Protein AF-0000000080735456 (afdb_homodimer)

Organism: Fusarium oxysporum (strain Fo5176) (NCBI:txid660025)

Foldseek 3Di:
DVVPPVVPVVPPPPPPDPPVPPPPCVVPDPVLQVVLLVLLVVLLVLDDDPVLLVVLLVLLVQPPCLQQPLDDPVVLVVLVVVLVPDDPCCSVPRGLVSDAQLNLLSLLLSLLSSLQSLVVDDQDDDPPCVVSDDDPPDGSNNVSVVSNVSSVVSDVSVDLPNQDSSSLSSLQSSLVSCVVVVNLVVSLVSLLVSLVSLVVQVLFEPVSQDDFPDDDLLRRLLSQVVNQSSQSSNLSSVLSQLLSCLLVVHDGNDDPVDDGYDHHAQAPDDPRSSPDHGDHDDPPDDGGSSLVNVLSSLLVVLSVLLSVQVVVVDPVGDVVSLVVSLVSLVVSLVVRQQLLAPPNRDCVCCVPSRCVCSVVSNVLSVVVSVLSVCCVVCVPCNSVVSSVNSD/DVVPVVVPVVPPPPPPDPPVPPVPCVVPDPVLQVVLLVLLVVLLVLDDDPVLLVVLLVLLVQPPCLQQPLDDPVVLVVLVVVLVPDDPCCSVPRGLVSDALLNLLSLLLSLLSSLQSLVVDDQDDDPPCVVSDDDPPDGSNNVSVVSNVSSVVSDVSVDQPRQDSSSLSSLQSSLVSCVVVVNLVVSLVSLLVSLVSLVVQVLFEPVSQDDFPDDDLLRRLLSQVVNQSSQSSNLSSVLSQLLSCLLVVHDGNDDPVDDGYDHHAQAPDDPRSSPDHGDHDDPPDDGGSSLVNVLSSLLVVLSVLLSVQVVVVDPVGDVVSLVVSLVSLVVSLVVRQQLLAPPNRDCVCCPPSRCVCSVVSNVLSVVVSVLSVCCVVCVPCNSVVSSVNSD

Sequence (782 aa):
MGILKRIETLTDGEDGPPDLTSRDSSGGSPGKELALREKYRAIIRQLPARNYIEKLVEMYMRGFNWQYYPIDPDIFYAQLDEWNSLPFSVFSDVGPRGLNPELRAFPAVVFQIIATALLLLPEKPDSTFDSLKFAGGMRFEDLAVEYSESGQAVLDLLGKKNLSLSTVQAQFLRASFHKFTAKVTDAWHTIAIAIRDAQDLGMHRDSLDPRPKDASVESILENQWLIQRRRRIYILLAIWDLNCAMVLGRPGTVDWNQTLPTPPVDAPIPQNRTKMPVVPRSEDDHPTPITRLLWNYELCGPLRAIQNLEVDGSYPMDPAKIDEIHQCILNLDKKMPASFRMENPDTRWDHLPEAHWYPANRFYFASLHEFKNDIRRFAPRLVEELHVVFRMGILKRIETLTDGEDGPPDLTSRDSSGGSPGKELALREKYRAIIRQLPARNYIEKLVEMYMRGFNWQYYPIDPDIFYAQLDEWNSLPFSVFSDVGPRGLNPELRAFPAVVFQIIATALLLLPEKPDSTFDSLKFAGGMRFEDLAVEYSESGQAVLDLLGKKNLSLSTVQAQFLRASFHKFTAKVTDAWHTIAIAIRDAQDLGMHRDSLDPRPKDASVESILENQWLIQRRRRIYILLAIWDLNCAMVLGRPGTVDWNQTLPTPPVDAPIPQNRTKMPVVPRSEDDHPTPITRLLWNYELCGPLRAIQNLEVDGSYPMDPAKIDEIHQCILNLDKKMPASFRMENPDTRWDHLPEAHWYPANRFYFASLHEFKNDIRRFAPRLVEELHVVFR

Secondary structure (DSSP, 8-state):
-HHHHHHHGGGSS----------------HHHHHHHHHHHHHHHTTS--HHHHHHHHHHHHHHTHHHH--S-HHHHHHHHHHHHT--HHIIIIIGGGGS-HHHHHHHHHHHHHHHHHHTTS-SS--TTTGGG--STT--HHHHHHHHHHHHHHHHHHHTTTT--HHHHHHHHHHHHHHHHTT-HHHHHHHHHHHHHHHHHTTTT-GGGPPPPSSSSHHHHHHHHHHHHHHHHHHHHHHHHHHHHHHHHT---SS-TTSPPPPPPP--PPPS-TTT-------TTSPP-HHHHHHHHHHHHHHHHHHHHHHHTT-SSP-HHHHHHHHHHHHHHHHHS-GGG-SSS---TTTTSGGGTTHHHHHHHHHHHHHHHHHTTT-TTTHHHHHHHHH-/-HHHHHHHGGGSS----------------HHHHHHHHHHHHHHHTTS--HHHHHHHHHHHHHHTHHHH--S-HHHHHHHHHHHHT--HHIIIIIGGGGS-HHHHHHHHHHHHHHHHHHTTS-SS--TTTGGG--STT--HHHHHHHHHHHHHHHHHHH-STT--HHHHHHHHHHHHHHHHTT-HHHHHHHHHHHHHHHHHTTTT-GGGPPPPSSSSHHHHHHHHHHHHHHHHHHHHHHHHHHHHHHHHT---SS-TTSPPPPPPP--PPPS-TTT-------TTSPP-HHHHHHHHHHHHHHHHHHHHHHHTT-SSP-HHHHHHHHHHHHHHHHHS-GGG-SSS---TTTTSGGGTTHHHHHHHHHHHHHHHHHTTT-TTTHHHHHHHHH-

InterPro domains:
  IPR007219 Xylanolytic transcriptional activator, regulatory domain [PF04082] (101-263)
  IPR007219 Xylanolytic transcriptional activator, regulatory domain [SM00906] (187-267)

pLDDT: mean 84.7, std 20.36, range [18.61, 98.88]

Solvent-accessible surface area (backbone atoms only — not comparable to full-atom values): 43652 Å² total; per-residue (Å²): 116,79,80,60,56,68,60,61,68,67,64,63,77,76,70,63,77,74,73,78,65,68,69,76,64,78,61,51,54,72,63,51,49,51,50,51,21,52,52,51,47,58,51,61,64,66,55,72,58,66,71,58,49,54,51,29,42,51,48,23,54,72,71,49,35,57,76,64,44,82,65,57,64,70,60,50,52,51,51,49,51,51,60,73,63,55,61,70,58,46,54,74,70,59,13,61,79,69,41,57,50,49,64,53,31,36,61,20,34,50,25,21,44,38,18,48,24,35,64,74,54,67,91,60,91,42,92,79,61,52,76,74,52,88,53,91,88,61,49,53,60,56,53,17,51,50,31,35,50,46,16,49,48,50,48,62,72,58,51,81,66,67,73,34,72,36,45,33,46,23,31,45,42,43,18,50,43,26,39,75,67,72,30,53,68,60,17,43,55,34,38,46,51,23,47,51,51,34,47,73,67,30,47,53,37,66,92,49,54,79,73,48,88,49,91,45,66,42,35,41,29,38,33,52,52,50,47,34,51,44,24,42,50,45,52,49,47,45,49,50,32,49,51,39,14,50,48,68,72,46,82,46,45,72,61,81,88,47,80,67,42,67,71,45,72,53,39,66,86,73,92,43,50,51,77,45,74,94,50,66,54,53,94,88,47,72,82,45,43,59,44,53,40,53,51,54,52,57,52,45,53,54,49,48,54,50,52,54,51,56,71,66,60,46,78,78,66,58,61,68,57,52,49,50,44,50,51,48,53,52,52,49,60,71,65,46,58,52,54,46,35,66,73,84,44,51,62,88,54,56,82,39,80,91,34,66,57,39,67,63,46,10,52,51,52,48,53,52,50,54,52,60,59,40,41,78,76,32,68,92,51,44,50,65,52,45,42,65,71,75,93,116,79,81,59,55,68,61,60,69,67,64,62,76,77,71,62,76,75,74,78,67,67,69,78,65,76,60,51,55,73,65,49,50,51,50,50,22,51,53,52,49,59,52,60,64,66,57,71,58,67,72,57,49,54,52,28,43,52,49,22,54,72,70,49,35,57,76,65,44,83,65,57,64,71,60,50,53,50,50,50,50,53,60,73,63,53,60,70,57,47,54,74,70,59,15,61,78,71,41,58,47,48,63,53,30,36,60,20,35,50,25,20,43,39,17,50,26,34,64,74,54,68,92,60,90,43,91,78,61,51,77,74,52,86,54,89,87,61,48,54,60,55,52,16,51,52,31,37,50,45,15,49,47,50,49,62,70,65,54,77,88,59,71,31,71,35,46,33,46,23,31,45,41,43,17,51,43,26,38,77,69,72,31,51,69,58,16,44,55,35,38,44,52,23,48,51,52,34,46,74,67,30,45,53,36,66,91,47,54,79,74,48,88,50,90,47,66,42,33,40,28,38,33,53,51,49,47,35,51,44,24,41,50,45,52,50,49,46,48,50,32,49,51,40,13,50,47,69,72,47,82,48,46,72,62,83,89,46,80,67,42,68,71,45,73,53,39,66,83,73,92,45,50,52,78,45,75,93,49,67,54,53,93,85,47,72,83,44,41,58,44,53,42,53,51,55,52,58,52,45,54,53,52,48,55,51,52,54,52,58,70,65,61,45,77,78,68,59,62,67,56,52,51,49,42,50,51,50,52,52,52,50,60,69,65,47,58,52,53,46,35,65,74,84,44,52,62,86,54,55,82,39,79,93,32,66,58,38,68,65,46,9,52,51,52,48,53,53,51,54,51,59,60,40,42,79,75,33,68,92,52,44,50,66,53,45,42,64,73,74,93

Structure (mmCIF, N/CA/C/O backbone):
data_AF-0000000080735456-model_v1
#
loop_
_entity.id
_entity.type
_entity.pdbx_description
1 polymer 'Transcription factor domain-containing protein'
#
loop_
_atom_site.group_PDB
_atom_site.id
_atom_site.type_symbol
_atom_site.label_atom_id
_atom_site.label_alt_id
_atom_site.label_comp_id
_atom_site.label_asym_id
_atom_site.label_entity_id
_atom_site.label_seq_id
_atom_site.pdbx_PDB_ins_code
_atom_site.Cartn_x
_atom_site.Cartn_y
_atom_site.Cartn_z
_atom_site.occupancy
_atom_site.B_iso_or_equiv
_atom_site.auth_seq_id
_atom_site.auth_comp_id
_atom_site.auth_asym_id
_atom_site.auth_atom_id
_atom_site.pdbx_PDB_model_num
ATOM 1 N N . MET A 1 1 ? 31.906 26.062 -2.105 1 18.97 1 MET A N 1
ATOM 2 C CA . MET A 1 1 ? 33.188 25.891 -2.754 1 18.97 1 MET A CA 1
ATOM 3 C C . MET A 1 1 ? 33.688 24.453 -2.609 1 18.97 1 MET A C 1
ATOM 5 O O . MET A 1 1 ? 34.281 23.891 -3.543 1 18.97 1 MET A O 1
ATOM 9 N N . GLY A 1 2 ? 33.594 24.078 -1.243 1 20.58 2 GLY A N 1
ATOM 10 C CA . GLY A 1 2 ? 34.188 22.781 -0.969 1 20.58 2 GLY A CA 1
ATOM 11 C C . GLY A 1 2 ? 33.469 21.625 -1.651 1 20.58 2 GLY A C 1
ATOM 12 O O . GLY A 1 2 ? 33.938 20.484 -1.628 1 20.58 2 GLY A O 1
ATOM 13 N N . ILE A 1 3 ? 32.156 21.891 -1.904 1 24.12 3 ILE A N 1
ATOM 14 C CA . ILE A 1 3 ? 31.172 20.891 -2.27 1 24.12 3 ILE A CA 1
ATOM 15 C C . ILE A 1 3 ? 31.375 20.469 -3.721 1 24.12 3 ILE A C 1
ATOM 17 O O . ILE A 1 3 ? 30.875 19.422 -4.145 1 24.12 3 ILE A O 1
ATOM 21 N N . LEU A 1 4 ? 32.125 21.328 -4.508 1 24.38 4 LEU A N 1
ATOM 22 C CA . LEU A 1 4 ? 32.438 21.234 -5.93 1 24.38 4 LEU A CA 1
ATOM 23 C C . LEU A 1 4 ? 33.562 20.219 -6.168 1 24.38 4 LEU A C 1
ATOM 25 O O . LEU A 1 4 ? 33.562 19.516 -7.176 1 24.38 4 LEU A O 1
ATOM 29 N N . LYS A 1 5 ? 34.625 20.359 -5.305 1 27.22 5 LYS A N 1
ATOM 30 C CA . LYS A 1 5 ? 35.844 19.641 -5.59 1 27.22 5 LYS A CA 1
ATOM 31 C C . LYS A 1 5 ? 35.625 18.141 -5.633 1 27.22 5 LYS A C 1
ATOM 33 O O . LYS A 1 5 ? 36.25 17.438 -6.445 1 27.22 5 LYS A O 1
ATOM 38 N N . ARG A 1 6 ? 34.781 17.641 -4.668 1 27.86 6 ARG A N 1
ATOM 39 C CA . ARG A 1 6 ? 34.875 16.188 -4.555 1 27.86 6 ARG A CA 1
ATOM 40 C C . ARG A 1 6 ? 34.188 15.508 -5.746 1 27.86 6 ARG A C 1
ATOM 42 O O . ARG A 1 6 ? 34.219 14.273 -5.855 1 27.86 6 ARG A O 1
ATOM 49 N N . ILE A 1 7 ? 33.562 16.203 -6.594 1 28.06 7 ILE A N 1
ATOM 50 C CA . ILE A 1 7 ? 32.938 15.641 -7.785 1 28.06 7 ILE A CA 1
ATOM 51 C C . ILE A 1 7 ? 34 15.25 -8.789 1 28.06 7 ILE A C 1
ATOM 53 O O . ILE A 1 7 ? 33.906 14.211 -9.445 1 28.06 7 ILE A O 1
ATOM 57 N N . GLU A 1 8 ? 35.031 16.031 -8.93 1 29.31 8 GLU A N 1
ATOM 58 C CA . GLU A 1 8 ? 36.031 15.867 -9.992 1 29.31 8 GLU A CA 1
ATOM 59 C C . GLU A 1 8 ? 36.875 14.625 -9.75 1 29.31 8 GLU A C 1
ATOM 61 O O . GLU A 1 8 ? 37.281 13.953 -10.703 1 29.31 8 GLU A O 1
ATOM 66 N N . THR A 1 9 ? 37.344 14.43 -8.531 1 30.75 9 THR A N 1
ATOM 67 C CA . THR A 1 9 ? 38.312 13.367 -8.383 1 30.75 9 THR A CA 1
ATOM 68 C C . THR A 1 9 ? 37.688 12 -8.617 1 30.75 9 THR A C 1
ATOM 70 O O . THR A 1 9 ? 38.375 10.992 -8.727 1 30.75 9 THR A O 1
ATOM 73 N N . LEU A 1 10 ? 36.312 11.891 -8.5 1 29.41 10 LEU A N 1
ATOM 74 C CA . LEU A 1 10 ? 35.875 10.508 -8.641 1 29.41 10 LEU A CA 1
ATOM 75 C C . LEU A 1 10 ? 35.844 10.086 -10.102 1 29.41 10 LEU A C 1
ATOM 77 O O . LEU A 1 10 ? 35.5 8.938 -10.422 1 29.41 10 LEU A O 1
ATOM 81 N N . THR A 1 11 ? 36.156 10.961 -11.062 1 28.25 11 THR A N 1
ATOM 82 C CA . THR A 1 11 ? 36.219 10.523 -12.445 1 28.25 11 THR A CA 1
ATOM 83 C C . THR A 1 11 ? 37.469 9.648 -12.672 1 28.25 11 THR A C 1
ATOM 85 O O . THR A 1 11 ? 37.688 9.156 -13.781 1 28.25 11 THR A O 1
ATOM 88 N N . ASP A 1 12 ? 38.562 9.961 -12.055 1 30.28 12 ASP A N 1
ATOM 89 C CA . ASP A 1 12 ? 39.688 9.109 -12.438 1 30.28 12 ASP A CA 1
ATOM 90 C C . ASP A 1 12 ? 39.344 7.637 -12.234 1 30.28 12 ASP A C 1
ATOM 92 O O . ASP A 1 12 ? 38.625 7.281 -11.289 1 30.28 12 ASP A O 1
ATOM 96 N N . GLY A 1 13 ? 39.5 6.719 -13.32 1 28.34 13 GLY A N 1
ATOM 97 C CA . GLY A 1 13 ? 39.125 5.438 -13.898 1 28.34 13 GLY A CA 1
ATOM 98 C C . GLY A 1 13 ? 39.219 4.289 -12.914 1 28.34 13 GLY A C 1
ATOM 99 O O . GLY A 1 13 ? 38.844 3.16 -13.227 1 28.34 13 GLY A O 1
ATOM 100 N N . GLU A 1 14 ? 40.406 4.234 -12.266 1 29.94 14 GLU A N 1
ATOM 101 C CA . GLU A 1 14 ? 40.781 2.895 -11.812 1 29.94 14 GLU A CA 1
ATOM 102 C C . GLU A 1 14 ? 39.781 2.4 -10.75 1 29.94 14 GLU A C 1
ATOM 104 O O . GLU A 1 14 ? 40.094 1.482 -9.984 1 29.94 14 GLU A O 1
ATOM 109 N N . ASP A 1 15 ? 38.781 3.172 -10.477 1 29.33 15 ASP A N 1
ATOM 110 C CA . ASP A 1 15 ? 38.188 2.838 -9.188 1 29.33 15 ASP A CA 1
ATOM 111 C C . ASP A 1 15 ? 37.562 1.44 -9.211 1 29.33 15 ASP A C 1
ATOM 113 O O . ASP A 1 15 ? 36.781 1.124 -10.102 1 29.33 15 ASP A O 1
ATOM 117 N N . GLY A 1 16 ? 38.25 0.432 -8.789 1 29.27 16 GLY A N 1
ATOM 118 C CA . GLY A 1 16 ? 37.875 -0.947 -8.562 1 29.27 16 GLY A CA 1
ATOM 119 C C . GLY A 1 16 ? 36.438 -1.076 -8.062 1 29.27 16 GLY A C 1
ATOM 120 O O . GLY A 1 16 ? 35.812 -0.091 -7.637 1 29.27 16 GLY A O 1
ATOM 121 N N . PRO A 1 17 ? 35.719 -2.16 -8.578 1 28.38 17 PRO A N 1
ATOM 122 C CA . PRO A 1 17 ? 34.312 -2.463 -8.344 1 28.38 17 PRO A CA 1
ATOM 123 C C . PRO A 1 17 ? 33.875 -2.154 -6.914 1 28.38 17 PRO A C 1
ATOM 125 O O . PRO A 1 17 ? 34.656 -2.354 -5.973 1 28.38 17 PRO A O 1
ATOM 128 N N . PRO A 1 18 ? 33.25 -0.959 -6.75 1 29.98 18 PRO A N 1
ATOM 129 C CA . PRO A 1 18 ? 32.906 -0.718 -5.348 1 29.98 18 PRO A CA 1
ATOM 130 C C . PRO A 1 18 ? 32.438 -1.984 -4.625 1 29.98 18 PRO A C 1
ATOM 132 O O . PRO A 1 18 ? 31.891 -2.895 -5.254 1 29.98 18 PRO A O 1
ATOM 135 N N . ASP A 1 19 ? 33.281 -2.482 -3.787 1 27.12 19 ASP A N 1
ATOM 136 C CA . ASP A 1 19 ? 33 -3.652 -2.965 1 27.12 19 ASP A CA 1
ATOM 137 C C . ASP A 1 19 ? 31.562 -3.596 -2.424 1 27.12 19 ASP A C 1
ATOM 139 O O . ASP A 1 19 ? 31.219 -2.689 -1.664 1 27.12 19 ASP A O 1
ATOM 143 N N . LEU A 1 20 ? 30.562 -3.834 -3.266 1 26.17 20 LEU A N 1
ATOM 144 C CA . LEU A 1 20 ? 29.141 -4.09 -2.992 1 26.17 20 LEU A CA 1
ATOM 145 C C . LEU A 1 20 ? 28.969 -4.816 -1.662 1 26.17 20 LEU A C 1
ATOM 147 O O . LEU A 1 20 ? 27.859 -5.211 -1.305 1 26.17 20 LEU A O 1
ATOM 151 N N . THR A 1 21 ? 30.062 -5.293 -1.135 1 27.81 21 THR A N 1
ATOM 152 C CA . THR A 1 21 ? 29.875 -6.086 0.075 1 27.81 21 THR A CA 1
ATOM 153 C C . THR A 1 21 ? 29.5 -5.195 1.257 1 27.81 21 THR A C 1
ATOM 155 O O . THR A 1 21 ? 29.797 -5.523 2.406 1 27.81 21 THR A O 1
ATOM 158 N N . SER A 1 22 ? 29.312 -3.973 1.035 1 25.42 22 SER A N 1
ATOM 159 C CA . SER A 1 22 ? 29.031 -3.436 2.359 1 25.42 22 SER A CA 1
ATOM 160 C C . SER A 1 22 ? 27.875 -4.188 3.02 1 25.42 22 SER A C 1
ATOM 162 O O . SER A 1 22 ? 26.75 -4.152 2.531 1 25.42 22 SER A O 1
ATOM 164 N N . ARG A 1 23 ? 28.062 -5.32 3.6 1 30.61 23 ARG A N 1
ATOM 165 C CA . ARG A 1 23 ? 27.234 -5.949 4.625 1 30.61 23 ARG A CA 1
ATOM 166 C C . ARG A 1 23 ? 26.5 -4.898 5.453 1 30.61 23 ARG A C 1
ATOM 168 O O . ARG A 1 23 ? 27.125 -4.125 6.18 1 30.61 23 ARG A O 1
ATOM 175 N N . ASP A 1 24 ? 25.578 -4.184 4.891 1 32.56 24 ASP A N 1
ATOM 176 C CA . ASP A 1 24 ? 24.656 -3.406 5.719 1 32.56 24 ASP A CA 1
ATOM 177 C C . ASP A 1 24 ? 24.5 -4.031 7.105 1 32.56 24 ASP A C 1
ATOM 179 O O . ASP A 1 24 ? 23.938 -5.113 7.242 1 32.56 24 ASP A O 1
ATOM 183 N N . SER A 1 25 ? 25.422 -3.922 7.883 1 33.38 25 SER A N 1
ATOM 184 C CA . SER A 1 25 ? 25.531 -4.172 9.32 1 33.38 25 SER A CA 1
ATOM 185 C C . SER A 1 25 ? 24.281 -3.676 10.055 1 33.38 25 SER A C 1
ATOM 187 O O . SER A 1 25 ? 24.375 -3.17 11.172 1 33.38 25 SER A O 1
ATOM 189 N N . SER A 1 26 ? 23.266 -3.131 9.453 1 38.78 26 SER A N 1
ATOM 190 C CA . SER A 1 26 ? 22.25 -2.842 10.453 1 38.78 26 SER A CA 1
ATOM 191 C C . SER A 1 26 ? 22.016 -4.039 11.367 1 38.78 26 SER A C 1
ATOM 193 O O . SER A 1 26 ? 21.109 -4.836 11.133 1 38.78 26 SER A O 1
ATOM 195 N N . GLY A 1 27 ? 22.922 -4.711 11.586 1 41.25 27 GLY A N 1
ATOM 196 C CA . GLY A 1 27 ? 22.859 -5.602 12.734 1 41.25 27 GLY A CA 1
ATOM 197 C C . GLY A 1 27 ? 22 -5.07 13.867 1 41.25 27 GLY A C 1
ATOM 198 O O . GLY A 1 27 ? 22.344 -4.055 14.484 1 41.25 27 GLY A O 1
ATOM 199 N N . GLY A 1 28 ? 20.734 -5.07 13.648 1 51.28 28 GLY A N 1
ATOM 200 C CA . GLY A 1 28 ? 19.984 -4.734 14.844 1 51.28 28 GLY A CA 1
ATOM 201 C C . GLY A 1 28 ? 20.703 -5.109 16.125 1 51.28 28 GLY A C 1
ATOM 202 O O . GLY A 1 28 ? 21.656 -5.891 16.109 1 51.28 28 GLY A O 1
ATOM 203 N N . SER A 1 29 ? 20.609 -4.27 16.984 1 63.41 29 SER A N 1
ATOM 204 C CA . SER A 1 29 ? 21.094 -4.605 18.328 1 63.41 29 SER A CA 1
ATOM 205 C C . SER A 1 29 ? 20.844 -6.074 18.656 1 63.41 29 SER A C 1
ATOM 207 O O . SER A 1 29 ? 19.906 -6.68 18.125 1 63.41 29 SER A O 1
ATOM 209 N N . PRO A 1 30 ? 21.859 -6.695 19.031 1 67.25 30 PRO A N 1
ATOM 210 C CA . PRO A 1 30 ? 21.703 -8.102 19.422 1 67.25 30 PRO A CA 1
ATOM 211 C C . PRO A 1 30 ? 20.312 -8.406 19.984 1 67.25 30 PRO A C 1
ATOM 213 O O . PRO A 1 30 ? 19.75 -9.453 19.688 1 67.25 30 PRO A O 1
ATOM 216 N N . GLY A 1 31 ? 19.75 -7.461 20.562 1 74.12 31 GLY A N 1
ATOM 217 C CA . GLY A 1 31 ? 18.422 -7.645 21.125 1 74.12 31 GLY A CA 1
ATOM 218 C C . GLY A 1 31 ? 17.328 -7.672 20.078 1 74.12 31 GLY A C 1
ATOM 219 O O . GLY A 1 31 ? 16.406 -8.484 20.156 1 74.12 31 GLY A O 1
ATOM 220 N N . LYS A 1 32 ? 17.531 -6.941 19.109 1 78.81 32 LYS A N 1
ATOM 221 C CA . LYS A 1 32 ? 16.547 -6.875 18.031 1 78.81 32 LYS A CA 1
ATOM 222 C C . LYS A 1 32 ? 16.578 -8.125 17.172 1 78.81 32 LYS A C 1
ATOM 224 O O . LYS A 1 32 ? 15.531 -8.625 16.734 1 78.81 32 LYS A O 1
ATOM 229 N N . GLU A 1 33 ? 17.75 -8.594 17 1 81.94 33 GLU A N 1
ATOM 230 C CA . GLU A 1 33 ? 17.906 -9.805 16.188 1 81.94 33 GLU A CA 1
ATOM 231 C C . GLU A 1 33 ? 17.312 -11.016 16.906 1 81.94 33 GLU A C 1
ATOM 233 O O . GLU A 1 33 ? 16.688 -11.867 16.266 1 81.94 33 GLU A O 1
ATOM 238 N N . LEU A 1 34 ? 17.516 -11.055 18.172 1 85.12 34 LEU A N 1
ATOM 239 C CA . LEU A 1 34 ? 16.938 -12.141 18.969 1 85.12 34 LEU A CA 1
ATOM 240 C C . LEU A 1 34 ? 15.422 -12.07 18.953 1 85.12 34 LEU A C 1
ATOM 242 O O . LEU A 1 34 ? 14.75 -13.094 18.797 1 85.12 34 LEU A O 1
ATOM 246 N N . ALA A 1 35 ? 14.898 -10.93 19.062 1 86.12 35 ALA A N 1
ATOM 247 C CA . ALA A 1 35 ? 13.453 -10.734 19.047 1 86.12 35 ALA A CA 1
ATOM 248 C C . ALA A 1 35 ? 12.859 -11.156 17.703 1 86.12 35 ALA A C 1
ATOM 250 O O . ALA A 1 35 ? 11.805 -11.789 17.656 1 86.12 35 ALA A O 1
ATOM 251 N N . LEU A 1 36 ? 13.531 -10.789 16.656 1 89.19 36 LEU A N 1
ATOM 252 C CA . LEU A 1 36 ? 13.094 -11.148 15.32 1 89.19 36 LEU A CA 1
ATOM 253 C C . LEU A 1 36 ? 13.062 -12.664 15.148 1 89.19 36 LEU A C 1
ATOM 255 O O . LEU A 1 36 ? 12.102 -13.219 14.617 1 89.19 36 LEU A O 1
ATOM 259 N N . ARG A 1 37 ? 14.07 -13.273 15.594 1 91.25 37 ARG A N 1
ATOM 260 C CA . ARG A 1 37 ? 14.18 -14.719 15.484 1 91.25 37 ARG A CA 1
ATOM 261 C C . ARG A 1 37 ? 13.062 -15.414 16.25 1 91.25 37 ARG A C 1
ATOM 263 O O . ARG A 1 37 ? 12.422 -16.328 15.727 1 91.25 37 ARG A O 1
ATOM 270 N N . GLU A 1 38 ? 12.836 -14.977 17.438 1 92.38 38 GLU A N 1
ATOM 271 C CA . GLU A 1 38 ? 11.836 -15.609 18.281 1 92.38 38 GLU A CA 1
ATOM 272 C C . GLU A 1 38 ? 10.43 -15.398 17.719 1 92.38 38 GLU A C 1
ATOM 274 O O . GLU A 1 38 ? 9.609 -16.312 17.734 1 92.38 38 GLU A O 1
ATOM 279 N N . LYS A 1 39 ? 10.203 -14.242 17.312 1 93.44 39 LYS A N 1
ATOM 280 C CA . LYS A 1 39 ? 8.891 -13.945 16.734 1 93.44 39 LYS A CA 1
ATOM 281 C C . LYS A 1 39 ? 8.648 -14.75 15.461 1 93.44 39 LYS A C 1
ATOM 283 O O . LYS A 1 39 ? 7.559 -15.289 15.258 1 93.44 39 LYS A O 1
ATOM 288 N N . TYR A 1 40 ? 9.688 -14.82 14.594 1 94.69 40 TYR A N 1
ATOM 289 C CA . TYR A 1 40 ? 9.586 -15.594 13.367 1 94.69 40 TYR A CA 1
ATOM 290 C C . TYR A 1 40 ? 9.297 -17.062 13.672 1 94.69 40 TYR A C 1
ATOM 292 O O . TYR A 1 40 ? 8.398 -17.656 13.07 1 94.69 40 TYR A O 1
ATOM 300 N N . ARG A 1 41 ? 10 -17.562 14.609 1 93.44 41 ARG A N 1
ATOM 301 C CA . ARG A 1 41 ? 9.828 -18.953 15.008 1 93.44 41 ARG A CA 1
ATOM 302 C C . ARG A 1 41 ? 8.422 -19.203 15.555 1 93.44 41 ARG A C 1
ATOM 304 O O . ARG A 1 41 ? 7.801 -20.219 15.234 1 93.44 41 ARG A O 1
ATOM 311 N N . ALA A 1 4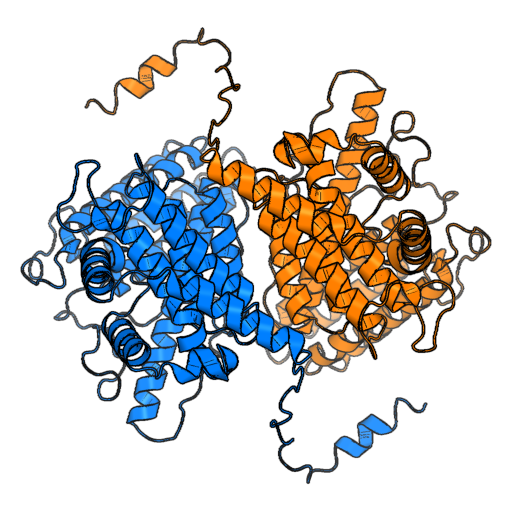2 ? 7.977 -18.312 16.344 1 94.25 42 ALA A N 1
ATOM 312 C CA . ALA A 1 42 ? 6.652 -18.453 16.938 1 94.25 42 ALA A CA 1
ATOM 313 C C . ALA A 1 42 ? 5.566 -18.5 15.867 1 94.25 42 ALA A C 1
ATOM 315 O O . ALA A 1 42 ? 4.59 -19.234 16 1 94.25 42 ALA A O 1
ATOM 316 N N . ILE A 1 43 ? 5.684 -17.719 14.82 1 96.19 43 ILE A N 1
ATOM 317 C CA . ILE A 1 43 ? 4.676 -17.688 13.766 1 96.19 43 ILE A CA 1
ATOM 318 C C . ILE A 1 43 ? 4.734 -18.969 12.945 1 96.19 43 ILE A C 1
ATOM 320 O O . ILE A 1 43 ? 3.703 -19.578 12.672 1 96.19 43 ILE A O 1
ATOM 324 N N . ILE A 1 44 ? 5.949 -19.375 12.57 1 94.88 44 ILE A N 1
ATOM 325 C CA . ILE A 1 44 ? 6.109 -20.531 11.672 1 94.88 44 ILE A CA 1
ATOM 326 C C . ILE A 1 44 ? 5.633 -21.797 12.367 1 94.88 44 ILE A C 1
ATOM 328 O O . ILE A 1 44 ? 5.184 -22.734 11.711 1 94.88 44 ILE A O 1
ATOM 332 N N . ARG A 1 45 ? 5.688 -21.781 13.703 1 94.12 45 ARG A N 1
ATOM 333 C CA . ARG A 1 45 ? 5.25 -22.938 14.477 1 94.12 45 ARG A CA 1
ATOM 334 C C . ARG A 1 45 ? 3.74 -23.125 14.383 1 94.12 45 ARG A C 1
ATOM 336 O O . ARG A 1 45 ? 3.217 -24.188 14.727 1 94.12 45 ARG A O 1
ATOM 343 N N . GLN A 1 46 ? 3.102 -22.141 13.891 1 95.88 46 GLN A N 1
ATOM 344 C CA . GLN A 1 46 ? 1.654 -22.234 13.727 1 95.88 46 GLN A CA 1
ATOM 345 C C . GLN A 1 46 ? 1.289 -23.062 12.5 1 95.88 46 GLN A C 1
ATOM 347 O O . GLN A 1 46 ? 0.13 -23.453 12.328 1 95.88 46 GLN A O 1
ATOM 352 N N . LEU A 1 47 ? 2.213 -23.328 11.617 1 97.19 47 LEU A N 1
ATOM 353 C CA . LEU A 1 47 ? 1.956 -24.234 10.5 1 97.19 47 LEU A CA 1
ATOM 354 C C . LEU A 1 47 ? 1.592 -25.625 11.008 1 97.19 47 LEU A C 1
ATOM 356 O O . LEU A 1 47 ? 2.207 -26.125 11.953 1 97.19 47 LEU A O 1
ATOM 360 N N . PRO A 1 48 ? 0.577 -26.203 10.453 1 97.12 48 PRO A N 1
ATOM 361 C CA . PRO A 1 48 ? 0.27 -27.578 10.852 1 97.12 48 PRO A CA 1
ATOM 362 C C . PRO A 1 48 ? 1.314 -28.578 10.375 1 97.12 48 PRO A C 1
ATOM 364 O O . PRO A 1 48 ? 2.277 -28.203 9.703 1 97.12 48 PRO A O 1
ATOM 367 N N . ALA A 1 49 ? 1.077 -29.828 10.766 1 95.25 49 ALA A N 1
ATOM 368 C CA . ALA A 1 49 ? 1.991 -30.891 10.375 1 95.25 49 ALA A CA 1
ATOM 369 C C . ALA A 1 49 ? 2.072 -31.016 8.859 1 95.25 49 ALA A C 1
ATOM 371 O O . ALA A 1 49 ? 1.127 -30.672 8.148 1 95.25 49 ALA A O 1
ATOM 372 N N . ARG A 1 50 ? 3.16 -31.578 8.406 1 95.5 50 ARG A N 1
ATOM 373 C CA . ARG A 1 50 ? 3.494 -31.656 6.992 1 95.5 50 ARG A CA 1
ATOM 374 C C . ARG A 1 50 ? 2.402 -32.375 6.215 1 95.5 50 ARG A C 1
ATOM 376 O O . ARG A 1 50 ? 2.059 -31.984 5.098 1 95.5 50 ARG A O 1
ATOM 383 N N . ASN A 1 51 ? 1.91 -33.438 6.789 1 95.5 51 ASN A N 1
ATOM 384 C CA . ASN A 1 51 ? 0.898 -34.219 6.098 1 95.5 51 ASN A CA 1
ATOM 385 C C . ASN A 1 51 ? -0.356 -33.406 5.812 1 95.5 51 ASN A C 1
ATOM 387 O O . ASN A 1 51 ? -0.968 -33.531 4.75 1 95.5 51 ASN A O 1
ATOM 391 N N . TYR A 1 52 ? -0.772 -32.531 6.754 1 97.19 52 TYR A N 1
ATOM 392 C CA . TYR A 1 52 ? -1.927 -31.672 6.547 1 97.19 52 TYR A CA 1
ATOM 393 C C . TYR A 1 52 ? -1.636 -30.625 5.48 1 97.19 52 TYR A C 1
ATOM 395 O O . TYR A 1 52 ? -2.492 -30.328 4.648 1 97.19 52 TYR A O 1
ATOM 403 N N . ILE A 1 53 ? -0.42 -30.062 5.512 1 98.06 53 ILE A N 1
ATOM 404 C CA . ILE A 1 53 ? -0.026 -29.062 4.535 1 98.06 53 ILE A CA 1
ATOM 405 C C . ILE A 1 53 ? -0.099 -29.641 3.127 1 98.06 53 ILE A C 1
ATOM 407 O O . ILE A 1 53 ? -0.689 -29.047 2.227 1 98.06 53 ILE A O 1
ATOM 411 N N . GLU A 1 54 ? 0.432 -30.797 2.955 1 97.5 54 GLU A N 1
ATOM 412 C CA . GLU A 1 54 ? 0.468 -31.422 1.642 1 97.5 54 GLU A CA 1
ATOM 413 C C . GLU A 1 54 ? -0.941 -31.688 1.113 1 97.5 54 GLU A C 1
ATOM 415 O O . GLU A 1 54 ? -1.223 -31.438 -0.062 1 97.5 54 GLU A O 1
ATOM 420 N N . LYS A 1 55 ? -1.805 -32.125 1.993 1 97.69 55 LYS A N 1
ATOM 421 C CA . LYS A 1 55 ? -3.182 -32.375 1.582 1 97.69 55 LYS A CA 1
ATOM 422 C C . LYS A 1 55 ? -3.893 -31.094 1.202 1 97.69 55 LYS A C 1
ATOM 424 O O . LYS A 1 55 ? -4.578 -31.031 0.179 1 97.69 55 LYS A O 1
ATOM 429 N N . LEU A 1 56 ? -3.76 -30.109 2.023 1 98.25 56 LEU A N 1
ATOM 430 C CA . LEU A 1 56 ? -4.414 -28.828 1.771 1 98.25 56 LEU A CA 1
ATOM 431 C C . LEU A 1 56 ? -3.842 -28.172 0.524 1 98.25 56 LEU A C 1
ATOM 433 O O . LEU A 1 56 ? -4.578 -27.562 -0.252 1 98.25 56 LEU A O 1
ATOM 437 N N . VAL A 1 57 ? -2.525 -28.281 0.313 1 98.56 57 VAL A N 1
ATOM 438 C CA . VAL A 1 57 ? -1.891 -27.734 -0.879 1 98.56 57 VAL A CA 1
ATOM 439 C C . VAL A 1 57 ? -2.447 -28.422 -2.125 1 98.56 57 VAL A C 1
ATOM 441 O O . VAL A 1 57 ? -2.734 -27.766 -3.127 1 98.56 57 VAL A O 1
ATOM 444 N N . GLU A 1 58 ? -2.584 -29.672 -2.062 1 97.44 58 GLU A N 1
ATOM 445 C CA . GLU A 1 58 ? -3.152 -30.406 -3.186 1 97.44 58 GLU A CA 1
ATOM 446 C C . GLU A 1 58 ? -4.57 -29.938 -3.498 1 97.44 58 GLU A C 1
ATOM 448 O O . GLU A 1 58 ? -4.934 -29.766 -4.664 1 97.44 58 GLU A O 1
ATOM 453 N N . MET A 1 59 ? -5.348 -29.75 -2.465 1 96.94 59 MET A N 1
ATOM 454 C CA . MET A 1 59 ? -6.703 -29.234 -2.635 1 96.94 59 MET A CA 1
ATOM 455 C C . MET A 1 59 ? -6.688 -27.875 -3.307 1 96.94 59 MET A C 1
ATOM 457 O O . MET A 1 59 ? -7.469 -27.609 -4.223 1 96.94 59 MET A O 1
ATOM 461 N N . TYR A 1 60 ? -5.812 -27.047 -2.9 1 98 60 TYR A N 1
ATOM 462 C CA . TYR A 1 60 ? -5.699 -25.703 -3.475 1 98 60 TYR A CA 1
ATOM 463 C C . TYR A 1 60 ? -5.293 -25.781 -4.941 1 98 60 TYR A C 1
ATOM 465 O O . TYR A 1 60 ? -5.855 -25.078 -5.781 1 98 60 TYR A O 1
ATOM 473 N N . MET A 1 61 ? -4.25 -26.578 -5.227 1 97.31 61 MET A N 1
ATOM 474 C CA . MET A 1 61 ? -3.732 -26.688 -6.586 1 97.31 61 MET A CA 1
ATOM 475 C C . MET A 1 61 ? -4.812 -27.172 -7.543 1 97.31 61 MET A C 1
ATOM 477 O O . MET A 1 61 ? -4.926 -26.688 -8.664 1 97.31 61 MET A O 1
ATOM 481 N N . ARG A 1 62 ? -5.598 -27.984 -7.105 1 94.12 62 ARG A N 1
ATOM 482 C CA . ARG A 1 62 ? -6.652 -28.547 -7.941 1 94.12 62 ARG A CA 1
ATOM 483 C C . ARG A 1 62 ? -7.852 -27.609 -8.023 1 94.12 62 ARG A C 1
ATOM 485 O O . ARG A 1 62 ? -8.453 -27.453 -9.086 1 94.12 62 ARG A O 1
ATOM 492 N N . GLY A 1 63 ? -8.109 -27 -6.957 1 93.44 63 GLY A N 1
ATOM 493 C CA . GLY A 1 63 ? -9.359 -26.266 -6.863 1 93.44 63 GLY A CA 1
ATOM 494 C C . GLY A 1 63 ? -9.242 -24.812 -7.258 1 93.44 63 GLY A C 1
ATOM 495 O O . GLY A 1 63 ? -10.195 -24.219 -7.758 1 93.44 63 GLY A O 1
ATOM 496 N N . PHE A 1 64 ? -8.125 -24.188 -6.969 1 94.88 64 PHE A N 1
ATOM 497 C CA . PHE A 1 64 ? -8.086 -22.734 -7.055 1 94.88 64 PHE A CA 1
ATOM 498 C C . PHE A 1 64 ? -6.977 -22.266 -7.996 1 94.88 64 PHE A C 1
ATOM 500 O O . PHE A 1 64 ? -7.152 -21.312 -8.742 1 94.88 64 PHE A O 1
ATOM 507 N N . ASN A 1 65 ? -5.855 -22.922 -8.055 1 97.19 65 ASN A N 1
ATOM 508 C CA . ASN A 1 65 ? -4.633 -22.375 -8.641 1 97.19 65 ASN A CA 1
ATOM 509 C C . ASN A 1 65 ? -4.805 -22.094 -10.133 1 97.19 65 ASN A C 1
ATOM 511 O O . ASN A 1 65 ? -4.215 -21.156 -10.664 1 97.19 65 ASN A O 1
ATOM 515 N N . TRP A 1 66 ? -5.641 -22.891 -10.828 1 94.62 66 TRP A N 1
ATOM 516 C CA . TRP A 1 66 ? -5.781 -22.75 -12.273 1 94.62 66 TRP A CA 1
ATOM 517 C C . TRP A 1 66 ? -6.484 -21.453 -12.633 1 94.62 66 TRP A C 1
ATOM 519 O O . TRP A 1 66 ? -6.371 -20.969 -13.758 1 94.62 66 TRP A O 1
ATOM 529 N N . GLN A 1 67 ? -7.156 -20.859 -11.711 1 93.62 67 GLN A N 1
ATOM 530 C CA . GLN A 1 67 ? -7.996 -19.703 -12.008 1 93.62 67 GLN A CA 1
ATOM 531 C C . GLN A 1 67 ? -7.152 -18.5 -12.391 1 93.62 67 GLN A C 1
ATOM 533 O O . GLN A 1 67 ? -7.52 -17.734 -13.297 1 93.62 67 GLN A O 1
ATOM 538 N N . TYR A 1 68 ? -6.004 -18.391 -11.664 1 94.5 68 TYR A N 1
ATOM 539 C CA . TYR A 1 68 ? -5.141 -17.25 -11.961 1 94.5 68 TYR A CA 1
ATOM 540 C C . TYR A 1 68 ? -3.68 -17.672 -12.023 1 94.5 68 TYR A C 1
ATOM 542 O O . TYR A 1 68 ? -2.812 -16.891 -12.414 1 94.5 68 TYR A O 1
ATOM 550 N N . TYR A 1 69 ? -3.426 -18.828 -11.578 1 97.38 69 TYR A N 1
ATOM 551 C CA . TYR A 1 69 ? -2.146 -19.531 -11.672 1 97.38 69 TYR A CA 1
ATOM 552 C C . TYR A 1 69 ? -1.029 -18.703 -11.055 1 97.38 69 TYR A C 1
ATOM 554 O O . TYR A 1 69 ? -0.003 -18.453 -11.695 1 97.38 69 TYR A O 1
ATOM 562 N N . PRO A 1 70 ? -1.181 -18.219 -9.867 1 97.94 70 PRO A N 1
ATOM 563 C CA . PRO A 1 70 ? -0.122 -17.469 -9.188 1 97.94 70 PRO A CA 1
ATOM 564 C C . PRO A 1 70 ? 1.055 -18.344 -8.781 1 97.94 70 PRO A C 1
ATOM 566 O O . PRO A 1 70 ? 2.139 -17.844 -8.484 1 97.94 70 PRO A O 1
ATOM 569 N N . ILE A 1 71 ? 0.82 -19.688 -8.766 1 98.31 71 ILE A N 1
ATOM 570 C CA . ILE A 1 71 ? 1.826 -20.609 -8.258 1 98.31 71 ILE A CA 1
ATOM 571 C C . ILE A 1 71 ? 2.195 -21.625 -9.336 1 98.31 71 ILE A C 1
ATOM 573 O O . ILE A 1 71 ? 1.317 -22.234 -9.953 1 98.31 71 ILE A O 1
ATO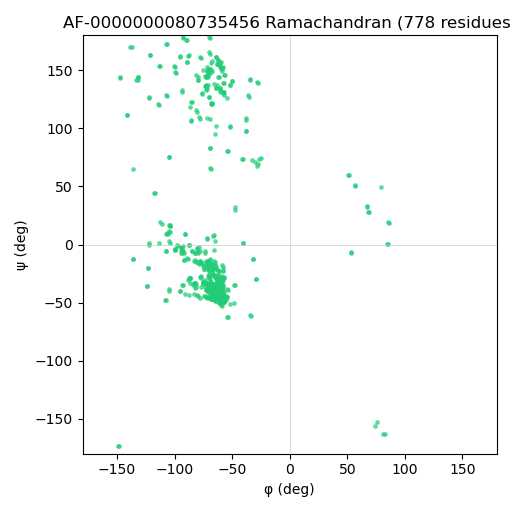M 577 N N . ASP A 1 72 ? 3.459 -21.703 -9.578 1 97.69 72 ASP A N 1
ATOM 578 C CA . ASP A 1 72 ? 3.969 -22.844 -10.32 1 97.69 72 ASP A CA 1
ATOM 579 C C . ASP A 1 72 ? 4.133 -24.062 -9.406 1 97.69 72 ASP A C 1
ATOM 581 O O . ASP A 1 72 ? 4.996 -24.078 -8.531 1 97.69 72 ASP A O 1
ATOM 585 N N . PRO A 1 73 ? 3.352 -25.109 -9.648 1 97 73 PRO A N 1
ATOM 586 C CA . PRO A 1 73 ? 3.369 -26.234 -8.711 1 97 73 PRO A CA 1
ATOM 587 C C . PRO A 1 73 ? 4.758 -26.844 -8.555 1 97 73 PRO A C 1
ATOM 589 O O . PRO A 1 73 ? 5.168 -27.172 -7.438 1 97 73 PRO A O 1
ATOM 592 N N . ASP A 1 74 ? 5.488 -27 -9.625 1 96.25 74 ASP A N 1
ATOM 593 C CA . ASP A 1 74 ? 6.812 -27.609 -9.539 1 96.25 74 ASP A CA 1
ATOM 594 C C . ASP A 1 74 ? 7.75 -26.766 -8.68 1 96.25 74 ASP A C 1
ATOM 596 O O . ASP A 1 74 ? 8.508 -27.312 -7.871 1 96.25 74 ASP A O 1
ATOM 600 N N . ILE A 1 75 ? 7.684 -25.484 -8.828 1 96.88 75 ILE A N 1
ATOM 601 C CA . ILE A 1 75 ? 8.523 -24.594 -8.039 1 96.88 75 ILE A CA 1
ATOM 602 C C . ILE A 1 75 ? 8.086 -24.625 -6.574 1 96.88 75 ILE A C 1
ATOM 604 O O . ILE A 1 75 ? 8.922 -24.688 -5.672 1 96.88 75 ILE A O 1
ATOM 608 N N . PHE A 1 76 ? 6.816 -24.625 -6.348 1 98.19 76 PHE A N 1
ATOM 609 C CA . PHE A 1 76 ? 6.281 -24.641 -4.992 1 98.19 76 PHE A CA 1
ATOM 610 C C . PHE A 1 76 ? 6.727 -25.906 -4.254 1 98.19 76 PHE A C 1
ATOM 612 O O . PHE A 1 76 ? 7.211 -25.828 -3.123 1 98.19 76 PHE A O 1
ATOM 619 N N . TYR A 1 77 ? 6.535 -27 -4.871 1 97.5 77 TYR A N 1
ATOM 620 C CA . TYR A 1 77 ? 6.859 -28.266 -4.211 1 97.5 77 TYR A CA 1
ATOM 621 C C . TYR A 1 77 ? 8.359 -28.375 -3.969 1 97.5 77 TYR A C 1
ATOM 623 O O . TYR A 1 77 ? 8.789 -28.953 -2.961 1 97.5 77 TYR A O 1
ATOM 631 N N . ALA A 1 78 ? 9.164 -27.859 -4.887 1 96.5 78 ALA A N 1
ATOM 632 C CA . ALA A 1 78 ? 10.602 -27.828 -4.652 1 96.5 78 ALA A CA 1
ATOM 633 C C . ALA A 1 78 ? 10.938 -26.969 -3.434 1 96.5 78 ALA A C 1
ATOM 635 O O . ALA A 1 78 ? 11.766 -27.344 -2.607 1 96.5 78 ALA A O 1
ATOM 636 N N . GLN A 1 79 ? 10.32 -25.828 -3.348 1 97.31 79 GLN A N 1
ATOM 637 C CA . GLN A 1 79 ? 10.523 -24.953 -2.201 1 97.31 79 GLN A CA 1
ATOM 638 C C . GLN A 1 79 ? 10.039 -25.609 -0.911 1 97.31 79 GLN A C 1
ATOM 640 O O . GLN A 1 79 ? 10.672 -25.453 0.14 1 97.31 79 GLN A O 1
ATOM 645 N N . LEU A 1 80 ? 8.898 -26.297 -1.025 1 97.88 80 LEU A N 1
ATOM 646 C CA . LEU A 1 80 ? 8.359 -27 0.136 1 97.88 80 LEU A CA 1
ATOM 647 C C . LEU A 1 80 ? 9.328 -28.078 0.618 1 97.88 80 LEU A C 1
ATOM 649 O O . LEU A 1 80 ? 9.547 -28.219 1.821 1 97.88 80 LEU A O 1
ATOM 653 N N . ASP A 1 81 ? 9.898 -28.781 -0.283 1 96.94 81 ASP A N 1
ATOM 654 C CA . ASP A 1 81 ? 10.898 -29.797 0.057 1 96.94 81 ASP A CA 1
ATOM 655 C C . ASP A 1 81 ? 12.125 -29.156 0.713 1 96.94 81 ASP A C 1
ATOM 657 O O . ASP A 1 81 ? 12.641 -29.672 1.702 1 96.94 81 ASP A O 1
ATOM 661 N N . GLU A 1 82 ? 12.578 -28.094 0.153 1 96.19 82 GLU A N 1
ATOM 662 C CA . GLU A 1 82 ? 13.711 -27.375 0.729 1 96.19 82 GLU A CA 1
ATOM 663 C C . GLU A 1 82 ? 13.391 -26.891 2.143 1 96.19 82 GLU A C 1
ATOM 665 O O . GLU A 1 82 ? 14.211 -27.031 3.053 1 96.19 82 GLU A O 1
ATOM 670 N N . TRP A 1 83 ? 12.227 -26.328 2.289 1 95.38 83 TRP A N 1
ATOM 671 C CA . TRP A 1 83 ? 11.781 -25.844 3.588 1 95.38 83 TRP A CA 1
ATOM 672 C C . TRP A 1 83 ? 11.766 -26.969 4.621 1 95.38 83 TRP A C 1
ATOM 674 O O . TRP A 1 83 ? 12.242 -26.797 5.742 1 95.38 83 TRP A O 1
ATOM 684 N N . ASN A 1 84 ? 11.258 -28.094 4.215 1 94.06 84 ASN A N 1
ATOM 685 C CA . ASN A 1 84 ? 11.109 -29.234 5.109 1 94.06 84 ASN A CA 1
ATOM 686 C C . ASN A 1 84 ? 12.461 -29.875 5.441 1 94.06 84 ASN A C 1
ATOM 688 O O . ASN A 1 84 ? 12.57 -30.656 6.387 1 94.06 84 ASN A O 1
ATOM 692 N N . SER A 1 85 ? 13.469 -29.531 4.691 1 94 85 SER A N 1
ATOM 693 C CA . SER A 1 85 ? 14.789 -30.141 4.879 1 94 85 SER A CA 1
ATOM 694 C C . SER A 1 85 ? 15.695 -29.219 5.691 1 94 85 SER A C 1
ATOM 696 O O . SER A 1 85 ? 16.844 -29.578 5.98 1 94 85 SER A O 1
ATOM 698 N N . LEU A 1 86 ? 15.203 -28.047 6.012 1 91.56 86 LEU A N 1
ATOM 699 C CA . LEU A 1 86 ? 16.016 -27.109 6.781 1 91.56 86 LEU A CA 1
ATOM 700 C C . LEU A 1 86 ? 16.312 -27.672 8.172 1 91.56 86 LEU A C 1
ATOM 702 O O . LEU A 1 86 ? 15.414 -28.172 8.844 1 91.56 86 LEU A O 1
ATOM 706 N N . PRO A 1 87 ? 17.578 -27.547 8.562 1 89.06 87 PRO A N 1
ATOM 707 C CA . PRO A 1 87 ? 17.891 -27.953 9.93 1 89.06 87 PRO A CA 1
ATOM 708 C C . PRO A 1 87 ? 17.266 -27.047 10.984 1 89.06 87 PRO A C 1
ATOM 710 O O . PRO A 1 87 ? 17.094 -25.844 10.75 1 89.06 87 PRO A O 1
ATOM 713 N N . PHE A 1 88 ? 16.938 -27.562 12.109 1 82.25 88 PHE A N 1
ATOM 714 C CA . PHE A 1 88 ? 16.328 -26.812 13.211 1 82.25 88 PHE A CA 1
ATOM 715 C C . PHE A 1 88 ? 17.219 -25.656 13.648 1 82.25 88 PHE A C 1
ATOM 717 O O . PHE A 1 88 ? 16.719 -24.625 14.086 1 82.25 88 PHE A O 1
ATOM 724 N N . SER A 1 89 ? 18.453 -25.812 13.477 1 84.62 89 SER A N 1
ATOM 725 C CA . SER A 1 89 ? 19.438 -24.844 13.93 1 84.62 89 SER A CA 1
ATOM 726 C C . SER A 1 89 ? 19.297 -23.516 13.188 1 84.62 89 SER A C 1
ATOM 728 O O . SER A 1 89 ? 19.656 -22.453 13.711 1 84.62 89 SER A O 1
ATOM 730 N N . VAL A 1 90 ? 18.797 -23.578 11.977 1 84.88 90 VAL A N 1
ATOM 731 C CA . VAL A 1 90 ? 18.594 -22.375 11.195 1 84.88 90 VAL A CA 1
ATOM 732 C C . VAL A 1 90 ? 17.625 -21.438 11.922 1 84.88 90 VAL A C 1
ATOM 734 O O . VAL A 1 90 ? 17.828 -20.234 11.984 1 84.88 90 VAL A O 1
ATOM 737 N N . PHE A 1 91 ? 16.672 -21.969 12.547 1 81.88 91 PHE A N 1
ATOM 738 C CA . PHE A 1 91 ? 15.625 -21.188 13.195 1 81.88 91 PHE A CA 1
ATOM 739 C C . PHE A 1 91 ? 16.031 -20.812 14.617 1 81.88 91 PHE A C 1
ATOM 741 O O . PHE A 1 91 ? 15.609 -19.781 15.133 1 81.88 91 PHE A O 1
ATOM 748 N N . SER A 1 92 ? 16.859 -21.672 15.203 1 80.5 92 SER A N 1
ATOM 749 C CA . SER A 1 92 ? 17.25 -21.453 16.594 1 80.5 92 SER A CA 1
ATOM 750 C C . SER A 1 92 ? 18.453 -20.531 16.688 1 80.5 92 SER A C 1
ATOM 752 O O . SER A 1 92 ? 18.562 -19.734 17.609 1 80.5 92 SER A O 1
ATOM 754 N N . ASP A 1 93 ? 19.219 -20.578 15.68 1 81.56 93 ASP A N 1
ATOM 755 C CA . ASP A 1 93 ? 20.5 -19.906 15.828 1 81.56 93 ASP A CA 1
ATOM 756 C C . ASP A 1 93 ? 20.562 -18.625 14.992 1 81.56 93 ASP A C 1
ATOM 758 O O . ASP A 1 93 ? 21.016 -17.578 15.461 1 81.56 93 ASP A O 1
ATOM 762 N N . VAL A 1 94 ? 20.188 -18.734 13.82 1 81.25 94 VAL A N 1
ATOM 763 C CA . VAL A 1 94 ? 20.406 -17.625 12.906 1 81.25 94 VAL A CA 1
ATOM 764 C C . VAL A 1 94 ? 19.094 -16.891 12.656 1 81.25 94 VAL A C 1
ATOM 766 O O . VAL A 1 94 ? 19.047 -15.656 12.609 1 81.25 94 VAL A O 1
ATOM 769 N N . GLY A 1 95 ? 18.062 -17.578 12.555 1 85.38 95 GLY A N 1
ATOM 770 C CA . GLY A 1 95 ? 16.766 -16.984 12.266 1 85.38 95 GLY A CA 1
ATOM 771 C C . GLY A 1 95 ? 16.562 -16.703 10.789 1 85.38 95 GLY A C 1
ATOM 772 O O . GLY A 1 95 ? 17.234 -17.297 9.938 1 85.38 95 GLY A O 1
ATOM 773 N N . PRO A 1 96 ? 15.586 -15.859 10.438 1 87.38 96 PRO A N 1
ATOM 774 C CA . PRO A 1 96 ? 15.227 -15.633 9.039 1 87.38 96 PRO A CA 1
ATOM 775 C C . PRO A 1 96 ? 16.375 -15.016 8.227 1 87.38 96 PRO A C 1
ATOM 777 O O . PRO A 1 96 ? 16.422 -15.172 7.004 1 87.38 96 PRO A O 1
ATOM 780 N N . ARG A 1 97 ? 17.219 -14.43 8.859 1 85 97 ARG A N 1
ATOM 781 C CA . ARG A 1 97 ? 18.312 -13.789 8.148 1 85 97 ARG A CA 1
ATOM 782 C C . ARG A 1 97 ? 19.266 -14.82 7.555 1 85 97 ARG A C 1
ATOM 784 O O . ARG A 1 97 ? 20.047 -14.5 6.66 1 85 97 ARG A O 1
ATOM 791 N N . GLY A 1 98 ? 19.219 -16.016 8.07 1 86.12 98 GLY A N 1
ATOM 792 C CA . GLY A 1 98 ? 20.047 -17.094 7.543 1 86.12 98 GLY A CA 1
ATOM 793 C C . GLY A 1 98 ? 19.453 -17.75 6.316 1 86.12 98 GLY A C 1
ATOM 794 O O . GLY A 1 98 ? 20.094 -18.609 5.691 1 86.12 98 GLY A O 1
ATOM 795 N N . LEU A 1 99 ? 18.266 -17.375 6.023 1 91.38 99 LEU A N 1
ATOM 796 C CA . LEU A 1 99 ? 17.578 -17.953 4.875 1 91.38 99 LEU A CA 1
ATOM 797 C C . LEU A 1 99 ? 17.656 -17.016 3.67 1 91.38 99 LEU A C 1
ATOM 799 O O . LEU A 1 99 ? 17.781 -15.805 3.828 1 91.38 99 LEU A O 1
ATOM 803 N N . ASN A 1 100 ? 17.688 -17.641 2.508 1 92.19 100 ASN A N 1
ATOM 804 C CA . ASN A 1 100 ? 17.562 -16.766 1.341 1 92.19 100 ASN A CA 1
ATOM 805 C C . ASN A 1 100 ? 16.203 -16.078 1.296 1 92.19 100 ASN A C 1
ATOM 807 O O . ASN A 1 100 ? 15.234 -16.562 1.896 1 92.19 100 ASN A O 1
ATOM 811 N N . PRO A 1 101 ? 16.062 -15.039 0.564 1 92.31 101 PRO A N 1
ATOM 812 C CA . PRO A 1 101 ? 14.852 -14.219 0.594 1 92.31 101 PRO A CA 1
ATOM 813 C C . PRO A 1 101 ? 13.594 -14.992 0.194 1 92.31 101 PRO A C 1
ATOM 815 O O . PRO A 1 101 ? 12.523 -14.781 0.767 1 92.31 101 PRO A O 1
ATOM 818 N N . GLU A 1 102 ? 13.719 -15.883 -0.77 1 95.31 102 GLU A N 1
ATOM 819 C CA . GLU A 1 102 ? 12.57 -16.672 -1.206 1 95.31 102 GLU A CA 1
ATOM 820 C C . GLU A 1 102 ? 12.062 -17.578 -0.087 1 95.31 102 GLU A C 1
ATOM 822 O O . GLU A 1 102 ? 10.859 -17.625 0.183 1 95.31 102 GLU A O 1
ATOM 827 N N . LEU A 1 103 ? 12.969 -18.172 0.568 1 95.62 103 LEU A N 1
ATOM 828 C CA . LEU A 1 103 ? 12.602 -19.125 1.61 1 95.62 103 LEU A CA 1
ATOM 829 C C . LEU A 1 103 ? 12.156 -18.406 2.879 1 95.62 103 LEU A C 1
ATOM 831 O O . LEU A 1 103 ? 11.352 -18.922 3.65 1 95.62 103 LEU A O 1
ATOM 835 N N . ARG A 1 104 ? 12.672 -17.234 3.084 1 95.44 104 ARG A N 1
ATOM 836 C CA . ARG A 1 104 ? 12.289 -16.422 4.238 1 95.44 104 ARG A CA 1
ATOM 837 C C . ARG A 1 104 ? 10.797 -16.125 4.211 1 95.44 104 ARG A C 1
ATOM 839 O O . ARG A 1 104 ? 10.133 -16.156 5.25 1 95.44 104 ARG A O 1
ATOM 846 N N . ALA A 1 105 ? 10.281 -15.852 3.055 1 97.69 105 ALA A N 1
ATOM 847 C CA . ALA A 1 105 ? 8.883 -15.453 2.898 1 97.69 105 ALA A CA 1
ATOM 848 C C . ALA A 1 105 ? 8.008 -16.656 2.588 1 97.69 105 ALA A C 1
ATOM 850 O O . ALA A 1 105 ? 6.777 -16.562 2.604 1 97.69 105 ALA A O 1
ATOM 851 N N . PHE A 1 106 ? 8.578 -17.828 2.363 1 98.19 106 PHE A N 1
ATOM 852 C CA . PHE A 1 106 ? 7.883 -19 1.851 1 98.19 106 PHE A CA 1
ATOM 853 C C . PHE A 1 106 ? 6.777 -19.438 2.805 1 98.19 106 PHE A C 1
ATOM 855 O O . PHE A 1 106 ? 5.695 -19.828 2.367 1 98.19 106 PHE A O 1
ATOM 862 N N . PRO A 1 107 ? 6.988 -19.375 4.145 1 98.12 107 PRO A N 1
ATOM 863 C CA . PRO A 1 107 ? 5.895 -19.75 5.035 1 98.12 107 PRO A CA 1
ATOM 864 C C . PRO A 1 107 ? 4.629 -18.922 4.809 1 98.12 107 PRO A C 1
ATOM 866 O O . PRO A 1 107 ? 3.518 -19.438 4.969 1 98.12 107 PRO A O 1
ATOM 869 N N . ALA A 1 108 ? 4.793 -17.672 4.473 1 98.75 108 ALA A N 1
ATOM 870 C CA . ALA A 1 108 ? 3.629 -16.844 4.184 1 98.75 108 ALA A CA 1
ATOM 871 C C . ALA A 1 108 ? 2.842 -17.391 2.994 1 98.75 108 ALA A C 1
ATOM 873 O O . ALA A 1 108 ? 1.609 -17.375 3.004 1 98.75 108 ALA A O 1
ATOM 874 N N . VAL A 1 109 ? 3.52 -17.859 1.984 1 98.88 109 VAL A N 1
ATOM 875 C CA . VAL A 1 109 ? 2.883 -18.484 0.826 1 98.88 109 VAL A CA 1
ATOM 876 C C . VAL A 1 109 ? 2.107 -19.719 1.263 1 98.88 109 VAL A C 1
ATOM 878 O O . VAL A 1 109 ? 0.939 -19.891 0.905 1 98.88 109 VAL A O 1
ATOM 881 N N . VAL A 1 110 ? 2.768 -20.484 2.086 1 98.88 110 VAL A N 1
ATOM 882 C CA . VAL A 1 110 ? 2.15 -21.719 2.547 1 98.88 110 VAL A CA 1
ATOM 883 C C . VAL A 1 110 ? 0.902 -21.406 3.367 1 98.88 110 VAL A C 1
ATOM 885 O O . VAL A 1 110 ? -0.163 -21.984 3.135 1 98.88 110 VAL A O 1
ATOM 888 N N . PHE A 1 111 ? 1.011 -20.453 4.316 1 98.88 111 PHE A N 1
ATOM 889 C CA . PHE A 1 111 ? -0.117 -20.062 5.152 1 98.88 111 PHE A CA 1
ATOM 890 C C . PHE A 1 111 ? -1.304 -19.641 4.293 1 98.88 111 PHE A C 1
ATOM 892 O O . PHE A 1 111 ? -2.438 -20.047 4.543 1 98.88 111 PHE A O 1
ATOM 899 N N . GLN A 1 112 ? -1.062 -18.859 3.293 1 98.88 112 GLN A N 1
ATOM 900 C CA . GLN A 1 112 ? -2.154 -18.344 2.473 1 98.88 112 GLN A CA 1
ATOM 901 C C . GLN A 1 112 ? -2.789 -19.469 1.645 1 98.88 112 GLN A C 1
ATOM 903 O O . GLN A 1 112 ? -4.008 -19.5 1.469 1 98.88 112 GLN A O 1
ATOM 908 N N . ILE A 1 113 ? -1.953 -20.344 1.104 1 98.88 113 ILE A N 1
ATOM 909 C CA . ILE A 1 113 ? -2.451 -21.453 0.294 1 98.88 113 ILE A CA 1
ATOM 910 C C . ILE A 1 113 ? -3.346 -22.344 1.143 1 98.88 113 ILE A C 1
ATOM 912 O O . ILE A 1 113 ? -4.469 -22.672 0.743 1 98.88 113 ILE A O 1
ATOM 916 N N . ILE A 1 114 ? -2.881 -22.719 2.346 1 98.75 114 ILE A N 1
ATOM 917 C CA . ILE A 1 114 ? -3.666 -23.656 3.143 1 98.75 114 ILE A CA 1
ATOM 918 C C . ILE A 1 114 ? -4.895 -22.938 3.711 1 98.75 114 ILE A C 1
ATOM 920 O O . ILE A 1 114 ? -5.953 -23.562 3.873 1 98.75 114 ILE A O 1
ATOM 924 N N . ALA A 1 115 ? -4.773 -21.641 4.031 1 98.69 115 ALA A N 1
ATOM 925 C CA . ALA A 1 115 ? -5.945 -20.875 4.438 1 98.69 115 ALA A CA 1
ATOM 926 C C . ALA A 1 115 ? -7.043 -20.938 3.379 1 98.69 115 ALA A C 1
ATOM 928 O O . ALA A 1 115 ? -8.203 -21.219 3.693 1 98.69 115 ALA A O 1
ATOM 929 N N . THR A 1 116 ? -6.707 -20.75 2.137 1 98.44 116 THR A N 1
ATOM 930 C CA . THR A 1 116 ? -7.668 -20.734 1.038 1 98.44 116 THR A CA 1
ATOM 931 C C . THR A 1 116 ? -8.234 -22.141 0.804 1 98.44 116 THR A C 1
ATOM 933 O O . THR A 1 116 ? -9.43 -22.281 0.526 1 98.44 116 THR A O 1
ATOM 936 N N . ALA A 1 117 ? -7.391 -23.109 0.941 1 98.19 117 ALA A N 1
ATOM 937 C CA . ALA A 1 117 ? -7.84 -24.484 0.751 1 98.19 117 ALA A CA 1
ATOM 938 C C . ALA A 1 117 ? -8.914 -24.859 1.768 1 98.19 117 ALA A C 1
ATOM 940 O O . ALA A 1 117 ? -9.867 -25.578 1.441 1 98.19 117 ALA A O 1
ATOM 941 N N . LEU A 1 118 ? -8.797 -24.391 2.977 1 97.31 118 LEU A N 1
ATOM 942 C CA . LEU A 1 118 ? -9.734 -24.703 4.047 1 97.31 118 LEU A CA 1
ATOM 943 C C . LEU A 1 118 ? -11.141 -24.203 3.703 1 97.31 118 LEU A C 1
ATOM 945 O O . LEU A 1 118 ? -12.133 -24.719 4.23 1 97.31 118 LEU A O 1
ATOM 949 N N . LEU A 1 119 ? -11.227 -23.219 2.822 1 95.5 119 LEU A N 1
ATOM 950 C CA . LEU A 1 119 ? -12.523 -22.672 2.439 1 95.5 119 LEU A CA 1
ATOM 951 C C . LEU A 1 119 ? -13.312 -23.672 1.607 1 95.5 119 LEU A C 1
ATOM 953 O O . LEU A 1 119 ? -14.531 -23.531 1.436 1 95.5 119 LEU A O 1
ATOM 957 N N . LEU A 1 120 ? -12.625 -24.688 1.058 1 93.5 120 LEU A N 1
ATOM 958 C CA . LEU A 1 120 ? -13.273 -25.703 0.238 1 93.5 120 LEU A CA 1
ATOM 959 C C . LEU A 1 120 ? -13.953 -26.766 1.112 1 93.5 120 LEU A C 1
ATOM 961 O O . LEU A 1 120 ? -14.773 -27.547 0.627 1 93.5 120 LEU A O 1
ATOM 965 N N . LEU A 1 121 ? -13.57 -26.766 2.4 1 92.81 121 LEU A N 1
ATOM 966 C CA . LEU A 1 121 ? -14.094 -27.812 3.277 1 92.81 121 LEU A CA 1
ATOM 967 C C . LEU A 1 121 ? -15.508 -27.484 3.732 1 92.81 121 LEU A C 1
ATOM 969 O O . LEU A 1 121 ? -15.828 -26.312 4 1 92.81 121 LEU A O 1
ATOM 973 N N . PRO A 1 122 ? -16.312 -28.484 3.801 1 87.06 122 PRO A N 1
ATOM 974 C CA . PRO A 1 122 ? -17.688 -28.25 4.246 1 87.06 122 PRO A CA 1
ATOM 975 C C . PRO A 1 122 ? -17.781 -27.906 5.73 1 87.06 122 PRO A C 1
ATOM 977 O O . PRO A 1 122 ? -16.812 -28.078 6.469 1 87.06 122 PRO A O 1
ATOM 980 N N . GLU A 1 123 ? -18.922 -27.406 6.121 1 83.56 123 GLU A N 1
ATOM 981 C CA . GLU A 1 123 ? -19.141 -27.031 7.516 1 83.56 123 GLU A CA 1
ATOM 982 C C . GLU A 1 123 ? -19.25 -28.281 8.398 1 83.56 123 GLU A C 1
ATOM 984 O O . GLU A 1 123 ? -18.953 -28.219 9.594 1 83.56 123 GLU A O 1
ATOM 989 N N . LYS A 1 124 ? -19.562 -29.359 7.805 1 84 124 LYS A N 1
ATOM 990 C CA . LYS A 1 124 ? -19.672 -30.609 8.555 1 84 124 LYS A CA 1
ATOM 991 C C . LYS A 1 124 ? -18.297 -31.109 8.984 1 84 124 LYS A C 1
ATOM 993 O O . LYS A 1 124 ? -17.281 -30.766 8.375 1 84 124 LYS A O 1
ATOM 998 N N . PRO A 1 125 ? -18.328 -31.766 10.078 1 81.88 125 PRO A N 1
ATOM 999 C CA . PRO A 1 125 ? -17.047 -32.312 10.555 1 81.88 125 PRO A CA 1
ATOM 1000 C C . PRO A 1 125 ? -16.312 -33.125 9.484 1 81.88 125 PRO A C 1
ATOM 1002 O O . PRO A 1 125 ? -16.953 -33.812 8.688 1 81.88 125 PRO A O 1
ATOM 1005 N N . ASP A 1 126 ? -15.055 -32.875 9.469 1 87.19 126 ASP A N 1
ATOM 1006 C CA . ASP A 1 126 ? -14.172 -33.594 8.555 1 87.19 126 ASP A CA 1
ATOM 1007 C C . ASP A 1 126 ? -13.195 -34.469 9.32 1 87.19 126 ASP A C 1
ATOM 1009 O O . ASP A 1 126 ? -12.438 -33.969 10.164 1 87.19 126 ASP A O 1
ATOM 1013 N N . SER A 1 127 ? -13.219 -35.625 9.102 1 86.62 127 SER A N 1
ATOM 1014 C CA . SER A 1 127 ? -12.438 -36.594 9.852 1 86.62 127 SER A CA 1
ATOM 1015 C C . SER A 1 127 ? -10.945 -36.312 9.758 1 86.62 127 SER A C 1
ATOM 1017 O O . SER A 1 127 ? -10.188 -36.625 10.68 1 86.62 127 SER A O 1
ATOM 1019 N N . THR A 1 128 ? -10.562 -35.75 8.734 1 90 128 THR A N 1
ATOM 1020 C CA . THR A 1 128 ? -9.141 -35.5 8.5 1 90 128 THR A CA 1
ATOM 1021 C C . THR A 1 128 ? -8.695 -34.188 9.109 1 90 128 THR A C 1
ATOM 1023 O O . THR A 1 128 ? -7.703 -34.125 9.836 1 90 128 THR A O 1
ATOM 1026 N N . PHE A 1 129 ? -9.453 -33.125 8.969 1 93.56 129 PHE A N 1
ATOM 1027 C CA . PHE A 1 129 ? -8.922 -31.781 9.227 1 93.56 129 PHE A CA 1
ATOM 1028 C C . PHE A 1 129 ? -9.492 -31.219 10.516 1 93.56 129 PHE A C 1
ATOM 1030 O O . PHE A 1 129 ? -9.023 -30.188 11 1 93.56 129 PHE A O 1
ATOM 1037 N N . ASP A 1 130 ? -10.414 -31.875 11.164 1 91.62 130 ASP A N 1
ATOM 1038 C CA . ASP A 1 130 ? -11.023 -31.344 12.383 1 91.62 130 ASP A CA 1
ATOM 1039 C C . ASP A 1 130 ? -9.992 -31.203 13.492 1 91.62 130 ASP A C 1
ATOM 1041 O O . ASP A 1 130 ? -10.125 -30.344 14.359 1 91.62 130 ASP A O 1
ATOM 1045 N N . SER A 1 131 ? -9.039 -32.031 13.406 1 91.31 131 SER A N 1
ATOM 1046 C CA . SER A 1 131 ? -8.008 -32 14.438 1 91.31 131 SER A CA 1
ATOM 1047 C C . SER A 1 131 ? -7.207 -30.719 14.398 1 91.31 131 SER A C 1
ATOM 1049 O O . SER A 1 131 ? -6.48 -30.406 15.344 1 91.31 131 SER A O 1
ATOM 1051 N N . LEU A 1 132 ? -7.293 -29.984 13.281 1 93.44 132 LEU A N 1
ATOM 1052 C CA . LEU A 1 132 ? -6.562 -28.719 13.148 1 93.44 132 LEU A CA 1
ATOM 1053 C C . LEU A 1 132 ? -7.219 -27.625 13.969 1 93.44 132 LEU A C 1
ATOM 1055 O O . LEU A 1 132 ? -6.582 -26.609 14.289 1 93.44 132 LEU A O 1
ATOM 1059 N N . LYS A 1 133 ? -8.477 -27.891 14.25 1 90.88 133 LYS A N 1
ATOM 1060 C CA . LYS A 1 133 ? -9.195 -26.906 15.078 1 90.88 133 LYS A CA 1
ATOM 1061 C C . LYS A 1 133 ? -8.727 -26.969 16.531 1 90.88 133 LYS A C 1
ATOM 1063 O O . LYS A 1 133 ? -8.508 -28.047 17.078 1 90.88 133 LYS A O 1
ATOM 1068 N N . PHE A 1 134 ? -8.523 -25.844 17.188 1 86.81 134 PHE A N 1
ATOM 1069 C CA . PHE A 1 134 ? -7.953 -25.875 18.531 1 86.81 134 PHE A CA 1
ATOM 1070 C C . PHE A 1 134 ? -8.891 -25.203 19.516 1 86.81 134 PHE A C 1
ATOM 1072 O O . PHE A 1 134 ? -8.539 -25.031 20.688 1 86.81 134 PHE A O 1
ATOM 1079 N N . ALA A 1 135 ? -10 -24.734 19.141 1 84.38 135 ALA A N 1
ATOM 1080 C CA . ALA A 1 135 ? -11.016 -24.172 20.031 1 84.38 135 ALA A CA 1
ATOM 1081 C C . ALA A 1 135 ? -12.391 -24.75 19.719 1 84.38 135 ALA A C 1
ATOM 1083 O O . ALA A 1 135 ? -12.695 -25.078 18.562 1 84.38 135 ALA A O 1
ATOM 1084 N N . GLY A 1 136 ? -13.141 -24.922 20.781 1 81.5 136 GLY A N 1
ATOM 1085 C CA . GLY A 1 136 ? -14.5 -25.406 20.594 1 81.5 136 GLY A CA 1
ATOM 1086 C C . GLY A 1 136 ? -15.352 -24.484 19.75 1 81.5 136 GLY A C 1
ATOM 1087 O O . GLY A 1 136 ? -15.273 -23.25 19.875 1 81.5 136 GLY A O 1
ATOM 1088 N N . GLY A 1 137 ? -16.078 -25.031 18.766 1 84 137 GLY A N 1
ATOM 1089 C CA . GLY A 1 137 ? -16.984 -24.25 17.953 1 84 137 GLY A CA 1
ATOM 1090 C C . GLY A 1 137 ? -16.312 -23.562 16.781 1 84 137 GLY A C 1
ATOM 1091 O O . GLY A 1 137 ? -16.953 -22.875 16 1 84 137 GLY A O 1
ATOM 1092 N N . MET A 1 138 ? -15.031 -23.797 16.688 1 89.69 138 MET A N 1
ATOM 1093 C CA . MET A 1 138 ? -14.289 -23.188 15.602 1 89.69 138 MET A CA 1
ATOM 1094 C C . MET A 1 138 ? -14.664 -23.812 14.266 1 89.69 138 MET A C 1
ATOM 1096 O O . MET A 1 138 ? -14.703 -25.031 14.141 1 89.69 138 MET A O 1
ATOM 1100 N N . ARG A 1 139 ? -15.031 -22.984 13.344 1 92.31 139 ARG A N 1
ATOM 1101 C CA . ARG A 1 139 ? -15.305 -23.438 11.984 1 92.31 139 ARG A CA 1
ATOM 1102 C C . ARG A 1 139 ? -14.031 -23.438 11.141 1 92.31 139 ARG A C 1
ATOM 1104 O O . ARG A 1 139 ? -13.039 -22.781 11.508 1 92.31 139 ARG A O 1
ATOM 1111 N N . PHE A 1 140 ? -13.945 -24.094 10.016 1 94.44 140 PHE A N 1
ATOM 1112 C CA . PHE A 1 140 ? -12.805 -24.109 9.117 1 94.44 140 PHE A CA 1
ATOM 1113 C C . PHE A 1 140 ? -12.516 -22.703 8.594 1 94.44 140 PHE A C 1
ATOM 1115 O O . PHE A 1 140 ? -11.359 -22.328 8.391 1 94.44 140 PHE A O 1
ATOM 1122 N N . GLU A 1 141 ? -13.516 -21.953 8.359 1 93.94 141 GLU A N 1
ATOM 1123 C CA . GLU A 1 141 ? -13.336 -20.578 7.91 1 93.94 141 GLU A CA 1
ATOM 1124 C C . GLU A 1 141 ? -12.578 -19.75 8.945 1 93.94 141 GLU A C 1
ATOM 1126 O O . GLU A 1 141 ? -11.75 -18.922 8.594 1 93.94 141 GLU A O 1
ATOM 1131 N N . ASP A 1 142 ? -12.891 -19.984 10.227 1 93.81 142 ASP A N 1
ATOM 1132 C CA . ASP A 1 142 ? -12.164 -19.297 11.289 1 93.81 142 ASP A CA 1
ATOM 1133 C C . ASP A 1 142 ? -10.688 -19.656 11.273 1 93.81 142 ASP A C 1
ATOM 1135 O O . ASP A 1 142 ? -9.82 -18.797 11.398 1 93.81 142 ASP A O 1
ATOM 1139 N N . LEU A 1 143 ? -10.5 -20.953 11.164 1 95.56 143 LEU A N 1
ATOM 1140 C CA . LEU A 1 143 ? -9.125 -21.438 11.086 1 95.56 143 LEU A CA 1
ATOM 1141 C C . LEU A 1 143 ? -8.414 -20.844 9.875 1 95.56 143 LEU A C 1
ATOM 1143 O O . LEU A 1 143 ? -7.238 -20.484 9.953 1 95.56 143 LEU A O 1
ATOM 1147 N N . ALA A 1 144 ? -9.109 -20.75 8.781 1 97.81 144 ALA A N 1
ATOM 1148 C CA . ALA A 1 144 ? -8.562 -20.172 7.555 1 97.81 144 ALA A CA 1
ATOM 1149 C C . ALA A 1 144 ? -8.133 -18.734 7.777 1 97.81 144 ALA A C 1
ATOM 1151 O O . ALA A 1 144 ? -7.051 -18.328 7.352 1 97.81 144 ALA A O 1
ATOM 1152 N N . VAL A 1 145 ? -8.953 -18 8.461 1 96.88 145 VAL A N 1
ATOM 1153 C CA . VAL A 1 145 ? -8.648 -16.594 8.75 1 96.88 145 VAL A CA 1
ATOM 1154 C C . VAL A 1 145 ? -7.387 -16.516 9.617 1 96.88 145 VAL A C 1
ATOM 1156 O O . VAL A 1 145 ? -6.52 -15.672 9.375 1 96.88 145 VAL A O 1
ATOM 1159 N N . GLU A 1 146 ? -7.242 -17.391 10.562 1 96.06 146 GLU A N 1
ATOM 1160 C CA . GLU A 1 146 ? -6.066 -17.422 11.43 1 96.06 146 GLU A CA 1
ATOM 1161 C C . GLU A 1 146 ? -4.797 -17.703 10.625 1 96.06 146 GLU A C 1
ATOM 1163 O O . GLU A 1 146 ? -3.77 -17.062 10.844 1 96.06 146 GLU A O 1
ATOM 1168 N N . TYR A 1 147 ? -4.891 -18.672 9.742 1 98.31 147 TYR A N 1
ATOM 1169 C CA . TYR A 1 147 ? -3.736 -19 8.914 1 98.31 147 TYR A CA 1
ATOM 1170 C C . TYR A 1 147 ? -3.369 -17.812 8.016 1 98.31 147 TYR A C 1
ATOM 1172 O O . TYR A 1 147 ? -2.191 -17.484 7.867 1 98.31 147 TYR A O 1
ATOM 1180 N N . SER A 1 148 ? -4.359 -17.172 7.391 1 98.56 148 SER A N 1
ATOM 1181 C CA . SER A 1 148 ? -4.09 -16.016 6.543 1 98.56 148 SER A CA 1
ATOM 1182 C C . SER A 1 148 ? -3.424 -14.898 7.332 1 98.56 148 SER A C 1
ATOM 1184 O O . SER A 1 148 ? -2.473 -14.273 6.855 1 98.56 148 SER A O 1
ATOM 1186 N N . GLU A 1 149 ? -3.879 -14.695 8.555 1 97.12 149 GLU A N 1
ATOM 1187 C CA . GLU A 1 149 ? -3.295 -13.672 9.422 1 97.12 149 GLU A CA 1
ATOM 1188 C C . GLU A 1 149 ? -1.853 -14.023 9.781 1 97.12 149 GLU A C 1
ATOM 1190 O O . GLU A 1 149 ? -0.997 -13.133 9.859 1 97.12 149 GLU A O 1
ATOM 1195 N N . SER A 1 150 ? -1.619 -15.242 10.016 1 97.94 150 SER A N 1
ATOM 1196 C CA . SER A 1 150 ? -0.254 -15.672 10.305 1 97.94 150 SER A CA 1
ATOM 1197 C C . SER A 1 150 ? 0.661 -15.43 9.102 1 97.94 150 SER A C 1
ATOM 1199 O O . SER A 1 150 ? 1.814 -15.031 9.266 1 97.94 150 SER A O 1
ATOM 1201 N N . GLY A 1 151 ? 0.143 -15.758 7.922 1 98.56 151 GLY A N 1
ATOM 1202 C CA . GLY A 1 151 ? 0.91 -15.453 6.723 1 98.56 151 GLY A CA 1
ATOM 1203 C C . GLY A 1 151 ? 1.292 -13.992 6.613 1 98.56 151 GLY A C 1
ATOM 1204 O O . GLY A 1 151 ? 2.438 -13.664 6.297 1 98.56 151 GLY A O 1
ATOM 1205 N N . GLN A 1 152 ? 0.311 -13.133 6.902 1 97.88 152 GLN A N 1
ATOM 1206 C CA . GLN A 1 152 ? 0.582 -11.695 6.863 1 97.88 152 GLN A CA 1
ATOM 1207 C C . GLN A 1 152 ? 1.58 -11.297 7.945 1 97.88 152 GLN A C 1
ATOM 1209 O O . GLN A 1 152 ? 2.42 -10.422 7.73 1 97.88 152 GLN A O 1
ATOM 1214 N N . ALA A 1 153 ? 1.437 -11.898 9.07 1 96.88 153 ALA A N 1
ATOM 1215 C CA . ALA A 1 153 ? 2.334 -11.594 10.18 1 96.88 153 ALA A CA 1
ATOM 1216 C C . ALA A 1 153 ? 3.785 -11.883 9.805 1 96.88 153 ALA A C 1
ATOM 1218 O O . ALA A 1 153 ? 4.695 -11.156 10.219 1 96.88 153 ALA A O 1
ATOM 1219 N N . VAL A 1 154 ? 4.051 -12.938 9.062 1 97.31 154 VAL A N 1
ATOM 1220 C CA . VAL A 1 154 ? 5.395 -13.258 8.586 1 97.31 154 VAL A CA 1
ATOM 1221 C C . VAL A 1 154 ? 5.945 -12.086 7.773 1 97.31 154 VAL A C 1
ATOM 1223 O O . VAL A 1 154 ? 7.066 -11.633 8.016 1 97.31 154 VAL A O 1
ATOM 1226 N N . LEU A 1 155 ? 5.148 -11.633 6.871 1 97.31 155 LEU A N 1
ATOM 1227 C CA . LEU A 1 155 ? 5.598 -10.57 5.977 1 97.31 155 LEU A CA 1
ATOM 1228 C C . LEU A 1 155 ? 5.793 -9.266 6.738 1 97.31 155 LEU A C 1
ATOM 1230 O O . LEU A 1 155 ? 6.73 -8.516 6.457 1 97.31 155 LEU A O 1
ATOM 1234 N N . ASP A 1 156 ? 4.855 -9.016 7.641 1 94.19 156 ASP A N 1
ATOM 1235 C CA . ASP A 1 156 ? 4.992 -7.82 8.461 1 94.19 156 ASP A CA 1
ATOM 1236 C C . ASP A 1 156 ? 6.309 -7.84 9.242 1 94.19 156 ASP A C 1
ATOM 1238 O O . ASP A 1 156 ? 6.973 -6.809 9.367 1 94.19 156 ASP A O 1
ATOM 1242 N N . LEU A 1 157 ? 6.566 -8.961 9.75 1 93.75 157 LEU A N 1
ATOM 1243 C CA . LEU A 1 157 ? 7.781 -9.133 10.539 1 93.75 157 LEU A CA 1
ATOM 1244 C C . LEU A 1 157 ? 9.023 -8.898 9.688 1 93.75 157 LEU A C 1
ATOM 1246 O O . LEU A 1 157 ? 9.984 -8.281 10.133 1 93.75 157 LEU A O 1
ATOM 1250 N N . LEU A 1 158 ? 9.023 -9.383 8.5 1 94.25 158 LEU A N 1
ATOM 1251 C CA . LEU A 1 158 ? 10.18 -9.297 7.609 1 94.25 158 LEU A CA 1
ATOM 1252 C C . LEU A 1 158 ? 10.352 -7.887 7.07 1 94.25 158 LEU A C 1
ATOM 1254 O O . LEU A 1 158 ? 11.469 -7.461 6.777 1 94.25 158 LEU A O 1
ATOM 1258 N N . GLY A 1 159 ? 9.227 -7.172 6.91 1 92.69 159 GLY A N 1
ATOM 1259 C CA . GLY A 1 159 ? 9.305 -5.812 6.398 1 92.69 159 GLY A CA 1
ATOM 1260 C C . GLY A 1 159 ? 9.594 -5.746 4.91 1 92.69 159 GLY A C 1
ATOM 1261 O O . GLY A 1 159 ? 9.266 -6.68 4.172 1 92.69 159 GLY A O 1
ATOM 1262 N N . LYS A 1 160 ? 10.141 -4.629 4.516 1 94.94 160 LYS A N 1
ATOM 1263 C CA . LYS A 1 160 ? 10.281 -4.391 3.084 1 94.94 160 LYS A CA 1
ATOM 1264 C C . LYS A 1 160 ? 11.742 -4.512 2.65 1 94.94 160 LYS A C 1
ATOM 1266 O O . LYS A 1 160 ? 12.062 -4.309 1.478 1 94.94 160 LYS A O 1
ATOM 1271 N N . LYS A 1 161 ? 12.406 -5 3.707 1 88.25 161 LYS A N 1
ATOM 1272 C CA . LYS A 1 161 ? 13.812 -5.211 3.387 1 88.25 161 LYS A CA 1
ATOM 1273 C C . LYS A 1 161 ? 14.039 -6.586 2.768 1 88.25 161 LYS A C 1
ATOM 1275 O O . LYS A 1 161 ? 13.492 -7.582 3.242 1 88.25 161 LYS A O 1
ATOM 1280 N N . ASN A 1 162 ? 14.477 -6.801 1.635 1 89.38 162 ASN A N 1
ATOM 1281 C CA . ASN A 1 162 ? 14.805 -8.031 0.93 1 89.38 162 ASN A CA 1
ATOM 1282 C C . ASN A 1 162 ? 13.555 -8.719 0.385 1 89.38 162 ASN A C 1
ATOM 1284 O O . ASN A 1 162 ? 13.328 -9.906 0.645 1 89.38 162 ASN A O 1
ATOM 1288 N N . LEU A 1 163 ? 12.836 -8.016 -0.214 1 96.19 163 LEU A N 1
ATOM 1289 C CA . LEU A 1 163 ? 11.633 -8.523 -0.867 1 96.19 163 LEU A CA 1
ATOM 1290 C C . LEU A 1 163 ? 11.984 -9.609 -1.88 1 96.19 163 LEU A C 1
ATOM 1292 O O . LEU A 1 163 ? 13.102 -9.633 -2.406 1 96.19 163 LEU A O 1
ATOM 1296 N N . SER A 1 164 ? 11.102 -10.523 -2.055 1 97.62 164 SER A N 1
ATOM 1297 C CA . SER A 1 164 ? 11.258 -11.609 -3.021 1 97.62 164 SER A CA 1
ATOM 1298 C C . SER A 1 164 ? 9.961 -11.859 -3.787 1 97.62 164 SER A C 1
ATOM 1300 O O . SER A 1 164 ? 8.93 -11.258 -3.48 1 97.62 164 SER A O 1
ATOM 1302 N N . LEU A 1 165 ? 10.031 -12.664 -4.809 1 98.12 165 LEU A N 1
ATOM 1303 C CA . LEU A 1 165 ? 8.836 -13.047 -5.555 1 98.12 165 LEU A CA 1
ATOM 1304 C C . LEU A 1 165 ? 7.844 -13.773 -4.652 1 98.12 165 LEU A C 1
ATOM 1306 O O . LEU A 1 165 ? 6.633 -13.609 -4.805 1 98.12 165 LEU A O 1
ATOM 1310 N N . SER A 1 166 ? 8.375 -14.531 -3.695 1 98.38 166 SER A N 1
ATOM 1311 C CA . SER A 1 166 ? 7.52 -15.219 -2.734 1 98.38 166 SER A CA 1
ATOM 1312 C C . SER A 1 166 ? 6.699 -14.227 -1.917 1 98.38 166 SER A C 1
ATOM 1314 O O . SER A 1 166 ? 5.535 -14.484 -1.598 1 98.38 166 SER A O 1
ATOM 1316 N N . THR A 1 167 ? 7.309 -13.086 -1.572 1 98.62 167 THR A N 1
ATOM 1317 C CA . THR A 1 167 ? 6.59 -12.047 -0.849 1 98.62 167 THR A CA 1
ATOM 1318 C C . THR A 1 167 ? 5.398 -11.547 -1.661 1 98.62 167 THR A C 1
ATOM 1320 O O . THR A 1 167 ? 4.285 -11.453 -1.143 1 98.62 167 THR A O 1
ATOM 1323 N N . VAL A 1 168 ? 5.629 -11.273 -2.926 1 98.81 168 VAL A N 1
ATOM 1324 C CA . VAL A 1 168 ? 4.594 -10.75 -3.811 1 98.81 168 VAL A CA 1
ATOM 1325 C C . VAL A 1 168 ? 3.504 -11.805 -4.008 1 98.81 168 VAL A C 1
ATOM 1327 O O . VAL A 1 168 ? 2.312 -11.484 -3.963 1 98.81 168 VAL A O 1
ATOM 1330 N N . GLN A 1 169 ? 3.914 -13.023 -4.148 1 98.81 169 GLN A N 1
ATOM 1331 C CA . GLN A 1 169 ? 2.947 -14.109 -4.309 1 98.81 169 GLN A CA 1
ATOM 1332 C C . GLN A 1 169 ? 2.086 -14.266 -3.059 1 98.81 169 GLN A C 1
ATOM 1334 O O . GLN A 1 169 ? 0.871 -14.453 -3.156 1 98.81 169 GLN A O 1
ATOM 1339 N N . ALA A 1 170 ? 2.762 -14.211 -1.926 1 98.81 170 ALA A N 1
ATOM 1340 C CA . ALA A 1 170 ? 2.014 -14.336 -0.677 1 98.81 170 ALA A CA 1
ATOM 1341 C C . ALA A 1 170 ? 0.978 -13.227 -0.544 1 98.81 170 ALA A C 1
ATOM 1343 O O . ALA A 1 170 ? -0.148 -13.469 -0.102 1 98.81 170 ALA A O 1
ATOM 1344 N N . GLN A 1 171 ? 1.328 -12.062 -0.92 1 98.75 171 GLN A N 1
ATOM 1345 C CA . GLN A 1 171 ? 0.398 -10.938 -0.856 1 98.75 171 GLN A CA 1
ATOM 1346 C C . GLN A 1 171 ? -0.766 -11.133 -1.825 1 98.75 171 GLN A C 1
ATOM 1348 O O . GLN A 1 171 ? -1.919 -10.867 -1.479 1 98.75 171 GLN A O 1
ATOM 1353 N N . PHE A 1 172 ? -0.486 -11.594 -3.016 1 98.75 172 PHE A N 1
ATOM 1354 C CA . PHE A 1 172 ? -1.576 -11.859 -3.945 1 98.75 172 PHE A CA 1
ATOM 1355 C C . PHE A 1 172 ? -2.516 -12.922 -3.387 1 98.75 172 PHE A C 1
ATOM 1357 O O . PHE A 1 172 ? -3.736 -12.797 -3.486 1 98.75 172 PHE A O 1
ATOM 1364 N N . LEU A 1 173 ? -1.87 -13.938 -2.887 1 98.81 173 LEU A N 1
ATOM 1365 C CA . LEU A 1 173 ? -2.668 -15.031 -2.336 1 98.81 173 LEU A CA 1
ATOM 1366 C C . LEU A 1 173 ? -3.551 -14.539 -1.195 1 98.81 173 LEU A C 1
ATOM 1368 O O . LEU A 1 173 ? -4.699 -14.969 -1.061 1 98.81 173 LEU A O 1
ATOM 1372 N N . ARG A 1 174 ? -3.049 -13.672 -0.42 1 98.75 174 ARG A N 1
ATOM 1373 C CA . ARG A 1 174 ? -3.863 -13.086 0.638 1 98.75 174 ARG A CA 1
ATOM 1374 C C . ARG A 1 174 ? -5.004 -12.258 0.054 1 98.75 174 ARG A C 1
ATOM 1376 O O . ARG A 1 174 ? -6.133 -12.305 0.547 1 98.75 174 ARG A O 1
ATOM 1383 N N . ALA A 1 175 ? -4.715 -11.484 -0.953 1 98.31 175 ALA A N 1
ATOM 1384 C CA . ALA A 1 175 ? -5.766 -10.734 -1.625 1 98.31 175 ALA A CA 1
ATOM 1385 C C . ALA A 1 175 ? -6.848 -11.664 -2.164 1 98.31 175 ALA A C 1
ATOM 1387 O O . ALA A 1 175 ? -8.039 -11.367 -2.043 1 98.31 175 ALA A O 1
ATOM 1388 N N . SER A 1 176 ? -6.41 -12.742 -2.725 1 96.69 176 SER A N 1
ATOM 1389 C CA . SER A 1 176 ? -7.348 -13.734 -3.238 1 96.69 176 SER A CA 1
ATOM 1390 C C . SER A 1 176 ? -8.203 -14.32 -2.119 1 96.69 176 SER A C 1
ATOM 1392 O O . SER A 1 176 ? -9.398 -14.547 -2.299 1 96.69 176 SER A O 1
ATOM 1394 N N . PHE A 1 177 ? -7.562 -14.586 -0.997 1 97.62 177 PHE A N 1
ATOM 1395 C CA . PHE A 1 177 ? -8.281 -15.07 0.172 1 97.62 177 PHE A CA 1
ATOM 1396 C C . PHE A 1 177 ? -9.367 -14.086 0.588 1 97.62 177 PHE A C 1
ATOM 1398 O O . PHE A 1 177 ? -10.5 -14.484 0.875 1 97.62 177 PHE A O 1
ATOM 1405 N N . HIS A 1 178 ? -9.039 -12.789 0.598 1 96.88 178 HIS A N 1
ATOM 1406 C CA . HIS A 1 178 ? -10.008 -11.742 0.92 1 96.88 178 HIS A CA 1
ATOM 1407 C C . HIS A 1 178 ? -11.172 -11.75 -0.06 1 96.88 178 HIS A C 1
ATOM 1409 O O . HIS A 1 178 ? -12.336 -11.625 0.345 1 96.88 178 HIS A O 1
ATOM 1415 N N . LYS A 1 179 ? -10.883 -11.875 -1.243 1 92.62 179 LYS A N 1
ATOM 1416 C CA . LYS A 1 179 ? -11.93 -11.898 -2.258 1 92.62 179 LYS A CA 1
ATOM 1417 C C . LYS A 1 179 ? -12.852 -13.102 -2.07 1 92.62 179 LYS A C 1
ATOM 1419 O O . LYS A 1 179 ? -14.078 -12.961 -2.123 1 92.62 179 LYS A O 1
ATOM 1424 N N . PHE A 1 180 ? -12.211 -14.258 -1.789 1 90.31 180 PHE A N 1
ATOM 1425 C CA . PHE A 1 180 ? -12.992 -15.477 -1.612 1 90.31 180 PHE A CA 1
ATOM 1426 C C . PHE A 1 180 ? -13.859 -15.391 -0.363 1 90.31 180 PHE A C 1
ATOM 1428 O O . PHE A 1 180 ? -14.859 -16.094 -0.247 1 90.31 180 PHE A O 1
ATOM 1435 N N . THR A 1 181 ? -13.508 -14.547 0.543 1 92.44 181 THR A N 1
ATOM 1436 C CA . THR A 1 181 ? -14.289 -14.359 1.764 1 92.44 181 THR A CA 1
ATOM 1437 C C . THR A 1 181 ? -15.094 -13.07 1.701 1 92.44 181 THR A C 1
ATOM 1439 O O . THR A 1 181 ? -15.438 -12.5 2.736 1 92.44 181 THR A O 1
ATOM 1442 N N . ALA A 1 182 ? -15.273 -12.461 0.51 1 90.44 182 ALA A N 1
ATOM 1443 C CA . ALA A 1 182 ? -16.141 -11.336 0.164 1 90.44 182 ALA A CA 1
ATOM 1444 C C . ALA A 1 182 ? -15.648 -10.047 0.811 1 90.44 182 ALA A C 1
ATOM 1446 O O . ALA A 1 182 ? -16.453 -9.188 1.194 1 90.44 182 ALA A O 1
ATOM 1447 N N . LYS A 1 183 ? -14.406 -10 1.028 1 94.56 183 LYS A N 1
ATOM 1448 C CA . LYS A 1 183 ? -13.797 -8.789 1.553 1 94.56 183 LYS A CA 1
ATOM 1449 C C . LYS A 1 183 ? -13.023 -8.047 0.464 1 94.56 183 LYS A C 1
ATOM 1451 O O . LYS A 1 183 ? -11.797 -7.949 0.521 1 94.56 183 LYS A O 1
ATOM 1456 N N . VAL A 1 184 ? -13.719 -7.391 -0.419 1 93.25 184 VAL A N 1
ATOM 1457 C CA . VAL A 1 184 ? -13.156 -6.816 -1.638 1 93.25 184 VAL A CA 1
ATOM 1458 C C . VAL A 1 184 ? -12.281 -5.613 -1.288 1 93.25 184 VAL A C 1
ATOM 1460 O O . VAL A 1 184 ? -11.242 -5.391 -1.908 1 93.25 184 VAL A O 1
ATOM 1463 N N . THR A 1 185 ? -12.695 -4.801 -0.317 1 95.69 185 THR A N 1
ATOM 1464 C CA . THR A 1 185 ? -11.906 -3.639 0.073 1 95.69 185 THR A CA 1
ATOM 1465 C C . THR A 1 185 ? -10.547 -4.07 0.622 1 95.69 185 THR A C 1
ATOM 1467 O O . THR A 1 185 ? -9.523 -3.469 0.297 1 95.69 185 THR A O 1
ATOM 1470 N N . ASP A 1 186 ? -10.555 -5.164 1.43 1 96.5 186 ASP A N 1
ATOM 1471 C CA . ASP A 1 186 ? -9.305 -5.707 1.938 1 96.5 186 ASP A CA 1
ATOM 1472 C C . ASP A 1 186 ? -8.406 -6.188 0.796 1 96.5 186 ASP A C 1
ATOM 1474 O O . ASP A 1 186 ? -7.191 -5.988 0.825 1 96.5 186 ASP A O 1
ATOM 1478 N N . ALA A 1 187 ? -9.062 -6.855 -0.135 1 97.31 187 ALA A N 1
ATOM 1479 C CA . ALA A 1 187 ? -8.312 -7.309 -1.306 1 97.31 187 ALA A CA 1
ATOM 1480 C C . ALA A 1 187 ? -7.699 -6.129 -2.055 1 97.31 187 ALA A C 1
ATOM 1482 O O . ALA A 1 187 ? -6.543 -6.188 -2.477 1 97.31 187 ALA A O 1
ATOM 1483 N N . TRP A 1 188 ? -8.453 -5.055 -2.17 1 97.25 188 TRP A N 1
ATOM 1484 C CA . TRP A 1 188 ? -8.016 -3.83 -2.834 1 97.25 188 TRP A CA 1
ATOM 1485 C C . TRP A 1 188 ? -6.797 -3.238 -2.141 1 97.25 188 TRP A C 1
ATOM 1487 O O . TRP A 1 188 ? -5.816 -2.875 -2.795 1 97.25 188 TRP A O 1
ATOM 1497 N N . HIS A 1 189 ? -6.781 -3.209 -0.844 1 97.81 189 HIS A N 1
ATOM 1498 C CA . HIS A 1 189 ? -5.641 -2.734 -0.068 1 97.81 189 HIS A CA 1
ATOM 1499 C C . HIS A 1 189 ? -4.434 -3.646 -0.25 1 97.81 189 HIS A C 1
ATOM 1501 O O . HIS A 1 189 ? -3.316 -3.17 -0.466 1 97.81 189 HIS A O 1
ATOM 1507 N N . THR A 1 190 ? -4.66 -4.902 -0.167 1 98.19 190 THR A N 1
ATOM 1508 C CA . THR A 1 190 ? -3.58 -5.883 -0.203 1 98.19 190 THR A CA 1
ATOM 1509 C C . THR A 1 190 ? -2.936 -5.93 -1.586 1 98.19 190 THR A C 1
ATOM 1511 O O . THR A 1 190 ? -1.716 -6.066 -1.704 1 98.19 190 THR A O 1
ATOM 1514 N N . ILE A 1 191 ? -3.723 -5.797 -2.625 1 98.31 191 ILE A N 1
ATOM 1515 C CA . ILE A 1 191 ? -3.205 -5.801 -3.988 1 98.31 191 ILE A CA 1
ATOM 1516 C C . ILE A 1 191 ? -2.307 -4.586 -4.203 1 98.31 191 ILE A C 1
ATOM 1518 O O . ILE A 1 191 ? -1.28 -4.676 -4.883 1 98.31 191 ILE A O 1
ATOM 1522 N N . ALA A 1 192 ? -2.717 -3.49 -3.689 1 97.94 192 ALA A N 1
ATOM 1523 C CA . ALA A 1 192 ? -1.893 -2.289 -3.803 1 97.94 192 ALA A CA 1
ATOM 1524 C C . ALA A 1 192 ? -0.51 -2.514 -3.197 1 97.94 192 ALA A C 1
ATOM 1526 O O . ALA A 1 192 ? 0.502 -2.119 -3.781 1 97.94 192 ALA A O 1
ATOM 1527 N N . ILE A 1 193 ? -0.531 -3.129 -2.049 1 97.88 193 ILE A N 1
ATOM 1528 C CA . ILE A 1 193 ? 0.731 -3.434 -1.385 1 97.88 193 ILE A CA 1
ATOM 1529 C C . ILE A 1 193 ? 1.553 -4.387 -2.25 1 97.88 193 ILE A C 1
ATOM 1531 O O . ILE A 1 193 ? 2.756 -4.188 -2.436 1 97.88 193 ILE A O 1
ATOM 1535 N N . ALA A 1 194 ? 0.937 -5.371 -2.777 1 98.62 194 ALA A N 1
ATOM 1536 C CA . ALA A 1 194 ? 1.61 -6.359 -3.619 1 98.62 194 ALA A CA 1
ATOM 1537 C C . ALA A 1 194 ? 2.227 -5.699 -4.852 1 98.62 194 ALA A C 1
ATOM 1539 O O . ALA A 1 194 ? 3.34 -6.043 -5.254 1 98.62 194 ALA A O 1
ATOM 1540 N N . ILE A 1 195 ? 1.49 -4.793 -5.449 1 98.44 195 ILE A N 1
ATOM 1541 C CA . ILE A 1 195 ? 1.972 -4.098 -6.637 1 98.44 195 ILE A CA 1
ATOM 1542 C C . ILE A 1 195 ? 3.215 -3.281 -6.289 1 98.44 195 ILE A C 1
ATOM 1544 O O . ILE A 1 195 ? 4.203 -3.297 -7.023 1 98.44 195 ILE A O 1
ATOM 1548 N N . ARG A 1 196 ? 3.156 -2.639 -5.188 1 97.94 196 ARG A N 1
ATOM 1549 C CA . ARG A 1 196 ? 4.293 -1.825 -4.773 1 97.94 196 ARG A CA 1
ATOM 1550 C C . ARG A 1 196 ? 5.516 -2.693 -4.496 1 97.94 196 ARG A C 1
ATOM 1552 O O . ARG A 1 196 ? 6.637 -2.33 -4.855 1 97.94 196 ARG A O 1
ATOM 1559 N N . ASP A 1 197 ? 5.312 -3.791 -3.826 1 98.31 197 ASP A N 1
ATOM 1560 C CA . ASP A 1 197 ? 6.395 -4.75 -3.621 1 98.31 197 ASP A CA 1
ATOM 1561 C C . ASP A 1 197 ? 6.973 -5.215 -4.953 1 98.31 197 ASP A C 1
ATOM 1563 O O . ASP A 1 197 ? 8.195 -5.301 -5.113 1 98.31 197 ASP A O 1
ATOM 1567 N N . ALA A 1 198 ? 6.141 -5.535 -5.871 1 98.62 198 ALA A N 1
ATOM 1568 C CA . ALA A 1 198 ? 6.57 -5.996 -7.188 1 98.62 198 ALA A CA 1
ATOM 1569 C C . ALA A 1 198 ? 7.367 -4.918 -7.918 1 98.62 198 ALA A C 1
ATOM 1571 O O . ALA A 1 198 ? 8.359 -5.215 -8.586 1 98.62 198 ALA A O 1
ATOM 1572 N N . GLN A 1 199 ? 6.887 -3.705 -7.812 1 97.56 199 GLN A N 1
ATOM 1573 C CA . GLN A 1 199 ? 7.59 -2.586 -8.43 1 97.56 199 GLN A CA 1
ATOM 1574 C C . GLN A 1 199 ? 8.961 -2.379 -7.781 1 97.56 199 GLN A C 1
ATOM 1576 O O . GLN A 1 199 ? 9.93 -2.035 -8.461 1 97.56 199 GLN A O 1
ATOM 1581 N N . ASP A 1 200 ? 8.977 -2.588 -6.496 1 97.5 200 ASP A N 1
ATOM 1582 C CA . ASP A 1 200 ? 10.25 -2.518 -5.785 1 97.5 200 ASP A CA 1
ATOM 1583 C C . ASP A 1 200 ? 11.227 -3.576 -6.297 1 97.5 200 ASP A C 1
ATOM 1585 O O . ASP A 1 200 ? 12.438 -3.342 -6.344 1 97.5 200 ASP A O 1
ATOM 1589 N N . LEU A 1 201 ? 10.719 -4.699 -6.77 1 97.62 201 LEU A N 1
ATOM 1590 C CA . LEU A 1 201 ? 11.523 -5.793 -7.305 1 97.62 201 LEU A CA 1
ATOM 1591 C C . LEU A 1 201 ? 11.859 -5.547 -8.773 1 97.62 201 LEU A C 1
ATOM 1593 O O . LEU A 1 201 ? 12.547 -6.355 -9.398 1 97.62 201 LEU A O 1
ATOM 1597 N N . GLY A 1 202 ? 11.297 -4.492 -9.328 1 96.75 202 GLY A N 1
ATOM 1598 C CA . GLY A 1 202 ? 11.594 -4.133 -10.711 1 96.75 202 GLY A CA 1
ATOM 1599 C C . GLY A 1 202 ? 10.719 -4.863 -11.711 1 96.75 202 GLY A C 1
ATOM 1600 O O . GLY A 1 202 ? 11.039 -4.914 -12.898 1 96.75 202 GLY A O 1
ATOM 1601 N N . MET A 1 203 ? 9.602 -5.402 -11.32 1 97.88 203 MET A N 1
ATOM 1602 C CA . MET A 1 203 ? 8.773 -6.242 -12.18 1 97.88 203 MET A CA 1
ATOM 1603 C C . MET A 1 203 ? 7.93 -5.387 -13.125 1 97.88 203 MET A C 1
ATOM 1605 O O . MET A 1 203 ? 7.281 -5.914 -14.031 1 97.88 203 MET A O 1
ATOM 1609 N N . HIS A 1 204 ? 7.945 -4.066 -12.953 1 95.75 204 HIS A N 1
ATOM 1610 C CA . HIS A 1 204 ? 7.062 -3.174 -13.695 1 95.75 204 HIS A CA 1
ATOM 1611 C C . HIS A 1 204 ? 7.684 -2.764 -15.023 1 95.75 204 HIS A C 1
ATOM 1613 O O . HIS A 1 204 ? 7.055 -2.059 -15.812 1 95.75 204 HIS A O 1
ATOM 1619 N N . ARG A 1 205 ? 8.898 -3.26 -15.289 1 94.12 205 ARG A N 1
ATOM 1620 C CA . ARG A 1 205 ? 9.594 -2.863 -16.5 1 94.12 205 ARG A CA 1
ATOM 1621 C C . ARG A 1 205 ? 10.469 -3.998 -17.031 1 94.12 205 ARG A C 1
ATOM 1623 O O . ARG A 1 205 ? 11.18 -4.648 -16.266 1 94.12 205 ARG A O 1
ATOM 1630 N N . ASP A 1 206 ? 10.539 -4.109 -18.328 1 95.5 206 ASP A N 1
ATOM 1631 C CA . ASP A 1 206 ? 11.312 -5.176 -18.953 1 95.5 206 ASP A CA 1
ATOM 1632 C C . ASP A 1 206 ? 12.812 -4.953 -18.75 1 95.5 206 ASP A C 1
ATOM 1634 O O . ASP A 1 206 ? 13.57 -5.914 -18.594 1 95.5 206 ASP A O 1
ATOM 1638 N N . SER A 1 207 ? 13.195 -3.699 -18.734 1 93 207 SER A N 1
ATOM 1639 C CA . SER A 1 207 ? 14.609 -3.363 -18.625 1 93 207 SER A CA 1
ATOM 1640 C C . SER A 1 207 ? 15.18 -3.803 -17.281 1 93 207 SER A C 1
ATOM 1642 O O . SER A 1 207 ? 16.406 -3.855 -17.109 1 93 207 SER A O 1
ATOM 1644 N N . LEU A 1 208 ? 14.32 -4.113 -16.359 1 95.12 208 LEU A N 1
ATOM 1645 C CA . LEU A 1 208 ? 14.766 -4.492 -15.023 1 95.12 208 LEU A CA 1
ATOM 1646 C C . LEU A 1 208 ? 14.641 -6 -14.82 1 95.12 208 LEU A C 1
ATOM 1648 O O . LEU A 1 208 ? 14.789 -6.488 -13.703 1 95.12 208 LEU A O 1
ATOM 1652 N N . ASP A 1 209 ? 14.398 -6.746 -15.875 1 96.56 209 ASP A N 1
ATOM 1653 C CA . ASP A 1 209 ? 14.383 -8.203 -15.789 1 96.56 209 ASP A CA 1
ATOM 1654 C C . ASP A 1 209 ? 15.703 -8.734 -15.234 1 96.56 209 ASP A C 1
ATOM 1656 O O . ASP A 1 209 ? 16.766 -8.203 -15.547 1 96.56 209 ASP A O 1
ATOM 1660 N N . PRO A 1 210 ? 15.641 -9.844 -14.469 1 96.88 210 PRO A N 1
ATOM 1661 C CA . PRO A 1 210 ? 16.875 -10.398 -13.922 1 96.88 210 PRO A CA 1
ATOM 1662 C C . PRO A 1 210 ? 17.781 -10.992 -15 1 96.88 210 PRO A C 1
ATOM 1664 O O . PRO A 1 210 ? 17.297 -11.398 -16.062 1 96.88 210 PRO A O 1
ATOM 1667 N N . ARG A 1 211 ? 19.062 -11.055 -14.664 1 96.94 211 ARG A N 1
ATOM 1668 C CA . ARG A 1 211 ? 20.047 -11.688 -15.531 1 96.94 211 ARG A CA 1
ATOM 1669 C C . ARG A 1 211 ? 20.359 -13.109 -15.07 1 96.94 211 ARG A C 1
ATOM 1671 O O . ARG A 1 211 ? 20.156 -13.445 -13.898 1 96.94 211 ARG A O 1
ATOM 1678 N N . PRO A 1 212 ? 20.75 -13.883 -16.031 1 96.81 212 PRO A N 1
ATOM 1679 C CA . PRO A 1 212 ? 21.109 -15.242 -15.609 1 96.81 212 PRO A CA 1
ATOM 1680 C C . PRO A 1 212 ? 22.266 -15.266 -14.617 1 96.81 212 PRO A C 1
ATOM 1682 O O . PRO A 1 212 ? 23.109 -14.359 -14.617 1 96.81 212 PRO A O 1
ATOM 1685 N N . LYS A 1 213 ? 22.312 -16.312 -13.852 1 94.88 213 LYS A N 1
ATOM 1686 C CA . LYS A 1 213 ? 23.375 -16.469 -12.852 1 94.88 213 LYS A CA 1
ATOM 1687 C C . LYS A 1 213 ? 24.734 -16.594 -13.508 1 94.88 213 LYS A C 1
ATOM 1689 O O . LYS A 1 213 ? 25.734 -16.094 -12.984 1 94.88 213 LYS A O 1
ATOM 1694 N N . ASP A 1 214 ? 24.766 -17.359 -14.578 1 95.62 214 ASP A N 1
ATOM 1695 C CA . ASP A 1 214 ? 25.984 -17.531 -15.367 1 95.62 214 ASP A CA 1
ATOM 1696 C C . ASP A 1 214 ? 25.656 -17.766 -16.844 1 95.62 214 ASP A C 1
ATOM 1698 O O . ASP A 1 214 ? 24.5 -17.641 -17.25 1 95.62 214 ASP A O 1
ATOM 1702 N N . ALA A 1 215 ? 26.672 -18.062 -17.609 1 95.38 215 ALA A N 1
ATOM 1703 C CA . ALA A 1 215 ? 26.484 -18.094 -19.062 1 95.38 215 ALA A CA 1
ATOM 1704 C C . ALA A 1 215 ? 26.094 -19.484 -19.531 1 95.38 215 ALA A C 1
ATOM 1706 O O . ALA A 1 215 ? 26 -19.734 -20.734 1 95.38 215 ALA A O 1
ATOM 1707 N N . SER A 1 216 ? 25.797 -20.375 -18.609 1 97.38 216 SER A N 1
ATOM 1708 C CA . SER A 1 216 ? 25.391 -21.719 -19.016 1 97.38 216 SER A CA 1
ATOM 1709 C C . SER A 1 216 ? 23.984 -21.719 -19.625 1 97.38 216 SER A C 1
ATOM 1711 O O . SER A 1 216 ? 23.156 -20.859 -19.281 1 97.38 216 SER A O 1
ATOM 1713 N N . VAL A 1 217 ? 23.719 -22.641 -20.484 1 96.75 217 VAL A N 1
ATOM 1714 C CA . VAL A 1 217 ? 22.422 -22.766 -21.125 1 96.75 217 VAL A CA 1
ATOM 1715 C C . VAL A 1 217 ? 21.344 -23 -20.062 1 96.75 217 VAL A C 1
ATOM 1717 O O . VAL A 1 217 ? 20.25 -22.438 -20.156 1 96.75 217 VAL A O 1
ATOM 1720 N N . GLU A 1 218 ? 21.688 -23.812 -19.109 1 96.81 218 GLU A N 1
ATOM 1721 C CA . GLU A 1 218 ? 20.766 -24.094 -18.016 1 96.81 218 GLU A CA 1
ATOM 1722 C C . GLU A 1 218 ? 20.359 -22.828 -17.281 1 96.81 218 GLU A C 1
ATOM 1724 O O . GLU A 1 218 ? 19.172 -22.594 -17.031 1 96.81 218 GLU A O 1
ATOM 1729 N N . SER A 1 219 ? 21.344 -21.984 -17.016 1 96.62 219 SER A N 1
ATOM 1730 C CA . SER A 1 219 ? 21.094 -20.75 -16.297 1 96.62 219 SER A CA 1
ATOM 1731 C C . SER A 1 219 ? 20.297 -19.75 -17.141 1 96.62 219 SER A C 1
ATOM 1733 O O . SER A 1 219 ? 19.422 -19.047 -16.625 1 96.62 219 SER A O 1
ATOM 1735 N N . ILE A 1 220 ? 20.578 -19.781 -18.312 1 97.62 220 ILE A N 1
ATOM 1736 C CA . ILE A 1 220 ? 19.891 -18.875 -19.219 1 97.62 220 ILE A CA 1
ATOM 1737 C C . ILE A 1 220 ? 18.422 -19.281 -19.344 1 97.62 220 ILE A C 1
ATOM 1739 O O . ILE A 1 220 ? 17.531 -18.422 -19.25 1 97.62 220 ILE A O 1
ATOM 1743 N N . LEU A 1 221 ? 18.188 -20.531 -19.531 1 97.88 221 LEU A N 1
ATOM 1744 C CA . LEU A 1 221 ? 16.828 -21.016 -19.672 1 97.88 221 LEU A CA 1
ATOM 1745 C C . LEU A 1 221 ? 16.047 -20.828 -18.375 1 97.88 221 LEU A C 1
ATOM 1747 O O . LEU A 1 221 ? 14.898 -20.359 -18.406 1 97.88 221 LEU A O 1
ATOM 1751 N N . GLU A 1 222 ? 16.656 -21.109 -17.266 1 97.19 222 GLU A N 1
ATOM 1752 C CA . GLU A 1 222 ? 16.016 -20.891 -15.977 1 97.19 222 GLU A CA 1
ATOM 1753 C C . GLU A 1 222 ? 15.641 -19.422 -15.781 1 97.19 222 GLU A C 1
ATOM 1755 O O . GLU A 1 222 ? 14.578 -19.125 -15.242 1 97.19 222 GLU A O 1
ATOM 1760 N N . ASN A 1 223 ? 16.531 -18.625 -16.188 1 98 223 ASN A N 1
ATOM 1761 C CA . ASN A 1 223 ? 16.297 -17.203 -16.078 1 98 223 ASN A CA 1
ATOM 1762 C C . ASN A 1 223 ? 15.133 -16.75 -16.969 1 98 223 ASN A C 1
ATOM 1764 O O . ASN A 1 223 ? 14.336 -15.898 -16.578 1 98 223 ASN A O 1
ATOM 1768 N N . GLN A 1 224 ? 15.055 -17.297 -18.109 1 98.12 224 GLN A N 1
ATOM 1769 C CA . GLN A 1 224 ? 13.961 -16.969 -19.016 1 98.12 224 GLN A CA 1
ATOM 1770 C C . GLN A 1 224 ? 12.609 -17.344 -18.406 1 98.12 224 GLN A C 1
ATOM 1772 O O . GLN A 1 224 ? 11.648 -16.578 -18.5 1 98.12 224 GLN A O 1
ATOM 1777 N N . TRP A 1 225 ? 12.594 -18.422 -17.781 1 98.38 225 TRP A N 1
ATOM 1778 C CA . TRP A 1 225 ? 11.352 -18.859 -17.141 1 98.38 225 TRP A CA 1
ATOM 1779 C C . TRP A 1 225 ? 11.039 -18 -15.922 1 98.38 225 TRP A C 1
ATOM 1781 O O . TRP A 1 225 ? 9.867 -17.75 -15.617 1 98.38 225 TRP A O 1
ATOM 1791 N N . LEU A 1 226 ? 12.07 -17.578 -15.211 1 98.19 226 LEU A N 1
ATOM 1792 C CA . LEU A 1 226 ? 11.867 -16.656 -14.102 1 98.19 226 LEU A CA 1
ATOM 1793 C C . LEU A 1 226 ? 11.242 -15.344 -14.586 1 98.19 226 LEU A C 1
ATOM 1795 O O . LEU A 1 226 ? 10.328 -14.82 -13.953 1 98.19 226 LEU A O 1
ATOM 1799 N N . ILE A 1 227 ? 11.68 -14.875 -15.695 1 98.56 227 ILE A N 1
ATOM 1800 C CA . ILE A 1 227 ? 11.148 -13.656 -16.297 1 98.56 227 ILE A CA 1
ATOM 1801 C C . ILE A 1 227 ? 9.664 -13.844 -16.625 1 98.56 227 ILE A C 1
ATOM 1803 O O . ILE A 1 227 ? 8.844 -12.977 -16.328 1 98.56 227 ILE A O 1
ATOM 1807 N N . GLN A 1 228 ? 9.305 -15.047 -17.156 1 98.38 228 GLN A N 1
ATOM 1808 C CA . GLN A 1 228 ? 7.902 -15.336 -17.453 1 98.38 228 GLN A CA 1
ATOM 1809 C C . GLN A 1 228 ? 7.055 -15.305 -16.188 1 98.38 228 GLN A C 1
ATOM 1811 O O . GLN A 1 228 ? 5.949 -14.766 -16.188 1 98.38 228 GLN A O 1
ATOM 1816 N N . ARG A 1 229 ? 7.562 -15.852 -15.195 1 98.12 229 ARG A N 1
ATOM 1817 C CA . ARG A 1 229 ? 6.84 -15.898 -13.93 1 98.12 229 ARG A CA 1
ATOM 1818 C C . ARG A 1 229 ? 6.629 -14.492 -13.367 1 98.12 229 ARG A C 1
ATOM 1820 O O . ARG A 1 229 ? 5.535 -14.164 -12.906 1 98.12 229 ARG A O 1
ATOM 1827 N N . ARG A 1 230 ? 7.668 -13.68 -13.414 1 98.56 230 ARG A N 1
ATOM 1828 C CA . ARG A 1 230 ? 7.586 -12.305 -12.938 1 98.56 230 ARG A CA 1
ATOM 1829 C C . ARG A 1 230 ? 6.543 -11.516 -13.734 1 98.56 230 ARG A C 1
ATOM 1831 O O . ARG A 1 230 ? 5.719 -10.812 -13.148 1 98.56 230 ARG A O 1
ATOM 1838 N N . ARG A 1 231 ? 6.598 -11.688 -14.977 1 98.38 231 ARG A N 1
ATOM 1839 C CA . ARG A 1 231 ? 5.664 -10.984 -15.852 1 98.38 231 ARG A CA 1
ATOM 1840 C C . ARG A 1 231 ? 4.23 -11.453 -15.617 1 98.38 231 ARG A C 1
ATOM 1842 O O . ARG A 1 231 ? 3.303 -10.641 -15.578 1 98.38 231 ARG A O 1
ATOM 1849 N N . ARG A 1 232 ? 4.105 -12.711 -15.445 1 98.31 232 ARG A N 1
ATOM 1850 C CA . ARG A 1 232 ? 2.789 -13.281 -15.172 1 98.31 232 ARG A CA 1
ATOM 1851 C C . ARG A 1 232 ? 2.201 -12.703 -13.891 1 98.31 232 ARG A C 1
ATOM 1853 O O . ARG A 1 232 ? 1.046 -12.273 -13.867 1 98.31 232 ARG A O 1
ATOM 1860 N N . ILE A 1 233 ? 2.979 -12.656 -12.891 1 98.62 233 ILE A N 1
ATOM 1861 C CA . ILE A 1 233 ? 2.502 -12.188 -11.594 1 98.62 233 ILE A CA 1
ATOM 1862 C C . ILE A 1 233 ? 2.172 -10.695 -11.664 1 98.62 233 ILE A C 1
ATOM 1864 O O . ILE A 1 233 ? 1.173 -10.25 -11.102 1 98.62 233 ILE A O 1
ATOM 1868 N N . TYR A 1 234 ? 2.955 -9.93 -12.344 1 98.5 234 TYR A N 1
ATOM 1869 C CA . TYR A 1 234 ? 2.701 -8.5 -12.414 1 98.5 234 TYR A CA 1
ATOM 1870 C C . TYR A 1 234 ? 1.4 -8.211 -13.156 1 98.5 234 TYR A C 1
ATOM 1872 O O . TYR A 1 234 ? 0.602 -7.375 -12.719 1 98.5 234 TYR A O 1
ATOM 1880 N N . ILE A 1 235 ? 1.178 -8.883 -14.258 1 97.44 235 ILE A N 1
ATOM 1881 C CA . ILE A 1 235 ? -0.049 -8.625 -15 1 97.44 235 ILE A CA 1
ATOM 1882 C C . ILE A 1 235 ? -1.252 -9.125 -14.211 1 97.44 235 ILE A C 1
ATOM 1884 O O . ILE A 1 235 ? -2.334 -8.539 -14.266 1 97.44 235 ILE A O 1
ATOM 1888 N N . LEU A 1 236 ? -1.001 -10.242 -13.555 1 98.19 236 LEU A N 1
ATOM 1889 C CA . LEU A 1 236 ? -2.047 -10.727 -12.664 1 98.19 236 LEU A CA 1
ATOM 1890 C C . LEU A 1 236 ? -2.428 -9.664 -11.641 1 98.19 236 LEU A C 1
ATOM 1892 O O . LEU A 1 236 ? -3.613 -9.406 -11.422 1 98.19 236 LEU A O 1
ATOM 1896 N N . LEU A 1 237 ? -1.475 -9.039 -11.023 1 98.44 237 LEU A N 1
ATOM 1897 C CA . LEU A 1 237 ? -1.717 -7.965 -10.062 1 98.44 237 LEU A CA 1
ATOM 1898 C C . LEU A 1 237 ? -2.451 -6.801 -10.719 1 98.44 237 LEU A C 1
ATOM 1900 O O . LEU A 1 237 ? -3.387 -6.246 -10.133 1 98.44 237 LEU A O 1
ATOM 1904 N N . ALA A 1 238 ? -2.061 -6.48 -11.891 1 97.31 238 ALA A N 1
ATOM 1905 C CA . ALA A 1 238 ? -2.686 -5.371 -12.609 1 97.31 238 ALA A CA 1
ATOM 1906 C C . ALA A 1 238 ? -4.156 -5.664 -12.891 1 97.31 238 ALA A C 1
ATOM 1908 O O . ALA A 1 238 ? -5.012 -4.789 -12.727 1 97.31 238 ALA A O 1
ATOM 1909 N N . ILE A 1 239 ? -4.43 -6.859 -13.297 1 95.31 239 ILE A N 1
ATOM 1910 C CA . ILE A 1 239 ? -5.797 -7.273 -13.578 1 95.31 239 ILE A CA 1
ATOM 1911 C C . ILE A 1 239 ? -6.645 -7.156 -12.312 1 95.31 239 ILE A C 1
ATOM 1913 O O . ILE A 1 239 ? -7.727 -6.562 -12.336 1 95.31 239 ILE A O 1
ATOM 1917 N N . TRP A 1 240 ? -6.148 -7.688 -11.281 1 96.56 240 TRP A N 1
ATOM 1918 C CA . TRP A 1 240 ? -6.895 -7.688 -10.023 1 96.56 240 TRP A CA 1
ATOM 1919 C C . TRP A 1 240 ? -7.074 -6.27 -9.5 1 96.56 240 TRP A C 1
ATOM 1921 O O . TRP A 1 240 ? -8.117 -5.938 -8.93 1 96.56 240 TRP A O 1
ATOM 1931 N N . ASP A 1 241 ? -6.055 -5.469 -9.648 1 96.12 241 ASP A N 1
ATOM 1932 C CA . ASP A 1 241 ? -6.129 -4.066 -9.25 1 96.12 241 ASP A CA 1
ATOM 1933 C C . ASP A 1 241 ? -7.27 -3.348 -9.969 1 96.12 241 ASP A C 1
ATOM 1935 O O . ASP A 1 241 ? -8.086 -2.672 -9.336 1 96.12 241 ASP A O 1
ATOM 1939 N N . LEU A 1 242 ? -7.309 -3.516 -11.234 1 92.88 242 LEU A N 1
ATOM 1940 C CA . LEU A 1 242 ? -8.344 -2.895 -12.047 1 92.88 242 LEU A CA 1
ATOM 1941 C C . LEU A 1 242 ? -9.727 -3.404 -11.648 1 92.88 242 LEU A C 1
ATOM 1943 O O . LEU A 1 242 ? -10.656 -2.615 -11.469 1 92.88 242 LEU A O 1
ATOM 1947 N N . ASN A 1 243 ? -9.805 -4.707 -11.5 1 89.81 243 ASN A N 1
ATOM 1948 C CA . ASN A 1 243 ? -11.086 -5.309 -11.148 1 89.81 243 ASN A CA 1
ATOM 1949 C C . ASN A 1 243 ? -11.594 -4.801 -9.805 1 89.81 243 ASN A C 1
ATOM 1951 O O . ASN A 1 243 ? -12.75 -4.391 -9.68 1 89.81 243 ASN A O 1
ATOM 1955 N N . CYS A 1 244 ? -10.742 -4.816 -8.773 1 92.06 244 CYS A N 1
ATOM 1956 C CA . CYS A 1 244 ? -11.141 -4.348 -7.453 1 92.06 244 CYS A CA 1
ATOM 1957 C C . CYS A 1 244 ? -11.5 -2.865 -7.484 1 92.06 244 CYS A C 1
ATOM 1959 O O . CYS A 1 244 ? -12.484 -2.447 -6.879 1 92.06 244 CYS A O 1
ATOM 1961 N N . ALA A 1 245 ? -10.703 -2.102 -8.188 1 91 245 ALA A N 1
ATOM 1962 C CA . ALA A 1 245 ? -10.945 -0.667 -8.297 1 91 245 ALA A CA 1
ATOM 1963 C C . ALA A 1 245 ? -12.312 -0.391 -8.93 1 91 245 ALA A C 1
ATOM 1965 O O . ALA A 1 245 ? -13.07 0.445 -8.43 1 91 245 ALA A O 1
ATOM 1966 N N . MET A 1 246 ? -12.633 -1.076 -9.891 1 86.38 246 MET A N 1
ATOM 1967 C CA . MET A 1 246 ? -13.891 -0.885 -10.609 1 86.38 246 MET A CA 1
ATOM 1968 C C . MET A 1 246 ? -15.078 -1.275 -9.734 1 86.38 246 MET A C 1
ATOM 1970 O O . MET A 1 246 ? -16.062 -0.548 -9.672 1 86.38 246 MET A O 1
ATOM 1974 N N . VAL A 1 247 ? -14.938 -2.402 -9.133 1 84.81 247 VAL A N 1
ATOM 1975 C CA . VAL A 1 247 ? -16.031 -2.91 -8.297 1 84.81 247 VAL A CA 1
ATOM 1976 C C . VAL A 1 247 ? -16.297 -1.939 -7.152 1 84.81 247 VAL A C 1
ATOM 1978 O O . VAL A 1 247 ? -17.453 -1.702 -6.789 1 84.81 247 VAL A O 1
ATOM 1981 N N . LEU A 1 248 ? -15.281 -1.319 -6.648 1 88.94 248 LEU A N 1
ATOM 1982 C CA . LEU A 1 248 ? -15.414 -0.448 -5.488 1 88.94 248 LEU A CA 1
ATOM 1983 C C . LEU A 1 248 ? -15.664 0.994 -5.914 1 88.94 248 LEU A C 1
ATOM 1985 O O . LEU A 1 248 ? -16.047 1.831 -5.094 1 88.94 248 LEU A O 1
ATOM 1989 N N . GLY A 1 249 ? -15.453 1.29 -7.223 1 85.31 249 GLY A N 1
ATOM 1990 C CA . GLY A 1 249 ? -15.508 2.674 -7.672 1 85.31 249 GLY A CA 1
ATOM 1991 C C . GLY A 1 249 ? -14.375 3.52 -7.121 1 85.31 249 GLY A C 1
ATOM 1992 O O . GLY A 1 249 ? -14.578 4.68 -6.754 1 85.31 249 GLY A O 1
ATOM 1993 N N . ARG A 1 250 ? -13.242 2.934 -6.922 1 90.19 250 ARG A N 1
ATOM 1994 C CA . ARG A 1 250 ? -12.062 3.578 -6.359 1 90.19 250 ARG A CA 1
ATOM 1995 C C . ARG A 1 250 ? -10.883 3.506 -7.324 1 90.19 250 ARG A C 1
ATOM 1997 O O . ARG A 1 250 ? -10.922 2.748 -8.297 1 90.19 250 ARG A O 1
ATOM 2004 N N . PRO A 1 251 ? -9.852 4.332 -7.117 1 91.88 251 PRO A N 1
ATOM 2005 C CA . PRO A 1 251 ? -8.703 4.293 -8.023 1 91.88 251 PRO A CA 1
ATOM 2006 C C . PRO A 1 251 ? -7.891 3.006 -7.895 1 91.88 251 PRO A C 1
ATOM 2008 O O . PRO A 1 251 ? -7.852 2.404 -6.816 1 91.88 251 PRO A O 1
ATOM 2011 N N . GLY A 1 252 ? -7.266 2.643 -9.008 1 92.69 252 GLY A N 1
ATOM 2012 C CA . GLY A 1 252 ? -6.277 1.576 -8.961 1 92.69 252 GLY A CA 1
ATOM 2013 C C . GLY A 1 252 ? -4.875 2.076 -8.68 1 92.69 252 GLY A C 1
ATOM 2014 O O . GLY A 1 252 ? -4.648 3.283 -8.57 1 92.69 252 GLY A O 1
ATOM 2015 N N . THR A 1 253 ? -4.012 1.155 -8.547 1 94.25 253 THR A N 1
ATOM 2016 C CA . THR A 1 253 ? -2.619 1.463 -8.25 1 94.25 253 THR A CA 1
ATOM 2017 C C . THR A 1 253 ? -1.794 1.518 -9.539 1 94.25 253 THR A C 1
ATOM 2019 O O . THR A 1 253 ? -0.917 2.371 -9.68 1 94.25 253 THR A O 1
ATOM 2022 N N . VAL A 1 254 ? -2.061 0.623 -10.438 1 94.5 254 VAL A N 1
ATOM 2023 C CA . VAL A 1 254 ? -1.29 0.521 -11.68 1 94.5 254 VAL A CA 1
ATOM 2024 C C . VAL A 1 254 ? -1.702 1.635 -12.633 1 94.5 254 VAL A C 1
ATOM 2026 O O . VAL A 1 254 ? -2.895 1.882 -12.836 1 94.5 254 VAL A O 1
ATOM 2029 N N . ASP A 1 255 ? -0.725 2.334 -13.148 1 87.69 255 ASP A N 1
ATOM 2030 C CA . ASP A 1 255 ? -0.981 3.336 -14.18 1 87.69 255 ASP A CA 1
ATOM 2031 C C . ASP A 1 255 ? -1.003 2.703 -15.57 1 87.69 255 ASP A C 1
ATOM 2033 O O . ASP A 1 255 ? 0.049 2.457 -16.156 1 87.69 255 ASP A O 1
ATOM 2037 N N . TRP A 1 256 ? -2.125 2.572 -16.141 1 88.19 256 TRP A N 1
ATOM 2038 C CA . TRP A 1 256 ? -2.316 1.886 -17.406 1 88.19 256 TRP A CA 1
ATOM 2039 C C . TRP A 1 256 ? -1.941 2.791 -18.578 1 88.19 256 TRP A C 1
ATOM 2041 O O . TRP A 1 256 ? -1.893 2.346 -19.734 1 88.19 256 TRP A O 1
ATOM 2051 N N . ASN A 1 257 ? -1.617 3.982 -18.25 1 78.69 257 ASN A N 1
ATOM 2052 C CA . ASN A 1 257 ? -1.164 4.898 -19.281 1 78.69 257 ASN A CA 1
ATOM 2053 C C . ASN A 1 257 ? 0.343 4.797 -19.5 1 78.69 257 ASN A C 1
ATOM 2055 O O . ASN A 1 257 ? 0.871 5.34 -20.469 1 78.69 257 ASN A O 1
ATOM 2059 N N . GLN A 1 258 ? 0.91 4.137 -18.594 1 79.12 258 GLN A N 1
ATOM 2060 C CA . GLN A 1 258 ? 2.33 3.852 -18.766 1 79.12 258 GLN A CA 1
ATOM 2061 C C . GLN A 1 258 ? 2.545 2.477 -19.391 1 79.12 258 GLN A C 1
ATOM 2063 O O . GLN A 1 258 ? 1.639 1.642 -19.406 1 79.12 258 GLN A O 1
ATOM 2068 N N . THR A 1 259 ? 3.725 2.381 -19.891 1 82.38 259 THR A N 1
ATOM 2069 C CA . THR A 1 259 ? 4.059 1.085 -20.484 1 82.38 259 THR A CA 1
ATOM 2070 C C . THR A 1 259 ? 4.145 0.013 -19.391 1 82.38 259 THR A C 1
ATOM 2072 O O . THR A 1 259 ? 4.926 0.138 -18.453 1 82.38 259 THR A O 1
ATOM 2075 N N . LEU A 1 260 ? 3.322 -0.979 -19.594 1 91 260 LEU A N 1
ATOM 2076 C CA . LEU A 1 260 ? 3.381 -2.141 -18.703 1 91 260 LEU A CA 1
ATOM 2077 C C . LEU A 1 260 ? 4.371 -3.174 -19.234 1 91 260 LEU A C 1
ATOM 2079 O O . LEU A 1 260 ? 4.746 -3.135 -20.406 1 91 260 LEU A O 1
ATOM 2083 N N . PRO A 1 261 ? 4.863 -3.998 -18.375 1 95.06 261 PRO A N 1
ATOM 2084 C CA . PRO A 1 261 ? 5.773 -5.035 -18.859 1 95.06 261 PRO A CA 1
ATOM 2085 C C . PRO A 1 261 ? 5.121 -5.938 -19.906 1 95.06 261 PRO A C 1
ATOM 2087 O O . PRO A 1 261 ? 3.906 -6.145 -19.891 1 95.06 261 PRO A O 1
ATOM 2090 N N . THR A 1 262 ? 6.004 -6.426 -20.734 1 97.06 262 THR A N 1
ATOM 2091 C CA . THR A 1 262 ? 5.527 -7.406 -21.703 1 97.06 262 THR A CA 1
ATOM 2092 C C . THR A 1 262 ? 4.875 -8.594 -20.984 1 97.06 262 THR A C 1
ATOM 2094 O O . THR A 1 262 ? 5.434 -9.133 -20.031 1 97.06 262 THR A O 1
ATOM 2097 N N . PRO A 1 263 ? 3.658 -8.953 -21.453 1 97.44 263 PRO A N 1
ATOM 2098 C CA . PRO A 1 263 ? 3.021 -10.125 -20.844 1 97.44 263 PRO A CA 1
ATOM 2099 C C . PRO A 1 263 ? 3.826 -11.406 -21.047 1 97.44 263 PRO A C 1
ATOM 2101 O O . PRO A 1 263 ? 4.672 -11.469 -21.953 1 97.44 263 PRO A O 1
ATOM 2104 N N . PRO A 1 264 ? 3.574 -12.359 -20.203 1 98.25 264 PRO A N 1
ATOM 2105 C CA . PRO A 1 264 ? 4.258 -13.641 -20.406 1 98.25 264 PRO A CA 1
ATOM 2106 C C . PRO A 1 264 ? 3.875 -14.305 -21.719 1 98.25 264 PRO A C 1
ATOM 2108 O O . PRO A 1 264 ? 2.783 -14.07 -22.25 1 98.25 264 PRO A O 1
ATOM 2111 N N . VAL A 1 265 ? 4.762 -15.125 -22.172 1 98.25 265 VAL A N 1
ATOM 2112 C CA . VAL A 1 265 ? 4.492 -15.906 -23.375 1 98.25 265 VAL A CA 1
ATOM 2113 C C . VAL A 1 265 ? 3.469 -17 -23.062 1 98.25 265 VAL A C 1
ATOM 2115 O O . VAL A 1 265 ? 3.545 -17.641 -22.016 1 98.25 265 VAL A O 1
ATOM 2118 N N . ASP A 1 266 ? 2.463 -17.094 -23.969 1 97.81 266 ASP A N 1
ATOM 2119 C CA . ASP A 1 266 ? 1.545 -18.219 -23.859 1 97.81 266 ASP A CA 1
ATOM 2120 C C . ASP A 1 266 ? 2.24 -19.531 -24.219 1 97.81 266 ASP A C 1
ATOM 2122 O O . ASP A 1 266 ? 2.082 -20.031 -25.328 1 97.81 266 ASP A O 1
ATOM 2126 N N . ALA A 1 267 ? 2.922 -20.094 -23.281 1 97.75 267 ALA A N 1
ATOM 2127 C CA . ALA A 1 267 ? 3.746 -21.281 -23.484 1 97.75 267 ALA A CA 1
ATOM 2128 C C . ALA A 1 267 ? 3.172 -22.484 -22.734 1 97.75 267 ALA A C 1
ATOM 2130 O O . ALA A 1 267 ? 2.426 -22.328 -21.766 1 97.75 267 ALA A O 1
ATOM 2131 N N . PRO A 1 268 ? 3.457 -23.672 -23.234 1 96.31 268 PRO A N 1
ATOM 2132 C CA . PRO A 1 268 ? 3.143 -24.844 -22.422 1 96.31 268 PRO A CA 1
ATOM 2133 C C . PRO A 1 268 ? 3.854 -24.812 -21.062 1 96.31 268 PRO A C 1
ATOM 2135 O O . PRO A 1 268 ? 4.922 -24.219 -20.938 1 96.31 268 PRO A O 1
ATOM 2138 N N . ILE A 1 269 ? 3.254 -25.453 -20.078 1 95.75 269 ILE A N 1
ATOM 2139 C CA . ILE A 1 269 ? 3.918 -25.562 -18.781 1 95.75 269 ILE A CA 1
ATOM 2140 C C . ILE A 1 269 ? 5.141 -26.469 -18.906 1 95.75 269 ILE A C 1
ATOM 2142 O O . ILE A 1 269 ? 5.027 -27.625 -19.328 1 95.75 269 ILE A O 1
ATOM 2146 N N . PRO A 1 270 ? 6.273 -25.938 -18.594 1 95.44 270 PRO A N 1
ATOM 2147 C CA . PRO A 1 270 ? 7.484 -26.734 -18.812 1 95.44 270 PRO A CA 1
ATOM 2148 C C . PRO A 1 270 ? 7.621 -27.891 -17.812 1 95.44 270 PRO A C 1
ATOM 2150 O O . PRO A 1 270 ? 7.277 -27.75 -16.641 1 95.44 270 PRO A O 1
ATOM 2153 N N . GLN A 1 271 ? 8.164 -28.953 -18.312 1 93.19 271 GLN A N 1
ATOM 2154 C CA . GLN A 1 271 ? 8.484 -30.094 -17.438 1 93.19 271 GLN A CA 1
ATOM 2155 C C . GLN A 1 271 ? 9.836 -29.891 -16.766 1 93.19 271 GLN A C 1
ATOM 2157 O O . GLN A 1 271 ? 10.055 -30.391 -15.656 1 93.19 271 GLN A O 1
ATOM 2162 N N . ASN A 1 272 ? 10.695 -29.266 -17.531 1 95.69 272 ASN A N 1
ATOM 2163 C CA . ASN A 1 272 ? 12.039 -28.969 -17.031 1 95.69 272 ASN A CA 1
ATOM 2164 C C . ASN A 1 272 ? 12.516 -27.594 -17.484 1 95.69 272 ASN A C 1
ATOM 2166 O O . ASN A 1 272 ? 12.898 -27.406 -18.641 1 95.69 272 ASN A O 1
ATOM 2170 N N . ARG A 1 273 ? 12.641 -26.719 -16.609 1 95.81 273 ARG A N 1
ATOM 2171 C CA . ARG A 1 273 ? 12.898 -25.312 -16.891 1 95.81 273 ARG A CA 1
ATOM 2172 C C . ARG A 1 273 ? 14.359 -25.094 -17.266 1 95.81 273 ARG A C 1
ATOM 2174 O O . ARG A 1 273 ? 14.719 -24.047 -17.812 1 95.81 273 ARG A O 1
ATOM 2181 N N . THR A 1 274 ? 15.211 -26.031 -16.984 1 95.94 274 THR A N 1
ATOM 2182 C CA . THR A 1 274 ? 16.625 -25.875 -17.312 1 95.94 274 THR A CA 1
ATOM 2183 C C . THR A 1 274 ? 16.922 -26.469 -18.688 1 95.94 274 THR A C 1
ATOM 2185 O O . THR A 1 274 ? 18.016 -26.266 -19.219 1 95.94 274 THR A O 1
ATOM 2188 N N . LYS A 1 275 ? 15.922 -27.125 -19.312 1 96.25 275 LYS A N 1
ATOM 2189 C CA . LYS A 1 275 ? 16.172 -27.797 -20.594 1 96.25 275 LYS A CA 1
ATOM 2190 C C . LYS A 1 275 ? 15.227 -27.281 -21.672 1 96.25 275 LYS A C 1
ATOM 2192 O O . LYS A 1 275 ? 15.5 -27.422 -22.859 1 96.25 275 LYS A O 1
ATOM 2197 N N . MET A 1 276 ? 14.156 -26.703 -21.25 1 96.69 276 MET A N 1
ATOM 2198 C CA . MET A 1 276 ? 13.141 -26.297 -22.203 1 96.69 276 MET A CA 1
ATOM 2199 C C . MET A 1 276 ? 13.125 -24.781 -22.391 1 96.69 276 MET A C 1
ATOM 2201 O O . MET A 1 276 ? 13.047 -24.031 -21.422 1 96.69 276 MET A O 1
ATOM 2205 N N . PRO A 1 277 ? 13.195 -24.328 -23.594 1 96.81 277 PRO A N 1
ATOM 2206 C CA . PRO A 1 277 ? 13.102 -22.891 -23.844 1 96.81 277 PRO A CA 1
ATOM 2207 C C . PRO A 1 277 ? 11.664 -22.375 -23.766 1 96.81 277 PRO A C 1
ATOM 2209 O O . PRO A 1 277 ? 10.719 -23.156 -23.812 1 96.81 277 PRO A O 1
ATOM 2212 N N . VAL A 1 278 ? 11.531 -21.125 -23.609 1 97.88 278 VAL A N 1
ATOM 2213 C CA . VAL A 1 278 ? 10.227 -20.484 -23.641 1 97.88 278 VAL A CA 1
ATOM 2214 C C . VAL A 1 278 ? 9.773 -20.312 -25.094 1 97.88 278 VAL A C 1
ATOM 2216 O O . VAL A 1 278 ? 10.32 -19.484 -25.828 1 97.88 278 VAL A O 1
ATOM 2219 N N . VAL A 1 279 ? 8.797 -21.062 -25.469 1 97 279 VAL A N 1
ATOM 2220 C CA . VAL A 1 279 ? 8.258 -20.984 -26.828 1 97 279 VAL A CA 1
ATOM 2221 C C . VAL A 1 279 ? 6.734 -20.938 -26.781 1 97 279 VAL A C 1
ATOM 2223 O O . VAL A 1 279 ? 6.109 -21.594 -25.953 1 97 279 VAL A O 1
ATOM 2226 N N . PRO A 1 280 ? 6.172 -20.156 -27.656 1 97.38 280 PRO A N 1
ATOM 2227 C CA . PRO A 1 280 ? 4.711 -20.094 -27.672 1 97.38 280 PRO A CA 1
ATOM 2228 C C . PRO A 1 280 ? 4.059 -21.438 -27.969 1 97.38 280 PRO A C 1
ATOM 2230 O O . PRO A 1 280 ? 4.633 -22.266 -28.688 1 97.38 280 PRO A O 1
ATOM 2233 N N . ARG A 1 281 ? 2.898 -21.641 -27.516 1 95.25 281 ARG A N 1
ATOM 2234 C CA . ARG A 1 281 ? 2.113 -22.844 -27.781 1 95.25 281 ARG A CA 1
ATOM 2235 C C . ARG A 1 281 ? 1.814 -22.984 -29.266 1 95.25 281 ARG A C 1
ATOM 2237 O O . ARG A 1 281 ? 1.605 -22 -29.969 1 95.25 281 ARG A O 1
ATOM 2244 N N . SER A 1 282 ? 1.812 -24.203 -29.688 1 93.44 282 SER A N 1
ATOM 2245 C CA . SER A 1 282 ? 1.334 -24.516 -31.031 1 93.44 282 SER A CA 1
ATOM 2246 C C . SER A 1 282 ? -0.148 -24.875 -31.016 1 93.44 282 SER A C 1
ATOM 2248 O O . SER A 1 282 ? -0.772 -24.922 -29.953 1 93.44 282 SER A O 1
ATOM 2250 N N . GLU A 1 283 ? -0.708 -25.156 -32.219 1 88.94 283 GLU A N 1
ATOM 2251 C CA . GLU A 1 283 ? -2.111 -25.547 -32.344 1 88.94 283 GLU A CA 1
ATOM 2252 C C . GLU A 1 283 ? -2.371 -26.891 -31.672 1 88.94 283 GLU A C 1
ATOM 2254 O O . GLU A 1 283 ? -3.502 -27.203 -31.297 1 88.94 283 GLU A O 1
ATOM 2259 N N . ASP A 1 284 ? -1.319 -27.594 -31.5 1 91.38 284 ASP A N 1
ATOM 2260 C CA . ASP A 1 284 ? -1.456 -28.938 -30.938 1 91.38 284 ASP A CA 1
ATOM 2261 C C . ASP A 1 284 ? -1.271 -28.922 -29.422 1 91.38 284 ASP A C 1
ATOM 2263 O O . ASP A 1 284 ? -1.468 -29.938 -28.766 1 91.38 284 ASP A O 1
ATOM 2267 N N . ASP A 1 285 ? -0.941 -27.766 -28.922 1 94.12 285 ASP A N 1
ATOM 2268 C CA . ASP A 1 285 ? -0.807 -27.625 -27.469 1 94.12 285 ASP A CA 1
ATOM 2269 C C . ASP A 1 285 ? -2.105 -27.125 -26.844 1 94.12 285 ASP A C 1
ATOM 2271 O O . ASP A 1 285 ? -2.736 -26.203 -27.375 1 94.12 285 ASP A O 1
ATOM 2275 N N . HIS A 1 286 ? -2.512 -27.781 -25.828 1 94.44 286 HIS A N 1
ATOM 2276 C CA . HIS A 1 286 ? -3.74 -27.328 -25.172 1 94.44 286 HIS A CA 1
ATOM 2277 C C . HIS A 1 286 ? -3.533 -26.016 -24.438 1 94.44 286 HIS A C 1
ATOM 2279 O O . HIS A 1 286 ? -2.451 -25.75 -23.906 1 94.44 286 HIS A O 1
ATOM 2285 N N . PRO A 1 287 ? -4.551 -25.141 -24.375 1 95.5 287 PRO A N 1
ATOM 2286 C CA . PRO A 1 287 ? -4.469 -23.922 -23.578 1 95.5 287 PRO A CA 1
ATOM 2287 C C . PRO A 1 287 ? -4.164 -24.188 -22.109 1 95.5 287 PRO A C 1
ATOM 2289 O O . PRO A 1 287 ? -4.617 -25.188 -21.562 1 95.5 287 PRO A O 1
ATOM 2292 N N . THR A 1 288 ? -3.336 -23.391 -21.531 1 96.62 288 THR A N 1
ATOM 2293 C CA . THR A 1 288 ? -2.934 -23.516 -20.125 1 96.62 288 THR A CA 1
ATOM 2294 C C . THR A 1 288 ? -3.572 -22.406 -19.297 1 96.62 288 THR A C 1
ATOM 2296 O O . THR A 1 288 ? -4.219 -21.5 -19.828 1 96.62 288 THR A O 1
ATOM 2299 N N . PRO A 1 289 ? -3.441 -22.438 -17.984 1 96.5 289 PRO A N 1
ATOM 2300 C CA . PRO A 1 289 ? -3.945 -21.328 -17.172 1 96.5 289 PRO A CA 1
ATOM 2301 C C . PRO A 1 289 ? -3.318 -19.984 -17.547 1 96.5 289 PRO A C 1
ATOM 2303 O O . PRO A 1 289 ? -3.91 -18.938 -17.281 1 96.5 289 PRO A O 1
ATOM 2306 N N . ILE A 1 290 ? -2.164 -20.016 -18.156 1 97.5 290 ILE A N 1
ATOM 2307 C CA . ILE A 1 290 ? -1.538 -18.797 -18.641 1 97.5 290 ILE A CA 1
ATOM 2308 C C . ILE A 1 290 ? -2.346 -18.219 -19.797 1 97.5 290 ILE A C 1
ATOM 2310 O O . ILE A 1 290 ? -2.521 -17 -19.891 1 97.5 290 ILE A O 1
ATOM 2314 N N . THR A 1 291 ? -2.828 -19.125 -20.641 1 96.69 291 THR A N 1
ATOM 2315 C CA . THR A 1 291 ? -3.717 -18.688 -21.719 1 96.69 291 THR A CA 1
ATOM 2316 C C . THR A 1 291 ? -4.926 -17.953 -21.156 1 96.69 291 THR A C 1
ATOM 2318 O O . THR A 1 291 ? -5.289 -16.875 -21.656 1 96.69 291 THR A O 1
ATOM 2321 N N . ARG A 1 292 ? -5.473 -18.562 -20.172 1 95.69 292 ARG A N 1
ATOM 2322 C CA . ARG A 1 292 ? -6.633 -17.953 -19.516 1 95.69 292 ARG A CA 1
ATOM 2323 C C . ARG A 1 292 ? -6.293 -16.578 -18.953 1 95.69 292 ARG A C 1
ATOM 2325 O O . ARG A 1 292 ? -7.07 -15.633 -19.109 1 95.69 292 ARG A O 1
ATOM 2332 N N . LEU A 1 293 ? -5.203 -16.469 -18.297 1 96.25 293 LEU A N 1
ATOM 2333 C CA . LEU A 1 293 ? -4.758 -15.203 -17.719 1 96.25 293 LEU A CA 1
ATOM 2334 C C . LEU A 1 293 ? -4.59 -14.141 -18.812 1 96.25 293 LEU A C 1
ATOM 2336 O O . LEU A 1 293 ? -4.988 -12.984 -18.625 1 96.25 293 LEU A O 1
ATOM 2340 N N . LEU A 1 294 ? -3.979 -14.523 -19.891 1 95.94 294 LEU A N 1
ATOM 2341 C CA . LEU A 1 294 ? -3.732 -13.594 -20.984 1 95.94 294 LEU A CA 1
ATOM 2342 C C . LEU A 1 294 ? -5.047 -13.109 -21.594 1 95.94 294 LEU A C 1
ATOM 2344 O O . LEU A 1 294 ? -5.148 -11.953 -22.016 1 95.94 294 LEU A O 1
ATOM 2348 N N . TRP A 1 295 ? -5.973 -13.961 -21.594 1 92.62 295 TRP A N 1
ATOM 2349 C CA . TRP A 1 295 ? -7.277 -13.547 -22.109 1 92.62 295 TRP A CA 1
ATOM 2350 C C . TRP A 1 295 ? -7.949 -12.57 -21.141 1 92.62 295 TRP A C 1
ATOM 2352 O O . TRP A 1 295 ? -8.609 -11.617 -21.562 1 92.62 295 TRP A O 1
ATOM 2362 N N . ASN A 1 296 ? -7.844 -12.82 -19.875 1 91.62 296 ASN A N 1
ATOM 2363 C CA . ASN A 1 296 ? -8.328 -11.867 -18.875 1 91.62 296 ASN A CA 1
ATOM 2364 C C . ASN A 1 296 ? -7.637 -10.516 -19.031 1 91.62 296 ASN A C 1
ATOM 2366 O O . ASN A 1 296 ? -8.258 -9.469 -18.828 1 91.62 296 ASN A O 1
ATOM 2370 N N . TYR A 1 297 ? -6.375 -10.609 -19.312 1 93.81 297 TYR A N 1
ATOM 2371 C CA . TYR A 1 297 ? -5.605 -9.383 -19.531 1 93.81 297 TYR A CA 1
ATOM 2372 C C . TYR A 1 297 ? -6.137 -8.609 -20.719 1 93.81 297 TYR A C 1
ATOM 2374 O O . TYR A 1 297 ? -6.262 -7.379 -20.672 1 93.81 297 TYR A O 1
ATOM 2382 N N . GLU A 1 298 ? -6.449 -9.297 -21.75 1 91.19 298 GLU A N 1
ATOM 2383 C CA . GLU A 1 298 ? -7.008 -8.656 -22.938 1 91.19 298 GLU A CA 1
ATOM 2384 C C . GLU A 1 298 ? -8.344 -7.984 -22.625 1 91.19 298 GLU A C 1
ATOM 2386 O O . GLU A 1 298 ? -8.648 -6.926 -23.188 1 91.19 298 GLU A O 1
ATOM 2391 N N . LEU A 1 299 ? -9.039 -8.547 -21.812 1 86.5 299 LEU A N 1
ATOM 2392 C CA . LEU A 1 299 ? -10.367 -8.039 -21.453 1 86.5 299 LEU A CA 1
ATOM 2393 C C . LEU A 1 299 ? -10.258 -6.766 -20.625 1 86.5 299 LEU A C 1
ATOM 2395 O O . LEU A 1 299 ? -11.234 -6.035 -20.469 1 86.5 299 LEU A O 1
ATOM 2399 N N . CYS A 1 300 ? -9.117 -6.453 -20.047 1 89 300 CYS A N 1
ATOM 2400 C CA . CYS A 1 300 ? -8.922 -5.227 -19.281 1 89 300 CYS A CA 1
ATOM 2401 C C . CYS A 1 300 ? -9.055 -3.998 -20.172 1 89 300 CYS A C 1
ATOM 2403 O O . CYS A 1 300 ? -9.422 -2.92 -19.703 1 89 300 CYS A O 1
ATOM 2405 N N . GLY A 1 301 ? -8.719 -4.164 -21.438 1 86.56 301 GLY A N 1
ATOM 2406 C CA . GLY A 1 301 ? -8.836 -3.051 -22.359 1 86.56 301 GLY A CA 1
ATOM 2407 C C . GLY A 1 301 ? -10.211 -2.424 -22.375 1 86.56 301 GLY A C 1
ATOM 2408 O O . GLY A 1 301 ? -10.383 -1.264 -22 1 86.56 301 GLY A O 1
ATOM 2409 N N . PRO A 1 302 ? -11.18 -3.193 -22.75 1 82.5 302 PRO A N 1
ATOM 2410 C CA . PRO A 1 302 ? -12.547 -2.678 -22.75 1 82.5 302 PRO A CA 1
ATOM 2411 C C . PRO A 1 302 ? -12.992 -2.203 -21.359 1 82.5 302 PRO A C 1
ATOM 2413 O O . PRO A 1 302 ? -13.742 -1.229 -21.25 1 82.5 302 PRO A O 1
ATOM 2416 N N . LEU A 1 303 ? -12.594 -2.85 -20.375 1 80.88 303 LEU A N 1
ATOM 2417 C CA . LEU A 1 303 ? -12.961 -2.445 -19.031 1 80.88 303 LEU A CA 1
ATOM 2418 C C . LEU A 1 303 ? -12.422 -1.052 -18.719 1 80.88 30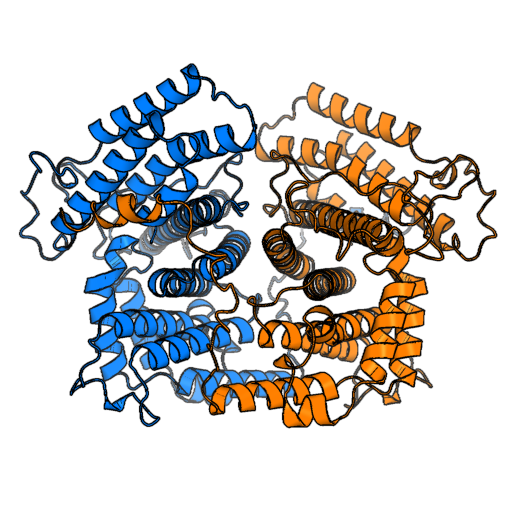3 LEU A C 1
ATOM 2420 O O . LEU A 1 303 ? -13.125 -0.231 -18.125 1 80.88 303 LEU A O 1
ATOM 2424 N N . ARG A 1 304 ? -11.266 -0.848 -19.078 1 84.75 304 ARG A N 1
ATOM 2425 C CA . ARG A 1 304 ? -10.664 0.464 -18.875 1 84.75 304 ARG A CA 1
ATOM 2426 C C . ARG A 1 304 ? -11.398 1.538 -19.672 1 84.75 304 ARG A C 1
ATOM 2428 O O . ARG A 1 304 ? -11.562 2.664 -19.188 1 84.75 304 ARG A O 1
ATOM 2435 N N . ALA A 1 305 ? -11.719 1.181 -20.844 1 81.06 305 ALA A N 1
ATOM 2436 C CA . ALA A 1 305 ? -12.461 2.125 -21.672 1 81.06 305 ALA A CA 1
ATOM 2437 C C . ALA A 1 305 ? -13.781 2.518 -21 1 81.06 305 ALA A C 1
ATOM 2439 O O . ALA A 1 305 ? -14.172 3.686 -21.047 1 81.06 305 ALA A O 1
ATOM 2440 N N . ILE A 1 306 ? -14.344 1.614 -20.422 1 74.38 306 ILE A N 1
ATOM 2441 C CA . ILE A 1 306 ? -15.594 1.854 -19.703 1 74.38 306 ILE A CA 1
ATOM 2442 C C . ILE A 1 306 ? -15.336 2.75 -18.5 1 74.38 306 ILE A C 1
ATOM 2444 O O . ILE A 1 306 ? -16.078 3.695 -18.25 1 74.38 306 ILE A O 1
ATOM 2448 N N . GLN A 1 307 ? -14.336 2.438 -17.781 1 74.69 307 GLN A N 1
ATOM 2449 C CA . GLN A 1 307 ? -13.969 3.213 -16.594 1 74.69 307 GLN A CA 1
ATOM 2450 C C . GLN A 1 307 ? -13.703 4.672 -16.953 1 74.69 307 GLN A C 1
ATOM 2452 O O . GLN A 1 307 ? -14.117 5.582 -16.234 1 74.69 307 GLN A O 1
ATOM 2457 N N . ASN A 1 308 ? -13.055 4.852 -17.984 1 74.25 308 ASN A N 1
ATOM 2458 C CA . ASN A 1 308 ? -12.719 6.199 -18.438 1 74.25 308 ASN A CA 1
ATOM 2459 C C . ASN A 1 308 ? -13.969 6.977 -18.844 1 74.25 308 ASN A C 1
ATOM 2461 O O . ASN A 1 308 ? -14.023 8.195 -18.688 1 74.25 308 ASN A O 1
ATOM 2465 N N . LEU A 1 309 ? -14.883 6.305 -19.391 1 69.81 309 LEU A N 1
ATOM 2466 C CA . LEU A 1 309 ? -16.141 6.941 -19.766 1 69.81 309 LEU A CA 1
ATOM 2467 C C . LEU A 1 309 ? -16.906 7.414 -18.531 1 69.81 309 LEU A C 1
ATOM 2469 O O . LEU A 1 309 ? -17.531 8.469 -18.547 1 69.81 309 LEU A O 1
ATOM 2473 N N . GLU A 1 310 ? -16.812 6.699 -17.453 1 65.56 310 GLU A N 1
ATOM 2474 C CA . GLU A 1 310 ? -17.516 7.02 -16.219 1 65.56 310 GLU A CA 1
ATOM 2475 C C . GLU A 1 310 ? -16.891 8.211 -15.508 1 65.56 310 GLU A C 1
ATOM 2477 O O . GLU A 1 310 ? -17.594 9.047 -14.945 1 65.56 310 GLU A O 1
ATOM 2482 N N . VAL A 1 311 ? -15.688 8.258 -15.422 1 62.47 311 VAL A N 1
ATOM 2483 C CA . VAL A 1 311 ? -14.961 9.305 -14.703 1 62.47 311 VAL A CA 1
ATOM 2484 C C . VAL A 1 311 ? -15.195 10.648 -15.375 1 62.47 311 VAL A C 1
ATOM 2486 O O . VAL A 1 311 ? -15.297 11.68 -14.703 1 62.47 311 VAL A O 1
ATOM 2489 N N . ASP A 1 312 ? -15.242 10.648 -16.719 1 57.56 312 ASP A N 1
ATOM 2490 C CA . ASP A 1 312 ? -15.438 11.898 -17.422 1 57.56 312 ASP A CA 1
ATOM 2491 C C . ASP A 1 312 ? -16.828 12.477 -17.156 1 57.56 312 ASP A C 1
ATOM 2493 O O . ASP A 1 312 ? -17.094 13.633 -17.484 1 57.56 312 ASP A O 1
ATOM 2497 N N . GLY A 1 313 ? -17.547 11.836 -16.219 1 53.22 313 GLY A N 1
ATOM 2498 C CA . GLY A 1 313 ? -18.844 12.383 -15.852 1 53.22 313 GLY A CA 1
ATOM 2499 C C . GLY A 1 313 ? -19.75 12.617 -17.047 1 53.22 313 GLY A C 1
ATOM 2500 O O . GLY A 1 313 ? -20.703 13.391 -16.953 1 53.22 313 GLY A O 1
ATOM 2501 N N . SER A 1 314 ? -19.344 12.469 -18.234 1 51.59 314 SER A N 1
ATOM 2502 C CA . SER A 1 314 ? -20.078 12.977 -19.391 1 51.59 314 SER A CA 1
ATOM 2503 C C . SER A 1 314 ? -21.375 12.203 -19.594 1 51.59 314 SER A C 1
ATOM 2505 O O . SER A 1 314 ? -21.359 11.094 -20.125 1 51.59 314 SER A O 1
ATOM 2507 N N . TYR A 1 315 ? -22.328 12.344 -18.609 1 51.72 315 TYR A N 1
ATOM 2508 C CA . TYR A 1 315 ? -23.672 11.953 -19.062 1 51.72 315 TYR A CA 1
ATOM 2509 C C . TYR A 1 315 ? -24.266 13 -20 1 51.72 315 TYR A C 1
ATOM 2511 O O . TYR A 1 315 ? -24.141 14.195 -19.75 1 51.72 315 TYR A O 1
ATOM 2519 N N . PRO A 1 316 ? -24.938 12.453 -21.172 1 55.34 316 PRO A N 1
ATOM 2520 C CA . PRO A 1 316 ? -25.031 11.062 -21.625 1 55.34 316 PRO A CA 1
ATOM 2521 C C . PRO A 1 316 ? -23.719 10.547 -22.203 1 55.34 316 PRO A C 1
ATOM 2523 O O . PRO A 1 316 ? -22.922 11.328 -22.75 1 55.34 316 PRO A O 1
ATOM 2526 N N . MET A 1 317 ? -23.406 9.312 -22 1 61.81 317 MET A N 1
ATOM 2527 C CA . MET A 1 317 ? -22.203 8.672 -22.531 1 61.81 317 MET A CA 1
ATOM 2528 C C . MET A 1 317 ? -22.156 8.766 -24.047 1 61.81 317 MET A C 1
ATOM 2530 O O . MET A 1 317 ? -23.188 8.672 -24.719 1 61.81 317 MET A O 1
ATOM 2534 N N . ASP A 1 318 ? -21.078 9.172 -24.609 1 70.19 318 ASP A N 1
ATOM 2535 C CA . ASP A 1 318 ? -20.859 9.234 -26.047 1 70.19 318 ASP A CA 1
ATOM 2536 C C . ASP A 1 318 ? -21.172 7.902 -26.719 1 70.19 318 ASP A C 1
ATOM 2538 O O . ASP A 1 318 ? -20.469 6.914 -26.516 1 70.19 318 ASP A O 1
ATOM 2542 N N . PRO A 1 319 ? -22.359 7.844 -27.328 1 74 319 PRO A N 1
ATOM 2543 C CA . PRO A 1 319 ? -22.781 6.59 -27.969 1 74 319 PRO A CA 1
ATOM 2544 C C . PRO A 1 319 ? -21.703 5.98 -28.859 1 74 319 PRO A C 1
ATOM 2546 O O . PRO A 1 319 ? -21.609 4.758 -28.969 1 74 319 PRO A O 1
ATOM 2549 N N . ALA A 1 320 ? -20.969 6.816 -29.484 1 78.44 320 ALA A N 1
ATOM 2550 C CA . ALA A 1 320 ? -19.906 6.312 -30.375 1 78.44 320 ALA A CA 1
ATOM 2551 C C . ALA A 1 320 ? -18.859 5.535 -29.578 1 78.44 320 ALA A C 1
ATOM 2553 O O . ALA A 1 320 ? -18.391 4.492 -30.031 1 78.44 320 ALA A O 1
ATOM 2554 N N . LYS A 1 321 ? -18.578 6.055 -28.453 1 77.38 321 LYS A N 1
ATOM 2555 C CA . LYS A 1 321 ? -17.594 5.379 -27.609 1 77.38 321 LYS A CA 1
ATOM 2556 C C . LYS A 1 321 ? -18.141 4.051 -27.094 1 77.38 321 LYS A C 1
ATOM 2558 O O . LYS A 1 321 ? -17.406 3.064 -27 1 77.38 321 LYS A O 1
ATOM 2563 N N . ILE A 1 322 ? -19.359 4.047 -26.812 1 75.69 322 ILE A N 1
ATOM 2564 C CA . ILE A 1 322 ? -20.016 2.832 -26.328 1 75.69 322 ILE A CA 1
ATOM 2565 C C . ILE A 1 322 ? -20 1.771 -27.422 1 75.69 322 ILE A C 1
ATOM 2567 O O . ILE A 1 322 ? -19.703 0.602 -27.172 1 75.69 322 ILE A O 1
ATOM 2571 N N . ASP A 1 323 ? -20.266 2.236 -28.578 1 79.12 323 ASP A N 1
ATOM 2572 C CA . ASP A 1 323 ? -20.266 1.312 -29.719 1 79.12 323 ASP A CA 1
ATOM 2573 C C . ASP A 1 323 ? -18.875 0.748 -29.953 1 79.12 323 ASP A C 1
ATOM 2575 O O . ASP A 1 323 ? -18.719 -0.426 -30.297 1 79.12 323 ASP A O 1
ATOM 2579 N N . GLU A 1 324 ? -17.953 1.553 -29.812 1 82.44 324 GLU A N 1
ATOM 2580 C CA . GLU A 1 324 ? -16.578 1.115 -29.984 1 82.44 324 GLU A CA 1
ATOM 2581 C C . GLU A 1 324 ? -16.188 0.06 -28.953 1 82.44 324 GLU A C 1
ATOM 2583 O O . GLU A 1 324 ? -15.523 -0.92 -29.281 1 82.44 324 GLU A O 1
ATOM 2588 N N . ILE A 1 325 ? -16.562 0.297 -27.766 1 79.69 325 ILE A N 1
ATOM 2589 C CA . ILE A 1 325 ? -16.281 -0.649 -26.688 1 79.69 325 ILE A CA 1
ATOM 2590 C C . ILE A 1 325 ? -16.984 -1.973 -26.969 1 79.69 325 ILE A C 1
ATOM 2592 O O . ILE A 1 325 ? -16.406 -3.045 -26.812 1 79.69 325 ILE A O 1
ATOM 2596 N N . HIS A 1 326 ? -18.172 -1.867 -27.438 1 77.88 326 HIS A N 1
ATOM 2597 C CA . HIS A 1 326 ? -18.953 -3.055 -27.766 1 77.88 326 HIS A CA 1
ATOM 2598 C C . HIS A 1 326 ? -18.297 -3.863 -28.875 1 77.88 326 HIS A C 1
ATOM 2600 O O . HIS A 1 326 ? -18.203 -5.09 -28.781 1 77.88 326 HIS A O 1
ATOM 2606 N N . GLN A 1 327 ? -17.906 -3.174 -29.859 1 82.5 327 GLN A N 1
ATOM 2607 C CA . GLN A 1 327 ? -17.25 -3.844 -30.969 1 82.5 327 GLN A CA 1
ATOM 2608 C C . GLN A 1 327 ? -15.953 -4.512 -30.531 1 82.5 327 GLN A C 1
ATOM 2610 O O . GLN A 1 327 ? -15.609 -5.59 -31.016 1 82.5 327 GLN A O 1
ATOM 2615 N N . CYS A 1 328 ? -15.305 -3.883 -29.672 1 82.19 328 CYS A N 1
ATOM 2616 C CA . CYS A 1 328 ? -14.078 -4.449 -29.125 1 82.19 328 CYS A CA 1
ATOM 2617 C C . CYS A 1 328 ? -14.352 -5.75 -28.391 1 82.19 328 CYS A C 1
ATOM 2619 O O . CYS A 1 328 ? -13.602 -6.723 -28.531 1 82.19 328 CYS A O 1
ATOM 2621 N N . ILE A 1 329 ? -15.328 -5.777 -27.672 1 79.38 329 ILE A N 1
ATOM 2622 C CA . ILE A 1 329 ? -15.695 -6.957 -26.891 1 79.38 329 ILE A CA 1
ATOM 2623 C C . ILE A 1 329 ? -16.078 -8.094 -27.844 1 79.38 329 ILE A C 1
ATOM 2625 O O . ILE A 1 329 ? -15.68 -9.242 -27.641 1 79.38 329 ILE A O 1
ATOM 2629 N N . LEU A 1 330 ? -16.844 -7.719 -28.875 1 79.12 330 LEU A N 1
ATOM 2630 C CA . LEU A 1 330 ? -17.25 -8.719 -29.844 1 79.12 330 LEU A CA 1
ATOM 2631 C C . LEU A 1 330 ? -16.047 -9.305 -30.562 1 79.12 330 LEU A C 1
ATOM 2633 O O . LEU A 1 330 ? -15.984 -10.508 -30.812 1 79.12 330 LEU A O 1
ATOM 2637 N N . ASN A 1 331 ? -15.211 -8.453 -30.859 1 84.88 331 ASN A N 1
ATOM 2638 C CA . ASN A 1 331 ? -14 -8.906 -31.531 1 84.88 331 ASN A CA 1
ATOM 2639 C C . ASN A 1 331 ? -13.172 -9.828 -30.641 1 84.88 331 ASN A C 1
ATOM 2641 O O . ASN A 1 331 ? -12.586 -10.805 -31.125 1 84.88 331 ASN A O 1
ATOM 2645 N N . LEU A 1 332 ? -13.102 -9.508 -29.422 1 83.38 332 LEU A N 1
ATOM 2646 C CA . LEU A 1 332 ? -12.375 -10.344 -28.469 1 83.38 332 LEU A CA 1
ATOM 2647 C C . LEU A 1 332 ? -13.039 -11.711 -28.328 1 83.38 332 LEU A C 1
ATOM 2649 O O . LEU A 1 332 ? -12.352 -12.734 -28.203 1 83.38 332 LEU A O 1
ATOM 2653 N N . ASP A 1 333 ? -14.258 -11.742 -28.406 1 80.56 333 ASP A N 1
ATOM 2654 C CA . ASP A 1 333 ? -15 -12.992 -28.312 1 80.56 333 ASP A CA 1
ATOM 2655 C C . ASP A 1 333 ? -14.68 -13.906 -29.5 1 80.56 333 ASP A C 1
ATOM 2657 O O . ASP A 1 333 ? -14.539 -15.125 -29.328 1 80.56 333 ASP A O 1
ATOM 2661 N N . LYS A 1 334 ? -14.562 -13.273 -30.547 1 84.75 334 LYS A N 1
ATOM 2662 C CA . LYS A 1 334 ? -14.266 -14.039 -31.75 1 84.75 334 LYS A CA 1
ATOM 2663 C C . LYS A 1 334 ? -12.852 -14.609 -31.719 1 84.75 334 LYS A C 1
ATOM 2665 O O . LYS A 1 334 ? -12.586 -15.664 -32.312 1 84.75 334 LYS A O 1
ATOM 2670 N N . LYS A 1 335 ? -12.055 -13.984 -31.016 1 88.19 335 LYS A N 1
ATOM 2671 C CA . LYS A 1 335 ? -10.648 -14.383 -30.984 1 88.19 335 LYS A CA 1
ATOM 2672 C C . LYS A 1 335 ? -10.367 -15.344 -29.844 1 88.19 335 LYS A C 1
ATOM 2674 O O . LYS A 1 335 ? -9.273 -15.906 -29.75 1 88.19 335 LYS A O 1
ATOM 2679 N N . MET A 1 336 ? -11.305 -15.602 -29.047 1 89.62 336 MET A N 1
ATOM 2680 C CA . MET A 1 336 ? -11.133 -16.484 -27.906 1 89.62 336 MET A CA 1
ATOM 2681 C C . MET A 1 336 ? -10.797 -17.906 -28.359 1 89.62 336 MET A C 1
ATOM 2683 O O . MET A 1 336 ? -11.375 -18.406 -29.328 1 89.62 336 MET A O 1
ATOM 2687 N N . PRO A 1 337 ? -9.828 -18.547 -27.672 1 90.62 337 PRO A N 1
ATOM 2688 C CA . PRO A 1 337 ? -9.562 -19.938 -28.031 1 90.62 337 PRO A CA 1
ATOM 2689 C C . PRO A 1 337 ? -10.828 -20.797 -28.078 1 90.62 337 PRO A C 1
ATOM 2691 O O . PRO A 1 337 ? -11.688 -20.672 -27.203 1 90.62 337 PRO A O 1
ATOM 2694 N N . ALA A 1 338 ? -10.898 -21.672 -29.047 1 92.81 338 ALA A N 1
ATOM 2695 C CA . ALA A 1 338 ? -12.094 -22.484 -29.25 1 92.81 338 ALA A CA 1
ATOM 2696 C C . ALA A 1 338 ? -12.398 -23.328 -28.031 1 92.81 338 ALA A C 1
ATOM 2698 O O . ALA A 1 338 ? -13.57 -23.594 -27.734 1 92.81 338 ALA A O 1
ATOM 2699 N N . SER A 1 339 ? -11.352 -23.688 -27.359 1 94.62 339 SER A N 1
ATOM 2700 C CA . SER A 1 339 ? -11.516 -24.531 -26.188 1 94.62 339 SER A CA 1
ATOM 2701 C C . SER A 1 339 ? -12.172 -23.781 -25.047 1 94.62 339 SER A C 1
ATOM 2703 O O . SER A 1 339 ? -12.641 -24.391 -24.078 1 94.62 339 SER A O 1
ATOM 2705 N N . PHE A 1 340 ? -12.227 -22.438 -25.094 1 93.88 340 PHE A N 1
ATOM 2706 C CA . PHE A 1 340 ? -12.766 -21.609 -24 1 93.88 340 PHE A CA 1
ATOM 2707 C C . PHE A 1 340 ? -14.195 -21.188 -24.312 1 93.88 340 PHE A C 1
ATOM 2709 O O . PHE A 1 340 ? -14.883 -20.625 -23.453 1 93.88 340 PHE A O 1
ATOM 2716 N N . ARG A 1 341 ? -14.672 -21.516 -25.469 1 91.81 341 ARG A N 1
ATOM 2717 C CA . ARG A 1 341 ? -16 -21.078 -25.906 1 91.81 341 ARG A CA 1
ATOM 2718 C C . ARG A 1 341 ? -17.094 -21.953 -25.281 1 91.81 341 ARG A C 1
ATOM 2720 O O . ARG A 1 341 ? -16.922 -23.156 -25.141 1 91.81 341 ARG A O 1
ATOM 2727 N N . MET A 1 342 ? -18.156 -21.281 -25 1 89.62 342 MET A N 1
ATOM 2728 C CA . MET A 1 342 ? -19.297 -22.016 -24.469 1 89.62 342 MET A CA 1
ATOM 2729 C C . MET A 1 342 ? -20.078 -22.688 -25.594 1 89.62 342 MET A C 1
ATOM 2731 O O . MET A 1 342 ? -20.531 -23.828 -25.453 1 89.62 342 MET A O 1
ATOM 2735 N N . GLU A 1 343 ? -20.219 -21.906 -26.594 1 89.38 343 GLU A N 1
ATOM 2736 C CA . GLU A 1 343 ? -20.938 -22.438 -27.75 1 89.38 343 GLU A CA 1
ATOM 2737 C C . GLU A 1 343 ? -20 -23.203 -28.688 1 89.38 343 GLU A C 1
ATOM 2739 O O . GLU A 1 343 ? -19.031 -22.656 -29.188 1 89.38 343 GLU A O 1
ATOM 2744 N N . ASN A 1 344 ? -20.328 -24.438 -28.922 1 91.88 344 ASN A N 1
ATOM 2745 C CA . ASN A 1 344 ? -19.562 -25.328 -29.797 1 91.88 344 ASN A CA 1
ATOM 2746 C C . ASN A 1 344 ? -18.094 -25.344 -29.438 1 91.88 344 ASN A C 1
ATOM 2748 O O . ASN A 1 344 ? -17.234 -25.062 -30.281 1 91.88 344 ASN A O 1
ATOM 2752 N N . PRO A 1 345 ? -17.797 -25.719 -28.25 1 94.81 345 PRO A N 1
ATOM 2753 C CA . PRO A 1 345 ? -16.406 -25.703 -27.781 1 94.81 345 PRO A CA 1
ATOM 2754 C C . PRO A 1 345 ? -15.555 -26.797 -28.438 1 94.81 345 PRO A C 1
ATOM 2756 O O . PRO A 1 345 ? -16.078 -27.859 -28.766 1 94.81 345 PRO A O 1
ATOM 2759 N N . ASP A 1 346 ? -14.266 -26.5 -28.719 1 95.44 346 ASP A N 1
ATOM 2760 C CA . ASP A 1 346 ? -13.289 -27.547 -29.016 1 95.44 346 ASP A CA 1
ATOM 2761 C C . ASP A 1 346 ? -12.969 -28.375 -27.781 1 95.44 346 ASP A C 1
ATOM 2763 O O . ASP A 1 346 ? -12.242 -27.922 -26.891 1 95.44 346 ASP A O 1
ATOM 2767 N N . THR A 1 347 ? -13.43 -29.625 -27.688 1 95.88 347 THR A N 1
ATOM 2768 C CA . THR A 1 347 ? -13.336 -30.406 -26.469 1 95.88 347 THR A CA 1
ATOM 2769 C C . THR A 1 347 ? -12.227 -31.453 -26.594 1 95.88 347 THR A C 1
ATOM 2771 O O . THR A 1 347 ? -12.18 -32.406 -25.812 1 95.88 347 THR A O 1
ATOM 2774 N N . ARG A 1 348 ? -11.359 -31.312 -27.516 1 95.62 348 ARG A N 1
ATOM 2775 C CA . ARG A 1 348 ? -10.375 -32.344 -27.812 1 95.62 348 ARG A CA 1
ATOM 2776 C C . ARG A 1 348 ? -9.469 -32.594 -26.609 1 95.62 348 ARG A C 1
ATOM 2778 O O . ARG A 1 348 ? -8.898 -33.688 -26.469 1 95.62 348 ARG A O 1
ATOM 2785 N N . TRP A 1 349 ? -9.32 -31.578 -25.766 1 95.69 349 TRP A N 1
ATOM 2786 C CA . TRP A 1 349 ? -8.391 -31.719 -24.656 1 95.69 349 TRP A CA 1
ATOM 2787 C C . TRP A 1 349 ? -9.148 -31.953 -23.344 1 95.69 349 TRP A C 1
ATOM 2789 O O . TRP A 1 349 ? -8.531 -32.125 -22.281 1 95.69 349 TRP A O 1
ATOM 2799 N N . ASP A 1 350 ? -10.414 -32.031 -23.281 1 95.62 350 ASP A N 1
ATOM 2800 C CA . ASP A 1 350 ? -11.219 -32.062 -22.062 1 95.62 350 ASP A CA 1
ATOM 2801 C C . ASP A 1 350 ? -10.938 -33.312 -21.234 1 95.62 350 ASP A C 1
ATOM 2803 O O . ASP A 1 350 ? -11.242 -33.344 -20.047 1 95.62 350 ASP A O 1
ATOM 2807 N N . HIS A 1 351 ? -10.359 -34.312 -21.875 1 94.75 351 HIS A N 1
ATOM 2808 C CA . HIS A 1 351 ? -10.102 -35.562 -21.172 1 94.75 351 HIS A CA 1
ATOM 2809 C C . HIS A 1 351 ? -8.805 -35.5 -20.375 1 94.75 351 HIS A C 1
ATOM 2811 O O . HIS A 1 351 ? -8.555 -36.344 -19.516 1 94.75 351 HIS A O 1
ATOM 2817 N N . LEU A 1 352 ? -7.973 -34.5 -20.641 1 94.69 352 LEU A N 1
ATOM 2818 C CA . LEU A 1 352 ? -6.695 -34.375 -19.953 1 94.69 352 LEU A CA 1
ATOM 2819 C C . LEU A 1 352 ? -6.898 -33.938 -18.516 1 94.69 352 LEU A C 1
ATOM 2821 O O . LEU A 1 352 ? -7.684 -33 -18.25 1 94.69 352 LEU A O 1
ATOM 2825 N N . PRO A 1 353 ? -6.207 -34.531 -17.609 1 93.38 353 PRO A N 1
ATOM 2826 C CA . PRO A 1 353 ? -6.277 -34.094 -16.203 1 93.38 353 PRO A CA 1
ATOM 2827 C C . PRO A 1 353 ? -5.875 -32.625 -16.047 1 93.38 353 PRO A C 1
ATOM 2829 O O . PRO A 1 353 ? -6.434 -31.906 -15.203 1 93.38 353 PRO A O 1
ATOM 2832 N N . GLU A 1 354 ? -4.965 -32.125 -16.875 1 92.19 354 GLU A N 1
ATOM 2833 C CA . GLU A 1 354 ? -4.461 -30.766 -16.812 1 92.19 354 GLU A CA 1
ATOM 2834 C C . GLU A 1 354 ? -5.508 -29.766 -17.281 1 92.19 354 GLU A C 1
ATOM 2836 O O . GLU A 1 354 ? -5.375 -28.562 -17.062 1 92.19 354 GLU A O 1
ATOM 2841 N N . ALA A 1 355 ? -6.547 -30.25 -17.953 1 94.12 355 ALA A N 1
ATOM 2842 C CA . ALA A 1 355 ? -7.562 -29.375 -18.531 1 94.12 355 ALA A CA 1
ATOM 2843 C C . ALA A 1 355 ? -8.898 -29.547 -17.828 1 94.12 355 ALA A C 1
ATOM 2845 O O . ALA A 1 355 ? -9.953 -29.188 -18.359 1 94.12 355 ALA A O 1
ATOM 2846 N N . HIS A 1 356 ? -8.883 -30.125 -16.578 1 94.56 356 HIS A N 1
ATOM 2847 C CA . HIS A 1 356 ? -10.102 -30.406 -15.828 1 94.56 356 HIS A CA 1
ATOM 2848 C C . HIS A 1 356 ? -10.914 -29.141 -15.594 1 94.56 356 HIS A C 1
ATOM 2850 O O . HIS A 1 356 ? -12.117 -29.203 -15.352 1 94.56 356 HIS A O 1
ATOM 2856 N N . TRP A 1 357 ? -10.352 -27.984 -15.703 1 95 357 TRP A N 1
ATOM 2857 C CA . TRP A 1 357 ? -10.969 -26.703 -15.367 1 95 357 TRP A CA 1
ATOM 2858 C C . TRP A 1 357 ? -11.625 -26.078 -16.594 1 95 357 TRP A C 1
ATOM 2860 O O . TRP A 1 357 ? -12.305 -25.047 -16.484 1 95 357 TRP A O 1
ATOM 2870 N N . TYR A 1 358 ? -11.586 -26.656 -17.812 1 95.75 358 TYR A N 1
ATOM 2871 C CA . TYR A 1 358 ? -12.078 -26.094 -19.078 1 95.75 358 TYR A CA 1
ATOM 2872 C C . TYR A 1 358 ? -13.57 -25.812 -19 1 95.75 358 TYR A C 1
ATOM 2874 O O . TYR A 1 358 ? -14.016 -24.719 -19.328 1 95.75 358 TYR A O 1
ATOM 2882 N N . PRO A 1 359 ? -14.367 -26.766 -18.516 1 93.19 359 PRO A N 1
ATOM 2883 C CA . PRO A 1 359 ? -15.812 -26.5 -18.469 1 93.19 359 PRO A CA 1
ATOM 2884 C C . PRO A 1 359 ? -16.172 -25.297 -17.594 1 93.19 359 PRO A C 1
ATOM 2886 O O . PRO A 1 359 ? -16.969 -24.453 -17.984 1 93.19 359 PRO A O 1
ATOM 2889 N N . ALA A 1 360 ? -15.586 -25.297 -16.438 1 91.88 360 ALA A N 1
ATOM 2890 C CA . ALA A 1 360 ? -15.828 -24.156 -15.547 1 91.88 360 ALA A CA 1
ATOM 2891 C C . ALA A 1 360 ? -15.391 -22.859 -16.203 1 91.88 360 ALA A C 1
ATOM 2893 O O . ALA A 1 360 ? -16.062 -21.828 -16.047 1 91.88 360 ALA A O 1
ATOM 2894 N N . ASN A 1 361 ? -14.297 -22.891 -16.906 1 92.94 361 ASN A N 1
ATOM 2895 C CA . ASN A 1 361 ? -13.758 -21.719 -17.594 1 92.94 361 ASN A CA 1
ATOM 2896 C C . ASN A 1 361 ? -14.688 -21.234 -18.703 1 92.94 361 ASN A C 1
ATOM 2898 O O . ASN A 1 361 ? -14.844 -20.031 -18.906 1 92.94 361 ASN A O 1
ATOM 2902 N N . ARG A 1 362 ? -15.266 -22.172 -19.422 1 92.94 362 ARG A N 1
ATOM 2903 C CA . ARG A 1 362 ? -16.219 -21.828 -20.484 1 92.94 362 ARG A CA 1
ATOM 2904 C C . ARG A 1 362 ? -17.406 -21.047 -19.922 1 92.94 362 ARG A C 1
ATOM 2906 O O . ARG A 1 362 ? -17.828 -20.047 -20.5 1 92.94 362 ARG A O 1
ATOM 2913 N N . PHE A 1 363 ? -17.859 -21.422 -18.797 1 89.31 363 PHE A N 1
ATOM 2914 C CA . PHE A 1 363 ? -18.969 -20.734 -18.141 1 89.31 363 PHE A CA 1
ATOM 2915 C C . PHE A 1 363 ? -18.547 -19.344 -17.703 1 89.31 363 PHE A C 1
ATOM 2917 O O . PHE A 1 363 ? -19.312 -18.391 -17.844 1 89.31 363 PHE A O 1
ATOM 2924 N N . TYR A 1 364 ? -17.406 -19.234 -17.219 1 86 364 TYR A N 1
ATOM 2925 C CA . TYR A 1 364 ? -16.875 -17.969 -16.75 1 86 364 TYR A CA 1
ATOM 2926 C C . TYR A 1 364 ? -16.828 -16.938 -17.875 1 86 364 TYR A C 1
ATOM 2928 O O . TYR A 1 364 ? -17.344 -15.828 -17.734 1 86 364 TYR A O 1
ATOM 2936 N N . PHE A 1 365 ? -16.234 -17.25 -19.016 1 86.25 365 PHE A N 1
ATOM 2937 C CA . PHE A 1 365 ? -16.078 -16.312 -20.109 1 86.25 365 PHE A CA 1
ATOM 2938 C C . PHE A 1 365 ? -17.422 -16 -20.766 1 86.25 365 PHE A C 1
ATOM 2940 O O . PHE A 1 365 ? -17.641 -14.883 -21.234 1 86.25 365 PHE A O 1
ATOM 2947 N N . ALA A 1 366 ? -18.312 -16.969 -20.703 1 82.88 366 ALA A N 1
ATOM 2948 C CA . ALA A 1 366 ? -19.656 -16.734 -21.219 1 82.88 366 ALA A CA 1
ATOM 2949 C C . ALA A 1 366 ? -20.406 -15.711 -20.359 1 82.88 366 ALA A C 1
ATOM 2951 O O . ALA A 1 366 ? -21.094 -14.836 -20.891 1 82.88 366 ALA A O 1
ATOM 2952 N N . SER A 1 367 ? -20.234 -15.812 -19.109 1 76.5 367 SER A N 1
ATOM 2953 C CA . SER A 1 367 ? -20.891 -14.898 -18.188 1 76.5 367 SER A CA 1
ATOM 2954 C C . SER A 1 367 ? -20.312 -13.484 -18.312 1 76.5 367 SER A C 1
ATOM 2956 O O . SER A 1 367 ? -21.047 -12.5 -18.188 1 76.5 367 SER A O 1
ATOM 2958 N N . LEU A 1 368 ? -19.062 -13.352 -18.531 1 74.44 368 LEU A N 1
ATOM 2959 C CA . LEU A 1 368 ? -18.406 -12.055 -18.703 1 74.44 368 LEU A CA 1
ATOM 2960 C C . LEU A 1 368 ? -18.906 -11.367 -19.969 1 74.44 368 LEU A C 1
ATOM 2962 O O . LEU A 1 368 ? -19.109 -10.148 -19.969 1 74.44 368 LEU A O 1
ATOM 2966 N N . HIS A 1 369 ? -19.109 -12.156 -20.969 1 66.69 369 HIS A N 1
ATOM 2967 C CA . HIS A 1 369 ? -19.594 -11.633 -22.234 1 66.69 369 HIS A CA 1
ATOM 2968 C C . HIS A 1 369 ? -21.031 -11.109 -22.094 1 66.69 369 HIS A C 1
ATOM 2970 O O . HIS A 1 369 ? -21.375 -10.07 -22.656 1 66.69 369 HIS A O 1
ATOM 2976 N N . GLU A 1 370 ? -21.797 -11.805 -21.406 1 63.69 370 GLU A N 1
ATOM 2977 C CA . GLU A 1 370 ? -23.188 -11.383 -21.219 1 63.69 370 GLU A CA 1
ATOM 2978 C C . GLU A 1 370 ? -23.25 -10.07 -20.438 1 63.69 370 GLU A C 1
ATOM 2980 O O . GLU A 1 370 ? -24.062 -9.203 -20.75 1 63.69 370 GLU A O 1
ATOM 2985 N N . PHE A 1 371 ? -22.406 -9.938 -19.578 1 59.16 371 PHE A N 1
ATOM 2986 C CA . PHE A 1 371 ? -22.328 -8.719 -18.766 1 59.16 371 PHE A CA 1
ATOM 2987 C C . PHE A 1 371 ? -21.891 -7.531 -19.609 1 59.16 371 PHE A C 1
ATOM 2989 O O . PHE A 1 371 ? -22.484 -6.457 -19.531 1 59.16 371 PHE A O 1
ATOM 2996 N N . LYS A 1 372 ? -21 -7.715 -20.359 1 59.69 372 LYS A N 1
ATOM 2997 C CA . LYS A 1 372 ? -20.453 -6.648 -21.188 1 59.69 372 LYS A CA 1
ATOM 2998 C C . LYS A 1 372 ? -21.469 -6.215 -22.25 1 59.69 372 LYS A C 1
ATOM 3000 O O . LYS A 1 372 ? -21.547 -5.031 -22.594 1 59.69 372 LYS A O 1
ATOM 3005 N N . ASN A 1 373 ? -22.234 -7.164 -22.672 1 54.75 373 ASN A N 1
ATOM 3006 C CA . ASN A 1 373 ? -23.297 -6.84 -23.625 1 54.75 373 ASN A CA 1
ATOM 3007 C C . ASN A 1 373 ? -24.406 -6.035 -22.969 1 54.75 373 ASN A C 1
ATOM 3009 O O . ASN A 1 373 ? -25.062 -5.223 -23.625 1 54.75 373 ASN A O 1
ATOM 3013 N N . ASP A 1 374 ? -24.5 -6.293 -21.688 1 52.69 374 ASP A N 1
ATOM 3014 C CA . ASP A 1 374 ? -25.531 -5.562 -20.953 1 52.69 374 ASP A CA 1
ATOM 3015 C C . ASP A 1 374 ? -25.078 -4.141 -20.625 1 52.69 374 ASP A C 1
ATOM 3017 O O . ASP A 1 374 ? -25.891 -3.293 -20.266 1 52.69 374 ASP A O 1
ATOM 3021 N N . ILE A 1 375 ? -23.906 -3.84 -20.688 1 50.56 375 ILE A N 1
ATOM 3022 C CA . ILE A 1 375 ? -23.438 -2.473 -20.5 1 50.56 375 ILE A CA 1
ATOM 3023 C C . ILE A 1 375 ? -24.094 -1.548 -21.516 1 50.56 375 ILE A C 1
ATOM 3025 O O . ILE A 1 375 ? -24.328 -0.369 -21.234 1 50.56 375 ILE A O 1
ATOM 3029 N N . ARG A 1 376 ? -24.438 -2.027 -22.719 1 44.69 376 ARG A N 1
ATOM 3030 C CA . ARG A 1 376 ? -25.25 -1.247 -23.641 1 44.69 376 ARG A CA 1
ATOM 3031 C C . ARG A 1 376 ? -26.562 -0.802 -22.969 1 44.69 376 ARG A C 1
ATOM 3033 O O . ARG A 1 376 ? -27.078 0.272 -23.281 1 44.69 376 ARG A O 1
ATOM 3040 N N . ARG A 1 377 ? -27.031 -1.745 -22.188 1 42.81 377 ARG A N 1
ATOM 3041 C CA . ARG A 1 377 ? -28.344 -1.438 -21.641 1 42.81 377 ARG A CA 1
ATOM 3042 C C . ARG A 1 377 ? -28.234 -0.655 -20.328 1 42.81 377 ARG A C 1
ATOM 3044 O O . ARG A 1 377 ? -29.125 0.111 -19.969 1 42.81 377 ARG A O 1
ATOM 3051 N N . PHE A 1 378 ? -27.047 -0.931 -19.5 1 39.91 378 PHE A N 1
ATOM 3052 C CA . PHE A 1 378 ? -27.125 -0.457 -18.109 1 39.91 378 PHE A CA 1
ATOM 3053 C C . PHE A 1 378 ? -26.047 0.58 -17.844 1 39.91 378 PHE A C 1
ATOM 3055 O O . PHE A 1 378 ? -25.125 0.325 -17.062 1 39.91 378 PHE A O 1
ATOM 3062 N N . ALA A 1 379 ? -25.75 1.532 -18.625 1 41.31 379 ALA A N 1
ATOM 3063 C CA . ALA A 1 379 ? -24.797 2.594 -18.328 1 41.31 379 ALA A CA 1
ATOM 3064 C C . ALA A 1 379 ? -24.812 2.945 -16.844 1 41.31 379 ALA A C 1
ATOM 3066 O O . ALA A 1 379 ? -23.766 3.014 -16.203 1 41.31 379 ALA A O 1
ATOM 3067 N N . PRO A 1 380 ? -25.844 3.387 -16.281 1 41.16 380 PRO A N 1
ATOM 3068 C CA . PRO A 1 380 ? -25.875 3.906 -14.906 1 41.16 380 PRO A CA 1
ATOM 3069 C C . PRO A 1 380 ? -25.625 2.826 -13.859 1 41.16 380 PRO A C 1
ATOM 3071 O O . PRO A 1 380 ? -25.219 3.133 -12.734 1 41.16 380 PRO A O 1
ATOM 3074 N N . ARG A 1 381 ? -25.875 1.48 -14.164 1 39.72 381 ARG A N 1
ATOM 3075 C CA . ARG A 1 381 ? -25.891 0.381 -13.203 1 39.72 381 ARG A CA 1
ATOM 3076 C C . ARG A 1 381 ? -24.656 -0.489 -13.352 1 39.72 381 ARG A C 1
ATOM 3078 O O . ARG A 1 381 ? -24.578 -1.573 -12.773 1 39.72 381 ARG A O 1
ATOM 3085 N N . LEU A 1 382 ? -23.703 -0.114 -14.094 1 42.06 382 LEU A N 1
ATOM 3086 C CA . LEU A 1 382 ? -22.516 -0.873 -14.492 1 42.06 382 LEU A CA 1
ATOM 3087 C C . LEU A 1 382 ? -21.703 -1.289 -13.273 1 42.06 382 LEU A C 1
ATOM 3089 O O . LEU A 1 382 ? -21.234 -2.426 -13.195 1 42.06 382 LEU A O 1
ATOM 3093 N N . VAL A 1 383 ? -21.594 -0.416 -12.398 1 43.44 383 VAL A N 1
ATOM 3094 C CA . VAL A 1 383 ? -20.781 -0.7 -11.227 1 43.44 383 VAL A CA 1
ATOM 3095 C C . VAL A 1 383 ? -21.406 -1.83 -10.414 1 43.44 383 VAL A C 1
ATOM 3097 O O . VAL A 1 383 ? -20.703 -2.707 -9.906 1 43.44 383 VAL A O 1
ATOM 3100 N N . GLU A 1 384 ? -22.688 -1.828 -10.367 1 42.97 384 GLU A N 1
ATOM 3101 C CA . GLU A 1 384 ? -23.391 -2.82 -9.562 1 42.97 384 GLU A CA 1
ATOM 3102 C C . GLU A 1 384 ? -23.219 -4.223 -10.141 1 42.97 384 GLU A C 1
ATOM 3104 O O . GLU A 1 384 ? -23.047 -5.191 -9.391 1 42.97 384 GLU A O 1
ATOM 3109 N N . GLU A 1 385 ? -23.156 -4.289 -11.375 1 44.75 385 GLU A N 1
ATOM 3110 C CA . GLU A 1 385 ? -23.109 -5.594 -12.023 1 44.75 385 GLU A CA 1
ATOM 3111 C C . GLU A 1 385 ? -21.672 -6.141 -12.047 1 44.75 385 GLU A C 1
ATOM 3113 O O . GLU A 1 385 ? -21.469 -7.352 -11.961 1 44.75 385 GLU A O 1
ATOM 3118 N N . LEU A 1 386 ? -20.812 -5.309 -12.148 1 46.19 386 LEU A N 1
ATOM 3119 C CA . LEU A 1 386 ? -19.422 -5.754 -12.07 1 46.19 386 LEU A CA 1
ATOM 3120 C C . LEU A 1 386 ? -19.156 -6.484 -10.758 1 46.19 386 LEU A C 1
ATOM 3122 O O . LEU A 1 386 ? -18.344 -7.414 -10.711 1 46.19 386 LEU A O 1
ATOM 3126 N N . HIS A 1 387 ? -19.875 -6.152 -9.797 1 46.06 387 HIS A N 1
ATOM 3127 C CA . HIS A 1 387 ? -19.75 -6.785 -8.484 1 46.06 387 HIS A CA 1
ATOM 3128 C C . HIS A 1 387 ? -20.047 -8.273 -8.562 1 46.06 387 HIS A C 1
ATOM 3130 O O . HIS A 1 387 ? -19.453 -9.07 -7.832 1 46.06 387 HIS A O 1
ATOM 3136 N N . VAL A 1 388 ? -20.953 -8.625 -9.414 1 40.5 388 VAL A N 1
ATOM 3137 C CA . VAL A 1 388 ? -21.422 -10 -9.5 1 40.5 388 VAL A CA 1
ATOM 3138 C C . VAL A 1 388 ? -20.359 -10.859 -10.195 1 40.5 388 VAL A C 1
ATOM 3140 O O . VAL A 1 388 ? -20.172 -12.023 -9.844 1 40.5 388 VAL A O 1
ATOM 3143 N N . VAL A 1 389 ? -19.688 -10.297 -11.078 1 39.72 389 VAL A N 1
ATOM 3144 C CA . VAL A 1 389 ? -18.766 -11.062 -11.914 1 39.72 389 VAL A CA 1
ATOM 3145 C C . VAL A 1 389 ? -17.438 -11.273 -11.172 1 39.72 389 VAL A C 1
ATOM 3147 O O . VAL A 1 389 ? -16.781 -12.297 -11.352 1 39.72 389 VAL A O 1
ATOM 3150 N N . PHE A 1 390 ? -17.141 -10.289 -10.406 1 43.78 390 PHE A N 1
ATOM 3151 C CA . PHE A 1 390 ? -15.828 -10.391 -9.789 1 43.78 390 PHE A CA 1
ATOM 3152 C C . PHE A 1 390 ? -15.93 -10.945 -8.375 1 43.78 390 PHE A C 1
ATOM 3154 O O . PHE A 1 390 ? -14.938 -11.016 -7.66 1 43.78 390 PHE A O 1
ATOM 3161 N N . ARG A 1 391 ? -17.047 -11.266 -7.836 1 39.91 391 ARG A N 1
ATOM 3162 C CA . ARG A 1 391 ? -17.172 -12.016 -6.594 1 39.91 391 ARG A CA 1
ATOM 3163 C C . ARG A 1 391 ? -16.875 -13.5 -6.824 1 39.91 391 ARG A C 1
ATOM 3165 O O . ARG A 1 391 ? -17.297 -14.07 -7.836 1 39.91 391 ARG A O 1
ATOM 3172 N N . MET B 1 1 ? -34.156 -19.062 -13.031 1 18.61 1 MET B N 1
ATOM 3173 C CA . MET B 1 1 ? -35.531 -18.594 -12.844 1 18.61 1 MET B CA 1
ATOM 3174 C C . MET B 1 1 ? -35.688 -17.922 -11.492 1 18.61 1 MET B C 1
ATOM 3176 O O . MET B 1 1 ? -36.375 -16.906 -11.375 1 18.61 1 MET B O 1
ATOM 3180 N N . GLY B 1 2 ? -35.156 -18.75 -10.469 1 19.92 2 GLY B N 1
ATOM 3181 C CA . GLY B 1 2 ? -35.438 -18.25 -9.133 1 19.92 2 GLY B CA 1
ATOM 3182 C C . GLY B 1 2 ? -34.719 -16.938 -8.844 1 19.92 2 GLY B C 1
ATOM 3183 O O . GLY B 1 2 ? -35 -16.281 -7.836 1 19.92 2 GLY B O 1
ATOM 3184 N N . ILE B 1 3 ? -33.562 -16.766 -9.57 1 23.73 3 ILE B N 1
ATOM 3185 C CA . ILE B 1 3 ? -32.594 -15.734 -9.297 1 23.73 3 ILE B CA 1
ATOM 3186 C C . ILE B 1 3 ? -33.094 -14.375 -9.758 1 23.73 3 ILE B C 1
ATOM 3188 O O . ILE B 1 3 ? -32.625 -13.328 -9.312 1 23.73 3 ILE B O 1
ATOM 3192 N N . LEU B 1 4 ? -34.125 -14.391 -10.672 1 24.23 4 LEU B N 1
ATOM 3193 C CA . LEU B 1 4 ? -34.781 -13.273 -11.344 1 24.23 4 LEU B CA 1
ATOM 3194 C C . LEU B 1 4 ? -35.812 -12.609 -10.414 1 24.23 4 LEU B C 1
ATOM 3196 O O . LEU B 1 4 ? -36 -11.391 -10.469 1 24.23 4 LEU B O 1
ATOM 3200 N N . LYS B 1 5 ? -36.594 -13.484 -9.742 1 27.08 5 LYS B N 1
ATOM 3201 C CA . LYS B 1 5 ? -37.781 -12.984 -9.023 1 27.08 5 LYS B CA 1
ATOM 3202 C C . LYS B 1 5 ? -37.375 -11.977 -7.949 1 27.08 5 LYS B C 1
ATOM 3204 O O . LYS B 1 5 ? -38.062 -10.992 -7.719 1 27.08 5 LYS B O 1
ATOM 3209 N N . ARG B 1 6 ? -36.219 -12.312 -7.25 1 27.81 6 ARG B N 1
ATOM 3210 C CA . ARG B 1 6 ? -36.094 -11.492 -6.051 1 27.81 6 ARG B CA 1
ATOM 3211 C C . ARG B 1 6 ? -35.688 -10.07 -6.398 1 27.81 6 ARG B C 1
ATOM 3213 O O . ARG B 1 6 ? -35.562 -9.219 -5.516 1 27.81 6 ARG B O 1
ATOM 3220 N N . ILE B 1 7 ? -35.375 -9.812 -7.602 1 27.48 7 ILE B N 1
ATOM 3221 C CA . ILE B 1 7 ? -35 -8.469 -8.031 1 27.48 7 ILE B CA 1
ATOM 3222 C C . ILE B 1 7 ? -36.25 -7.578 -8.055 1 27.48 7 ILE B C 1
ATOM 3224 O O . ILE B 1 7 ? -36.188 -6.406 -7.676 1 27.48 7 ILE B O 1
ATOM 3228 N N . GLU B 1 8 ? -37.375 -8.094 -8.484 1 28.8 8 GLU B N 1
ATOM 3229 C CA . GLU B 1 8 ? -38.562 -7.293 -8.703 1 28.8 8 GLU B CA 1
ATOM 3230 C C . GLU B 1 8 ? -39.156 -6.816 -7.387 1 28.8 8 GLU B C 1
ATOM 3232 O O . GLU B 1 8 ? -39.719 -5.719 -7.312 1 28.8 8 GLU B O 1
ATOM 3237 N N . THR B 1 9 ? -39.25 -7.699 -6.406 1 29.53 9 THR B N 1
ATOM 3238 C CA . THR B 1 9 ? -40.031 -7.262 -5.242 1 29.53 9 THR B CA 1
ATOM 3239 C C . THR B 1 9 ? -39.281 -6.148 -4.5 1 29.53 9 THR B C 1
ATOM 3241 O O . THR B 1 9 ? -39.844 -5.551 -3.572 1 29.53 9 THR B O 1
ATOM 3244 N N . LEU B 1 10 ? -37.969 -5.965 -4.746 1 28.8 10 LEU B N 1
ATOM 3245 C CA . LEU B 1 10 ? -37.406 -4.898 -3.93 1 28.8 10 LEU B CA 1
ATOM 3246 C C . LEU B 1 10 ? -37.781 -3.531 -4.484 1 28.8 10 LEU B C 1
ATOM 3248 O O . LEU B 1 10 ? -37.344 -2.502 -3.945 1 28.8 10 LEU B O 1
ATOM 3252 N N . THR B 1 11 ? -38.438 -3.443 -5.625 1 27.3 11 THR B N 1
ATOM 3253 C CA . THR B 1 11 ? -38.844 -2.121 -6.098 1 27.3 11 THR B CA 1
ATOM 3254 C C . THR B 1 11 ? -39.938 -1.551 -5.227 1 27.3 11 THR B C 1
ATOM 3256 O O . THR B 1 11 ? -40.375 -0.417 -5.434 1 27.3 11 THR B O 1
ATOM 3259 N N . ASP B 1 12 ? -40.875 -2.344 -4.828 1 29.81 12 ASP B N 1
ATOM 3260 C CA . ASP B 1 12 ? -41.969 -1.658 -4.129 1 29.81 12 ASP B CA 1
ATOM 3261 C C . ASP B 1 12 ? -41.438 -0.883 -2.924 1 29.81 12 ASP B C 1
ATOM 3263 O O . ASP B 1 12 ? -40.5 -1.325 -2.26 1 29.81 12 ASP B O 1
ATOM 3267 N N . GLY B 1 13 ? -41.781 0.501 -2.775 1 27.86 13 GLY B N 1
ATOM 3268 C CA . GLY B 1 13 ? -41.406 1.779 -2.182 1 27.86 13 GLY B CA 1
ATOM 3269 C C . GLY B 1 13 ? -41.156 1.695 -0.689 1 27.86 13 GLY B C 1
ATOM 3270 O O . GLY B 1 13 ? -40.688 2.656 -0.08 1 27.86 13 GLY B O 1
ATOM 3271 N N . GLU B 1 14 ? -42.125 1.115 0.014 1 29.28 14 GLU B N 1
ATOM 3272 C CA . GLU B 1 14 ? -42.25 1.55 1.403 1 29.28 14 GLU B CA 1
ATOM 3273 C C . GLU B 1 14 ? -41 1.133 2.207 1 29.28 14 GLU B C 1
ATOM 3275 O O . GLU B 1 14 ? -41.031 1.159 3.439 1 29.28 14 GLU B O 1
ATOM 3280 N N . ASP B 1 15 ? -40.125 0.419 1.572 1 29.27 15 ASP B N 1
ATOM 3281 C CA . ASP B 1 15 ? -39.281 -0.299 2.527 1 29.27 15 ASP B CA 1
ATOM 3282 C C . ASP B 1 15 ? -38.469 0.67 3.363 1 29.27 15 ASP B C 1
ATOM 3284 O O . ASP B 1 15 ? -37.844 1.601 2.826 1 29.27 15 ASP B O 1
ATOM 3288 N N . GLY B 1 16 ? -38.812 0.97 4.582 1 29 16 GLY B N 1
ATOM 3289 C CA . GLY B 1 16 ? -38.188 1.732 5.637 1 29 16 GLY B CA 1
ATOM 3290 C C . GLY B 1 16 ? -36.656 1.591 5.637 1 29 16 GLY B C 1
ATOM 3291 O O . GLY B 1 16 ? -36.125 0.694 4.988 1 29 16 GLY B O 1
ATOM 3292 N N . PRO B 1 17 ? -36 2.744 5.953 1 28.22 17 PRO B N 1
ATOM 3293 C CA . PRO B 1 17 ? -34.531 2.918 5.938 1 28.22 17 PRO B CA 1
ATOM 3294 C C . PRO B 1 17 ? -33.781 1.681 6.434 1 28.22 17 PRO B C 1
ATOM 3296 O O . PRO B 1 17 ? -34.25 1.009 7.359 1 28.22 17 PRO B O 1
ATOM 3299 N N . PRO B 1 18 ? -33.312 0.854 5.453 1 29.78 18 PRO B N 1
ATOM 3300 C CA . PRO B 1 18 ? -32.656 -0.334 6.02 1 29.78 18 PRO B CA 1
ATOM 3301 C C . PRO B 1 18 ? -31.859 -0.024 7.277 1 29.78 18 PRO B C 1
ATOM 3303 O O . PRO B 1 18 ? -31.359 1.095 7.438 1 29.78 18 PRO B O 1
ATOM 3306 N N . ASP B 1 19 ? -32.344 -0.454 8.383 1 26.73 19 ASP B N 1
ATOM 3307 C CA . ASP B 1 19 ? -31.688 -0.299 9.68 1 26.73 19 ASP B CA 1
ATOM 3308 C C . ASP B 1 19 ? -30.188 -0.554 9.555 1 26.73 19 ASP B C 1
ATOM 3310 O O . ASP B 1 19 ? -29.766 -1.659 9.211 1 26.73 19 ASP B O 1
ATOM 3314 N N . LEU B 1 20 ? -29.438 0.372 8.961 1 25.98 20 LEU B N 1
ATOM 3315 C CA . LEU B 1 20 ? -27.984 0.522 8.914 1 25.98 20 LEU B CA 1
ATOM 3316 C C . LEU B 1 20 ? -27.344 -0.003 10.195 1 25.98 20 LEU B C 1
ATOM 3318 O O . LEU B 1 20 ? -26.141 0.132 10.391 1 25.98 20 LEU B O 1
ATOM 3322 N N . THR B 1 21 ? -28.141 -0.242 11.188 1 27.53 21 THR B N 1
ATOM 3323 C CA . THR B 1 21 ? -27.5 -0.629 12.445 1 27.53 21 THR B CA 1
ATOM 3324 C C . THR B 1 21 ? -26.938 -2.043 12.352 1 27.53 21 THR B C 1
ATOM 3326 O O . THR B 1 21 ? -26.984 -2.797 13.328 1 27.53 21 THR B O 1
ATOM 3329 N N . SER B 1 22 ? -26.984 -2.617 11.25 1 25.02 22 SER B N 1
ATOM 3330 C CA . SER B 1 22 ? -26.406 -3.924 11.531 1 25.02 22 SER B CA 1
ATOM 3331 C C . SER B 1 22 ? -25.031 -3.787 12.188 1 25.02 22 SER B C 1
ATOM 3333 O O . SER B 1 22 ? -24.094 -3.275 11.57 1 25.02 22 SER B O 1
ATOM 3335 N N . ARG B 1 23 ? -24.906 -3.537 13.453 1 30.42 23 ARG B N 1
ATOM 3336 C CA . ARG B 1 23 ? -23.75 -3.807 14.312 1 30.42 23 ARG B CA 1
ATOM 3337 C C . ARG B 1 23 ? -22.938 -4.984 13.789 1 30.42 23 ARG B C 1
ATOM 3339 O O . ARG B 1 23 ? -23.422 -6.117 13.758 1 30.42 23 ARG B O 1
ATOM 3346 N N . ASP B 1 24 ? -22.266 -4.836 12.68 1 32.19 24 ASP B N 1
ATOM 3347 C CA . ASP B 1 24 ? -21.234 -5.812 12.32 1 32.19 24 ASP B CA 1
ATOM 3348 C C . ASP B 1 24 ? -20.688 -6.504 13.562 1 32.19 24 ASP B C 1
ATOM 3350 O O . ASP B 1 24 ? -20 -5.875 14.375 1 32.19 24 ASP B O 1
ATOM 3354 N N . SER B 1 25 ? -21.344 -7.324 14.117 1 33.47 25 SER B N 1
ATOM 3355 C CA . SER B 1 25 ? -21.016 -8.312 15.148 1 33.47 25 SER B CA 1
ATOM 3356 C C . SER B 1 25 ? -19.656 -8.945 14.883 1 33.47 25 SER B C 1
ATOM 3358 O O . SER B 1 25 ? -19.469 -10.141 15.141 1 33.47 25 SER B O 1
ATOM 3360 N N . SER B 1 26 ? -18.906 -8.602 13.875 1 38.38 26 SER B N 1
ATOM 3361 C CA . SER B 1 26 ? -17.641 -9.344 13.945 1 38.38 26 SER B CA 1
ATOM 3362 C C . SER B 1 26 ? -17.047 -9.273 15.352 1 38.38 26 SER B C 1
ATOM 3364 O O . SER B 1 26 ? -16.172 -8.453 15.625 1 38.38 26 SER B O 1
ATOM 3366 N N . GLY B 1 27 ? -17.75 -9.172 16.234 1 41.34 27 GLY B N 1
ATOM 3367 C CA . GLY B 1 27 ? -17.281 -9.484 17.578 1 41.34 27 GLY B CA 1
ATOM 3368 C C . GLY B 1 27 ? -16.25 -10.586 17.594 1 41.34 27 GLY B C 1
ATOM 3369 O O . GLY B 1 27 ? -16.531 -11.734 17.266 1 41.34 27 GLY B O 1
ATOM 3370 N N . GLY B 1 28 ? -15.07 -10.25 17.141 1 51.25 28 GLY B N 1
ATOM 3371 C CA . GLY B 1 28 ? -14.086 -11.289 17.375 1 51.25 28 GLY B CA 1
ATOM 3372 C C . GLY B 1 28 ? -14.391 -12.141 18.594 1 51.25 28 GLY B C 1
ATOM 3373 O O . GLY B 1 28 ? -15.211 -11.758 19.438 1 51.25 28 GLY B O 1
ATOM 3374 N N . SER B 1 29 ? -14.172 -13.32 18.422 1 63.28 29 SER B N 1
ATOM 3375 C CA . SER B 1 29 ? -14.25 -14.195 19.578 1 63.28 29 SER B CA 1
ATOM 3376 C C . SER B 1 29 ? -13.727 -13.5 20.828 1 63.28 29 SER B C 1
ATOM 3378 O O . SER B 1 29 ? -12.891 -12.602 20.75 1 63.28 29 SER B O 1
ATOM 3380 N N . PRO B 1 30 ? -14.523 -13.547 21.828 1 67.31 30 PRO B N 1
ATOM 3381 C CA . PRO B 1 30 ? -14.078 -12.953 23.094 1 67.31 30 PRO B CA 1
ATOM 3382 C C . PRO B 1 30 ? -12.562 -13.008 23.281 1 67.31 30 PRO B C 1
ATOM 3384 O O . PRO B 1 30 ? -11.961 -12.055 23.766 1 67.31 30 PRO B O 1
ATOM 3387 N N . GLY B 1 31 ? -12.008 -13.969 22.734 1 74.38 31 GLY B N 1
ATOM 3388 C CA . GLY B 1 31 ? -10.562 -14.117 22.844 1 74.38 31 GLY B CA 1
ATOM 3389 C C . GLY B 1 31 ? -9.805 -13.148 21.953 1 74.38 31 GLY B C 1
ATOM 3390 O O . GLY B 1 31 ? -8.797 -12.57 22.391 1 74.38 31 GLY B O 1
ATOM 3391 N N . LYS B 1 32 ? -10.336 -12.836 20.906 1 79.69 32 LYS B N 1
ATOM 3392 C CA . LYS B 1 32 ? -9.688 -11.93 19.969 1 79.69 32 LYS B CA 1
ATOM 3393 C C . LYS B 1 32 ? -9.789 -10.477 20.438 1 79.69 32 LYS B C 1
ATOM 3395 O O . LYS B 1 32 ? -8.852 -9.703 20.297 1 79.69 32 LYS B O 1
ATOM 3400 N N . GLU B 1 33 ? -10.898 -10.234 21 1 81.88 33 GLU B N 1
ATOM 3401 C CA . GLU B 1 33 ? -11.102 -8.883 21.516 1 81.88 33 GLU B CA 1
ATOM 3402 C C . GLU B 1 33 ? -10.18 -8.594 22.703 1 81.88 33 GLU B C 1
ATOM 3404 O O . GLU B 1 33 ? -9.648 -7.488 22.828 1 81.88 33 GLU B O 1
ATOM 3409 N N . LEU B 1 34 ? -10.039 -9.578 23.531 1 85.44 34 LEU B N 1
ATOM 3410 C CA . LEU B 1 34 ? -9.133 -9.43 24.656 1 85.44 34 LEU B CA 1
ATOM 3411 C C . LEU B 1 34 ? -7.691 -9.258 24.188 1 85.44 34 LEU B C 1
ATOM 3413 O O . LEU B 1 34 ? -6.957 -8.422 24.719 1 85.44 34 LEU B O 1
ATOM 3417 N N . ALA B 1 35 ? -7.305 -9.992 23.234 1 86.31 35 ALA B N 1
ATOM 3418 C CA . ALA B 1 35 ? -5.953 -9.906 22.688 1 86.31 35 ALA B CA 1
ATOM 3419 C C . ALA B 1 35 ? -5.695 -8.539 22.078 1 86.31 35 ALA B C 1
ATOM 3421 O O . ALA B 1 35 ? -4.617 -7.961 22.25 1 86.31 35 ALA B O 1
ATOM 3422 N N . LEU B 1 36 ? -6.66 -8.055 21.375 1 89.31 36 LEU B N 1
ATOM 3423 C CA . LEU B 1 36 ? -6.551 -6.734 20.766 1 89.31 36 LEU B CA 1
ATOM 3424 C C . LEU B 1 36 ? -6.371 -5.652 21.828 1 89.31 36 LEU B C 1
ATOM 3426 O O . LEU B 1 36 ? -5.52 -4.773 21.688 1 89.31 36 LEU B O 1
ATOM 3430 N N . ARG B 1 37 ? -7.141 -5.734 22.812 1 91.44 37 ARG B N 1
ATOM 3431 C CA . ARG B 1 37 ? -7.09 -4.762 23.906 1 91.44 37 ARG B CA 1
ATOM 3432 C C . ARG B 1 37 ? -5.727 -4.773 24.594 1 91.44 37 ARG B C 1
ATOM 3434 O O . ARG B 1 37 ? -5.129 -3.717 24.812 1 91.44 37 ARG B O 1
ATOM 3441 N N . GLU B 1 38 ? -5.25 -5.934 24.859 1 92.56 38 GLU B N 1
ATOM 3442 C CA . GLU B 1 38 ? -3.98 -6.066 25.578 1 92.56 38 GLU B CA 1
ATOM 3443 C C . GLU B 1 38 ? -2.814 -5.59 24.703 1 92.56 38 GLU B C 1
ATOM 3445 O O . GLU B 1 38 ? -1.91 -4.91 25.203 1 92.56 38 GLU B O 1
ATOM 3450 N N . LYS B 1 39 ? -2.865 -5.957 23.516 1 93.44 39 LYS B N 1
ATOM 3451 C CA . LYS B 1 39 ? -1.807 -5.535 22.594 1 93.44 39 LYS B CA 1
ATOM 3452 C C . LYS B 1 39 ? -1.811 -4.02 22.422 1 93.44 39 LYS B C 1
ATOM 3454 O O . LYS B 1 39 ? -0.752 -3.385 22.422 1 93.44 39 LYS B O 1
ATOM 3459 N N . TYR B 1 40 ? -3.012 -3.445 22.25 1 94.75 40 TYR B N 1
ATOM 3460 C CA . TYR B 1 40 ? -3.145 -1.999 22.109 1 94.75 40 TYR B CA 1
ATOM 3461 C C . TYR B 1 40 ? -2.596 -1.28 23.344 1 94.75 40 TYR B C 1
ATOM 3463 O O . TYR B 1 40 ? -1.818 -0.332 23.219 1 94.75 40 TYR B O 1
ATOM 3471 N N . ARG B 1 41 ? -2.941 -1.776 24.453 1 93.5 41 ARG B N 1
ATOM 3472 C CA . ARG B 1 41 ? -2.49 -1.188 25.719 1 93.5 41 ARG B CA 1
ATOM 3473 C C . ARG B 1 41 ? -0.974 -1.272 25.844 1 93.5 41 ARG B C 1
ATOM 3475 O O . ARG B 1 41 ? -0.329 -0.317 26.281 1 93.5 41 ARG B O 1
ATOM 3482 N N . ALA B 1 42 ? -0.457 -2.385 25.484 1 94.25 42 ALA B N 1
ATOM 3483 C CA . ALA B 1 42 ? 0.985 -2.594 25.578 1 94.25 42 ALA B CA 1
ATOM 3484 C C . ALA B 1 42 ? 1.742 -1.598 24.703 1 94.25 42 ALA B C 1
ATOM 3486 O O . ALA B 1 42 ? 2.805 -1.105 25.094 1 94.25 42 ALA B O 1
ATOM 3487 N N . ILE B 1 43 ? 1.243 -1.283 23.531 1 96.19 43 ILE B N 1
ATOM 3488 C CA . ILE B 1 43 ? 1.917 -0.368 22.625 1 96.19 43 ILE B CA 1
ATOM 3489 C C . ILE B 1 43 ? 1.808 1.062 23.141 1 96.19 43 ILE B C 1
ATOM 3491 O O . ILE B 1 43 ? 2.801 1.793 23.188 1 96.19 43 ILE B O 1
ATOM 3495 N N . ILE B 1 44 ? 0.609 1.455 23.578 1 94.81 44 ILE B N 1
ATOM 3496 C CA . ILE B 1 44 ? 0.365 2.836 23.984 1 94.81 44 ILE B CA 1
ATOM 3497 C C . ILE B 1 44 ? 1.173 3.16 25.234 1 94.81 44 ILE B C 1
ATOM 3499 O O . ILE B 1 44 ? 1.548 4.312 25.453 1 94.81 44 ILE B O 1
ATOM 3503 N N . ARG B 1 45 ? 1.474 2.113 26.016 1 94.12 45 ARG B N 1
ATOM 3504 C CA . ARG B 1 45 ? 2.246 2.301 27.234 1 94.12 45 ARG B CA 1
ATOM 3505 C C . ARG B 1 45 ? 3.688 2.686 26.922 1 94.12 45 ARG B C 1
ATOM 3507 O O . ARG B 1 45 ? 4.418 3.146 27.797 1 94.12 45 ARG B O 1
ATOM 3514 N N . GLN B 1 46 ? 4.043 2.537 25.719 1 95.81 46 GLN B N 1
ATOM 3515 C CA . GLN B 1 46 ? 5.395 2.906 25.312 1 95.81 46 GLN B CA 1
ATOM 3516 C C . GLN B 1 46 ? 5.523 4.418 25.141 1 95.81 46 GLN B C 1
ATOM 3518 O O . GLN B 1 46 ? 6.633 4.941 25.016 1 95.81 46 GLN B O 1
ATOM 3523 N N . LEU B 1 47 ? 4.438 5.148 25.078 1 97.19 47 LEU B N 1
ATOM 3524 C CA . LEU B 1 47 ? 4.5 6.605 25.062 1 97.19 47 LEU B CA 1
ATOM 3525 C C . LEU B 1 47 ? 5.168 7.133 26.328 1 97.19 47 LEU B C 1
ATOM 3527 O O . LEU B 1 47 ? 4.898 6.641 27.422 1 97.19 47 LEU B O 1
ATOM 3531 N N . PRO B 1 48 ? 6.062 8.062 26.172 1 97.12 48 PRO B N 1
ATOM 3532 C CA . PRO B 1 48 ? 6.641 8.648 27.391 1 97.12 48 PRO B CA 1
ATOM 3533 C C . PRO B 1 48 ? 5.648 9.508 28.156 1 97.12 48 PRO B C 1
ATOM 3535 O O . PRO B 1 48 ? 4.5 9.664 27.734 1 97.12 48 PRO B O 1
ATOM 3538 N N . ALA B 1 49 ? 6.141 10.023 29.281 1 95.31 49 ALA B N 1
ATOM 3539 C CA . ALA B 1 49 ? 5.305 10.875 30.125 1 95.31 49 ALA B CA 1
ATOM 3540 C C . ALA B 1 49 ? 4.84 12.117 29.359 1 95.31 49 ALA B C 1
ATOM 3542 O O . ALA B 1 49 ? 5.512 12.562 28.438 1 95.31 49 ALA B O 1
ATOM 3543 N N . ARG B 1 50 ? 3.752 12.656 29.812 1 95.56 50 ARG B N 1
ATOM 3544 C CA . ARG B 1 50 ? 3.064 13.758 29.141 1 95.56 50 ARG B CA 1
ATOM 3545 C C . ARG B 1 50 ? 3.994 14.953 28.969 1 95.56 50 ARG B C 1
ATOM 3547 O O . ARG B 1 50 ? 3.969 15.617 27.922 1 95.56 50 ARG B O 1
ATOM 3554 N N . ASN B 1 51 ? 4.762 15.219 29.969 1 95.5 51 ASN B N 1
ATOM 3555 C CA . ASN B 1 51 ? 5.645 16.375 29.891 1 95.5 51 ASN B CA 1
ATOM 3556 C C . ASN B 1 51 ? 6.66 16.25 28.766 1 95.5 51 ASN B C 1
ATOM 3558 O O . ASN B 1 51 ? 6.977 17.234 28.094 1 95.5 51 ASN B O 1
ATOM 3562 N N . TYR B 1 52 ? 7.188 15.039 28.547 1 97.19 52 TYR B N 1
ATOM 3563 C CA . TYR B 1 52 ? 8.117 14.805 27.438 1 97.19 52 TYR B CA 1
ATOM 3564 C C . TYR B 1 52 ? 7.418 14.938 26.094 1 97.19 52 TYR B C 1
ATOM 3566 O O . TYR B 1 52 ? 7.977 15.5 25.156 1 97.19 52 TYR B O 1
ATOM 3574 N N . ILE B 1 53 ? 6.199 14.406 26 1 98.06 53 ILE B N 1
ATOM 3575 C CA . ILE B 1 53 ? 5.43 14.477 24.766 1 98.06 53 ILE B CA 1
ATOM 3576 C C . ILE B 1 53 ? 5.199 15.938 24.391 1 98.06 53 ILE B C 1
ATOM 3578 O O . ILE B 1 53 ? 5.441 16.328 23.25 1 98.06 53 ILE B O 1
ATOM 3582 N N . GLU B 1 54 ? 4.797 16.719 25.312 1 97.5 54 GLU B N 1
ATOM 3583 C CA . GLU B 1 54 ? 4.496 18.125 25.047 1 97.5 54 GLU B CA 1
ATOM 3584 C C . GLU B 1 54 ? 5.734 18.875 24.562 1 97.5 54 GLU B C 1
ATOM 3586 O O . GLU B 1 54 ? 5.656 19.656 23.609 1 97.5 54 GLU B O 1
ATOM 3591 N N . LYS B 1 55 ? 6.848 18.594 25.188 1 97.62 55 LYS B N 1
ATOM 3592 C CA . LYS B 1 55 ? 8.086 19.25 24.766 1 97.62 55 LYS B CA 1
ATOM 3593 C C . LYS B 1 55 ? 8.492 18.812 23.359 1 97.62 55 LYS B C 1
ATOM 3595 O O . LYS B 1 55 ? 8.875 19.656 22.547 1 97.62 55 LYS B O 1
ATOM 3600 N N . LEU B 1 56 ? 8.453 17.547 23.125 1 98.19 56 LEU B N 1
ATOM 3601 C CA . LEU B 1 56 ? 8.844 17.031 21.812 1 98.19 56 LEU B CA 1
ATOM 3602 C C . LEU B 1 56 ? 7.879 17.5 20.734 1 98.19 56 LEU B C 1
ATOM 3604 O O . LEU B 1 56 ? 8.297 17.797 19.625 1 98.19 56 LEU B O 1
ATOM 3608 N N . VAL B 1 57 ? 6.594 17.562 21.047 1 98.56 57 VAL B N 1
ATOM 3609 C CA . VAL B 1 57 ? 5.594 18.062 20.109 1 98.56 57 VAL B CA 1
ATOM 3610 C C . VAL B 1 57 ? 5.883 19.516 19.766 1 98.56 57 VAL B C 1
ATOM 3612 O O . VAL B 1 57 ? 5.797 19.906 18.594 1 98.56 57 VAL B O 1
ATOM 3615 N N . GLU B 1 58 ? 6.188 20.266 20.734 1 97.38 58 GLU B N 1
ATOM 3616 C CA . GLU B 1 58 ? 6.523 21.672 20.484 1 97.38 58 GLU B CA 1
ATOM 3617 C C . GLU B 1 58 ? 7.73 21.797 19.562 1 97.38 58 GLU B C 1
ATOM 3619 O O . GLU B 1 58 ? 7.746 22.641 18.672 1 97.38 58 GLU B O 1
ATOM 3624 N N . MET B 1 59 ? 8.734 21 19.812 1 96.88 59 MET B N 1
ATOM 3625 C CA . MET B 1 59 ? 9.914 20.984 18.953 1 96.88 59 MET B CA 1
ATOM 3626 C C . MET B 1 59 ? 9.539 20.641 17.516 1 96.88 59 MET B C 1
ATOM 3628 O O . MET B 1 59 ? 10.008 21.281 16.578 1 96.88 59 MET B O 1
ATOM 3632 N N . TYR B 1 60 ? 8.711 19.688 17.359 1 97.94 60 TYR B N 1
ATOM 3633 C CA . TYR B 1 60 ? 8.266 19.266 16.031 1 97.94 60 TYR B CA 1
ATOM 3634 C C . TYR B 1 60 ? 7.496 20.391 15.336 1 97.94 60 TYR B C 1
ATOM 3636 O O . TYR B 1 60 ? 7.719 20.672 14.156 1 97.94 60 TYR B O 1
ATOM 3644 N N . MET B 1 61 ? 6.535 20.984 16.078 1 97.25 61 MET B N 1
ATOM 3645 C CA . MET B 1 61 ? 5.688 22.016 15.5 1 97.25 61 MET B CA 1
ATOM 3646 C C . MET B 1 61 ? 6.527 23.203 15.031 1 97.25 61 MET B C 1
ATOM 3648 O O . MET B 1 61 ? 6.273 23.766 13.969 1 97.25 61 MET B O 1
ATOM 3652 N N . ARG B 1 62 ? 7.504 23.484 15.703 1 94.06 62 ARG B N 1
ATOM 3653 C CA . ARG B 1 62 ? 8.359 24.609 15.367 1 94.06 62 ARG B CA 1
ATOM 3654 C C . ARG B 1 62 ? 9.359 24.25 14.281 1 94.06 62 ARG B C 1
ATOM 3656 O O . ARG B 1 62 ? 9.633 25.047 13.383 1 94.06 62 ARG B O 1
ATOM 3663 N N . GLY B 1 63 ? 9.805 23.078 14.352 1 93.19 63 GLY B N 1
ATOM 3664 C CA . GLY B 1 63 ? 10.938 22.703 13.516 1 93.19 63 GLY B CA 1
ATOM 3665 C C . GLY B 1 63 ? 10.523 22.078 12.195 1 93.19 63 GLY B C 1
ATOM 3666 O O . GLY B 1 63 ? 11.227 22.203 11.195 1 93.19 63 GLY B O 1
ATOM 3667 N N . PHE B 1 64 ? 9.453 21.328 12.188 1 94.75 64 PHE B N 1
ATOM 3668 C CA . PHE B 1 64 ? 9.203 20.484 11.023 1 94.75 64 PHE B CA 1
ATOM 3669 C C . PHE B 1 64 ? 7.836 20.781 10.422 1 94.75 64 PHE B C 1
ATOM 3671 O O . PHE B 1 64 ? 7.68 20.781 9.203 1 94.75 64 PHE B O 1
ATOM 3678 N N . ASN B 1 65 ? 6.832 21.078 11.18 1 97.12 65 ASN B N 1
ATOM 3679 C CA . ASN B 1 65 ? 5.441 21.031 10.742 1 97.12 65 ASN B CA 1
ATOM 3680 C C . ASN B 1 65 ? 5.168 22.016 9.617 1 97.12 65 ASN B C 1
ATOM 3682 O O . ASN B 1 65 ? 4.336 21.766 8.742 1 97.12 65 ASN B O 1
ATOM 3686 N N . TRP B 1 66 ? 5.887 23.172 9.609 1 94.5 66 TRP B N 1
ATOM 3687 C CA . TRP B 1 66 ? 5.617 24.219 8.625 1 94.5 66 TRP B CA 1
ATOM 3688 C C . TRP B 1 66 ? 6.016 23.766 7.227 1 94.5 66 TRP B C 1
ATOM 3690 O O . TRP B 1 66 ? 5.547 24.312 6.23 1 94.5 66 TRP B O 1
ATOM 3700 N N . GLN B 1 67 ? 6.828 22.766 7.125 1 93.44 67 GLN B N 1
ATOM 3701 C CA . GLN B 1 67 ? 7.402 22.375 5.84 1 93.44 67 GLN B CA 1
ATOM 3702 C C . GLN B 1 67 ? 6.336 21.812 4.91 1 93.44 67 GLN B C 1
ATOM 3704 O O . GLN B 1 67 ? 6.352 22.078 3.705 1 93.44 67 GLN B O 1
ATOM 3709 N N . TYR B 1 68 ? 5.418 21.031 5.551 1 94.25 68 TYR B N 1
ATOM 3710 C CA . TYR B 1 68 ? 4.363 20.438 4.734 1 94.25 68 TYR B CA 1
ATOM 3711 C C . TYR B 1 68 ? 3.008 20.562 5.422 1 94.25 68 TYR B C 1
ATOM 3713 O O . TYR B 1 68 ? 1.972 20.25 4.82 1 94.25 68 TYR B O 1
ATOM 3721 N N . TYR B 1 69 ? 3.037 20.906 6.629 1 97.31 69 TYR B N 1
ATOM 3722 C CA . TYR B 1 69 ? 1.88 21.266 7.449 1 97.31 69 TYR B CA 1
ATOM 3723 C C . TYR B 1 69 ? 0.868 20.125 7.469 1 97.31 69 TYR B C 1
ATOM 3725 O O . TYR B 1 69 ? -0.314 20.328 7.184 1 97.31 69 TYR B O 1
ATOM 3733 N N . PRO B 1 70 ? 1.264 18.922 7.766 1 97.94 70 PRO B N 1
ATOM 3734 C CA . PRO B 1 70 ? 0.336 17.797 7.867 1 97.94 70 PRO B CA 1
ATOM 3735 C C . PRO B 1 70 ? -0.563 17.875 9.102 1 97.94 70 PRO B C 1
ATOM 3737 O O . PRO B 1 70 ? -1.592 17.203 9.164 1 97.94 70 PRO B O 1
ATOM 3740 N N . ILE B 1 71 ? -0.153 18.734 10.062 1 98.38 71 ILE B N 1
ATOM 3741 C CA . ILE B 1 71 ? -0.854 18.781 11.344 1 98.38 71 ILE B CA 1
ATOM 3742 C C . ILE B 1 71 ? -1.362 20.203 11.594 1 98.38 71 ILE B C 1
ATOM 3744 O O . ILE B 1 71 ? -0.607 21.172 11.477 1 98.38 71 ILE B O 1
ATOM 3748 N N . ASP B 1 72 ? -2.621 20.266 11.852 1 97.69 72 ASP B N 1
ATOM 3749 C CA . ASP B 1 72 ? -3.158 21.5 12.438 1 97.69 72 ASP B CA 1
ATOM 3750 C C . ASP B 1 72 ? -2.912 21.531 13.945 1 97.69 72 ASP B C 1
ATOM 3752 O O . ASP B 1 72 ? -3.504 20.75 14.695 1 97.69 72 ASP B O 1
ATOM 3756 N N . PRO B 1 73 ? -2.102 22.484 14.406 1 97 73 PRO B N 1
ATOM 3757 C CA . PRO B 1 73 ? -1.722 22.469 15.82 1 97 73 PRO B CA 1
ATOM 3758 C C . PRO B 1 73 ? -2.926 22.547 16.75 1 97 73 PRO B C 1
ATOM 3760 O O . PRO B 1 73 ? -2.975 21.828 17.766 1 97 73 PRO B O 1
ATOM 3763 N N . ASP B 1 74 ? -3.887 23.375 16.453 1 96.31 74 ASP B N 1
ATOM 3764 C CA . ASP B 1 74 ? -5.047 23.516 17.328 1 96.31 74 ASP B CA 1
ATOM 3765 C C . ASP B 1 74 ? -5.82 22.203 17.438 1 96.31 74 ASP B C 1
ATOM 3767 O O . ASP B 1 74 ? -6.262 21.812 18.516 1 96.31 74 ASP B O 1
ATOM 3771 N N . ILE B 1 75 ? -5.965 21.516 16.328 1 96.88 75 ILE B N 1
ATOM 3772 C CA . ILE B 1 75 ? -6.668 20.234 16.328 1 96.88 75 ILE B CA 1
ATOM 3773 C C . ILE B 1 75 ? -5.852 19.203 17.078 1 96.88 75 ILE B C 1
ATOM 3775 O O . ILE B 1 75 ? -6.398 18.422 17.875 1 96.88 75 ILE B O 1
ATOM 3779 N N . PHE B 1 76 ? -4.578 19.188 16.875 1 98.19 76 PHE B N 1
ATOM 3780 C CA . PHE B 1 76 ? -3.705 18.219 17.531 1 98.19 76 PHE B CA 1
ATOM 3781 C C . PHE B 1 76 ? -3.77 18.375 19.047 1 98.19 76 PHE B C 1
ATOM 3783 O O . PHE B 1 76 ? -3.938 17.391 19.766 1 98.19 76 PHE B O 1
ATOM 3790 N N . TYR B 1 77 ? -3.609 19.578 19.484 1 97.5 77 TYR B N 1
ATOM 3791 C CA . TYR B 1 77 ? -3.58 19.812 20.938 1 97.5 77 TYR B CA 1
ATOM 3792 C C . TYR B 1 77 ? -4.934 19.5 21.562 1 97.5 77 TYR B C 1
ATOM 3794 O O . TYR B 1 77 ? -5.004 19.031 22.703 1 97.5 77 TYR B O 1
ATOM 3802 N N . ALA B 1 78 ? -6.012 19.781 20.844 1 96.56 78 ALA B N 1
ATOM 3803 C CA . ALA B 1 78 ? -7.332 19.375 21.328 1 96.56 78 ALA B CA 1
ATOM 3804 C C . ALA B 1 78 ? -7.441 17.859 21.469 1 96.56 78 ALA B C 1
ATOM 3806 O O . ALA B 1 78 ? -7.965 17.359 22.469 1 96.56 78 ALA B O 1
ATOM 3807 N N . GLN B 1 79 ? -6.98 17.172 20.484 1 97.38 79 GLN B N 1
ATOM 3808 C CA . GLN B 1 79 ? -6.984 15.711 20.531 1 97.38 79 GLN B CA 1
ATOM 3809 C C . GLN B 1 79 ? -6.094 15.188 21.656 1 97.38 79 GLN B C 1
ATOM 3811 O O . GLN B 1 79 ? -6.43 14.203 22.312 1 97.38 79 GLN B O 1
ATOM 3816 N N . LEU B 1 80 ? -4.934 15.852 21.797 1 97.94 80 LEU B N 1
ATOM 3817 C CA . LEU B 1 80 ? -4.02 15.469 22.875 1 97.94 80 LEU B CA 1
ATOM 3818 C C . LEU B 1 80 ? -4.68 15.641 24.234 1 97.94 80 LEU B C 1
ATOM 3820 O O . LEU B 1 80 ? -4.547 14.781 25.109 1 97.94 80 LEU B O 1
ATOM 3824 N N . ASP B 1 81 ? -5.383 16.703 24.406 1 96.94 81 ASP B N 1
ATOM 3825 C CA . ASP B 1 81 ? -6.109 16.953 25.656 1 96.94 81 ASP B CA 1
ATOM 3826 C C . ASP B 1 81 ? -7.188 15.891 25.875 1 96.94 81 ASP B C 1
ATOM 3828 O O . ASP B 1 81 ? -7.359 15.391 26.984 1 96.94 81 ASP B O 1
ATOM 3832 N N . GLU B 1 82 ? -7.91 15.594 24.844 1 96.19 82 GLU B N 1
ATOM 3833 C CA . GLU B 1 82 ? -8.93 14.555 24.922 1 96.19 82 GLU B CA 1
ATOM 3834 C C . GLU B 1 82 ? -8.32 13.203 25.297 1 96.19 82 GLU B C 1
ATOM 3836 O O . GLU B 1 82 ? -8.844 12.492 26.156 1 96.19 82 GLU B O 1
ATOM 3841 N N . TRP B 1 83 ? -7.234 12.906 24.641 1 95.38 83 TRP B N 1
ATOM 3842 C CA . TRP B 1 83 ? -6.523 11.656 24.906 1 95.38 83 TRP B CA 1
ATOM 3843 C C . TRP B 1 83 ? -6.09 11.562 26.359 1 95.38 83 TRP B C 1
ATOM 3845 O O . TRP B 1 83 ? -6.273 10.531 27 1 95.38 83 TRP B O 1
ATOM 3855 N N . ASN B 1 84 ? -5.555 12.656 26.859 1 94.12 84 ASN B N 1
ATOM 3856 C CA . ASN B 1 84 ? -5.031 12.695 28.219 1 94.12 84 ASN B CA 1
ATOM 3857 C C . ASN B 1 84 ? -6.152 12.664 29.25 1 94.12 84 ASN B C 1
ATOM 3859 O O . ASN B 1 84 ? -5.902 12.414 30.438 1 94.12 84 ASN B O 1
ATOM 3863 N N . SER B 1 85 ? -7.363 12.891 28.828 1 94.06 85 SER B N 1
ATOM 3864 C CA . SER B 1 85 ? -8.492 12.953 29.75 1 94.06 85 SER B CA 1
ATOM 3865 C C . SER B 1 85 ? -9.266 11.641 29.766 1 94.06 85 SER B C 1
ATOM 3867 O O . SER B 1 85 ? -10.242 11.492 30.5 1 94.06 85 SER B O 1
ATOM 3869 N N . LEU B 1 86 ? -8.875 10.727 28.922 1 91.69 86 LEU B N 1
ATOM 3870 C CA . LEU B 1 86 ? -9.562 9.445 28.859 1 91.69 86 LEU B CA 1
ATOM 3871 C C . LEU B 1 86 ? -9.406 8.688 30.172 1 91.69 86 LEU B C 1
ATOM 3873 O O . LEU B 1 86 ? -8.312 8.609 30.719 1 91.69 86 LEU B O 1
ATOM 3877 N N . PRO B 1 87 ? -10.516 8.133 30.641 1 89.19 87 PRO B N 1
ATOM 3878 C CA . PRO B 1 87 ? -10.406 7.297 31.844 1 89.19 87 PRO B CA 1
ATOM 3879 C C . PRO B 1 87 ? -9.641 6 31.594 1 89.19 87 PRO B C 1
ATOM 3881 O O . PRO B 1 87 ? -9.703 5.449 30.484 1 89.19 87 PRO B O 1
ATOM 3884 N N . PHE B 1 88 ? -8.977 5.508 32.531 1 82.12 88 PHE B N 1
ATOM 3885 C CA . PHE B 1 88 ? -8.188 4.281 32.438 1 82.12 88 PHE B CA 1
ATOM 3886 C C . PHE B 1 88 ? -9.07 3.102 32.062 1 82.12 88 PHE B C 1
ATOM 3888 O O . PHE B 1 88 ? -8.602 2.174 31.391 1 82.12 88 PHE B O 1
ATOM 3895 N N . SER B 1 89 ? -10.281 3.174 32.406 1 84.88 89 SER B N 1
ATOM 3896 C CA . SER B 1 89 ? -11.227 2.084 32.188 1 84.88 89 SER B CA 1
ATOM 3897 C C . SER B 1 89 ? -11.453 1.844 30.703 1 84.88 89 SER B C 1
ATOM 3899 O O . SER B 1 89 ? -11.789 0.73 30.281 1 84.88 89 SER B O 1
ATOM 3901 N N . VAL B 1 90 ? -11.281 2.869 29.922 1 85 90 VAL B N 1
ATOM 3902 C CA . VAL B 1 90 ? -11.461 2.729 28.484 1 85 90 VAL B CA 1
ATOM 3903 C C . VAL B 1 90 ? -10.461 1.713 27.938 1 85 90 VAL B C 1
ATOM 3905 O O . VAL B 1 90 ? -10.805 0.883 27.094 1 85 90 VAL B O 1
ATOM 3908 N N . PHE B 1 91 ? -9.297 1.688 28.438 1 82 91 PHE B N 1
ATOM 3909 C CA . PHE B 1 91 ? -8.234 0.832 27.938 1 82 91 PHE B CA 1
ATOM 3910 C C . PHE B 1 91 ? -8.297 -0.548 28.578 1 82 91 PHE B C 1
ATOM 3912 O O . PHE B 1 91 ? -7.895 -1.542 27.969 1 82 91 PHE B O 1
ATOM 3919 N N . SER B 1 92 ? -8.828 -0.568 29.812 1 80.69 92 SER B N 1
ATOM 3920 C CA . SER B 1 92 ? -8.859 -1.83 30.547 1 80.69 92 SER B CA 1
ATOM 3921 C C . SER B 1 92 ? -10.109 -2.633 30.203 1 80.69 92 SER B C 1
ATOM 3923 O O . SER B 1 92 ? -10.07 -3.863 30.156 1 80.69 92 SER B O 1
ATOM 3925 N N . ASP B 1 93 ? -11.102 -1.926 29.875 1 81.94 93 ASP B N 1
ATOM 3926 C CA . ASP B 1 93 ? -12.375 -2.635 29.766 1 81.94 93 ASP B CA 1
ATOM 3927 C C . ASP B 1 93 ? -12.805 -2.785 28.312 1 81.94 93 ASP B C 1
ATOM 3929 O O . ASP B 1 93 ? -13.266 -3.854 27.906 1 81.94 93 ASP B O 1
ATOM 3933 N N . VAL B 1 94 ? -12.734 -1.768 27.641 1 81.5 94 VAL B N 1
ATOM 3934 C CA . VAL B 1 94 ? -13.328 -1.787 26.297 1 81.5 94 VAL B CA 1
ATOM 3935 C C . VAL B 1 94 ? -12.227 -1.879 25.25 1 81.5 94 VAL B C 1
ATOM 3937 O O . VAL B 1 94 ? -12.359 -2.621 24.266 1 81.5 94 VAL B O 1
ATOM 3940 N N . GLY B 1 95 ? -11.188 -1.216 25.438 1 85.69 95 GLY B N 1
ATOM 3941 C CA . GLY B 1 95 ? -10.109 -1.196 24.453 1 85.69 95 GLY B CA 1
ATOM 3942 C C . GLY B 1 95 ? -10.344 -0.211 23.328 1 85.69 95 GLY B C 1
ATOM 3943 O O . GLY B 1 95 ? -11.141 0.721 23.469 1 85.69 95 GLY B O 1
ATOM 3944 N N . PRO B 1 96 ? -9.625 -0.343 22.219 1 87.75 96 PRO B N 1
ATOM 3945 C CA . PRO B 1 96 ? -9.688 0.637 21.141 1 87.75 96 PRO B CA 1
ATOM 3946 C C . PRO B 1 96 ? -11.07 0.721 20.5 1 87.75 96 PRO B C 1
ATOM 3948 O O . PRO B 1 96 ? -11.422 1.752 19.922 1 87.75 96 PRO B O 1
ATOM 3951 N N . ARG B 1 97 ? -11.781 -0.248 20.656 1 85.31 97 ARG B N 1
ATOM 3952 C CA . ARG B 1 97 ? -13.102 -0.248 20.047 1 85.31 97 ARG B CA 1
ATOM 3953 C C . ARG B 1 97 ? -14.039 0.732 20.75 1 85.31 97 ARG B C 1
ATOM 3955 O O . ARG B 1 97 ? -15.062 1.127 20.188 1 85.31 97 ARG B O 1
ATOM 3962 N N . GLY B 1 98 ? -13.703 1.1 21.969 1 86.38 98 GLY B N 1
ATOM 3963 C CA . GLY B 1 98 ? -14.5 2.07 22.703 1 86.38 98 GLY B CA 1
ATOM 3964 C C . GLY B 1 98 ? -14.172 3.506 22.344 1 86.38 98 GLY B C 1
ATOM 3965 O O . GLY B 1 98 ? -14.836 4.434 22.812 1 86.38 98 GLY B O 1
ATOM 3966 N N . LEU B 1 99 ? -13.156 3.65 21.562 1 91.56 99 LEU B N 1
ATOM 3967 C CA . LEU B 1 99 ? -12.727 4.98 21.141 1 91.56 99 LEU B CA 1
ATOM 3968 C C . LEU B 1 99 ? -13.25 5.312 19.75 1 91.56 99 LEU B C 1
ATOM 3970 O O . LEU B 1 99 ? -13.484 4.414 18.938 1 91.56 99 LEU B O 1
ATOM 3974 N N . ASN B 1 100 ? -13.508 6.59 19.547 1 92.31 100 ASN B N 1
ATOM 3975 C CA . ASN B 1 100 ? -13.812 6.965 18.172 1 92.31 100 ASN B CA 1
ATOM 3976 C C . ASN B 1 100 ? -12.617 6.742 17.25 1 92.31 100 ASN B C 1
ATOM 3978 O O . ASN B 1 100 ? -11.469 6.707 17.719 1 92.31 100 ASN B O 1
ATOM 3982 N N . PRO B 1 101 ? -12.805 6.676 15.992 1 92.44 101 PRO B N 1
ATOM 3983 C CA . PRO B 1 101 ? -11.75 6.297 15.055 1 92.44 101 PRO B CA 1
ATOM 3984 C C . PRO B 1 101 ? -10.555 7.25 15.086 1 92.44 101 PRO B C 1
ATOM 3986 O O . PRO B 1 101 ? -9.414 6.812 14.961 1 92.44 101 PRO B O 1
ATOM 3989 N N . GLU B 1 102 ? -10.812 8.539 15.242 1 95.38 102 GLU B N 1
ATOM 3990 C CA . GLU B 1 102 ? -9.727 9.516 15.289 1 95.38 102 GLU B CA 1
ATOM 3991 C C . GLU B 1 102 ? -8.828 9.281 16.5 1 95.38 102 GLU B C 1
ATOM 3993 O O . GLU B 1 102 ? -7.598 9.266 16.375 1 95.38 102 GLU B O 1
ATOM 3998 N N . LEU B 1 103 ? -9.438 9.023 17.578 1 95.62 103 LEU B N 1
ATOM 3999 C CA . LEU B 1 103 ? -8.688 8.867 18.812 1 95.62 103 LEU B CA 1
ATOM 4000 C C . LEU B 1 103 ? -8.023 7.496 18.875 1 95.62 103 LEU B C 1
ATOM 4002 O O . LEU B 1 103 ? -6.98 7.336 19.516 1 95.62 103 LEU B O 1
ATOM 4006 N N . ARG B 1 104 ? -8.609 6.539 18.219 1 95.44 104 ARG B N 1
ATOM 4007 C CA . ARG B 1 104 ? -8.039 5.199 18.172 1 95.44 104 ARG B CA 1
ATOM 4008 C C . ARG B 1 104 ? -6.66 5.219 17.516 1 95.44 104 ARG B C 1
ATOM 4010 O O . ARG B 1 104 ? -5.746 4.52 17.969 1 95.44 104 ARG B O 1
ATOM 4017 N N . ALA B 1 105 ? -6.516 6.012 16.516 1 97.75 105 ALA B N 1
ATOM 4018 C CA . ALA B 1 105 ? -5.273 6.066 15.75 1 97.75 105 ALA B CA 1
ATOM 4019 C C . ALA B 1 105 ? -4.359 7.176 16.266 1 97.75 105 ALA B C 1
ATOM 4021 O O . ALA B 1 105 ? -3.195 7.262 15.867 1 97.75 105 ALA B O 1
ATOM 4022 N N . PHE B 1 106 ? -4.82 8.008 17.172 1 98.19 106 PHE B N 1
ATOM 4023 C CA . PHE B 1 106 ? -4.145 9.227 17.594 1 98.19 106 PHE B CA 1
ATOM 4024 C C . PHE B 1 106 ? -2.779 8.914 18.203 1 98.19 106 PHE B C 1
ATOM 4026 O O . PHE B 1 106 ? -1.81 9.633 17.953 1 98.19 106 PHE B O 1
ATOM 4033 N N . PRO B 1 107 ? -2.629 7.812 18.969 1 98.19 107 PRO B N 1
ATOM 4034 C CA . PRO B 1 107 ? -1.295 7.508 19.5 1 98.19 107 PRO B CA 1
ATOM 4035 C C . PRO B 1 107 ? -0.255 7.328 18.391 1 98.19 107 PRO B C 1
ATOM 4037 O O . PRO B 1 107 ? 0.917 7.664 18.578 1 98.19 107 PRO B O 1
ATOM 4040 N N . ALA B 1 108 ? -0.665 6.781 17.266 1 98.81 108 ALA B N 1
ATOM 4041 C CA . ALA B 1 108 ? 0.262 6.629 16.141 1 98.81 108 ALA B CA 1
ATOM 4042 C C . ALA B 1 108 ? 0.769 7.988 15.664 1 98.81 108 ALA B C 1
ATOM 4044 O O . ALA B 1 108 ? 1.948 8.141 15.336 1 98.81 108 ALA B O 1
ATOM 4045 N N . VAL B 1 109 ? -0.094 8.977 15.633 1 98.88 109 VAL B N 1
ATOM 4046 C CA . VAL B 1 109 ? 0.287 10.336 15.266 1 98.88 109 VAL B CA 1
ATOM 4047 C C . VAL B 1 109 ? 1.306 10.875 16.266 1 98.88 109 VAL B C 1
ATOM 4049 O O . VAL B 1 109 ? 2.346 11.406 15.875 1 98.88 109 VAL B O 1
ATOM 4052 N N . VAL B 1 110 ? 1 10.633 17.5 1 98.88 110 VAL B N 1
ATOM 4053 C CA . VAL B 1 110 ? 1.873 11.133 18.562 1 98.88 110 VAL B CA 1
ATOM 4054 C C . VAL B 1 110 ? 3.242 10.461 18.453 1 98.88 110 VAL B C 1
ATOM 4056 O O . VAL B 1 110 ? 4.273 11.141 18.484 1 98.88 110 VAL B O 1
ATOM 4059 N N . PHE B 1 111 ? 3.264 9.133 18.312 1 98.88 111 PHE B N 1
ATOM 4060 C CA . PHE B 1 111 ? 4.512 8.391 18.188 1 98.88 111 PHE B CA 1
ATOM 4061 C C . PHE B 1 111 ? 5.359 8.938 17.047 1 98.88 111 PHE B C 1
ATOM 4063 O O . PHE B 1 111 ? 6.562 9.148 17.203 1 98.88 111 PHE B O 1
ATOM 4070 N N . GLN B 1 112 ? 4.766 9.18 15.938 1 98.88 112 GLN B N 1
ATOM 4071 C CA . GLN B 1 112 ? 5.523 9.633 14.773 1 98.88 112 GLN B CA 1
ATOM 4072 C C . GLN B 1 112 ? 6.055 11.047 14.977 1 98.88 112 GLN B C 1
ATOM 4074 O O . GLN B 1 112 ? 7.176 11.359 14.578 1 98.88 112 GLN B O 1
ATOM 4079 N N . ILE B 1 113 ? 5.223 11.914 15.562 1 98.88 113 ILE B N 1
ATOM 4080 C CA . ILE B 1 113 ? 5.625 13.289 15.812 1 98.88 113 ILE B CA 1
ATOM 4081 C C . ILE B 1 113 ? 6.824 13.32 16.766 1 98.88 113 ILE B C 1
ATOM 4083 O O . ILE B 1 113 ? 7.828 13.969 16.484 1 98.88 113 ILE B O 1
ATOM 4087 N N . ILE B 1 114 ? 6.746 12.562 17.875 1 98.75 114 ILE B N 1
ATOM 4088 C CA . ILE B 1 114 ? 7.828 12.633 18.844 1 98.75 114 ILE B CA 1
ATOM 4089 C C . ILE B 1 114 ? 9.062 11.914 18.297 1 98.75 114 ILE B C 1
ATOM 4091 O O . ILE B 1 114 ? 10.195 12.312 18.578 1 98.75 114 ILE B O 1
ATOM 4095 N N . ALA B 1 115 ? 8.859 10.844 17.516 1 98.69 115 ALA B N 1
ATOM 4096 C CA . ALA B 1 115 ? 9.992 10.195 16.844 1 98.69 115 ALA B CA 1
ATOM 4097 C C . ALA B 1 115 ? 10.758 11.195 15.984 1 98.69 115 ALA B C 1
ATOM 4099 O O . ALA B 1 115 ? 11.984 11.281 16.078 1 98.69 115 ALA B O 1
ATOM 4100 N N . THR B 1 116 ? 10.086 11.992 15.203 1 98.44 116 THR B N 1
ATOM 4101 C CA . THR B 1 116 ? 10.711 12.953 14.305 1 98.44 116 THR B CA 1
ATOM 4102 C C . THR B 1 116 ? 11.375 14.078 15.086 1 98.44 116 THR B C 1
ATOM 4104 O O . THR B 1 116 ? 12.453 14.547 14.727 1 98.44 116 THR B O 1
ATOM 4107 N N . ALA B 1 117 ? 10.727 14.477 16.156 1 98.12 117 ALA B N 1
ATOM 4108 C CA . ALA B 1 117 ? 11.289 15.547 16.984 1 98.12 117 ALA B CA 1
ATOM 4109 C C . ALA B 1 117 ? 12.633 15.133 17.562 1 98.12 117 ALA B C 1
ATOM 4111 O O . ALA B 1 117 ? 13.547 15.953 17.672 1 98.12 117 ALA B O 1
ATOM 4112 N N . LEU B 1 118 ? 12.773 13.883 17.938 1 97.25 118 LEU B N 1
ATOM 4113 C CA . LEU B 1 118 ? 13.992 13.375 18.547 1 97.25 118 LEU B CA 1
ATOM 4114 C C . LEU B 1 118 ? 15.18 13.508 17.594 1 97.25 118 LEU B C 1
ATOM 4116 O O . LEU B 1 118 ? 16.328 13.555 18.031 1 97.25 118 LEU B O 1
ATOM 4120 N N . LEU B 1 119 ? 14.906 13.586 16.297 1 95.44 119 LEU B N 1
ATOM 4121 C CA . LEU B 1 119 ? 15.969 13.711 15.305 1 95.44 119 LEU B CA 1
ATOM 4122 C C . LEU B 1 119 ? 16.641 15.078 15.383 1 95.44 119 LEU B C 1
ATOM 4124 O O . LEU B 1 119 ? 17.734 15.273 14.852 1 95.44 119 LEU B O 1
ATOM 4128 N N . LEU B 1 120 ? 15.961 16.047 16.047 1 93.31 120 LEU B N 1
ATOM 4129 C CA . LEU B 1 120 ? 16.5 17.406 16.172 1 93.31 120 LEU B CA 1
ATOM 4130 C C . LEU B 1 120 ? 17.516 17.484 17.312 1 93.31 120 LEU B C 1
ATOM 4132 O O . LEU B 1 120 ? 18.266 18.453 17.422 1 93.31 120 LEU B O 1
ATOM 4136 N N . LEU B 1 121 ? 17.484 16.438 18.156 1 92.62 121 LEU B N 1
ATOM 4137 C CA . LEU B 1 121 ? 18.359 16.484 19.344 1 92.62 121 LEU B CA 1
ATOM 4138 C C . LEU B 1 121 ? 19.797 16.109 18.969 1 92.62 121 LEU B C 1
ATOM 4140 O O . LEU B 1 121 ? 20.016 15.219 18.156 1 92.62 121 LEU B O 1
ATOM 4144 N N . PRO B 1 122 ? 20.703 16.781 19.562 1 86.88 122 PRO B N 1
ATOM 4145 C CA . PRO B 1 122 ? 22.109 16.484 19.297 1 86.88 122 PRO B CA 1
ATOM 4146 C C . PRO B 1 122 ? 22.547 15.141 19.859 1 86.88 122 PRO B C 1
ATOM 4148 O O . PRO B 1 122 ? 21.844 14.562 20.688 1 86.88 122 PRO B O 1
ATOM 4151 N N . GLU B 1 123 ? 23.656 14.672 19.391 1 83.38 123 GLU B N 1
ATOM 4152 C CA . GLU B 1 123 ? 24.203 13.398 19.859 1 83.38 123 GLU B CA 1
ATOM 4153 C C . GLU B 1 123 ? 24.703 13.508 21.297 1 83.38 123 GLU B C 1
ATOM 4155 O O . GLU B 1 123 ? 24.734 12.516 22.031 1 83.38 123 GLU B O 1
ATOM 4160 N N . LYS B 1 124 ? 24.984 14.68 21.703 1 83.75 124 LYS B N 1
ATOM 4161 C CA . LYS B 1 124 ? 25.453 14.898 23.062 1 83.75 124 LYS B CA 1
ATOM 4162 C C . LYS B 1 124 ? 24.328 14.703 24.062 1 83.75 124 LYS B C 1
ATOM 4164 O O . LYS B 1 124 ? 23.141 14.82 23.719 1 83.75 124 LYS B O 1
ATOM 4169 N N . PRO B 1 125 ? 24.75 14.273 25.188 1 81.38 125 PRO B N 1
ATOM 4170 C CA . PRO B 1 125 ? 23.719 14.078 26.219 1 81.38 125 PRO B CA 1
ATOM 4171 C C . PRO B 1 125 ? 22.844 15.312 26.422 1 81.38 125 PRO B C 1
ATOM 4173 O O . PRO B 1 125 ? 23.344 16.438 26.328 1 81.38 125 PRO B O 1
ATOM 4176 N N . ASP B 1 126 ? 21.594 15.008 26.547 1 86.69 126 ASP B N 1
ATOM 4177 C CA . ASP B 1 126 ? 20.609 16.047 26.812 1 86.69 126 ASP B CA 1
ATOM 4178 C C . ASP B 1 126 ? 19.984 15.883 28.203 1 86.69 126 ASP B C 1
ATOM 4180 O O . ASP B 1 126 ? 19.438 14.836 28.516 1 86.69 126 ASP B O 1
ATOM 4184 N N . SER B 1 127 ? 20.109 16.781 28.969 1 86.19 127 SER B N 1
ATOM 4185 C CA . SER B 1 127 ? 19.688 16.703 30.359 1 86.19 127 SER B CA 1
ATOM 4186 C C . SER B 1 127 ? 18.203 16.406 30.484 1 86.19 127 SER B C 1
ATOM 4188 O O . SER B 1 127 ? 17.766 15.797 31.469 1 86.19 127 SER B O 1
ATOM 4190 N N . THR B 1 128 ? 17.484 16.766 29.547 1 89.75 128 THR B N 1
ATOM 4191 C CA . THR B 1 128 ? 16.031 16.625 29.625 1 89.75 128 THR B CA 1
ATOM 4192 C C . THR B 1 128 ? 15.594 15.266 29.062 1 89.75 128 THR B C 1
ATOM 4194 O O . THR B 1 128 ? 14.844 14.539 29.719 1 89.75 128 THR B O 1
ATOM 4197 N N . PHE B 1 129 ? 16.141 14.82 27.953 1 93.5 129 PHE B N 1
ATOM 4198 C CA . PHE B 1 129 ? 15.531 13.727 27.219 1 93.5 129 PHE B CA 1
ATOM 4199 C C . PHE B 1 129 ? 16.344 12.445 27.375 1 93.5 129 PHE B C 1
ATOM 4201 O O . PHE B 1 129 ? 15.891 11.367 26.984 1 93.5 129 PHE B O 1
ATOM 4208 N N . ASP B 1 130 ? 17.484 12.477 28 1 91.56 130 ASP B N 1
ATOM 4209 C CA . ASP B 1 130 ? 18.328 11.289 28.141 1 91.56 130 ASP B CA 1
ATOM 4210 C C . ASP B 1 130 ? 17.609 10.211 28.953 1 91.56 130 ASP B C 1
ATOM 4212 O O . ASP B 1 130 ? 17.859 9.016 28.75 1 91.56 130 ASP B O 1
ATOM 4216 N N . SER B 1 131 ? 16.797 10.664 29.797 1 91.25 131 SER B N 1
ATOM 4217 C CA . SER B 1 131 ? 16.078 9.727 30.656 1 91.25 131 SER B CA 1
ATOM 4218 C C . SER B 1 131 ? 15.141 8.844 29.844 1 91.25 131 SER B C 1
ATOM 4220 O O . SER B 1 131 ? 14.656 7.824 30.344 1 91.25 131 SER B O 1
ATOM 4222 N N . LEU B 1 132 ? 14.82 9.258 28.609 1 93.38 132 LEU B N 1
ATOM 4223 C CA . LEU B 1 132 ? 13.922 8.484 27.766 1 93.38 132 LEU B CA 1
ATOM 4224 C C . LEU B 1 132 ? 14.625 7.246 27.219 1 93.38 132 LEU B C 1
ATOM 4226 O O . LEU B 1 132 ? 13.969 6.289 26.797 1 93.38 132 LEU B O 1
ATOM 4230 N N . LYS B 1 133 ? 15.938 7.348 27.234 1 90.81 133 LYS B N 1
ATOM 4231 C CA . LYS B 1 133 ? 16.719 6.203 26.781 1 90.81 133 LYS B CA 1
ATOM 4232 C C . LYS B 1 133 ? 16.656 5.062 27.781 1 90.81 133 LYS B C 1
ATOM 4234 O O . LYS B 1 133 ? 16.734 5.293 29 1 90.81 133 LYS B O 1
ATOM 4239 N N . PHE B 1 134 ? 16.5 3.83 27.359 1 87 134 PHE B N 1
ATOM 4240 C CA . PHE B 1 134 ? 16.312 2.74 28.297 1 87 134 PHE B CA 1
ATOM 4241 C C . PHE B 1 134 ? 17.391 1.675 28.125 1 87 134 PHE B C 1
ATOM 4243 O O . PHE B 1 134 ? 17.344 0.618 28.75 1 87 134 PHE B O 1
ATOM 4250 N N . ALA B 1 135 ? 18.281 1.818 27.25 1 84.44 135 ALA B N 1
ATOM 4251 C CA . ALA B 1 135 ? 19.422 0.918 27.062 1 84.44 135 ALA B CA 1
ATOM 4252 C C . ALA B 1 135 ? 20.734 1.698 26.953 1 84.44 135 ALA B C 1
ATOM 4254 O O . ALA B 1 135 ? 20.75 2.822 26.453 1 84.44 135 ALA B O 1
ATOM 4255 N N . GLY B 1 136 ? 21.75 1.083 27.5 1 81.62 136 GLY B N 1
ATOM 4256 C CA . GLY B 1 136 ? 23.062 1.697 27.406 1 81.62 136 GLY B CA 1
ATOM 4257 C C . GLY B 1 136 ? 23.531 1.882 25.969 1 81.62 136 GLY B C 1
ATOM 4258 O O . GLY B 1 136 ? 23.344 0.999 25.141 1 81.62 136 GLY B O 1
ATOM 4259 N N . GLY B 1 137 ? 24.016 3.094 25.641 1 84.06 137 GLY B N 1
ATOM 4260 C CA . GLY B 1 137 ? 24.562 3.342 24.312 1 84.06 137 GLY B CA 1
ATOM 4261 C C . GLY B 1 137 ? 23.516 3.727 23.297 1 84.06 137 GLY B C 1
ATOM 4262 O O . GLY B 1 137 ? 23.828 3.979 22.125 1 84.06 137 GLY B O 1
ATOM 4263 N N . MET B 1 138 ? 22.312 3.777 23.766 1 89.69 138 MET B N 1
ATOM 4264 C CA . MET B 1 138 ? 21.234 4.137 22.859 1 89.69 138 MET B CA 1
ATOM 4265 C C . MET B 1 138 ? 21.312 5.609 22.469 1 89.69 138 MET B C 1
ATOM 4267 O O . MET B 1 138 ? 21.469 6.477 23.328 1 89.69 138 MET B O 1
ATOM 4271 N N . ARG B 1 139 ? 21.312 5.84 21.203 1 92.25 139 ARG B N 1
ATOM 4272 C CA . ARG B 1 139 ? 21.266 7.207 20.688 1 92.25 139 ARG B CA 1
ATOM 4273 C C . ARG B 1 139 ? 19.812 7.684 20.531 1 92.25 139 ARG B C 1
ATOM 4275 O O . ARG B 1 139 ? 18.891 6.875 20.516 1 92.25 139 ARG B O 1
ATOM 4282 N N . PHE B 1 140 ? 19.531 8.953 20.422 1 94.44 140 PHE B N 1
ATOM 4283 C CA . PHE B 1 140 ? 18.203 9.508 20.203 1 94.44 140 PHE B CA 1
ATOM 4284 C C . PHE B 1 140 ? 17.609 9 18.891 1 94.44 140 PHE B C 1
ATOM 4286 O O . PHE B 1 140 ? 16.391 8.766 18.812 1 94.44 140 PHE B O 1
ATOM 4293 N N . GLU B 1 141 ? 18.391 8.844 17.922 1 93.94 141 GLU B N 1
ATOM 4294 C CA . GLU B 1 141 ? 17.922 8.305 16.656 1 93.94 141 GLU B CA 1
ATOM 4295 C C . GLU B 1 141 ? 17.359 6.895 16.812 1 93.94 141 GLU B C 1
ATOM 4297 O O . GLU B 1 141 ? 16.375 6.535 16.188 1 93.94 141 GLU B O 1
ATOM 4302 N N . ASP B 1 142 ? 18.031 6.094 17.641 1 93.69 142 ASP B N 1
ATOM 4303 C CA . ASP B 1 142 ? 17.547 4.75 17.922 1 93.69 142 ASP B CA 1
ATOM 4304 C C . ASP B 1 142 ? 16.172 4.801 18.594 1 93.69 142 ASP B C 1
ATOM 4306 O O . ASP B 1 142 ? 15.266 4.047 18.234 1 93.69 142 ASP B O 1
ATOM 4310 N N . LEU B 1 143 ? 16.141 5.656 19.578 1 95.44 143 LEU B N 1
ATOM 4311 C CA . LEU B 1 143 ? 14.867 5.844 20.281 1 95.44 143 LEU B CA 1
ATOM 4312 C C . LEU B 1 143 ? 13.789 6.32 19.312 1 95.44 143 LEU B C 1
ATOM 4314 O O . LEU B 1 143 ? 12.641 5.875 19.391 1 95.44 143 LEU B O 1
ATOM 4318 N N . ALA B 1 144 ? 14.148 7.199 18.422 1 97.81 144 ALA B N 1
ATOM 4319 C CA . ALA B 1 144 ? 13.219 7.707 17.422 1 97.81 144 ALA B CA 1
ATOM 4320 C C . ALA B 1 144 ? 12.688 6.574 16.547 1 97.81 144 ALA B C 1
ATOM 4322 O O . ALA B 1 144 ? 11.484 6.508 16.266 1 97.81 144 ALA B O 1
ATOM 4323 N N . VAL B 1 145 ? 13.555 5.695 16.156 1 96.88 145 VAL B N 1
ATOM 4324 C CA . VAL B 1 145 ? 13.156 4.555 15.328 1 96.88 145 VAL B CA 1
ATOM 4325 C C . VAL B 1 145 ? 12.172 3.678 16.109 1 96.88 145 VAL B C 1
ATOM 4327 O O . VAL B 1 145 ? 11.172 3.221 15.555 1 96.88 145 VAL B O 1
ATOM 4330 N N . GLU B 1 146 ? 12.406 3.477 17.359 1 96.06 146 GLU B N 1
ATOM 4331 C CA . GLU B 1 146 ? 11.523 2.678 18.203 1 96.06 146 GLU B CA 1
ATOM 4332 C C . GLU B 1 146 ? 10.133 3.303 18.297 1 96.06 146 GLU B C 1
ATOM 4334 O O . GLU B 1 146 ? 9.125 2.6 18.203 1 96.06 146 GLU B O 1
ATOM 4339 N N . TYR B 1 147 ? 10.109 4.594 18.516 1 98.31 147 TYR B N 1
ATOM 4340 C CA . TYR B 1 147 ? 8.828 5.281 18.578 1 98.31 147 TYR B CA 1
ATOM 4341 C C . TYR B 1 147 ? 8.086 5.195 17.25 1 98.31 147 TYR B C 1
ATOM 4343 O O . TYR B 1 147 ? 6.879 4.945 17.219 1 98.31 147 TYR B O 1
ATOM 4351 N N . SER B 1 148 ? 8.773 5.406 16.125 1 98.56 148 SER B N 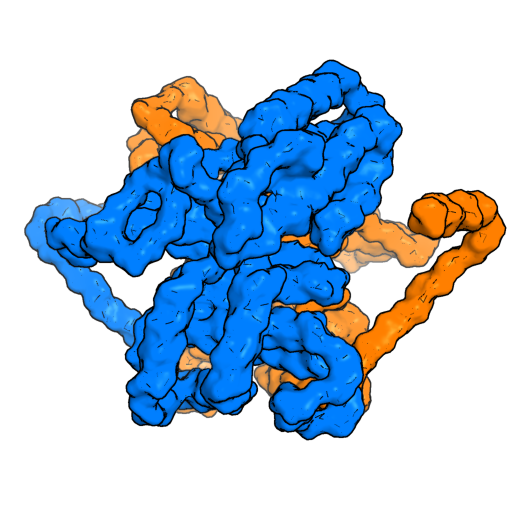1
ATOM 4352 C CA . SER B 1 148 ? 8.148 5.297 14.82 1 98.56 148 SER B CA 1
ATOM 4353 C C . SER B 1 148 ? 7.57 3.902 14.594 1 98.56 148 SER B C 1
ATOM 4355 O O . SER B 1 148 ? 6.457 3.756 14.094 1 98.56 148 SER B O 1
ATOM 4357 N N . GLU B 1 149 ? 8.312 2.9 15.023 1 97.12 149 GLU B N 1
ATOM 4358 C CA . GLU B 1 149 ? 7.848 1.521 14.898 1 97.12 149 GLU B CA 1
ATOM 4359 C C . GLU B 1 149 ? 6.613 1.271 15.766 1 97.12 149 GLU B C 1
ATOM 4361 O O . GLU B 1 149 ? 5.699 0.554 15.352 1 97.12 149 GLU B O 1
ATOM 4366 N N . SER B 1 150 ? 6.609 1.816 16.906 1 97.88 150 SER B N 1
ATOM 4367 C CA . SER B 1 150 ? 5.438 1.691 17.766 1 97.88 150 SER B CA 1
ATOM 4368 C C . SER B 1 150 ? 4.215 2.346 17.125 1 97.88 150 SER B C 1
ATOM 4370 O O . SER B 1 150 ? 3.105 1.818 17.219 1 97.88 150 SER B O 1
ATOM 4372 N N . GLY B 1 151 ? 4.438 3.527 16.562 1 98.56 151 GLY B N 1
ATOM 4373 C CA . GLY B 1 151 ? 3.346 4.16 15.828 1 98.56 151 GLY B CA 1
ATOM 4374 C C . GLY B 1 151 ? 2.762 3.279 14.742 1 98.56 151 GLY B C 1
ATOM 4375 O O . GLY B 1 151 ? 1.541 3.172 14.609 1 98.56 151 GLY B O 1
ATOM 4376 N N . GLN B 1 152 ? 3.654 2.654 13.992 1 97.94 152 GLN B N 1
ATOM 4377 C CA . GLN B 1 152 ? 3.197 1.755 12.938 1 97.94 152 GLN B CA 1
ATOM 4378 C C . GLN B 1 152 ? 2.48 0.541 13.523 1 97.94 152 GLN B C 1
ATOM 4380 O O . GLN B 1 152 ? 1.504 0.054 12.945 1 97.94 152 GLN B O 1
ATOM 4385 N N . ALA B 1 153 ? 3.004 0.065 14.594 1 96.88 153 ALA B N 1
ATOM 4386 C CA . ALA B 1 153 ? 2.402 -1.1 15.242 1 96.88 153 ALA B CA 1
ATOM 4387 C C . ALA B 1 153 ? 0.956 -0.822 15.633 1 96.88 153 ALA B C 1
ATOM 4389 O O . ALA B 1 153 ? 0.104 -1.712 15.562 1 96.88 153 ALA B O 1
ATOM 4390 N N . VAL B 1 154 ? 0.645 0.378 16.094 1 97.31 154 VAL B N 1
ATOM 4391 C CA . VAL B 1 154 ? -0.723 0.767 16.422 1 97.31 154 VAL B CA 1
ATOM 4392 C C . VAL B 1 154 ? -1.619 0.588 15.203 1 97.31 154 VAL B C 1
ATOM 4394 O O . VAL B 1 154 ? -2.688 -0.023 15.289 1 97.31 154 VAL B O 1
ATOM 4397 N N . LEU B 1 155 ? -1.163 1.097 14.109 1 97.31 155 LEU B N 1
ATOM 4398 C CA . LEU B 1 155 ? -1.971 1.065 12.891 1 97.31 155 LEU B CA 1
ATOM 4399 C C . LEU B 1 155 ? -2.125 -0.362 12.375 1 97.31 155 LEU B C 1
ATOM 4401 O O . LEU B 1 155 ? -3.191 -0.738 11.883 1 97.31 155 LEU B O 1
ATOM 4405 N N . ASP B 1 156 ? -1.023 -1.081 12.461 1 94.25 156 ASP B N 1
ATOM 4406 C CA . ASP B 1 156 ? -1.093 -2.48 12.047 1 94.25 156 ASP B CA 1
ATOM 4407 C C . ASP B 1 156 ? -2.137 -3.24 12.867 1 94.25 156 ASP B C 1
ATOM 4409 O O . ASP B 1 156 ? -2.873 -4.066 12.32 1 94.25 156 ASP B O 1
ATOM 4413 N N . LEU B 1 157 ? -2.092 -2.977 14.094 1 93.75 157 LEU B N 1
ATOM 4414 C CA . LEU B 1 157 ? -3.02 -3.637 15.008 1 93.75 157 LEU B CA 1
ATOM 4415 C C . LEU B 1 157 ? -4.465 -3.281 14.664 1 93.75 157 LEU B C 1
ATOM 4417 O O . LEU B 1 157 ? -5.344 -4.145 14.703 1 93.75 157 LEU B O 1
ATOM 4421 N N . LEU B 1 158 ? -4.73 -2.064 14.359 1 94.38 158 LEU B N 1
ATOM 4422 C CA . LEU B 1 158 ? -6.082 -1.581 14.094 1 94.38 158 LEU B CA 1
ATOM 4423 C C . LEU B 1 158 ? -6.578 -2.07 12.734 1 94.38 158 LEU B C 1
ATOM 4425 O O . LEU B 1 158 ? -7.781 -2.256 12.539 1 94.38 158 LEU B O 1
ATOM 4429 N N . GLY B 1 159 ? -5.664 -2.23 11.781 1 92.69 159 GLY B N 1
ATOM 4430 C CA . GLY B 1 159 ? -6.055 -2.703 10.461 1 92.69 159 GLY B CA 1
ATOM 4431 C C . GLY B 1 159 ? -6.738 -1.638 9.625 1 92.69 159 GLY B C 1
ATOM 4432 O O . GLY B 1 159 ? -6.516 -0.443 9.828 1 92.69 159 GLY B O 1
ATOM 4433 N N . LYS B 1 160 ? -7.645 -2.082 8.656 1 95 160 LYS B N 1
ATOM 4434 C CA . LYS B 1 160 ? -8.188 -1.151 7.672 1 95 160 LYS B CA 1
ATOM 4435 C C . LYS B 1 160 ? -9.68 -0.944 7.875 1 95 160 LYS B C 1
ATOM 4437 O O . LYS B 1 160 ? -10.32 -0.218 7.113 1 95 160 LYS B O 1
ATOM 4442 N N . LYS B 1 161 ? -10.422 -1.453 8.766 1 88.44 161 LYS B N 1
ATOM 4443 C CA . LYS B 1 161 ? -11.875 -1.419 8.922 1 88.44 161 LYS B CA 1
ATOM 4444 C C . LYS B 1 161 ? -12.328 -0.069 9.469 1 88.44 161 LYS B C 1
ATOM 4446 O O . LYS B 1 161 ? -13.406 0.42 9.102 1 88.44 161 LYS B O 1
ATOM 4451 N N . ASN B 1 162 ? -11.586 0.724 10.211 1 89 162 ASN B N 1
ATOM 4452 C CA . ASN B 1 162 ? -11.969 2.002 10.805 1 89 162 ASN B CA 1
ATOM 4453 C C . ASN B 1 162 ? -10.867 3.047 10.633 1 89 162 ASN B C 1
ATOM 4455 O O . ASN B 1 162 ? -10.414 3.646 11.609 1 89 162 ASN B O 1
ATOM 4459 N N . LEU B 1 163 ? -10.781 3.258 9.359 1 96.31 163 LEU B N 1
ATOM 4460 C CA . LEU B 1 163 ? -9.758 4.242 9.031 1 96.31 163 LEU B CA 1
ATOM 4461 C C . LEU B 1 163 ? -10.227 5.652 9.367 1 96.31 163 LEU B C 1
ATOM 4463 O O . LEU B 1 163 ? -11.43 5.922 9.391 1 96.31 163 LEU B O 1
ATOM 4467 N N . SER B 1 164 ? -9.336 6.5 9.695 1 97.62 164 SER B N 1
ATOM 4468 C CA . SER B 1 164 ? -9.609 7.902 10.008 1 97.62 164 SER B CA 1
ATOM 4469 C C . SER B 1 164 ? -8.555 8.82 9.406 1 97.62 164 SER B C 1
ATOM 4471 O O . SER B 1 164 ? -7.555 8.344 8.852 1 97.62 164 SER B O 1
ATOM 4473 N N . LEU B 1 165 ? -8.797 10.094 9.445 1 98.19 165 LEU B N 1
ATOM 4474 C CA . LEU B 1 165 ? -7.805 11.062 8.984 1 98.19 165 LEU B CA 1
ATOM 4475 C C . LEU B 1 165 ? -6.52 10.953 9.797 1 98.19 165 LEU B C 1
ATOM 4477 O O . LEU B 1 165 ? -5.426 11.125 9.258 1 98.19 165 LEU B O 1
ATOM 4481 N N . SER B 1 166 ? -6.676 10.617 11.078 1 98.38 166 SER B N 1
ATOM 4482 C CA . SER B 1 166 ? -5.512 10.422 11.938 1 98.38 166 SER B CA 1
ATOM 4483 C C . SER B 1 166 ? -4.641 9.273 11.43 1 98.38 166 SER B C 1
ATOM 4485 O O . SER B 1 166 ? -3.412 9.344 11.5 1 98.38 166 SER B O 1
ATOM 4487 N N . THR B 1 167 ? -5.281 8.227 10.914 1 98.62 167 THR B N 1
ATOM 4488 C CA . THR B 1 167 ? -4.539 7.109 10.336 1 98.62 167 THR B CA 1
ATOM 4489 C C . THR B 1 167 ? -3.682 7.578 9.164 1 98.62 167 THR B C 1
ATOM 4491 O O . THR B 1 167 ? -2.492 7.262 9.094 1 98.62 167 THR B O 1
ATOM 4494 N N . VAL B 1 168 ? -4.285 8.344 8.289 1 98.81 168 VAL B N 1
ATOM 4495 C CA . VAL B 1 168 ? -3.6 8.836 7.094 1 98.81 168 VAL B CA 1
ATOM 4496 C C . VAL B 1 168 ? -2.473 9.781 7.496 1 98.81 168 VAL B C 1
ATOM 4498 O O . VAL B 1 168 ? -1.365 9.703 6.957 1 98.81 168 VAL B O 1
ATOM 4501 N N . GLN B 1 169 ? -2.742 10.617 8.461 1 98.81 169 GLN B N 1
ATOM 4502 C CA . GLN B 1 169 ? -1.723 11.539 8.938 1 98.81 169 GLN B CA 1
ATOM 4503 C C . GLN B 1 169 ? -0.544 10.789 9.555 1 98.81 169 GLN B C 1
ATOM 4505 O O . GLN B 1 169 ? 0.613 11.148 9.32 1 98.81 169 GLN B O 1
ATOM 4510 N N . ALA B 1 170 ? -0.885 9.797 10.352 1 98.81 170 ALA B N 1
ATOM 4511 C CA . ALA B 1 170 ? 0.179 9.008 10.969 1 98.81 170 ALA B CA 1
ATOM 4512 C C . ALA B 1 170 ? 1.06 8.352 9.914 1 98.81 170 ALA B C 1
ATOM 4514 O O . ALA B 1 170 ? 2.283 8.305 10.055 1 98.81 170 ALA B O 1
ATOM 4515 N N . GLN B 1 171 ? 0.474 7.863 8.898 1 98.75 171 GLN B N 1
ATOM 4516 C CA . GLN B 1 171 ? 1.233 7.234 7.82 1 98.75 171 GLN B CA 1
ATOM 4517 C C . GLN B 1 171 ? 2.111 8.25 7.098 1 98.75 171 GLN B C 1
ATOM 4519 O O . GLN B 1 171 ? 3.27 7.969 6.785 1 98.75 171 GLN B O 1
ATOM 4524 N N . PHE B 1 172 ? 1.591 9.422 6.84 1 98.75 172 PHE B N 1
ATOM 4525 C CA . PHE B 1 172 ? 2.416 10.453 6.211 1 98.75 172 PHE B CA 1
ATOM 4526 C C . PHE B 1 172 ? 3.6 10.812 7.102 1 98.75 172 PHE B C 1
ATOM 4528 O O . PHE B 1 172 ? 4.723 10.969 6.617 1 98.75 172 PHE B O 1
ATOM 4535 N N . LEU B 1 173 ? 3.242 10.977 8.344 1 98.81 173 LEU B N 1
ATOM 4536 C CA . LEU B 1 173 ? 4.293 11.336 9.289 1 98.81 173 LEU B CA 1
ATOM 4537 C C . LEU B 1 173 ? 5.379 10.266 9.336 1 98.81 173 LEU B C 1
ATOM 4539 O O . LEU B 1 173 ? 6.566 10.578 9.438 1 98.81 173 LEU B O 1
ATOM 4543 N N . ARG B 1 174 ? 4.984 9.062 9.25 1 98.75 174 ARG B N 1
ATOM 4544 C CA . ARG B 1 174 ? 5.973 7.984 9.195 1 98.75 174 ARG B CA 1
ATOM 4545 C C . ARG B 1 174 ? 6.797 8.062 7.918 1 98.75 174 ARG B C 1
ATOM 4547 O O . ARG B 1 174 ? 8.016 7.863 7.945 1 98.75 174 ARG B O 1
ATOM 4554 N N . ALA B 1 175 ? 6.156 8.32 6.828 1 98.31 175 ALA B N 1
ATOM 4555 C CA . ALA B 1 175 ? 6.883 8.5 5.574 1 98.31 175 ALA B CA 1
ATOM 4556 C C . ALA B 1 175 ? 7.895 9.633 5.684 1 98.31 175 ALA B C 1
ATOM 4558 O O . ALA B 1 175 ? 9.031 9.516 5.211 1 98.31 175 ALA B O 1
ATOM 4559 N N . SER B 1 176 ? 7.465 10.688 6.305 1 96.69 176 SER B N 1
ATOM 4560 C CA . SER B 1 176 ? 8.352 11.828 6.52 1 96.69 176 SER B CA 1
ATOM 4561 C C . SER B 1 176 ? 9.539 11.445 7.391 1 96.69 176 SER B C 1
ATOM 4563 O O . SER B 1 176 ? 10.664 11.883 7.141 1 96.69 176 SER B O 1
ATOM 4565 N N . PHE B 1 177 ? 9.266 10.656 8.422 1 97.62 177 PHE B N 1
ATOM 4566 C CA . PHE B 1 177 ? 10.328 10.156 9.281 1 97.62 177 PHE B CA 1
ATOM 4567 C C . PHE B 1 177 ? 11.344 9.359 8.477 1 97.62 177 PHE B C 1
ATOM 4569 O O . PHE B 1 177 ? 12.555 9.539 8.648 1 97.62 177 PHE B O 1
ATOM 4576 N N . HIS B 1 178 ? 10.867 8.5 7.562 1 96.94 178 HIS B N 1
ATOM 4577 C CA . HIS B 1 178 ? 11.742 7.727 6.688 1 96.94 178 HIS B CA 1
ATOM 4578 C C . HIS B 1 178 ? 12.602 8.641 5.816 1 96.94 178 HIS B C 1
ATOM 4580 O O . HIS B 1 178 ? 13.797 8.391 5.641 1 96.94 178 HIS B O 1
ATOM 4586 N N . LYS B 1 179 ? 12.016 9.586 5.305 1 92.5 179 LYS B N 1
ATOM 4587 C CA . LYS B 1 179 ? 12.75 10.523 4.457 1 92.5 179 LYS B CA 1
ATOM 4588 C C . LYS B 1 179 ? 13.836 11.242 5.246 1 92.5 179 LYS B C 1
ATOM 4590 O O . LYS B 1 179 ? 14.969 11.359 4.785 1 92.5 179 LYS B O 1
ATOM 4595 N N . PHE B 1 180 ? 13.445 11.664 6.469 1 90.25 180 PHE B N 1
ATOM 4596 C CA . PHE B 1 180 ? 14.398 12.398 7.305 1 90.25 180 PHE B CA 1
ATOM 4597 C C . PHE B 1 180 ? 15.547 11.492 7.734 1 90.25 180 PHE B C 1
ATOM 4599 O O . PHE B 1 180 ? 16.625 11.969 8.078 1 90.25 180 PHE B O 1
ATOM 4606 N N . THR B 1 181 ? 15.344 10.227 7.703 1 92.31 181 THR B N 1
ATOM 4607 C CA . THR B 1 181 ? 16.391 9.266 8.055 1 92.31 181 THR B CA 1
ATOM 4608 C C . THR B 1 181 ? 16.969 8.617 6.809 1 92.31 181 THR B C 1
ATOM 4610 O O . THR B 1 181 ? 17.5 7.504 6.875 1 92.31 181 THR B O 1
ATOM 4613 N N . ALA B 1 182 ? 16.75 9.188 5.605 1 90.38 182 ALA B N 1
ATOM 4614 C CA . ALA B 1 182 ? 17.344 8.859 4.309 1 90.38 182 ALA B CA 1
ATOM 4615 C C . ALA B 1 182 ? 16.875 7.488 3.822 1 90.38 182 ALA B C 1
ATOM 4617 O O . ALA B 1 182 ? 17.641 6.766 3.178 1 90.38 182 ALA B O 1
ATOM 4618 N N . LYS B 1 183 ? 15.742 7.133 4.238 1 94.56 183 LYS B N 1
ATOM 4619 C CA . LYS B 1 183 ? 15.133 5.887 3.773 1 94.56 183 LYS B CA 1
ATOM 4620 C C . LYS B 1 183 ? 14.016 6.16 2.777 1 94.56 183 LYS B C 1
ATOM 4622 O O . LYS B 1 183 ? 12.844 5.895 3.064 1 94.56 183 LYS B O 1
ATOM 4627 N N . VAL B 1 184 ? 14.359 6.512 1.57 1 93.31 184 VAL B N 1
ATOM 4628 C CA . VAL B 1 184 ? 13.422 7.016 0.57 1 93.31 184 VAL B CA 1
ATOM 4629 C C . VAL B 1 184 ? 12.523 5.879 0.082 1 93.31 184 VAL B C 1
ATOM 4631 O O . VAL B 1 184 ? 11.336 6.082 -0.168 1 93.31 184 VAL B O 1
ATOM 4634 N N . THR B 1 185 ? 13.078 4.68 -0.083 1 95.75 185 THR B N 1
ATOM 4635 C CA . THR B 1 185 ? 12.273 3.549 -0.537 1 95.75 185 THR B CA 1
ATOM 4636 C C . THR B 1 185 ? 11.18 3.221 0.475 1 95.75 185 THR B C 1
ATOM 4638 O O . THR B 1 185 ? 10.039 2.961 0.098 1 95.75 185 THR B O 1
ATOM 4641 N N . ASP B 1 186 ? 11.547 3.281 1.781 1 96.5 186 ASP B N 1
ATOM 4642 C CA . ASP B 1 186 ? 10.555 3.068 2.83 1 96.5 186 ASP B CA 1
ATOM 4643 C C . ASP B 1 186 ? 9.461 4.133 2.771 1 96.5 186 ASP B C 1
ATOM 4645 O O . ASP B 1 186 ? 8.281 3.826 2.957 1 96.5 186 ASP B O 1
ATOM 4649 N N . ALA B 1 187 ? 9.914 5.352 2.57 1 97.31 187 ALA B N 1
ATOM 4650 C CA . ALA B 1 187 ? 8.945 6.438 2.436 1 97.31 187 ALA B CA 1
ATOM 4651 C C . ALA B 1 187 ? 8.008 6.191 1.257 1 97.31 187 ALA B C 1
ATOM 4653 O O . ALA B 1 187 ? 6.801 6.402 1.366 1 97.31 187 ALA B O 1
ATOM 4654 N N . TRP B 1 188 ? 8.57 5.711 0.167 1 97.31 188 TRP B N 1
ATOM 4655 C CA . TRP B 1 188 ? 7.816 5.398 -1.045 1 97.31 188 TRP B CA 1
ATOM 4656 C C . TRP B 1 188 ? 6.754 4.336 -0.77 1 97.31 188 TRP B C 1
ATOM 4658 O O . TRP B 1 188 ? 5.598 4.488 -1.168 1 97.31 188 TRP B O 1
ATOM 4668 N N . HIS B 1 189 ? 7.078 3.316 -0.039 1 97.81 189 HIS B N 1
ATOM 4669 C CA . HIS B 1 189 ? 6.133 2.275 0.353 1 97.81 189 HIS B CA 1
ATOM 4670 C C . HIS B 1 189 ? 5.051 2.832 1.271 1 97.81 189 HIS B C 1
ATOM 4672 O O . HIS B 1 189 ? 3.865 2.557 1.077 1 97.81 189 HIS B O 1
ATOM 4678 N N . THR B 1 190 ? 5.457 3.578 2.232 1 98.19 190 THR B N 1
ATOM 4679 C CA . THR B 1 190 ? 4.547 4.078 3.256 1 98.19 190 THR B CA 1
ATOM 4680 C C . THR B 1 190 ? 3.566 5.086 2.658 1 98.19 190 THR B C 1
ATOM 4682 O O . THR B 1 190 ? 2.389 5.105 3.021 1 98.19 190 THR B O 1
ATOM 4685 N N . ILE B 1 191 ? 4.027 5.906 1.741 1 98.31 191 ILE B N 1
ATOM 4686 C CA . ILE B 1 191 ? 3.166 6.891 1.092 1 98.31 191 ILE B CA 1
ATOM 4687 C C . ILE B 1 191 ? 2.092 6.18 0.274 1 98.31 191 ILE B C 1
ATOM 4689 O O . ILE B 1 191 ? 0.942 6.621 0.228 1 98.31 191 ILE B O 1
ATOM 4693 N N . ALA B 1 192 ? 2.479 5.148 -0.377 1 97.94 192 ALA B N 1
ATOM 4694 C CA . ALA B 1 192 ? 1.503 4.383 -1.146 1 97.94 192 ALA B CA 1
ATOM 4695 C C . ALA B 1 192 ? 0.375 3.875 -0.253 1 97.94 192 ALA B C 1
ATOM 4697 O O . ALA B 1 192 ? -0.799 3.949 -0.623 1 97.94 192 ALA B O 1
ATOM 4698 N N . ILE B 1 193 ? 0.784 3.375 0.879 1 97.88 193 ILE B N 1
ATOM 4699 C CA . ILE B 1 193 ? -0.203 2.891 1.838 1 97.88 193 ILE B CA 1
ATOM 4700 C C . ILE B 1 193 ? -1.096 4.047 2.287 1 97.88 193 ILE B C 1
ATOM 4702 O O . ILE B 1 193 ? -2.32 3.904 2.348 1 97.88 193 ILE B O 1
ATOM 4706 N N . ALA B 1 194 ? -0.519 5.156 2.572 1 98.62 194 ALA B N 1
ATOM 4707 C CA . ALA B 1 194 ? -1.26 6.332 3.021 1 98.62 194 ALA B CA 1
ATOM 4708 C C . ALA B 1 194 ? -2.262 6.785 1.965 1 98.62 194 ALA B C 1
ATOM 4710 O O . ALA B 1 194 ? -3.389 7.164 2.293 1 98.62 194 ALA B O 1
ATOM 4711 N N . ILE B 1 195 ? -1.841 6.77 0.727 1 98.44 195 ILE B N 1
ATOM 4712 C CA . ILE B 1 195 ? -2.709 7.184 -0.37 1 98.44 195 ILE B CA 1
ATOM 4713 C C . ILE B 1 195 ? -3.908 6.242 -0.462 1 98.44 195 ILE B C 1
ATOM 4715 O O . ILE B 1 195 ? -5.047 6.695 -0.612 1 98.44 195 ILE B O 1
ATOM 4719 N N . ARG B 1 196 ? -3.641 5.004 -0.331 1 97.94 196 ARG B N 1
ATOM 4720 C CA . ARG B 1 196 ? -4.723 4.027 -0.409 1 97.94 196 ARG B CA 1
ATOM 4721 C C . ARG B 1 196 ? -5.703 4.199 0.747 1 97.94 196 ARG B C 1
ATOM 4723 O O . ARG B 1 196 ? -6.918 4.105 0.558 1 97.94 196 ARG B O 1
ATOM 4730 N N . ASP B 1 197 ? -5.18 4.398 1.922 1 98.31 197 ASP B N 1
ATOM 4731 C CA . ASP B 1 197 ? -6.035 4.699 3.066 1 98.31 197 ASP B CA 1
ATOM 4732 C C . ASP B 1 197 ? -6.883 5.941 2.807 1 98.31 197 ASP B C 1
ATOM 4734 O O . ASP B 1 197 ? -8.078 5.957 3.107 1 98.31 197 ASP B O 1
ATOM 4738 N N . ALA B 1 198 ? -6.293 6.961 2.299 1 98.62 198 ALA B N 1
ATOM 4739 C CA . ALA B 1 198 ? -6.996 8.211 2.006 1 98.62 198 ALA B CA 1
ATOM 4740 C C . ALA B 1 198 ? -8.094 7.988 0.967 1 98.62 198 ALA B C 1
ATOM 4742 O O . ALA B 1 198 ? -9.18 8.555 1.077 1 98.62 198 ALA B O 1
ATOM 4743 N N . GLN B 1 199 ? -7.766 7.211 -0.037 1 97.56 199 GLN B N 1
ATOM 4744 C CA . GLN B 1 199 ? -8.75 6.891 -1.066 1 97.56 199 GLN B CA 1
ATOM 4745 C C . GLN B 1 199 ? -9.906 6.086 -0.486 1 97.56 199 GLN B C 1
ATOM 4747 O O . GLN B 1 199 ? -11.062 6.27 -0.891 1 97.56 199 GLN B O 1
ATOM 4752 N N . ASP B 1 200 ? -9.555 5.219 0.428 1 97.5 200 ASP B N 1
ATOM 4753 C CA . ASP B 1 200 ? -10.586 4.461 1.127 1 97.5 200 ASP B CA 1
ATOM 4754 C C . ASP B 1 200 ? -11.516 5.391 1.902 1 97.5 200 ASP B C 1
ATOM 4756 O O . ASP B 1 200 ? -12.711 5.117 2.021 1 97.5 200 ASP B O 1
ATOM 4760 N N . LEU B 1 201 ? -11.016 6.531 2.357 1 97.62 201 LEU B N 1
ATOM 4761 C CA . LEU B 1 201 ? -11.789 7.523 3.098 1 97.62 201 LEU B CA 1
ATOM 4762 C C . LEU B 1 201 ? -12.531 8.453 2.148 1 97.62 201 LEU B C 1
ATOM 4764 O O . LEU B 1 201 ? -13.242 9.359 2.59 1 97.62 201 LEU B O 1
ATOM 4768 N N . GLY B 1 202 ? -12.281 8.297 0.863 1 96.75 202 GLY B N 1
ATOM 4769 C CA . GLY B 1 202 ? -12.977 9.102 -0.134 1 96.75 202 GLY B CA 1
ATOM 4770 C C . GLY B 1 202 ? -12.312 10.438 -0.391 1 96.75 202 GLY B C 1
ATOM 4771 O O . GLY B 1 202 ? -12.938 11.344 -0.949 1 96.75 202 GLY B O 1
ATOM 4772 N N . MET B 1 203 ? -11.07 10.617 -0.046 1 97.94 203 MET B N 1
ATOM 4773 C CA . MET B 1 203 ? -10.398 11.914 -0.126 1 97.94 203 MET B CA 1
ATOM 4774 C C . MET B 1 203 ? -9.953 12.211 -1.554 1 97.94 203 MET B C 1
ATOM 4776 O O . MET B 1 203 ? -9.508 13.32 -1.853 1 97.94 203 MET B O 1
ATOM 4780 N N . HIS B 1 204 ? -10.094 11.25 -2.457 1 95.75 204 HIS B N 1
ATOM 4781 C CA . HIS B 1 204 ? -9.57 11.375 -3.812 1 95.75 204 HIS B CA 1
ATOM 4782 C C . HIS B 1 204 ? -10.578 12.055 -4.734 1 95.75 204 HIS B C 1
ATOM 4784 O O . HIS B 1 204 ? -10.281 12.305 -5.906 1 95.75 204 HIS B O 1
ATOM 4790 N N . ARG B 1 205 ? -11.742 12.406 -4.18 1 94.19 205 ARG B N 1
ATOM 4791 C CA . ARG B 1 205 ? -12.781 13.008 -5.004 1 94.19 205 ARG B CA 1
ATOM 4792 C C . ARG B 1 205 ? -13.602 14.016 -4.203 1 94.19 205 ARG B C 1
ATOM 4794 O O . ARG B 1 205 ? -13.992 13.734 -3.066 1 94.19 205 ARG B O 1
ATOM 4801 N N . ASP B 1 206 ? -14 15.07 -4.844 1 95.56 206 ASP B N 1
ATOM 4802 C CA . ASP B 1 206 ? -14.773 16.109 -4.18 1 95.56 206 ASP B CA 1
ATOM 4803 C C . ASP B 1 206 ? -16.172 15.633 -3.836 1 95.56 206 ASP B C 1
ATOM 4805 O O . ASP B 1 206 ? -16.734 16.016 -2.809 1 95.56 206 ASP B O 1
ATOM 4809 N N . SER B 1 207 ? -16.703 14.773 -4.691 1 93.06 207 SER B N 1
ATOM 4810 C CA . SER B 1 207 ? -18.062 14.305 -4.512 1 93.06 207 SER B CA 1
ATOM 4811 C C . SER B 1 207 ? 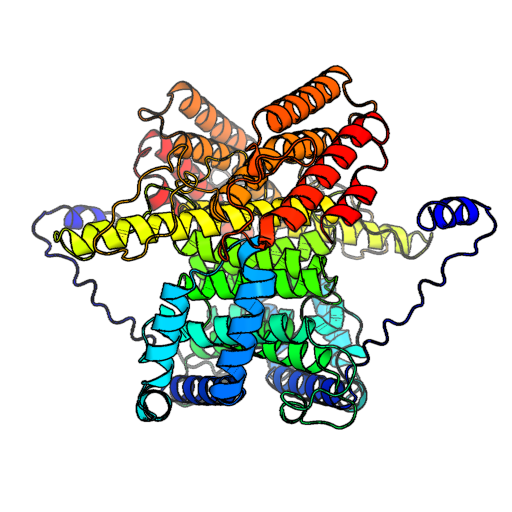-18.203 13.469 -3.244 1 93.06 207 SER B C 1
ATOM 4813 O O . SER B 1 207 ? -19.312 13.203 -2.781 1 93.06 207 SER B O 1
ATOM 4815 N N . LEU B 1 208 ? -17.094 13.062 -2.697 1 95.19 208 LEU B N 1
ATOM 4816 C CA . LEU B 1 208 ? -17.109 12.211 -1.51 1 95.19 208 LEU B CA 1
ATOM 4817 C C . LEU B 1 208 ? -16.75 13.016 -0.264 1 95.19 208 LEU B C 1
ATOM 4819 O O . LEU B 1 208 ? -16.516 12.438 0.802 1 95.19 208 LEU B O 1
ATOM 4823 N N . ASP B 1 209 ? -16.703 14.328 -0.363 1 96.56 209 ASP B N 1
ATOM 4824 C CA . ASP B 1 209 ? -16.469 15.172 0.804 1 96.56 209 ASP B CA 1
ATOM 4825 C C . ASP B 1 209 ? -17.516 14.914 1.889 1 96.56 209 ASP B C 1
ATOM 4827 O O . ASP B 1 209 ? -18.672 14.672 1.586 1 96.56 209 ASP B O 1
ATOM 4831 N N . PRO B 1 210 ? -17.094 15.016 3.16 1 96.88 210 PRO B N 1
ATOM 4832 C CA . PRO B 1 210 ? -18.062 14.789 4.238 1 96.88 210 PRO B CA 1
ATOM 4833 C C . PRO B 1 210 ? -19.141 15.875 4.305 1 96.88 210 PRO B C 1
ATOM 4835 O O . PRO B 1 210 ? -18.906 17 3.863 1 96.88 210 PRO B O 1
ATOM 4838 N N . ARG B 1 211 ? -20.234 15.508 4.91 1 96.94 211 ARG B N 1
ATOM 4839 C CA . ARG B 1 211 ? -21.344 16.438 5.152 1 96.94 211 ARG B CA 1
ATOM 4840 C C . ARG B 1 211 ? -21.328 16.938 6.594 1 96.94 211 ARG B C 1
ATOM 4842 O O . ARG B 1 211 ? -20.781 16.266 7.48 1 96.94 211 ARG B O 1
ATOM 4849 N N . PRO B 1 212 ? -21.875 18.094 6.734 1 96.75 212 PRO B N 1
ATOM 4850 C CA . PRO B 1 212 ? -21.938 18.578 8.117 1 96.75 212 PRO B CA 1
ATOM 4851 C C . PRO B 1 212 ? -22.766 17.688 9.023 1 96.75 212 PRO B C 1
ATOM 4853 O O . PRO B 1 212 ? -23.688 17.016 8.547 1 96.75 212 PRO B O 1
ATOM 4856 N N . LYS B 1 213 ? -22.469 17.734 10.297 1 94.81 213 LYS B N 1
ATOM 4857 C CA . LYS B 1 213 ? -23.188 16.922 11.281 1 94.81 213 LYS B CA 1
ATOM 4858 C C . LYS B 1 213 ? -24.656 17.328 11.359 1 94.81 213 LYS B C 1
ATOM 4860 O O . LYS B 1 213 ? -25.531 16.484 11.547 1 94.81 213 LYS B O 1
ATOM 4865 N N . ASP B 1 214 ? -24.859 18.625 11.344 1 95.5 214 ASP B N 1
ATOM 4866 C CA . ASP B 1 214 ? -26.203 19.188 11.352 1 95.5 214 ASP B CA 1
ATOM 4867 C C . ASP B 1 214 ? -26.25 20.5 10.586 1 95.5 214 ASP B C 1
ATOM 4869 O O . ASP B 1 214 ? -25.281 20.891 9.938 1 95.5 214 ASP B O 1
ATOM 4873 N N . ALA B 1 215 ? -27.391 21.156 10.641 1 95.31 215 ALA B N 1
ATOM 4874 C CA . ALA B 1 215 ? -27.594 22.312 9.773 1 95.31 215 ALA B CA 1
ATOM 4875 C C . ALA B 1 215 ? -27.156 23.609 10.469 1 95.31 215 ALA B C 1
ATOM 4877 O O . ALA B 1 215 ? -27.359 24.703 9.938 1 95.31 215 ALA B O 1
ATOM 4878 N N . SER B 1 216 ? -26.516 23.5 11.609 1 97.31 216 SER B N 1
ATOM 4879 C CA . SER B 1 216 ? -26.047 24.688 12.305 1 97.31 216 SER B CA 1
ATOM 4880 C C . SER B 1 216 ? -24.891 25.328 11.57 1 97.31 216 SER B C 1
ATOM 4882 O O . SER B 1 216 ? -24.125 24.656 10.883 1 97.31 216 SER B O 1
ATOM 4884 N N . VAL B 1 217 ? -24.75 26.609 11.695 1 96.62 217 VAL B N 1
ATOM 4885 C CA . VAL B 1 217 ? -23.656 27.344 11.062 1 96.62 217 VAL B CA 1
ATOM 4886 C C . VAL B 1 217 ? -22.312 26.828 11.562 1 96.62 217 VAL B C 1
ATOM 4888 O O . VAL B 1 217 ? -21.375 26.688 10.789 1 96.62 217 VAL B O 1
ATOM 4891 N N . GLU B 1 218 ? -22.297 26.547 12.836 1 96.75 218 GLU B N 1
ATOM 4892 C CA . GLU B 1 218 ? -21.078 26 13.438 1 96.75 218 GLU B CA 1
ATOM 4893 C C . GLU B 1 218 ? -20.656 24.688 12.766 1 96.75 218 GLU B C 1
ATOM 4895 O O . GLU B 1 218 ? -19.5 24.516 12.422 1 96.75 218 GLU B O 1
ATOM 4900 N N . SER B 1 219 ? -21.625 23.828 12.539 1 96.62 219 SER B N 1
ATOM 4901 C CA . SER B 1 219 ? -21.359 22.531 11.938 1 96.62 219 SER B CA 1
ATOM 4902 C C . SER B 1 219 ? -20.953 22.672 10.469 1 96.62 219 SER B C 1
ATOM 4904 O O . SER B 1 219 ? -20.094 21.938 9.992 1 96.62 219 SER B O 1
ATOM 4906 N N . ILE B 1 220 ? -21.531 23.547 9.898 1 97.62 220 ILE B N 1
ATOM 4907 C CA . ILE B 1 220 ? -21.25 23.781 8.484 1 97.62 220 ILE B CA 1
ATOM 4908 C C . ILE B 1 220 ? -19.828 24.312 8.328 1 97.62 220 ILE B C 1
ATOM 4910 O O . ILE B 1 220 ? -19.062 23.828 7.492 1 97.62 220 ILE B O 1
ATOM 4914 N N . LEU B 1 221 ? -19.5 25.266 9.125 1 97.88 221 LEU B N 1
ATOM 4915 C CA . LEU B 1 221 ? -18.172 25.859 9.055 1 97.88 221 LEU B CA 1
ATOM 4916 C C . LEU B 1 221 ? -17.094 24.844 9.438 1 97.88 221 LEU B C 1
ATOM 4918 O O . LEU B 1 221 ? -16.078 24.734 8.766 1 97.88 221 LEU B O 1
ATOM 4922 N N . GLU B 1 222 ? -17.359 24.094 10.469 1 97.19 222 GLU B N 1
ATOM 4923 C CA . GLU B 1 222 ? -16.422 23.047 10.883 1 97.19 222 GLU B CA 1
ATOM 4924 C C . GLU B 1 222 ? -16.203 22.031 9.766 1 97.19 222 GLU B C 1
ATOM 4926 O O . GLU B 1 222 ? -15.078 21.562 9.562 1 97.19 222 GLU B O 1
ATOM 4931 N N . ASN B 1 223 ? -17.266 21.734 9.156 1 98 223 ASN B N 1
ATOM 4932 C CA . ASN B 1 223 ? -17.188 20.781 8.055 1 98 223 ASN B CA 1
ATOM 4933 C C . ASN B 1 223 ? -16.375 21.344 6.887 1 98 223 ASN B C 1
ATOM 4935 O O . ASN B 1 223 ? -15.625 20.609 6.238 1 98 223 ASN B O 1
ATOM 4939 N N . GLN B 1 224 ? -16.547 22.578 6.617 1 98.12 224 GLN B N 1
ATOM 4940 C CA . GLN B 1 224 ? -15.781 23.203 5.547 1 98.12 224 GLN B CA 1
ATOM 4941 C C . GLN B 1 224 ? -14.281 23.141 5.828 1 98.12 224 GLN B C 1
ATOM 4943 O O . GLN B 1 224 ? -13.484 22.875 4.926 1 98.12 224 GLN B O 1
ATOM 4948 N N . TRP B 1 225 ? -13.961 23.344 7.023 1 98.38 225 TRP B N 1
ATOM 4949 C CA . TRP B 1 225 ? -12.547 23.281 7.395 1 98.38 225 TRP B CA 1
ATOM 4950 C C . TRP B 1 225 ? -12.031 21.844 7.359 1 98.38 225 TRP B C 1
ATOM 4952 O O . TRP B 1 225 ? -10.867 21.609 7.027 1 98.38 225 TRP B O 1
ATOM 4962 N N . LEU B 1 226 ? -12.883 20.906 7.715 1 98.19 226 LEU B N 1
ATOM 4963 C CA . LEU B 1 226 ? -12.516 19.5 7.594 1 98.19 226 LEU B CA 1
ATOM 4964 C C . LEU B 1 226 ? -12.219 19.141 6.141 1 98.19 226 LEU B C 1
ATOM 4966 O O . LEU B 1 226 ? -11.25 18.438 5.859 1 98.19 226 LEU B O 1
ATOM 4970 N N . ILE B 1 227 ? -12.992 19.641 5.254 1 98.56 227 ILE B N 1
ATOM 4971 C CA . ILE B 1 227 ? -12.805 19.406 3.83 1 98.56 227 ILE B CA 1
ATOM 4972 C C . ILE B 1 227 ? -11.453 19.953 3.387 1 98.56 227 ILE B C 1
ATOM 4974 O O . ILE B 1 227 ? -10.703 19.297 2.668 1 98.56 227 ILE B O 1
ATOM 4978 N N . GLN B 1 228 ? -11.094 21.172 3.895 1 98.38 228 GLN B N 1
ATOM 4979 C CA . GLN B 1 228 ? -9.797 21.766 3.564 1 98.38 228 GLN B CA 1
ATOM 4980 C C . GLN B 1 228 ? -8.648 20.875 4.051 1 98.38 228 GLN B C 1
ATOM 4982 O O . GLN B 1 228 ? -7.664 20.688 3.34 1 98.38 228 GLN B O 1
ATOM 4987 N N . ARG B 1 229 ? -8.797 20.391 5.191 1 98.12 229 ARG B N 1
ATOM 4988 C CA . ARG B 1 229 ? -7.762 19.531 5.77 1 98.12 229 ARG B CA 1
ATOM 4989 C C . ARG B 1 229 ? -7.598 18.266 4.957 1 98.12 229 ARG B C 1
ATOM 4991 O O . ARG B 1 229 ? -6.473 17.828 4.684 1 98.12 229 ARG B O 1
ATOM 4998 N N . ARG B 1 230 ? -8.703 17.656 4.582 1 98.56 230 ARG B N 1
ATOM 4999 C CA . ARG B 1 230 ? -8.68 16.438 3.773 1 98.56 230 ARG B CA 1
ATOM 5000 C C . ARG B 1 230 ? -8 16.688 2.43 1 98.56 230 ARG B C 1
ATOM 5002 O O . ARG B 1 230 ? -7.145 15.906 2.004 1 98.56 230 ARG B O 1
ATOM 5009 N N . ARG B 1 231 ? -8.359 17.734 1.847 1 98.38 231 ARG B N 1
ATOM 5010 C CA . ARG B 1 231 ? -7.789 18.094 0.55 1 98.38 231 ARG B CA 1
ATOM 5011 C C . ARG B 1 231 ? -6.297 18.391 0.667 1 98.38 231 ARG B C 1
ATOM 5013 O O . ARG B 1 231 ? -5.508 17.984 -0.183 1 98.38 231 ARG B O 1
ATOM 5020 N N . ARG B 1 232 ? -5.977 19.062 1.7 1 98.31 232 ARG B N 1
ATOM 5021 C CA . ARG B 1 232 ? -4.574 19.391 1.942 1 98.31 232 ARG B CA 1
ATOM 5022 C C . ARG B 1 232 ? -3.742 18.109 2.09 1 98.31 232 ARG B C 1
ATOM 5024 O O . ARG B 1 232 ? -2.689 17.984 1.464 1 98.31 232 ARG B O 1
ATOM 5031 N N . ILE B 1 233 ? -4.223 17.203 2.852 1 98.62 233 ILE B N 1
ATOM 5032 C CA . ILE B 1 233 ? -3.482 15.977 3.119 1 98.62 233 ILE B CA 1
ATOM 5033 C C . ILE B 1 233 ? -3.381 15.148 1.842 1 98.62 233 ILE B C 1
ATOM 5035 O O . ILE B 1 233 ? -2.334 14.562 1.558 1 98.62 233 ILE B O 1
ATOM 5039 N N . TYR B 1 234 ? -4.402 15.094 1.072 1 98.5 234 TYR B N 1
ATOM 5040 C CA . TYR B 1 234 ? -4.367 14.281 -0.141 1 98.5 234 TYR B CA 1
ATOM 5041 C C . TYR B 1 234 ? -3.361 14.844 -1.14 1 98.5 234 TYR B C 1
ATOM 5043 O O . TYR B 1 234 ? -2.592 14.086 -1.742 1 98.5 234 TYR B O 1
ATOM 5051 N N . ILE B 1 235 ? -3.363 16.141 -1.328 1 97.44 235 ILE B N 1
ATOM 5052 C CA . ILE B 1 235 ? -2.426 16.719 -2.287 1 97.44 235 ILE B CA 1
ATOM 5053 C C . ILE B 1 235 ? -0.999 16.578 -1.763 1 97.44 235 ILE B C 1
ATOM 5055 O O . ILE B 1 235 ? -0.06 16.391 -2.541 1 97.44 235 ILE B O 1
ATOM 5059 N N . LEU B 1 236 ? -0.918 16.734 -0.463 1 98.12 236 LEU B N 1
ATOM 5060 C CA . LEU B 1 236 ? 0.383 16.484 0.15 1 98.12 236 LEU B CA 1
ATOM 5061 C C . LEU B 1 236 ? 0.883 15.086 -0.177 1 98.12 236 LEU B C 1
ATOM 5063 O O . LEU B 1 236 ? 2.041 14.906 -0.559 1 98.12 236 LEU B O 1
ATOM 5067 N N . LEU B 1 237 ? 0.059 14.094 -0.041 1 98.44 237 LEU B N 1
ATOM 5068 C CA . LEU B 1 237 ? 0.409 12.719 -0.371 1 98.44 237 LEU B CA 1
ATOM 5069 C C . LEU B 1 237 ? 0.781 12.586 -1.844 1 98.44 237 LEU B C 1
ATOM 5071 O O . LEU B 1 237 ? 1.759 11.922 -2.186 1 98.44 237 LEU B O 1
ATOM 5075 N N . ALA B 1 238 ? 0.045 13.234 -2.664 1 97.31 238 ALA B N 1
ATOM 5076 C CA . ALA B 1 238 ? 0.305 13.18 -4.102 1 97.31 238 ALA B CA 1
ATOM 5077 C C . ALA B 1 238 ? 1.673 13.766 -4.434 1 97.31 238 ALA B C 1
ATOM 5079 O O . ALA B 1 238 ? 2.418 13.203 -5.238 1 97.31 238 ALA B O 1
ATOM 5080 N N . ILE B 1 239 ? 1.973 14.859 -3.834 1 95.38 239 ILE B N 1
ATOM 5081 C CA . ILE B 1 239 ? 3.258 15.516 -4.047 1 95.38 239 ILE B CA 1
ATOM 5082 C C . ILE B 1 239 ? 4.391 14.586 -3.631 1 95.38 239 ILE B C 1
ATOM 5084 O O . ILE B 1 239 ? 5.34 14.367 -4.391 1 95.38 239 ILE B O 1
ATOM 5088 N N . TRP B 1 240 ? 4.266 14.055 -2.486 1 96.56 240 TRP B N 1
ATOM 5089 C CA . TRP B 1 240 ? 5.316 13.195 -1.958 1 96.56 240 TRP B CA 1
ATOM 5090 C C . TRP B 1 240 ? 5.441 11.922 -2.787 1 96.56 240 TRP B C 1
ATOM 5092 O O . TRP B 1 240 ? 6.547 11.414 -2.99 1 96.56 240 TRP B O 1
ATOM 5102 N N . ASP B 1 241 ? 4.324 11.414 -3.221 1 96.12 241 ASP B N 1
ATOM 5103 C CA . ASP B 1 241 ? 4.32 10.234 -4.082 1 96.12 241 ASP B CA 1
ATOM 5104 C C . ASP B 1 241 ? 5.125 10.484 -5.355 1 96.12 241 ASP B C 1
ATOM 5106 O O . ASP B 1 241 ? 5.98 9.68 -5.727 1 96.12 241 ASP B O 1
ATOM 5110 N N . LEU B 1 242 ? 4.84 11.562 -5.973 1 92.94 242 LEU B N 1
ATOM 5111 C CA . LEU B 1 242 ? 5.531 11.93 -7.203 1 92.94 242 LEU B CA 1
ATOM 5112 C C . LEU B 1 242 ? 7.023 12.125 -6.949 1 92.94 242 LEU B C 1
ATOM 5114 O O . LEU B 1 242 ? 7.859 11.609 -7.699 1 92.94 242 LEU B O 1
ATOM 5118 N N . ASN B 1 243 ? 7.309 12.836 -5.883 1 89.94 243 ASN B N 1
ATOM 5119 C CA . ASN B 1 243 ? 8.703 13.109 -5.559 1 89.94 243 ASN B CA 1
ATOM 5120 C C . ASN B 1 243 ? 9.484 11.82 -5.301 1 89.94 243 ASN B C 1
ATOM 5122 O O . ASN B 1 243 ? 10.562 11.617 -5.852 1 89.94 243 ASN B O 1
ATOM 5126 N N . CYS B 1 244 ? 8.945 10.93 -4.465 1 92.06 244 CYS B N 1
ATOM 5127 C CA . CYS B 1 244 ? 9.625 9.672 -4.164 1 92.06 244 CYS B CA 1
ATOM 5128 C C . CYS B 1 244 ? 9.766 8.82 -5.418 1 92.06 244 CYS B C 1
ATOM 5130 O O . CYS B 1 244 ? 10.82 8.211 -5.648 1 92.06 244 CYS B O 1
ATOM 5132 N N . ALA B 1 245 ? 8.727 8.781 -6.203 1 91 245 ALA B N 1
ATOM 5133 C CA . ALA B 1 245 ? 8.742 8 -7.441 1 91 245 ALA B CA 1
ATOM 5134 C C . ALA B 1 245 ? 9.844 8.484 -8.375 1 91 245 ALA B C 1
ATOM 5136 O O . ALA B 1 245 ? 10.594 7.684 -8.93 1 91 245 ALA B O 1
ATOM 5137 N N . MET B 1 246 ? 9.969 9.703 -8.5 1 86.44 246 MET B N 1
ATOM 5138 C CA . MET B 1 246 ? 10.953 10.297 -9.398 1 86.44 246 MET B CA 1
ATOM 5139 C C . MET B 1 246 ? 12.375 10.023 -8.906 1 86.44 246 MET B C 1
ATOM 5141 O O . MET B 1 246 ? 13.242 9.648 -9.688 1 86.44 246 MET B O 1
ATOM 5145 N N . VAL B 1 247 ? 12.547 10.242 -7.648 1 84.94 247 VAL B N 1
ATOM 5146 C CA . VAL B 1 247 ? 13.875 10.062 -7.062 1 84.94 247 VAL B CA 1
ATOM 5147 C C . VAL B 1 247 ? 14.312 8.609 -7.211 1 84.94 247 VAL B C 1
ATOM 5149 O O . VAL B 1 247 ? 15.477 8.336 -7.496 1 84.94 247 VAL B O 1
ATOM 5152 N N . LEU B 1 248 ? 13.414 7.707 -7.121 1 89 248 LEU B N 1
ATOM 5153 C CA . LEU B 1 248 ? 13.734 6.285 -7.148 1 89 248 LEU B CA 1
ATOM 5154 C C . LEU B 1 248 ? 13.672 5.742 -8.57 1 89 248 LEU B C 1
ATOM 5156 O O . LEU B 1 248 ? 14.148 4.637 -8.844 1 89 248 LEU B O 1
ATOM 5160 N N . GLY B 1 249 ? 13.078 6.527 -9.508 1 85.38 249 GLY B N 1
ATOM 5161 C CA . GLY B 1 249 ? 12.828 6.012 -10.844 1 85.38 249 GLY B CA 1
ATOM 5162 C C . GLY B 1 249 ? 11.789 4.906 -10.867 1 85.38 249 GLY B C 1
ATOM 5163 O O . GLY B 1 249 ? 11.938 3.928 -11.602 1 85.38 249 GLY B O 1
ATOM 5164 N N . ARG B 1 250 ? 10.844 4.98 -10 1 90.19 250 ARG B N 1
ATOM 5165 C CA . ARG B 1 250 ? 9.781 3.988 -9.852 1 90.19 250 ARG B CA 1
ATOM 5166 C C . ARG B 1 250 ? 8.406 4.621 -10.047 1 90.19 250 ARG B C 1
ATOM 5168 O O . ARG B 1 250 ? 8.273 5.848 -10.039 1 90.19 250 ARG B O 1
ATOM 5175 N N . PRO B 1 251 ? 7.367 3.807 -10.281 1 91.94 251 PRO B N 1
ATOM 5176 C CA . PRO B 1 251 ? 6.031 4.375 -10.477 1 91.94 251 PRO B CA 1
ATOM 5177 C C . PRO B 1 251 ? 5.457 4.98 -9.195 1 91.94 251 PRO B C 1
ATOM 5179 O O . PRO B 1 251 ? 5.789 4.531 -8.094 1 91.94 251 PRO B O 1
ATOM 5182 N N . GLY B 1 252 ? 4.613 5.977 -9.406 1 92.75 252 GLY B N 1
ATOM 5183 C CA . GLY B 1 252 ? 3.818 6.484 -8.297 1 92.75 252 GLY B CA 1
ATOM 5184 C C . GLY B 1 252 ? 2.49 5.77 -8.133 1 92.75 252 GLY B C 1
ATOM 5185 O O . GLY B 1 252 ? 2.154 4.887 -8.93 1 92.75 252 GLY B O 1
ATOM 5186 N N . THR B 1 253 ? 1.822 6.137 -7.125 1 94.25 253 THR B N 1
ATOM 5187 C CA . THR B 1 253 ? 0.529 5.539 -6.816 1 94.25 253 THR B CA 1
ATOM 5188 C C . THR B 1 253 ? -0.609 6.383 -7.383 1 94.25 253 THR B C 1
ATOM 5190 O O . THR B 1 253 ? -1.598 5.844 -7.887 1 94.25 253 THR B O 1
ATOM 5193 N N . VAL B 1 254 ? -0.48 7.676 -7.293 1 94.56 254 VAL B N 1
ATOM 5194 C CA . VAL B 1 254 ? -1.531 8.586 -7.73 1 94.56 254 VAL B CA 1
ATOM 5195 C C . VAL B 1 254 ? -1.54 8.672 -9.258 1 94.56 254 VAL B C 1
ATOM 5197 O O . VAL B 1 254 ? -0.488 8.82 -9.883 1 94.56 254 VAL B O 1
ATOM 5200 N N . ASP B 1 255 ? -2.705 8.508 -9.828 1 87.75 255 ASP B N 1
ATOM 5201 C CA . ASP B 1 255 ? -2.865 8.703 -11.266 1 87.75 255 ASP B CA 1
ATOM 5202 C C . ASP B 1 255 ? -3.129 10.164 -11.594 1 87.75 255 ASP B C 1
ATOM 5204 O O . ASP B 1 255 ? -4.262 10.641 -11.477 1 87.75 255 ASP B O 1
ATOM 5208 N N . TRP B 1 256 ? -2.193 10.836 -12.133 1 88.25 256 TRP B N 1
ATOM 5209 C CA . TRP B 1 256 ? -2.256 12.266 -12.391 1 88.25 256 TRP B CA 1
ATOM 5210 C C . TRP B 1 256 ? -3.043 12.547 -13.672 1 88.25 256 TRP B C 1
ATOM 5212 O O . TRP B 1 256 ? -3.332 13.711 -13.984 1 88.25 256 TRP B O 1
ATOM 5222 N N . ASN B 1 257 ? -3.43 11.508 -14.297 1 78.81 257 ASN B N 1
ATOM 5223 C CA . ASN B 1 257 ? -4.254 11.68 -15.492 1 78.81 257 ASN B CA 1
ATOM 5224 C C . ASN B 1 257 ? -5.742 11.727 -15.141 1 78.81 257 ASN B C 1
ATOM 5226 O O . ASN B 1 257 ? -6.574 12.055 -15.984 1 78.81 257 ASN B O 1
ATOM 5230 N N . GLN B 1 258 ? -5.953 11.367 -13.945 1 79.19 258 GLN B N 1
ATOM 5231 C CA . GLN B 1 258 ? -7.32 11.492 -13.453 1 79.19 258 GLN B CA 1
ATOM 5232 C C . GLN B 1 258 ? -7.512 12.805 -12.703 1 79.19 258 GLN B C 1
ATOM 5234 O O . GLN B 1 258 ? -6.539 13.445 -12.305 1 79.19 258 GLN B O 1
ATOM 5239 N N . THR B 1 259 ? -8.758 13.094 -12.586 1 82.56 259 THR B N 1
ATOM 5240 C CA . THR B 1 259 ? -9.062 14.312 -11.836 1 82.56 259 THR B CA 1
ATOM 5241 C C . THR B 1 259 ? -8.719 14.133 -10.359 1 82.56 259 THR B C 1
ATOM 5243 O O . THR B 1 259 ? -9.219 13.227 -9.703 1 82.56 259 THR B O 1
ATOM 5246 N N . LEU B 1 260 ? -7.863 15.008 -9.938 1 91.06 260 LEU B N 1
ATOM 5247 C CA . LEU B 1 260 ? -7.531 15.047 -8.516 1 91.06 260 LEU B CA 1
ATOM 5248 C C . LEU B 1 260 ? -8.484 15.977 -7.762 1 91.06 260 LEU B C 1
ATOM 5250 O O . LEU B 1 260 ? -9.164 16.812 -8.375 1 91.06 260 LEU B O 1
ATOM 5254 N N . PRO B 1 261 ? -8.617 15.773 -6.492 1 95.06 261 PRO B N 1
ATOM 5255 C CA . PRO B 1 261 ? -9.477 16.688 -5.734 1 95.06 261 PRO B CA 1
ATOM 5256 C C . PRO B 1 261 ? -9.016 18.141 -5.824 1 95.06 261 PRO B C 1
ATOM 5258 O O . PRO B 1 261 ? -7.824 18.406 -5.984 1 95.06 261 PRO B O 1
ATOM 5261 N N . THR B 1 262 ? -10.016 18.953 -5.68 1 97.12 262 THR B N 1
ATOM 5262 C CA . THR B 1 262 ? -9.695 20.375 -5.613 1 97.12 262 THR B CA 1
ATOM 5263 C C . THR B 1 262 ? -8.727 20.656 -4.469 1 97.12 262 THR B C 1
ATOM 5265 O O . THR B 1 262 ? -8.922 20.172 -3.348 1 97.12 262 THR B O 1
ATOM 5268 N N . PRO B 1 263 ? -7.645 21.391 -4.797 1 97.44 263 PRO B N 1
ATOM 5269 C CA . PRO B 1 263 ? -6.723 21.734 -3.713 1 97.44 263 PRO B CA 1
ATOM 5270 C C . PRO B 1 263 ? -7.379 22.594 -2.627 1 97.44 263 PRO B C 1
ATOM 5272 O O . PRO B 1 263 ? -8.414 23.219 -2.867 1 97.44 263 PRO B O 1
ATOM 5275 N N . PRO B 1 264 ? -6.785 22.578 -1.466 1 98.25 264 PRO B N 1
ATOM 5276 C CA . PRO B 1 264 ? -7.324 23.438 -0.418 1 98.25 264 PRO B CA 1
ATOM 5277 C C . PRO B 1 264 ? -7.223 24.922 -0.773 1 98.25 264 PRO B C 1
ATOM 5279 O O . PRO B 1 264 ? -6.355 25.312 -1.557 1 98.25 264 PRO B O 1
ATOM 5282 N N . VAL B 1 265 ? -8.086 25.672 -0.169 1 98.25 265 VAL B N 1
ATOM 5283 C CA . VAL B 1 265 ? -8.047 27.109 -0.34 1 98.25 265 VAL B CA 1
ATOM 5284 C C . VAL B 1 265 ? -6.84 27.688 0.403 1 98.25 265 VAL B C 1
ATOM 5286 O O . VAL B 1 265 ? -6.543 27.281 1.528 1 98.25 265 VAL B O 1
ATOM 5289 N N . ASP B 1 266 ? -6.113 28.578 -0.314 1 97.75 266 ASP B N 1
ATOM 5290 C CA . ASP B 1 266 ? -5.059 29.328 0.365 1 97.75 266 ASP B CA 1
ATOM 5291 C C . ASP B 1 266 ? -5.652 30.328 1.35 1 97.75 266 ASP B C 1
ATOM 5293 O O . ASP B 1 266 ? -5.734 31.531 1.051 1 97.75 266 ASP B O 1
ATOM 5297 N N . ALA B 1 267 ? -5.969 29.875 2.52 1 97.75 267 ALA B N 1
ATOM 5298 C CA . ALA B 1 267 ? -6.66 30.672 3.535 1 97.75 267 ALA B CA 1
ATOM 5299 C C . ALA B 1 267 ? -5.754 30.922 4.738 1 97.75 267 ALA B C 1
ATOM 5301 O O . ALA B 1 267 ? -4.805 30.188 4.977 1 97.75 267 ALA B O 1
ATOM 5302 N N . PRO B 1 268 ? -6.008 32 5.441 1 96.31 268 PRO B N 1
ATOM 5303 C CA . PRO B 1 268 ? -5.34 32.156 6.738 1 96.31 268 PRO B CA 1
ATOM 5304 C C . PRO B 1 268 ? -5.66 31 7.691 1 96.31 268 PRO B C 1
ATOM 5306 O O . PRO B 1 268 ? -6.723 30.375 7.582 1 96.31 268 PRO B O 1
ATOM 5309 N N . ILE B 1 269 ? -4.742 30.719 8.594 1 95.69 269 ILE B N 1
ATOM 5310 C CA . ILE B 1 269 ? -5.02 29.719 9.609 1 95.69 269 ILE B CA 1
ATOM 5311 C C . ILE B 1 269 ? -6.105 30.219 10.555 1 95.69 269 ILE B C 1
ATOM 5313 O O . ILE B 1 269 ? -5.953 31.281 11.172 1 95.69 269 ILE B O 1
ATOM 5317 N N . PRO B 1 270 ? -7.168 29.5 10.641 1 95.38 270 PRO B N 1
ATOM 5318 C CA . PRO B 1 270 ? -8.281 30.016 11.445 1 95.38 270 PRO B CA 1
ATOM 5319 C C . PRO B 1 270 ? -7.996 29.953 12.945 1 95.38 270 PRO B C 1
ATOM 5321 O O . PRO B 1 270 ? -7.387 28.984 13.422 1 95.38 270 PRO B O 1
ATOM 5324 N N . GLN B 1 271 ? -8.484 30.938 13.625 1 93 271 GLN B N 1
ATOM 5325 C CA . GLN B 1 271 ? -8.414 30.938 15.078 1 93 271 GLN B CA 1
ATOM 5326 C C . GLN B 1 271 ? -9.547 30.125 15.688 1 93 271 GLN B C 1
ATOM 5328 O O . GLN B 1 271 ? -9.406 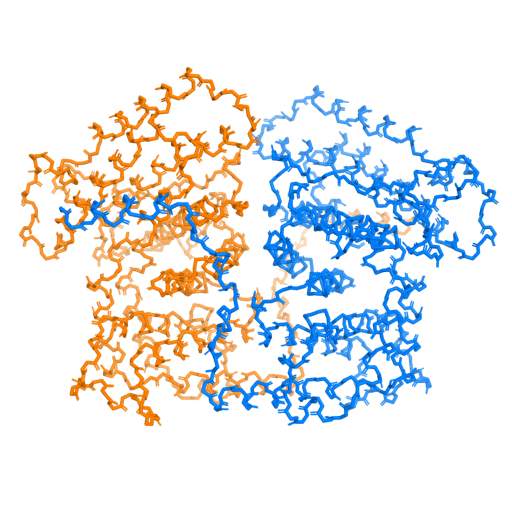29.547 16.766 1 93 271 GLN B O 1
ATOM 5333 N N . ASN B 1 272 ? -10.656 30.203 14.969 1 95.62 272 ASN B N 1
ATOM 5334 C CA . ASN B 1 272 ? -11.844 29.453 15.398 1 95.62 272 ASN B CA 1
ATOM 5335 C C . ASN B 1 272 ? -12.594 28.875 14.211 1 95.62 272 ASN B C 1
ATOM 5337 O O . ASN B 1 272 ? -13.297 29.594 13.492 1 95.62 272 ASN B O 1
ATOM 5341 N N . ARG B 1 273 ? -12.586 27.625 14.086 1 95.75 273 ARG B N 1
ATOM 5342 C CA . ARG B 1 273 ? -13.094 26.938 12.898 1 95.75 273 ARG B CA 1
ATOM 5343 C C . ARG B 1 273 ? -14.617 26.891 12.906 1 95.75 273 ARG B C 1
ATOM 5345 O O . ARG B 1 273 ? -15.242 26.609 11.883 1 95.75 273 ARG B O 1
ATOM 5352 N N . THR B 1 274 ? -15.227 27.141 14.016 1 95.88 274 THR B N 1
ATOM 5353 C CA . THR B 1 274 ? -16.688 27.109 14.102 1 95.88 274 THR B CA 1
ATOM 5354 C C . THR B 1 274 ? -17.266 28.5 13.828 1 95.88 274 THR B C 1
ATOM 5356 O O . THR B 1 274 ? -18.469 28.641 13.648 1 95.88 274 THR B O 1
ATOM 5359 N N . LYS B 1 275 ? -16.406 29.531 13.703 1 96.25 275 LYS B N 1
ATOM 5360 C CA . LYS B 1 275 ? -16.891 30.891 13.547 1 96.25 275 LYS B CA 1
ATOM 5361 C C . LYS B 1 275 ? -16.359 31.531 12.266 1 96.25 275 LYS B C 1
ATOM 5363 O O . LYS B 1 275 ? -16.922 32.5 11.758 1 96.25 275 LYS B O 1
ATOM 5368 N N . MET B 1 276 ? -15.289 30.969 11.781 1 96.69 276 MET B N 1
ATOM 5369 C CA . MET B 1 276 ? -14.633 31.594 10.641 1 96.69 276 MET B CA 1
ATOM 5370 C C . MET B 1 276 ? -14.867 30.781 9.367 1 96.69 276 MET B C 1
ATOM 5372 O O . MET B 1 276 ? -14.617 29.578 9.336 1 96.69 276 MET B O 1
ATOM 5376 N N . PRO B 1 277 ? -15.312 31.422 8.336 1 96.75 277 PRO B N 1
ATOM 5377 C CA . PRO B 1 277 ? -15.477 30.734 7.059 1 96.75 277 PRO B CA 1
ATOM 5378 C C . PRO B 1 277 ? -14.148 30.531 6.32 1 96.75 277 PRO B C 1
ATOM 5380 O O . PRO B 1 277 ? -13.156 31.188 6.645 1 96.75 277 PRO B O 1
ATOM 5383 N N . VAL B 1 278 ? -14.141 29.641 5.426 1 97.88 278 VAL B N 1
ATOM 5384 C CA . VAL B 1 278 ? -12.992 29.438 4.559 1 97.88 278 VAL B CA 1
ATOM 5385 C C . VAL B 1 278 ? -12.969 30.5 3.463 1 97.88 278 VAL B C 1
ATOM 5387 O O . VAL B 1 278 ? -13.789 30.484 2.547 1 97.88 278 VAL B O 1
ATOM 5390 N N . VAL B 1 279 ? -12.055 31.406 3.566 1 96.94 279 VAL B N 1
ATOM 5391 C CA . VAL B 1 279 ? -11.914 32.469 2.576 1 96.94 279 VAL B CA 1
ATOM 5392 C C . VAL B 1 279 ? -10.453 32.594 2.152 1 96.94 279 VAL B C 1
ATOM 5394 O O . VAL B 1 279 ? -9.547 32.469 2.977 1 96.94 279 VAL B O 1
ATOM 5397 N N . PRO B 1 280 ? -10.25 32.844 0.889 1 97.38 280 PRO B N 1
ATOM 5398 C CA . PRO B 1 280 ? -8.867 33.031 0.432 1 97.38 280 PRO B CA 1
ATOM 5399 C C . PRO B 1 280 ? -8.148 34.188 1.12 1 97.38 280 PRO B C 1
ATOM 5401 O O . PRO B 1 280 ? -8.781 35.156 1.492 1 97.38 280 PRO B O 1
ATOM 5404 N N . ARG B 1 281 ? -6.887 34.094 1.232 1 95.25 281 ARG B N 1
ATOM 5405 C CA . ARG B 1 281 ? -6.051 35.156 1.791 1 95.25 281 ARG B CA 1
ATOM 5406 C C . ARG B 1 281 ? -6.148 36.438 0.957 1 95.25 281 ARG B C 1
ATOM 5408 O O . ARG B 1 281 ? -6.266 36.375 -0.269 1 95.25 281 ARG B O 1
ATOM 5415 N N . SER B 1 282 ? -6.102 37.5 1.639 1 93.44 282 SER B N 1
ATOM 5416 C CA . SER B 1 282 ? -5.965 38.812 0.977 1 93.44 282 SER B CA 1
ATOM 5417 C C . SER B 1 282 ? -4.5 39.219 0.866 1 93.44 282 SER B C 1
ATOM 5419 O O . SER B 1 282 ? -3.611 38.5 1.355 1 93.44 282 SER B O 1
ATOM 5421 N N . GLU B 1 283 ? -4.25 40.375 0.242 1 88.88 283 GLU B N 1
ATOM 5422 C CA . GLU B 1 283 ? -2.891 40.875 0.097 1 88.88 283 GLU B CA 1
ATOM 5423 C C . GLU B 1 283 ? -2.299 41.281 1.451 1 88.88 283 GLU B C 1
ATOM 5425 O O . GLU B 1 283 ? -1.076 41.312 1.608 1 88.88 283 GLU B O 1
ATOM 5430 N N . ASP B 1 284 ? -3.166 41.438 2.367 1 91.31 284 ASP B N 1
ATOM 5431 C CA . ASP B 1 284 ? -2.717 41.875 3.688 1 91.31 284 ASP B CA 1
ATOM 5432 C C . ASP B 1 284 ? -2.484 40.656 4.605 1 91.31 284 ASP B C 1
ATOM 5434 O O . ASP B 1 284 ? -1.983 40.812 5.723 1 91.31 284 ASP B O 1
ATOM 5438 N N . ASP B 1 285 ? -2.811 39.531 4.105 1 94.06 285 ASP B N 1
ATOM 5439 C CA . ASP B 1 285 ? -2.566 38.312 4.875 1 94.06 285 ASP B CA 1
ATOM 5440 C C . ASP B 1 285 ? -1.224 37.688 4.504 1 94.06 285 ASP B C 1
ATOM 5442 O O . ASP B 1 285 ? -0.881 37.594 3.322 1 94.06 285 ASP B O 1
ATOM 5446 N N . HIS B 1 286 ? -0.479 37.344 5.477 1 94.44 286 HIS B N 1
ATOM 5447 C CA . HIS B 1 286 ? 0.811 36.719 5.184 1 94.44 286 HIS B CA 1
ATOM 5448 C C . HIS B 1 286 ? 0.637 35.312 4.645 1 94.44 286 HIS B C 1
ATOM 5450 O O . HIS B 1 286 ? -0.287 34.594 5.043 1 94.44 286 HIS B O 1
ATOM 5456 N N . PRO B 1 287 ? 1.518 34.844 3.742 1 95.44 287 PRO B N 1
ATOM 5457 C CA . PRO B 1 287 ? 1.491 33.469 3.283 1 95.44 287 PRO B CA 1
ATOM 5458 C C . PRO B 1 287 ? 1.628 32.469 4.426 1 95.44 287 PRO B C 1
ATOM 5460 O O . PRO B 1 287 ? 2.338 32.719 5.402 1 95.44 287 PRO B O 1
ATOM 5463 N N . THR B 1 288 ? 0.89 31.406 4.387 1 96.62 288 THR B N 1
ATOM 5464 C CA . THR B 1 288 ? 0.894 30.344 5.391 1 96.62 288 THR B CA 1
ATOM 5465 C C . THR B 1 288 ? 1.582 29.094 4.859 1 96.62 288 THR B C 1
ATOM 5467 O O . THR B 1 288 ? 1.937 29.031 3.678 1 96.62 288 THR B O 1
ATOM 5470 N N . PRO B 1 289 ? 1.805 28.109 5.684 1 96.44 289 PRO B N 1
ATOM 5471 C CA . PRO B 1 289 ? 2.361 26.844 5.176 1 96.44 289 PRO B CA 1
ATOM 5472 C C . PRO B 1 289 ? 1.488 26.203 4.098 1 96.44 289 PRO B C 1
ATOM 5474 O O . PRO B 1 289 ? 1.983 25.438 3.275 1 96.44 289 PRO B O 1
ATOM 5477 N N . ILE B 1 290 ? 0.235 26.547 4.062 1 97.5 290 ILE B N 1
ATOM 5478 C CA . ILE B 1 290 ? -0.651 26.062 3.008 1 97.5 290 ILE B CA 1
ATOM 5479 C C . ILE B 1 290 ? -0.262 26.703 1.674 1 97.5 290 ILE B C 1
ATOM 5481 O O . ILE B 1 290 ? -0.28 26.047 0.635 1 97.5 290 ILE B O 1
ATOM 5485 N N . THR B 1 291 ? 0.072 28 1.751 1 96.69 291 THR B N 1
ATOM 5486 C CA . THR B 1 291 ? 0.577 28.672 0.558 1 96.69 291 THR B CA 1
ATOM 5487 C C . THR B 1 291 ? 1.783 27.922 -0.01 1 96.69 291 THR B C 1
ATOM 5489 O O . THR B 1 291 ? 1.86 27.688 -1.217 1 96.69 291 THR B O 1
ATOM 5492 N N . ARG B 1 292 ? 2.664 27.609 0.887 1 95.62 292 ARG B N 1
ATOM 5493 C CA . ARG B 1 292 ? 3.867 26.891 0.5 1 95.62 292 ARG B CA 1
ATOM 5494 C C . ARG B 1 292 ? 3.514 25.547 -0.144 1 95.62 292 ARG B C 1
ATOM 5496 O O . ARG B 1 292 ? 4.094 25.172 -1.165 1 95.62 292 ARG B O 1
ATOM 5503 N N . LEU B 1 293 ? 2.629 24.828 0.431 1 96.25 293 LEU B N 1
ATOM 5504 C CA . LEU B 1 293 ? 2.191 23.531 -0.085 1 96.25 293 LEU B CA 1
ATOM 5505 C C . LEU B 1 293 ? 1.604 23.688 -1.484 1 96.25 293 LEU B C 1
ATOM 5507 O O . LEU B 1 293 ? 1.886 22.875 -2.367 1 96.25 293 LEU B O 1
ATOM 5511 N N . LEU B 1 294 ? 0.79 24.672 -1.659 1 96.06 294 LEU B N 1
ATOM 5512 C CA . LEU B 1 294 ? 0.141 24.906 -2.945 1 96.06 294 LEU B CA 1
ATOM 5513 C C . LEU B 1 294 ? 1.17 25.234 -4.023 1 96.06 294 LEU B C 1
ATOM 5515 O O . LEU B 1 294 ? 1.004 24.844 -5.184 1 96.06 294 LEU B O 1
ATOM 5519 N N . TRP B 1 295 ? 2.16 25.891 -3.621 1 92.69 295 TRP B N 1
ATOM 5520 C CA . TRP B 1 295 ? 3.215 26.188 -4.586 1 92.69 295 TRP B CA 1
ATOM 5521 C C . TRP B 1 295 ? 3.994 24.922 -4.941 1 92.69 295 TRP B C 1
ATOM 5523 O O . TRP B 1 295 ? 4.398 24.734 -6.094 1 92.69 295 TRP B O 1
ATOM 5533 N N . ASN B 1 296 ? 4.258 24.094 -3.98 1 91.69 296 ASN B N 1
ATOM 5534 C CA . ASN B 1 296 ? 4.859 22.797 -4.273 1 91.69 296 ASN B CA 1
ATOM 5535 C C . ASN B 1 296 ? 3.982 21.969 -5.207 1 91.69 296 ASN B C 1
ATOM 5537 O O . ASN B 1 296 ? 4.492 21.234 -6.066 1 91.69 296 ASN B O 1
ATOM 5541 N N . TYR B 1 297 ? 2.721 22.078 -4.977 1 93.88 297 TYR B N 1
ATOM 5542 C CA . TYR B 1 297 ? 1.774 21.375 -5.832 1 93.88 297 TYR B CA 1
ATOM 5543 C C . TYR B 1 297 ? 1.858 21.875 -7.27 1 93.88 297 TYR B C 1
ATOM 5545 O O . TYR B 1 297 ? 1.836 21.078 -8.211 1 93.88 297 TYR B O 1
ATOM 5553 N N . GLU B 1 298 ? 1.967 23.141 -7.414 1 91.31 298 GLU B N 1
ATOM 5554 C CA . GLU B 1 298 ? 2.098 23.734 -8.742 1 91.31 298 GLU B CA 1
ATOM 5555 C C . GLU B 1 298 ? 3.365 23.234 -9.438 1 91.31 298 GLU B C 1
ATOM 5557 O O . GLU B 1 298 ? 3.375 23.031 -10.656 1 91.31 298 GLU B O 1
ATOM 5562 N N . LEU B 1 299 ? 4.332 23.047 -8.719 1 86.5 299 LEU B N 1
ATOM 5563 C CA . LEU B 1 299 ? 5.621 22.641 -9.258 1 86.5 299 LEU B CA 1
ATOM 5564 C C . LEU B 1 299 ? 5.57 21.188 -9.727 1 86.5 299 LEU B C 1
ATOM 5566 O O . LEU B 1 299 ? 6.453 20.734 -10.453 1 86.5 299 LEU B O 1
ATOM 5570 N N . CYS B 1 300 ? 4.602 20.391 -9.32 1 89 300 CYS B N 1
ATOM 5571 C CA . CYS B 1 300 ? 4.461 19.016 -9.773 1 89 300 CYS B CA 1
ATOM 5572 C C . CYS B 1 300 ? 4.184 18.953 -11.266 1 89 300 CYS B C 1
ATOM 5574 O O . CYS B 1 300 ? 4.516 17.953 -11.922 1 89 300 CYS B O 1
ATOM 5576 N N . GLY B 1 301 ? 3.555 20 -11.781 1 86.75 301 GLY B N 1
ATOM 5577 C CA . GLY B 1 301 ? 3.27 20.031 -13.203 1 86.75 301 GLY B CA 1
ATOM 5578 C C . GLY B 1 301 ? 4.504 19.828 -14.062 1 86.75 301 GLY B C 1
ATOM 5579 O O . GLY B 1 301 ? 4.609 18.828 -14.773 1 86.75 301 GLY B O 1
ATOM 5580 N N . PRO B 1 302 ? 5.422 20.719 -13.953 1 82.62 302 PRO B N 1
ATOM 5581 C CA . PRO B 1 302 ? 6.668 20.562 -14.711 1 82.62 302 PRO B CA 1
ATOM 5582 C C . PRO B 1 302 ? 7.398 19.266 -14.391 1 82.62 302 PRO B C 1
ATOM 5584 O O . PRO B 1 302 ? 8.016 18.656 -15.273 1 82.62 302 PRO B O 1
ATOM 5587 N N . LEU B 1 303 ? 7.371 18.859 -13.219 1 81 303 LEU B N 1
ATOM 5588 C CA . LEU B 1 303 ? 8.023 17.609 -12.836 1 81 303 LEU B CA 1
ATOM 5589 C C . LEU B 1 303 ? 7.414 16.422 -13.578 1 81 303 LEU B C 1
ATOM 5591 O O . LEU B 1 303 ? 8.133 15.547 -14.055 1 81 303 LEU B O 1
ATOM 5595 N N . ARG B 1 304 ? 6.184 16.422 -13.633 1 84.81 304 ARG B N 1
ATOM 5596 C CA . ARG B 1 304 ? 5.488 15.367 -14.367 1 84.81 304 ARG B CA 1
ATOM 5597 C C . ARG B 1 304 ? 5.84 15.398 -15.844 1 84.81 304 ARG B C 1
ATOM 5599 O O . ARG B 1 304 ? 5.98 14.352 -16.484 1 84.81 304 ARG B O 1
ATOM 5606 N N . ALA B 1 305 ? 5.887 16.578 -16.344 1 81.06 305 ALA B N 1
ATOM 5607 C CA . ALA B 1 305 ? 6.258 16.719 -17.75 1 81.06 305 ALA B CA 1
ATOM 5608 C C . ALA B 1 305 ? 7.641 16.125 -18.016 1 81.06 305 ALA B C 1
ATOM 5610 O O . ALA B 1 305 ? 7.859 15.477 -19.031 1 81.06 305 ALA B O 1
ATOM 5611 N N . ILE B 1 306 ? 8.453 16.312 -17.141 1 74.19 306 ILE B N 1
ATOM 5612 C CA . ILE B 1 306 ? 9.805 15.781 -17.234 1 74.19 306 ILE B CA 1
ATOM 5613 C C . ILE B 1 306 ? 9.766 14.258 -17.156 1 74.19 306 ILE B C 1
ATOM 5615 O O . ILE B 1 306 ? 10.422 13.57 -17.938 1 74.19 306 ILE B O 1
ATOM 5619 N N . GLN B 1 307 ? 9.039 13.758 -16.234 1 74.62 307 GLN B N 1
ATOM 5620 C CA . GLN B 1 307 ? 8.906 12.32 -16.047 1 74.62 307 GLN B CA 1
ATOM 5621 C C . GLN B 1 307 ? 8.367 11.648 -17.312 1 74.62 307 GLN B C 1
ATOM 5623 O O . GLN B 1 307 ? 8.836 10.578 -17.688 1 74.62 307 GLN B O 1
ATOM 5628 N N . ASN B 1 308 ? 7.449 12.258 -17.859 1 74.31 308 ASN B N 1
ATOM 5629 C CA . ASN B 1 308 ? 6.84 11.719 -19.078 1 74.31 308 ASN B CA 1
ATOM 5630 C C . ASN B 1 308 ? 7.82 11.711 -20.25 1 74.31 308 ASN B C 1
ATOM 5632 O O . ASN B 1 308 ? 7.75 10.836 -21.109 1 74.31 308 ASN B O 1
ATOM 5636 N N . LEU B 1 309 ? 8.633 12.648 -20.281 1 69.75 309 LEU B N 1
ATOM 5637 C CA . LEU B 1 309 ? 9.648 12.703 -21.328 1 69.75 309 LEU B CA 1
ATOM 5638 C C . LEU B 1 309 ? 10.641 11.555 -21.172 1 69.75 309 LEU B C 1
ATOM 5640 O O . LEU B 1 309 ? 11.109 11 -22.172 1 69.75 309 LEU B O 1
ATOM 5644 N N . GLU B 1 310 ? 10.93 11.164 -19.984 1 65.31 310 GLU B N 1
ATOM 5645 C CA . GLU B 1 310 ? 11.898 10.109 -19.703 1 65.31 310 GLU B CA 1
ATOM 5646 C C . GLU B 1 310 ? 11.32 8.734 -20.047 1 65.31 310 GLU B C 1
ATOM 5648 O O . GLU B 1 310 ? 12.031 7.863 -20.547 1 65.31 310 GLU B O 1
ATOM 5653 N N . VAL B 1 311 ? 10.195 8.484 -19.703 1 62.16 311 VAL B N 1
ATOM 5654 C CA . VAL B 1 311 ? 9.562 7.184 -19.906 1 62.16 311 VAL B CA 1
ATOM 5655 C C . VAL B 1 311 ? 9.43 6.891 -21.391 1 62.16 311 VAL B C 1
ATOM 5657 O O . VAL B 1 311 ? 9.562 5.742 -21.828 1 62.16 311 VAL B O 1
ATOM 5660 N N . ASP B 1 312 ? 9.109 7.91 -22.172 1 57.44 312 ASP B N 1
ATOM 5661 C CA . ASP B 1 312 ? 8.945 7.703 -23.609 1 57.44 312 ASP B CA 1
ATOM 5662 C C . ASP B 1 312 ? 10.266 7.32 -24.266 1 57.44 312 ASP B C 1
ATOM 5664 O O . ASP B 1 312 ? 10.281 6.883 -25.422 1 57.44 312 ASP B O 1
ATOM 5668 N N . GLY B 1 313 ? 11.289 7.074 -23.422 1 52.97 313 GLY B N 1
ATOM 5669 C CA . GLY B 1 313 ? 12.555 6.617 -23.984 1 52.97 313 GLY B CA 1
ATOM 5670 C C . GLY B 1 313 ? 13.078 7.516 -25.078 1 52.97 313 GLY B C 1
ATOM 5671 O O . GLY B 1 313 ? 13.906 7.094 -25.891 1 52.97 313 GLY B O 1
ATOM 5672 N N . SER B 1 314 ? 12.398 8.461 -25.531 1 51.62 314 SER B N 1
ATOM 5673 C CA . SER B 1 314 ? 12.727 9.141 -26.797 1 51.62 314 SER B CA 1
ATOM 5674 C C . SER B 1 314 ? 14.008 9.945 -26.672 1 51.62 314 SER B C 1
ATOM 5676 O O . SER B 1 314 ? 14 11.047 -26.125 1 51.62 314 SER B O 1
ATOM 5678 N N . TYR B 1 315 ? 15.164 9.219 -26.453 1 51.62 315 TYR B N 1
ATOM 5679 C CA . TYR B 1 315 ? 16.359 9.984 -26.781 1 51.62 315 TYR B CA 1
ATOM 5680 C C . TYR B 1 315 ? 16.516 10.133 -28.281 1 51.62 315 TYR B C 1
ATOM 5682 O O . TYR B 1 315 ? 16.281 9.18 -29.031 1 51.62 315 TYR B O 1
ATOM 5690 N N . PRO B 1 316 ? 16.906 11.469 -28.734 1 55.34 316 PRO B N 1
ATOM 5691 C CA . PRO B 1 316 ? 17.062 12.703 -27.969 1 55.34 316 PRO B CA 1
ATOM 5692 C C . PRO B 1 316 ? 15.727 13.312 -27.562 1 55.34 316 PRO B C 1
ATOM 5694 O O . PRO B 1 316 ? 14.727 13.141 -28.25 1 55.34 316 PRO B O 1
ATOM 5697 N N . MET B 1 317 ? 15.656 13.906 -26.406 1 61.72 317 MET B N 1
ATOM 5698 C CA . MET B 1 317 ? 14.453 14.562 -25.891 1 61.72 317 MET B CA 1
ATOM 5699 C C . MET B 1 317 ? 13.984 15.656 -26.844 1 61.72 317 MET B C 1
ATOM 5701 O O . MET B 1 317 ? 14.805 16.359 -27.438 1 61.72 317 MET B O 1
ATOM 5705 N N . ASP B 1 318 ? 12.766 15.695 -27.188 1 69.81 318 ASP B N 1
ATOM 5706 C CA . ASP B 1 318 ? 12.156 16.734 -28.016 1 69.81 318 ASP B CA 1
ATOM 5707 C C . ASP B 1 318 ? 12.469 18.125 -27.469 1 69.81 318 ASP B C 1
ATOM 5709 O O . ASP B 1 318 ? 11.969 18.5 -26.391 1 69.81 318 ASP B O 1
ATOM 5713 N N . PRO B 1 319 ? 13.43 18.781 -28.109 1 73.81 319 PRO B N 1
ATOM 5714 C CA . PRO B 1 319 ? 13.836 20.109 -27.625 1 73.81 319 PRO B CA 1
ATOM 5715 C C . PRO B 1 319 ? 12.648 21.031 -27.375 1 73.81 319 PRO B C 1
ATOM 5717 O O . PRO B 1 319 ? 12.688 21.875 -26.484 1 73.81 319 PRO B O 1
ATOM 5720 N N . ALA B 1 320 ? 11.664 20.906 -28.172 1 78.38 320 ALA B N 1
ATOM 5721 C CA . ALA B 1 320 ? 10.492 21.766 -28.016 1 78.38 320 ALA B CA 1
ATOM 5722 C C . ALA B 1 320 ? 9.797 21.516 -26.672 1 78.38 320 ALA B C 1
ATOM 5724 O O . ALA B 1 320 ? 9.359 22.453 -26.016 1 78.38 320 ALA B O 1
ATOM 5725 N N . LYS B 1 321 ? 9.758 20.281 -26.344 1 77.38 321 LYS B N 1
ATOM 5726 C CA . LYS B 1 321 ? 9.133 19.922 -25.062 1 77.38 321 LYS B CA 1
ATOM 5727 C C . LYS B 1 321 ? 9.969 20.422 -23.891 1 77.38 321 LYS B C 1
ATOM 5729 O O . LYS B 1 321 ? 9.422 20.875 -22.875 1 77.38 321 LYS B O 1
ATOM 5734 N N . ILE B 1 322 ? 11.219 20.391 -24.062 1 75.69 322 ILE B N 1
ATOM 5735 C CA . ILE B 1 322 ? 12.125 20.859 -23.016 1 75.69 322 ILE B CA 1
ATOM 5736 C C . ILE B 1 322 ? 11.953 22.359 -22.828 1 75.69 322 ILE B C 1
ATOM 5738 O O . ILE B 1 322 ? 11.898 22.859 -21.703 1 75.69 322 ILE B O 1
ATOM 5742 N N . ASP B 1 323 ? 11.844 23 -23.938 1 79.19 323 ASP B N 1
ATOM 5743 C CA . ASP B 1 323 ? 11.656 24.453 -23.875 1 79.19 323 ASP B CA 1
ATOM 5744 C C . ASP B 1 323 ? 10.328 24.812 -23.203 1 79.19 323 ASP B C 1
ATOM 5746 O O . ASP B 1 323 ? 10.25 25.781 -22.469 1 79.19 323 ASP B O 1
ATOM 5750 N N . GLU B 1 324 ? 9.398 24.062 -23.5 1 82.5 324 GLU B N 1
ATOM 5751 C CA . GLU B 1 324 ? 8.086 24.297 -22.891 1 82.5 324 GLU B CA 1
ATOM 5752 C C . GLU B 1 324 ? 8.141 24.109 -21.375 1 82.5 324 GLU B C 1
ATOM 5754 O O . GLU B 1 324 ? 7.535 24.875 -20.625 1 82.5 324 GLU B O 1
ATOM 5759 N N . ILE B 1 325 ? 8.781 23.078 -20.969 1 79.88 325 ILE B N 1
ATOM 5760 C CA . ILE B 1 325 ? 8.922 22.812 -19.531 1 79.88 325 ILE B CA 1
ATOM 5761 C C . ILE B 1 325 ? 9.695 23.953 -18.875 1 79.88 325 ILE B C 1
ATOM 5763 O O . ILE B 1 325 ? 9.32 24.422 -17.797 1 79.88 325 ILE B O 1
ATOM 5767 N N . HIS B 1 326 ? 10.68 24.406 -19.547 1 77.94 326 HIS B N 1
ATOM 5768 C CA . HIS B 1 326 ? 11.492 25.5 -19.031 1 77.94 326 HIS B CA 1
ATOM 5769 C C . HIS B 1 326 ? 10.664 26.766 -18.875 1 77.94 326 HIS B C 1
ATOM 5771 O O . HIS B 1 326 ? 10.766 27.453 -17.859 1 77.94 326 HIS B O 1
ATOM 5777 N N . GLN B 1 327 ? 9.953 27.047 -19.875 1 82.5 327 GLN B N 1
ATOM 5778 C CA . GLN B 1 327 ? 9.109 28.234 -19.828 1 82.5 327 GLN B CA 1
ATOM 5779 C C . GLN B 1 327 ? 8.078 28.141 -18.719 1 82.5 327 GLN B C 1
ATOM 5781 O O . GLN B 1 327 ? 7.762 29.141 -18.078 1 82.5 327 GLN B O 1
ATOM 5786 N N . CYS B 1 328 ? 7.609 27 -18.516 1 82.25 328 CYS B N 1
ATOM 5787 C CA . CYS B 1 328 ? 6.648 26.781 -17.438 1 82.25 328 CYS B CA 1
ATOM 5788 C C . CYS B 1 328 ? 7.277 27.062 -16.078 1 82.25 328 CYS B C 1
ATOM 5790 O O . CYS B 1 328 ? 6.652 27.688 -15.227 1 82.25 328 CYS B O 1
ATOM 5792 N N . ILE B 1 329 ? 8.422 26.656 -15.914 1 79.62 329 ILE B N 1
ATOM 5793 C CA . ILE B 1 329 ? 9.133 26.859 -14.656 1 79.62 329 ILE B CA 1
ATOM 5794 C C . ILE B 1 329 ? 9.398 28.344 -14.438 1 79.62 329 ILE B C 1
ATOM 5796 O O . ILE B 1 329 ? 9.211 28.859 -13.328 1 79.62 329 ILE B O 1
ATOM 5800 N N . LEU B 1 330 ? 9.789 29 -15.523 1 79.5 330 LEU B N 1
ATOM 5801 C CA . LEU B 1 330 ? 10.047 30.438 -15.438 1 79.5 330 LEU B CA 1
ATOM 5802 C C . LEU B 1 330 ? 8.773 31.188 -15.078 1 79.5 330 LEU B C 1
ATOM 5804 O O . LEU B 1 330 ? 8.812 32.125 -14.281 1 79.5 330 LEU B O 1
ATOM 5808 N N . ASN B 1 331 ? 7.789 30.766 -15.672 1 85.12 331 ASN B N 1
ATOM 5809 C CA . ASN B 1 331 ? 6.512 31.406 -15.391 1 85.12 331 ASN B CA 1
ATOM 5810 C C . ASN B 1 331 ? 6.082 31.188 -13.945 1 85.12 331 ASN B C 1
ATOM 5812 O O . ASN B 1 331 ? 5.52 32.094 -13.32 1 85.12 331 ASN B O 1
ATOM 5816 N N . LEU B 1 332 ? 6.297 30.047 -13.461 1 83.56 332 LEU B N 1
ATOM 5817 C CA . LEU B 1 332 ? 5.965 29.75 -12.07 1 83.56 332 LEU B CA 1
ATOM 5818 C C . LEU B 1 332 ? 6.812 30.578 -11.117 1 83.56 332 LEU B C 1
ATOM 5820 O O . LEU B 1 332 ? 6.324 31.047 -10.086 1 83.56 332 LEU B O 1
ATOM 5824 N N . ASP B 1 333 ? 7.969 30.828 -11.477 1 80.75 333 ASP B N 1
ATOM 5825 C CA . ASP B 1 333 ? 8.859 31.641 -10.656 1 80.75 333 ASP B CA 1
ATOM 5826 C C . ASP B 1 333 ? 8.359 33.062 -10.562 1 80.75 333 ASP B C 1
ATOM 5828 O O . ASP B 1 333 ? 8.43 33.688 -9.5 1 80.75 333 ASP B O 1
ATOM 5832 N N . LYS B 1 334 ? 7.875 33.469 -11.625 1 84.69 334 LYS B N 1
ATOM 5833 C CA . LYS B 1 334 ? 7.375 34.844 -11.664 1 84.69 334 LYS B CA 1
ATOM 5834 C C . LYS B 1 334 ? 6.109 34.969 -10.82 1 84.69 334 LYS B C 1
ATOM 5836 O O . LYS B 1 334 ? 5.836 36.062 -10.281 1 84.69 334 LYS B O 1
ATOM 5841 N N . LYS B 1 335 ? 5.449 33.938 -10.688 1 88.19 335 LYS B N 1
ATOM 5842 C CA . LYS B 1 335 ? 4.164 34 -10 1 88.19 335 LYS B CA 1
ATOM 5843 C C . LYS B 1 335 ? 4.324 33.656 -8.516 1 88.19 335 LYS B C 1
ATOM 5845 O O . LYS B 1 335 ? 3.381 33.812 -7.738 1 88.19 335 LYS B O 1
ATOM 5850 N N . MET B 1 336 ? 5.453 33.344 -8.117 1 89.62 336 MET B N 1
ATOM 5851 C CA . MET B 1 336 ? 5.707 32.969 -6.723 1 89.62 336 MET B CA 1
ATOM 5852 C C . MET B 1 336 ? 5.465 34.188 -5.805 1 89.62 336 MET B C 1
ATOM 5854 O O . MET B 1 336 ? 5.82 35.312 -6.145 1 89.62 336 MET B O 1
ATOM 5858 N N . PRO B 1 337 ? 4.809 33.938 -4.648 1 90.62 337 PRO B N 1
ATOM 5859 C CA . PRO B 1 337 ? 4.648 35.062 -3.707 1 90.62 337 PRO B CA 1
ATOM 5860 C C . PRO B 1 337 ? 5.957 35.781 -3.426 1 90.62 337 PRO B C 1
ATOM 5862 O O . PRO B 1 337 ? 6.996 35.125 -3.232 1 90.62 337 PRO B O 1
ATOM 5865 N N . ALA B 1 338 ? 5.883 37.062 -3.338 1 92.81 338 ALA B N 1
ATOM 5866 C CA . ALA B 1 338 ? 7.074 37.906 -3.158 1 92.81 338 ALA B CA 1
ATOM 5867 C C . ALA B 1 338 ? 7.809 37.531 -1.871 1 92.81 338 ALA B C 1
ATOM 5869 O O . ALA B 1 338 ? 9.039 37.625 -1.802 1 92.81 338 ALA B O 1
ATOM 5870 N N . SER B 1 339 ? 7.023 37.094 -0.927 1 94.56 339 SER B N 1
ATOM 5871 C CA . SER B 1 339 ? 7.605 36.75 0.365 1 94.56 339 SER B CA 1
ATOM 5872 C C . SER B 1 339 ? 8.438 35.5 0.274 1 94.56 339 SER B C 1
ATOM 5874 O O . SER B 1 339 ? 9.219 35.188 1.178 1 94.56 339 SER B O 1
ATOM 5876 N N . PHE B 1 340 ? 8.297 34.688 -0.809 1 93.88 340 PHE B N 1
ATOM 5877 C CA . PHE B 1 340 ? 8.984 33.406 -0.954 1 93.88 340 PHE B CA 1
ATOM 5878 C C . PHE B 1 340 ? 10.211 33.562 -1.847 1 93.88 340 PHE B C 1
ATOM 5880 O O . PHE B 1 340 ? 11.016 32.625 -1.956 1 93.88 340 PHE B O 1
ATOM 5887 N N . ARG B 1 341 ? 10.414 34.719 -2.387 1 91.81 341 ARG B N 1
ATOM 5888 C CA . ARG B 1 341 ? 11.5 34.938 -3.326 1 91.81 341 ARG B CA 1
ATOM 5889 C C . ARG B 1 341 ? 12.82 35.156 -2.594 1 91.81 341 ARG B C 1
ATOM 5891 O O . ARG B 1 341 ? 12.852 35.812 -1.532 1 91.81 341 ARG B O 1
ATOM 5898 N N . MET B 1 342 ? 13.828 34.688 -3.229 1 89.62 342 MET B N 1
ATOM 5899 C CA . MET B 1 342 ? 15.148 34.906 -2.654 1 89.62 342 MET B CA 1
ATOM 5900 C C . MET B 1 342 ? 15.688 36.281 -3.014 1 89.62 342 MET B C 1
ATOM 5902 O O . MET B 1 342 ? 16.297 36.938 -2.18 1 89.62 342 MET B O 1
ATOM 5906 N N . GLU B 1 343 ? 15.453 36.562 -4.23 1 89.25 343 GLU B N 1
ATOM 5907 C CA . GLU B 1 343 ? 15.898 37.875 -4.699 1 89.25 343 GLU B CA 1
ATOM 5908 C C . GLU B 1 343 ? 14.867 38.969 -4.391 1 89.25 343 GLU B C 1
ATOM 5910 O O . GLU B 1 343 ? 13.719 38.875 -4.84 1 89.25 343 GLU B O 1
ATOM 5915 N N . ASN B 1 344 ? 15.266 39.969 -3.682 1 91.69 344 ASN B N 1
ATOM 5916 C CA . ASN B 1 344 ? 14.43 41.094 -3.297 1 91.69 344 ASN B CA 1
ATOM 5917 C C . ASN B 1 344 ? 13.117 40.625 -2.672 1 91.69 344 ASN B C 1
ATOM 5919 O O . ASN B 1 344 ? 12.039 41 -3.145 1 91.69 344 ASN B O 1
ATOM 5923 N N . PRO B 1 345 ? 13.211 39.906 -1.607 1 94.75 345 PRO B N 1
ATOM 5924 C CA . PRO B 1 345 ? 12.008 39.375 -0.979 1 94.75 345 PRO B CA 1
ATOM 5925 C C . PRO B 1 345 ? 11.164 40.438 -0.283 1 94.75 345 PRO B C 1
ATOM 5927 O O . PRO B 1 345 ? 11.711 41.438 0.21 1 94.75 345 PRO B O 1
ATOM 5930 N N . ASP B 1 346 ? 9.828 40.281 -0.326 1 95.38 346 ASP B N 1
ATOM 5931 C CA . ASP B 1 346 ? 8.953 41.062 0.558 1 95.38 346 ASP B CA 1
ATOM 5932 C C . ASP B 1 346 ? 9.078 40.562 2.004 1 95.38 346 ASP B C 1
ATOM 5934 O O . ASP B 1 346 ? 8.57 39.5 2.361 1 95.38 346 ASP B O 1
ATOM 5938 N N . THR B 1 347 ? 9.703 41.344 2.889 1 95.75 347 THR B N 1
ATOM 5939 C CA . THR B 1 347 ? 10.039 40.906 4.234 1 95.75 347 THR B CA 1
ATOM 5940 C C . THR B 1 347 ? 9.086 41.5 5.262 1 95.75 347 THR B C 1
ATOM 5942 O O . THR B 1 347 ? 9.367 41.5 6.461 1 95.75 347 THR B O 1
ATOM 5945 N N . ARG B 1 348 ? 7.992 42 4.852 1 95.5 348 ARG B N 1
ATOM 5946 C CA . ARG B 1 348 ? 7.109 42.75 5.738 1 95.5 348 ARG B CA 1
ATOM 5947 C C . ARG B 1 348 ? 6.59 41.875 6.871 1 95.5 348 ARG B C 1
ATOM 5949 O O . ARG B 1 348 ? 6.23 42.375 7.938 1 95.5 348 ARG B O 1
ATOM 5956 N N . TRP B 1 349 ? 6.535 40.562 6.605 1 95.62 349 TRP B N 1
ATOM 5957 C CA . TRP B 1 349 ? 5.965 39.688 7.617 1 95.62 349 TRP B CA 1
ATOM 5958 C C . TRP B 1 349 ? 7.059 38.906 8.352 1 95.62 349 TRP B C 1
ATOM 5960 O O . TRP B 1 349 ? 6.773 38.125 9.25 1 95.62 349 TRP B O 1
ATOM 5970 N N . ASP B 1 350 ? 8.305 39.094 8.109 1 95.44 350 ASP B N 1
ATOM 5971 C CA . ASP B 1 350 ? 9.406 38.281 8.617 1 95.44 350 ASP B CA 1
ATOM 5972 C C . ASP B 1 350 ? 9.516 38.375 10.133 1 95.44 350 ASP B C 1
ATOM 5974 O O . ASP B 1 350 ? 10.133 37.531 10.773 1 95.44 350 ASP B O 1
ATOM 5978 N N . HIS B 1 351 ? 8.938 39.438 10.703 1 94.69 351 HIS B N 1
ATOM 5979 C CA . HIS B 1 351 ? 9.039 39.625 12.141 1 94.69 351 HIS B CA 1
ATOM 5980 C C . HIS B 1 351 ? 8.008 38.812 12.898 1 94.69 351 HIS B C 1
ATOM 5982 O O . HIS B 1 351 ? 8.102 38.625 14.117 1 94.69 351 HIS B O 1
ATOM 5988 N N . LEU B 1 352 ? 7.02 38.281 12.211 1 94.56 352 LEU B N 1
ATOM 5989 C CA . LEU B 1 352 ? 5.965 37.5 12.852 1 94.56 352 LEU B CA 1
ATOM 5990 C C . LEU B 1 352 ? 6.484 36.156 13.289 1 94.56 352 LEU B C 1
ATOM 5992 O O . LEU B 1 352 ? 7.184 35.469 12.531 1 94.56 352 LEU B O 1
ATOM 5996 N N . PRO B 1 353 ? 6.141 35.75 14.469 1 93.31 353 PRO B N 1
ATOM 5997 C CA . PRO B 1 353 ? 6.523 34.406 14.906 1 93.31 353 PRO B CA 1
ATOM 5998 C C . PRO B 1 353 ? 5.988 33.312 13.992 1 93.31 353 PRO B C 1
ATOM 6000 O O . PRO B 1 353 ? 6.66 32.281 13.781 1 93.31 353 PRO B O 1
ATOM 6003 N N . GLU B 1 354 ? 4.848 33.531 13.375 1 92.06 354 GLU B N 1
ATOM 6004 C CA . GLU B 1 354 ? 4.203 32.531 12.5 1 92.06 354 GLU B CA 1
ATOM 6005 C C . GLU B 1 354 ? 4.945 32.406 11.172 1 92.06 354 GLU B C 1
ATOM 6007 O O . GLU B 1 354 ? 4.723 31.469 10.414 1 92.06 354 GLU B O 1
ATOM 6012 N N . ALA B 1 355 ? 5.812 33.375 10.883 1 94.06 355 ALA B N 1
ATOM 6013 C CA . ALA B 1 355 ? 6.512 33.406 9.602 1 94.06 355 ALA B CA 1
ATOM 6014 C C . ALA B 1 355 ? 8 33.125 9.781 1 94.06 355 ALA B C 1
ATOM 6016 O O . ALA B 1 355 ? 8.812 33.469 8.906 1 94.06 355 ALA B O 1
ATOM 6017 N N . HIS B 1 356 ? 8.391 32.531 10.953 1 94.5 356 HIS B N 1
ATOM 6018 C CA . HIS B 1 356 ? 9.789 32.312 11.273 1 94.5 356 HIS B CA 1
ATOM 6019 C C . HIS B 1 356 ? 10.461 31.438 10.219 1 94.5 356 HIS B C 1
ATOM 6021 O O . HIS B 1 356 ? 11.688 31.438 10.078 1 94.5 356 HIS B O 1
ATOM 6027 N N . TRP B 1 357 ? 9.742 30.719 9.406 1 94.88 357 TRP B N 1
ATOM 6028 C CA . TRP B 1 357 ? 10.25 29.734 8.453 1 94.88 357 TRP B CA 1
ATOM 6029 C C . TRP B 1 357 ? 10.469 30.375 7.082 1 94.88 357 TRP B C 1
ATOM 6031 O O . TRP B 1 357 ? 11.008 29.734 6.176 1 94.88 357 TRP B O 1
ATOM 6041 N N . TYR B 1 358 ? 10.172 31.672 6.836 1 95.69 358 TYR B N 1
ATOM 6042 C CA . TYR B 1 358 ? 10.234 32.344 5.543 1 95.69 358 TYR B CA 1
ATOM 6043 C C . TYR B 1 358 ? 11.641 32.312 4.969 1 95.69 358 TYR B C 1
ATOM 6045 O O . TYR B 1 358 ? 11.836 31.938 3.809 1 95.69 358 TYR B O 1
ATOM 6053 N N . PRO B 1 359 ? 12.656 32.625 5.766 1 93 359 PRO B N 1
ATOM 6054 C CA . PRO B 1 359 ? 14 32.625 5.195 1 93 359 PRO B CA 1
ATOM 6055 C C . PRO B 1 359 ? 14.422 31.25 4.695 1 93 359 PRO B C 1
ATOM 6057 O O . PRO B 1 359 ? 14.977 31.125 3.598 1 93 359 PRO B O 1
ATOM 6060 N N . ALA B 1 360 ? 14.188 30.266 5.512 1 91.62 360 ALA B N 1
ATOM 6061 C CA . ALA B 1 360 ? 14.508 28.906 5.09 1 91.62 360 ALA B CA 1
ATOM 6062 C C . ALA B 1 360 ? 13.75 28.531 3.82 1 91.62 360 ALA B C 1
ATOM 6064 O O . ALA B 1 360 ? 14.289 27.859 2.943 1 91.62 360 ALA B O 1
ATOM 6065 N N . ASN B 1 361 ? 12.516 28.969 3.723 1 92.75 361 ASN B N 1
ATOM 6066 C CA . ASN B 1 361 ? 11.672 28.672 2.57 1 92.75 361 ASN B CA 1
ATOM 6067 C C . ASN B 1 361 ? 12.195 29.344 1.305 1 92.75 361 ASN B C 1
ATOM 6069 O O . ASN B 1 361 ? 12.125 28.766 0.217 1 92.75 361 ASN B O 1
ATOM 6073 N N . ARG B 1 362 ? 12.68 30.562 1.463 1 92.94 362 ARG B N 1
ATOM 6074 C CA . ARG B 1 362 ? 13.258 31.281 0.327 1 92.94 362 ARG B CA 1
ATOM 6075 C C . ARG B 1 362 ? 14.438 30.516 -0.261 1 92.94 362 ARG B C 1
ATOM 6077 O O . ARG B 1 362 ? 14.555 30.391 -1.481 1 92.94 362 ARG B O 1
ATOM 6084 N N . PHE B 1 363 ? 15.227 29.953 0.561 1 89.31 363 PHE B N 1
ATOM 6085 C CA . PHE B 1 363 ? 16.375 29.156 0.113 1 89.31 363 PHE B CA 1
ATOM 6086 C C . PHE B 1 363 ? 15.906 27.891 -0.593 1 89.31 363 PHE B C 1
ATOM 6088 O O . PHE B 1 363 ? 16.484 27.5 -1.607 1 89.31 363 PHE B O 1
ATOM 6095 N N . TYR B 1 364 ? 14.938 27.312 -0.087 1 85.81 364 TYR B N 1
ATOM 6096 C CA . TYR B 1 364 ? 14.375 26.094 -0.645 1 85.81 364 TYR B CA 1
ATOM 6097 C C . TYR B 1 364 ? 13.898 26.312 -2.076 1 85.81 364 TYR B C 1
ATOM 6099 O O . TYR B 1 364 ? 14.289 25.578 -2.986 1 85.81 364 TYR B O 1
ATOM 6107 N N . PHE B 1 365 ? 13.078 27.297 -2.332 1 86.19 365 PHE B N 1
ATOM 6108 C CA . PHE B 1 365 ? 12.508 27.531 -3.654 1 86.19 365 PHE B CA 1
ATOM 6109 C C . PHE B 1 365 ? 13.57 28 -4.633 1 86.19 365 PHE B C 1
ATOM 6111 O O . PHE B 1 365 ? 13.516 27.688 -5.82 1 86.19 365 PHE B O 1
ATOM 6118 N N . ALA B 1 366 ? 14.562 28.672 -4.086 1 82.62 366 ALA B N 1
ATOM 6119 C CA . ALA B 1 366 ? 15.672 29.109 -4.934 1 82.62 366 ALA B CA 1
ATOM 6120 C C . ALA B 1 366 ? 16.484 27.906 -5.422 1 82.62 366 ALA B C 1
ATOM 6122 O O . ALA B 1 366 ? 16.891 27.859 -6.582 1 82.62 366 ALA B O 1
ATOM 6123 N N . SER B 1 367 ? 16.672 26.984 -4.574 1 76.44 367 SER B N 1
ATOM 6124 C CA . SER B 1 367 ? 17.422 25.797 -4.918 1 76.44 367 SER B CA 1
ATOM 6125 C C . SER B 1 367 ? 16.672 24.938 -5.922 1 76.44 367 SER B C 1
ATOM 6127 O O . SER B 1 367 ? 17.266 24.312 -6.801 1 76.44 367 SER B O 1
ATOM 6129 N N . LEU B 1 368 ? 15.391 24.859 -5.82 1 74.44 368 LEU B N 1
ATOM 6130 C CA . LEU B 1 368 ? 14.562 24.094 -6.742 1 74.44 368 LEU B CA 1
ATOM 6131 C C . LEU B 1 368 ? 14.609 24.703 -8.141 1 74.44 368 LEU B C 1
ATOM 6133 O O . LEU B 1 368 ? 14.641 23.969 -9.133 1 74.44 368 LEU B O 1
ATOM 6137 N N . HIS B 1 369 ? 14.625 25.984 -8.156 1 66.75 369 HIS B N 1
ATOM 6138 C CA . HIS B 1 369 ? 14.695 26.688 -9.422 1 66.75 369 HIS B CA 1
ATOM 6139 C C . HIS B 1 369 ? 16.031 26.438 -10.125 1 66.75 369 HIS B C 1
ATOM 6141 O O . HIS B 1 369 ? 16.062 26.266 -11.344 1 66.75 369 HIS B O 1
ATOM 6147 N N . GLU B 1 370 ? 17.047 26.453 -9.414 1 63.75 370 GLU B N 1
ATOM 6148 C CA . GLU B 1 370 ? 18.375 26.219 -9.984 1 63.75 370 GLU B CA 1
ATOM 6149 C C . GLU B 1 370 ? 18.469 24.812 -10.555 1 63.75 370 GLU B C 1
ATOM 6151 O O . GLU B 1 370 ? 19.062 24.609 -11.625 1 63.75 370 GLU B O 1
ATOM 6156 N N . PHE B 1 371 ? 17.891 23.953 -9.906 1 59.22 371 PHE B N 1
ATOM 6157 C CA . PHE B 1 371 ? 17.891 22.562 -10.344 1 59.22 371 PHE B CA 1
ATOM 6158 C C . PHE B 1 371 ? 17.094 22.406 -11.633 1 59.22 371 PHE B C 1
ATOM 6160 O O . PHE B 1 371 ? 17.547 21.75 -12.57 1 59.22 371 PHE B O 1
ATOM 6167 N N . LYS B 1 372 ? 16.047 22.984 -11.711 1 59.78 372 LYS B N 1
ATOM 6168 C CA . LYS B 1 372 ? 15.172 22.875 -12.867 1 59.78 372 LYS B CA 1
ATOM 6169 C C . LYS B 1 372 ? 15.781 23.547 -14.086 1 59.78 372 LYS B C 1
ATOM 6171 O O . LYS B 1 372 ? 15.617 23.078 -15.219 1 59.78 372 LYS B O 1
ATOM 6176 N N . ASN B 1 373 ? 16.531 24.594 -13.812 1 54.72 373 ASN B N 1
ATOM 6177 C CA . ASN B 1 373 ? 17.234 25.25 -14.898 1 54.72 373 ASN B C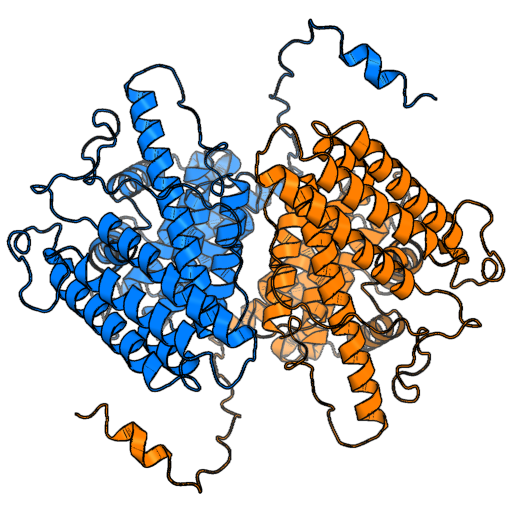A 1
ATOM 6178 C C . ASN B 1 373 ? 18.375 24.406 -15.438 1 54.72 373 ASN B C 1
ATOM 6180 O O . ASN B 1 373 ? 18.719 24.484 -16.609 1 54.72 373 ASN B O 1
ATOM 6184 N N . ASP B 1 374 ? 18.844 23.594 -14.5 1 52.53 374 ASP B N 1
ATOM 6185 C CA . ASP B 1 374 ? 19.938 22.703 -14.906 1 52.53 374 ASP B CA 1
ATOM 6186 C C . ASP B 1 374 ? 19.422 21.516 -15.703 1 52.53 374 ASP B C 1
ATOM 6188 O O . ASP B 1 374 ? 20.188 20.812 -16.359 1 52.53 374 ASP B O 1
ATOM 6192 N N . ILE B 1 375 ? 18.234 21.234 -15.68 1 50.41 375 ILE B N 1
ATOM 6193 C CA . ILE B 1 375 ? 17.672 20.156 -16.484 1 50.41 375 ILE B CA 1
ATOM 6194 C C . ILE B 1 375 ? 17.922 20.453 -17.969 1 50.41 375 ILE B C 1
ATOM 6196 O O . ILE B 1 375 ? 18.062 19.531 -18.766 1 50.41 375 ILE B O 1
ATOM 6200 N N . ARG B 1 376 ? 17.969 21.703 -18.391 1 44.34 376 ARG B N 1
ATOM 6201 C CA . ARG B 1 376 ? 18.406 22.031 -19.75 1 44.34 376 ARG B CA 1
ATOM 6202 C C . ARG B 1 376 ? 19.766 21.406 -20.047 1 44.34 376 ARG B C 1
ATOM 6204 O O . ARG B 1 376 ? 20.062 21.047 -21.188 1 44.34 376 ARG B O 1
ATOM 6211 N N . ARG B 1 377 ? 20.562 21.469 -19.016 1 42.94 377 ARG B N 1
ATOM 6212 C CA . ARG B 1 377 ? 21.922 21.016 -19.281 1 42.94 377 ARG B CA 1
ATOM 6213 C C . ARG B 1 377 ? 22.047 19.5 -19.094 1 42.94 377 ARG B C 1
ATOM 6215 O O . ARG B 1 377 ? 22.891 18.859 -19.734 1 42.94 377 ARG B O 1
ATOM 6222 N N . PHE B 1 378 ? 21.203 18.875 -18.062 1 39.41 378 PHE B N 1
ATOM 6223 C CA . PHE B 1 378 ? 21.594 17.531 -17.641 1 39.41 378 PHE B CA 1
ATOM 6224 C C . PHE B 1 378 ? 20.484 16.531 -17.984 1 39.41 378 PHE B C 1
ATOM 6226 O O . PHE B 1 378 ? 19.875 15.961 -17.094 1 39.41 378 PHE B O 1
ATOM 6233 N N . ALA B 1 379 ? 19.875 16.516 -19.094 1 41.12 379 ALA B N 1
ATOM 6234 C CA . ALA B 1 379 ? 18.891 15.5 -19.469 1 41.12 379 ALA B CA 1
ATOM 6235 C C . ALA B 1 379 ? 19.266 14.141 -18.891 1 41.12 379 ALA B C 1
ATOM 6237 O O . ALA B 1 379 ? 18.422 13.469 -18.297 1 41.12 379 ALA B O 1
ATOM 6238 N N . PRO B 1 380 ? 20.312 13.57 -19.172 1 40.91 380 PRO B N 1
ATOM 6239 C CA . PRO B 1 380 ? 20.641 12.188 -18.797 1 40.91 380 PRO B CA 1
ATOM 6240 C C . PRO B 1 380 ? 20.828 12.016 -17.297 1 40.91 380 PRO B C 1
ATOM 6242 O O . PRO B 1 380 ? 20.672 10.906 -16.781 1 40.91 380 PRO B O 1
ATOM 6245 N N . ARG B 1 381 ? 21.172 13.109 -16.484 1 39.47 381 ARG B N 1
ATOM 6246 C CA . ARG B 1 381 ? 21.578 13.055 -15.086 1 39.47 381 ARG B CA 1
ATOM 6247 C C . ARG B 1 381 ? 20.453 13.555 -14.172 1 39.47 381 ARG B C 1
ATOM 6249 O O . ARG B 1 381 ? 20.672 13.758 -12.977 1 39.47 381 ARG B O 1
ATOM 6256 N N . LEU B 1 382 ? 19.328 13.781 -14.633 1 41.62 382 LEU B N 1
ATOM 6257 C CA . LEU B 1 382 ? 18.203 14.414 -13.961 1 41.62 382 LEU B CA 1
ATOM 6258 C C . LEU B 1 382 ? 17.781 13.617 -12.727 1 41.62 382 LEU B C 1
ATOM 6260 O O . LEU B 1 382 ? 17.5 14.195 -11.68 1 41.62 382 LEU B O 1
ATOM 6264 N N . VAL B 1 383 ? 17.766 12.391 -12.875 1 43.12 383 VAL B N 1
ATOM 6265 C CA . VAL B 1 383 ? 17.344 11.547 -11.766 1 43.12 383 VAL B CA 1
ATOM 6266 C C . VAL B 1 383 ? 18.297 11.703 -10.594 1 43.12 383 VAL B C 1
ATOM 6268 O O . VAL B 1 383 ? 17.875 11.758 -9.43 1 43.12 383 VAL B O 1
ATOM 6271 N N . GLU B 1 384 ? 19.547 11.812 -10.898 1 43 384 GLU B N 1
ATOM 6272 C CA . GLU B 1 384 ? 20.562 11.891 -9.859 1 43 384 GLU B CA 1
ATOM 6273 C C . GLU B 1 384 ? 20.438 13.188 -9.062 1 43 384 GLU B C 1
ATOM 6275 O O . GLU B 1 384 ? 20.594 13.188 -7.84 1 43 384 GLU B O 1
ATOM 6280 N N . GLU B 1 385 ? 20.062 14.188 -9.695 1 44.69 385 GLU B N 1
ATOM 6281 C CA . GLU B 1 385 ? 20 15.492 -9.047 1 44.69 385 GLU B CA 1
ATOM 6282 C C . GLU B 1 385 ? 18.719 15.664 -8.258 1 44.69 385 GLU B C 1
ATOM 6284 O O . GLU B 1 385 ? 18.703 16.328 -7.215 1 44.69 385 GLU B O 1
ATOM 6289 N N . LEU B 1 386 ? 17.75 15.117 -8.719 1 45.91 386 LEU B N 1
ATOM 6290 C CA . LEU B 1 386 ? 16.5 15.148 -7.961 1 45.91 386 LEU B CA 1
ATOM 6291 C C . LEU B 1 386 ? 16.703 14.555 -6.57 1 45.91 386 LEU B C 1
ATOM 6293 O O . LEU B 1 386 ? 16.062 15 -5.609 1 45.91 386 LEU B O 1
ATOM 6297 N N . HIS B 1 387 ? 17.594 13.695 -6.465 1 46 387 HIS B N 1
ATOM 6298 C CA . HIS B 1 387 ? 17.906 13.062 -5.188 1 46 387 HIS B CA 1
ATOM 6299 C C . HIS B 1 387 ? 18.375 14.094 -4.164 1 46 387 HIS B C 1
ATOM 6301 O O . HIS B 1 387 ? 18.094 13.961 -2.971 1 46 387 HIS B O 1
ATOM 6307 N N . VAL B 1 388 ? 19.062 15.086 -4.625 1 40.66 388 VAL B N 1
ATOM 6308 C CA . VAL B 1 388 ? 19.672 16.062 -3.736 1 40.66 388 VAL B CA 1
ATOM 6309 C C . VAL B 1 388 ? 18.594 17 -3.193 1 40.66 388 VAL B C 1
ATOM 6311 O O . VAL B 1 388 ? 18.656 17.438 -2.041 1 40.66 388 VAL B O 1
ATOM 6314 N N . VAL B 1 389 ? 17.625 17.25 -3.951 1 39.91 389 VAL B N 1
ATOM 6315 C CA . VAL B 1 389 ? 16.625 18.25 -3.598 1 39.91 389 VAL B CA 1
ATOM 6316 C C . VAL B 1 389 ? 15.602 17.641 -2.646 1 39.91 389 VAL B C 1
ATOM 6318 O O . VAL B 1 389 ? 15.062 18.328 -1.774 1 39.91 389 VAL B O 1
ATOM 6321 N N . PHE B 1 390 ? 15.375 16.406 -2.873 1 43.62 390 PHE B N 1
ATOM 6322 C CA . PHE B 1 390 ? 14.297 15.828 -2.078 1 43.62 390 PHE B CA 1
ATOM 6323 C C . PHE B 1 390 ? 14.852 15.109 -0.851 1 43.62 390 PHE B C 1
ATOM 6325 O O . PHE B 1 390 ? 14.102 14.5 -0.088 1 43.62 390 PHE B O 1
ATOM 6332 N N . ARG B 1 391 ? 16.109 15.023 -0.612 1 39.28 391 ARG B N 1
ATOM 6333 C CA . ARG B 1 391 ? 16.656 14.555 0.655 1 39.28 391 ARG B CA 1
ATOM 6334 C C . ARG B 1 391 ? 16.531 15.633 1.732 1 39.28 391 ARG B C 1
ATOM 6336 O O . ARG B 1 391 ? 16.766 16.812 1.467 1 39.28 391 ARG B O 1
#

Radius of gyration: 28.07 Å; Cα contacts (8 Å, |Δi|>4): 855; chains: 2; bounding box: 83×79×65 Å

Nearest PDB structures (foldseek):
  7p3y-assembly1_B  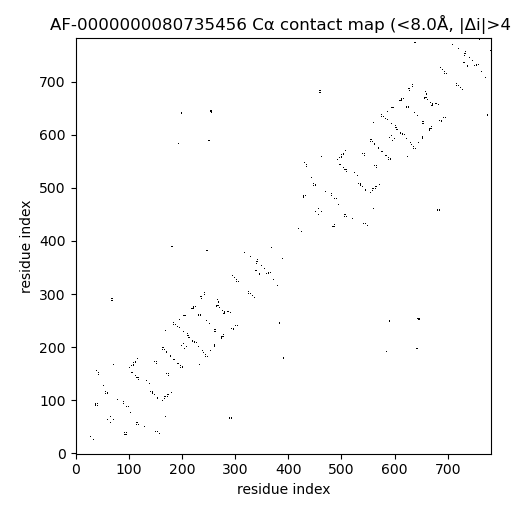TM=1.866E-01  e=7.444E+00  Saccharomyces cerevisiae
  6hc2-assembly1_C  TM=3.436E-01  e=8.373E+00  Homo sapiens